Protein 1JNY (pdb70)

Nearest PDB structures (foldseek):
  1jny-assembly2_B  TM=1.002E+00  e=2.853E-99  Saccharolobus solfataricus
  1jny-assembly1_A  TM=9.338E-01  e=2.424E-90  Saccharolobus solfataricus
  4cxg-assembly1_A  TM=5.074E-01  e=2.259E-68  Oryctolagus cuniculus
  5lzx-assembly1_jj  TM=4.985E-01  e=6.423E-43  Homo sapiens
  4d61-assembly1_i  TM=4.847E-01  e=3.762E-45  Homo sapiens

Secondary structure (DSSP, 8-state):
--EEEEEEEESTTSSHHHHHHHHHHHHB---HHHHHHHHHHHHHHT-THHHHHHHHHHHHH--EEE-SS-EEEE-PPSSSTTHHHHHHHTSS--SEEEEEEE-STTHHHHHHSTT-HHHHHHHHHHHTT-TT-EEEEE-GGGSSSTT-HHHHHHHHHHHHHHHHHTT---TT-EEEE-BTTTTBTTTB--SS-TT--S--HHHHHTTPPPPPPGGGSPPBEEEEEEEEETTTEEEEEEE--BS-EETT-EEEEETTTEEEEEEEEEETTEEESEE-TT-EEEEEEESS-GGG--TT-EEE-TTSPPPEESEEEEEEEE---SS-B-TT---EEEETTEEEEEEEEEEEEEE-TTT-SEEEES-S-B-TT-EEEEEEEESS-EE---TTTSGGGTEEEEEETTEEEEEEEEEEEE-/--EEEEEEEESTTSSHHHHHHHHHHHHB---SSHHHHHHHHHHHHS-TTHHHHHHHH--EEE-SS-EEEEEE-TTSTTHHHHHHHSSS--SEEEEEEE-STTHHHHHHSTT-HHHHHHHHHHHHT---EEEEEE-GGGSSSTT-HHHHHHHHHHHHHHHHTTT---TTEEEEE-BTTTTBTTTB--SS-TT--S--HHHHHTT--PPPPGGGSPPBEEEEEEEEETTTEEEEEEE--BS-EETT-EEEEETTTEEEEEEEEEESS-EESEE-TT-EEEEEEESS-GGG--TT-EEEBTTBPPPBEEEEEEEEEE---SS-B-TT--PEEEETTEEEEEEEEEEEEEE-TTT--EEEES-S-B-TT-EEEEEEEESS--B---TTT-GGGTEEEEEETTEEEEEEEEEEEEE-

Sequence (827 aa):
KPHLNLIVIGHVDHGKSTLVGRLLMDRGFIDEKTVKEAEEAAKKLGKESEKFAFLLDRLKEEMRFETKKYFFTIIDAPGHRDFVKNMITGASQADAAILVVSAKKGEYEAGMSVEGQTREHIILAKTMGLDQLIVAVNKMDLTEPPYDEKRYKEIVDQVSKFMRSYGFNTNKVRFVPVVAPSGDNITHKSENMKWYNGPTLEEYLDQLELPPKPVDKPLRIPIQDVYSISGVGTVPVGRVESGVLKVGDKIVFMPAGKVGEVRSIETHHTKMDKAEPGDNIGFNVRGVEKKDIKRGDVVGHPNNPPTVADEFTARIIVVWHPTALANGYTPVLHVHTASVACRVSELVSKLDPRTGQEAEKNPQFLKQGDVAIVKFKPIKPLCVEKYNEFPPLGRFAMRDMGKTVGVGIIVDVKPKPHLNLIVIGHVDHGKSTLVGRLLMDRGFIDEKTVKEAEEAAKKLGKESEKFAFLLDRMRFETKKYFFTIIDAPGHRDFVKNMITGASQADAAILVVSAKKGEYEAGMSVEGQTREHIILAKTMGLDQLIVAVNKMDLTEPPYDEKRYKEIVDQVSKFMRSYGFNTNKVRFVPVVAPSGDNITHKSENMKWYNGPTLEEYLDQLELPPKPVDKPLRIPIQDVYSISGVGTVPVGRVESGVLKVGDKIVFMPAGKVGEVRSIETHHTKMDKAEPGDNIGFNVRGVEKKDIKRGDVVGHPNNPPTVADEFTARIIVVWHPTALANGYTPVLHVHTASVACRVSELVSKLDPRTGQEAEKNPQFLKQGDVAIVKFKPIKPLCVEKYNEFPPLGRFAMRDMGKTVGVGIIVDVKPA

Organism: Saccharolobus solfataricus (strain ATCC 35092 / DSM 1617 / JCM 11322 / P2) (NCBI:txid273057)

Solvent-accessible surface area: 37293 Å² total; per-residue (Å²): 115,54,131,14,41,0,1,5,0,2,26,100,111,3,11,49,84,30,1,20,0,34,0,4,53,37,76,19,128,43,77,126,118,8,31,107,57,0,64,102,10,4,178,165,118,64,125,124,66,32,55,14,48,53,6,49,80,59,41,172,135,171,108,146,0,51,6,125,122,12,58,0,21,18,32,76,19,13,37,85,177,59,8,4,62,40,38,5,43,32,75,32,60,18,74,5,2,0,0,0,0,0,1,83,163,39,42,7,80,46,0,21,47,117,140,3,55,0,65,30,14,0,61,14,0,86,77,40,47,10,63,32,0,1,0,0,0,3,40,0,48,80,6,144,90,81,49,33,63,130,27,20,121,51,0,33,70,71,0,12,105,22,0,120,85,98,50,5,88,32,87,66,7,98,26,0,0,1,7,0,77,48,0,14,4,0,14,81,117,15,157,61,3,149,61,38,142,20,33,4,0,7,61,22,0,11,102,14,100,94,96,95,131,62,50,111,45,50,1,10,0,4,0,67,42,27,104,71,82,114,88,62,26,19,18,0,36,0,106,0,45,5,4,44,0,104,40,34,33,106,0,7,0,36,40,42,35,83,80,3,45,0,100,23,1,67,19,155,168,83,156,68,88,94,0,67,40,45,37,65,2,8,1,7,2,116,73,10,97,68,134,37,0,118,141,7,17,0,0,0,44,51,137,57,56,2,35,34,3,69,27,1,12,0,49,1,5,0,58,44,9,46,42,45,2,43,79,39,35,56,3,60,1,82,2,47,34,6,58,9,31,0,83,0,29,62,6,41,5,58,7,40,67,94,22,8,82,79,63,57,143,95,6,130,93,0,104,98,45,26,3,0,31,0,56,0,71,21,108,116,87,4,1,1,5,54,40,111,78,15,50,60,1,0,65,5,25,0,76,30,16,44,65,42,0,0,24,0,16,2,58,63,13,100,125,120,68,76,3,39,0,2,0,1,1,27,102,113,2,10,24,77,30,0,23,11,37,0,28,41,42,80,14,113,48,100,104,104,19,24,106,76,0,50,82,10,0,111,165,104,56,98,112,76,27,60,28,37,42,23,70,128,212,102,132,1,50,5,120,103,13,68,0,14,17,56,14,12,11,37,107,167,37,0,10,62,33,7,5,40,23,80,8,96,4,26,2,1,0,0,0,0,0,0,77,76,45,49,12,77,50,0,21,48,122,118,2,13,0,56,37,0,0,51,20,1,65,15,21,40,10,60,8,0,1,0,0,0,2,37,0,42,82,5,128,92,83,46,24,65,133,11,19,131,47,0,33,69,70,0,17,91,17,0,128,80,96,52,4,86,36,97,64,14,36,23,0,0,0,4,0,72,47,0,10,4,0,13,77,118,10,127,75,3,138,73,35,127,20,36,5,0,11,58,24,0,18,102,5,62,84,74,89,144,35,62,121,55,45,1,2,0,3,0,69,47,31,108,59,85,110,87,63,25,18,22,0,39,2,99,0,37,0,0,28,0,112,56,33,31,113,0,8,0,36,45,48,38,96,67,5,48,0,85,41,2,84,10,165,168,68,181,70,117,92,0,66,23,46,46,71,3,13,2,8,2,106,74,12,115,53,137,34,0,118,140,9,20,0,0,0,37,57,133,68,59,2,26,20,5,63,30,2,19,0,45,0,5,0,47,38,9,44,43,34,2,44,80,36,37,53,4,58,0,74,1,44,35,6,62,16,18,0,89,0,23,58,6,41,3,54,4,42,64,114,27,8,66,93,58,64,148,91,6,117,78,0,94,100,43,28,2,0,32,0,63,0,74,22,97,94,97,2,2,0,2,42,10,59,82,9,53,51,0,0,63,4,25,0,81,32,17,52,63,37,0,0,25,0,0,1,38,76,10,117,84,93

Foldseek 3Di:
DAEFEEEEAFFPPLQRLLQQLLQCVQFNDDDPVQQVVQVVQCVVVVHPLSSSVSSSVVVVVHFWGDAPAYIYGYDDYFPDFQPVVCCLVVVDAGQAYEYRAELAPPRNCQQCDPPHGSLVVLLVCVLSVRLQYEYEHEPQCRHVPRVDPVSQVVSCVVSQVSCVVNVRPSPNYHYFYAYSSVCDLANDDHPSHPVDPDHRVSVSVVVDDGDDDQQPAFWKWQFQAWDQPVPQGIKTKTFTQGHKAFQQAWKAKPPLRWIWGWHWKDAPPHTDGMHGGPGTIITGTPRDDCVSDDGQIMMTGNVDGFDKFQKFKKWKAQADDPPWAAFQDWFWKCAQRDTFTKTFHFFQAWADSRRRHGDGGGDRIGDHGIIGIIMIGTPDIHGADQCVRRVRRFKIFGDDPNDGRMIIGTHGGDD/DAEFEEEEEEFPPLQRLLQVLLQCVPFNDQPPCLLVVQCVQCVVVVNVLSSSVSSSVVFWGDAPAYIYTHQYYFQDFQRLVCLQVVVGQGQAYEYRAELAPPRNCQQPDPQHLSLVVLVVCLLSQRLAYEYEHEPQQNHVPRVDVVSVVVSVVVVLVSCVVNPRPSPNYHYDYYYRSVCDLANDPHVSNPVDPDHRVSVSVNVRDRDDQQQVAWWKWQFQAWDQDVPQGIKTWTFTQHHKAFQQAWKAKPPLRFIWGWHWKAFPNHTDGMHGGGTTIITGTPRDHSVSDDGQIMMTHNVDGFFKFQKFKKWKAFQDDPAWAAFQDWFFKQAQRDTFTWTFHFFQFWADSRRRHGPGGGDRTGDHGIIGMTMIGTPDTHGADQCNRRVSRFKMFGDDPHDTRMIIGTHGGDGD

InterPro domains:
  IPR000795 Translational (tr)-type GTP-binding domain [PF00009] (4-201)
  IPR000795 Translational (tr)-type GTP-binding domain [PR00315] (8-21)
  IPR000795 Translational (tr)-type GTP-binding domain [PR00315] (67-75)
  IPR000795 Translational (tr)-type GTP-binding domain [PR00315] (87-97)
  IPR000795 Translational (tr)-type GTP-binding domain [PR00315] (103-114)
  IPR000795 Translational (tr)-type GTP-binding domain [PR00315] (147-156)
  IPR000795 Translational (tr)-type GTP-binding domain [PS51722] (4-227)
  IPR004161 Translation elongation factor EFTu-like, domain 2 [PF03144] (247-313)
  IPR004539 Translation elongation factor EF1A, eukaryotic/archaeal [MF_00118_A] (1-430)
  IPR004539 Translation elongation factor EF1A, eukaryotic/archaeal [TIGR00483] (3-431)
  IPR005225 Small GTP-binding domain [TIGR00231] (8-172)
  IPR009000 Translation protein, beta-barrel domain superfamily [SSF50447] (225-321)
  IPR009001 Translation elongation factor EF1A/initiation factor IF2gamma, C-terminal [SSF50465] (324-428)
  IPR027417 P-loop containing nucleoside triphosphate hydrolase [G3DSA:3.40.50.300] (1-225)
  IPR027417 P-loop containing nucleoside triphosphate hydrolase [SSF52540] (1-248)
  IPR031157 Tr-type G domain, conserved site [PS00301] (60-75)
  IPR050100 Translation factor GTPase superfamily members [PTHR23115] (3-428)
  IPR054696 GTP-eEF1A, C-terminal domain [PF22594] (325-424)

B-factor: mean 35.51, std 14.63, range [12.91, 98.7]

CATH classification: 3.40.50.300 (+2 more: 2.40.30.10, 2.40.30.10)

Structure (mmCIF, N/CA/C/O backbone):
data_1JNY
#
_entry.id   1JNY
#
_cell.length_a   62.113
_cell.length_b   113.718
_cell.length_c   80.320
_cell.angle_alpha   90.00
_cell.angle_beta   90.20
_cell.angle_gamma   90.00
#
_symmetry.space_group_name_H-M   'P 1 21 1'
#
loop_
_entity.id
_entity.type
_entity.pdbx_description
1 polymer 'Elongation factor 1-alpha'
2 non-polymer "GUANOSINE-5'-DIPHOSPHATE"
3 water water
#
loop_
_atom_site.group_PDB
_atom_site.id
_atom_site.type_symbol
_atom_site.label_atom_id
_atom_site.label_alt_id
_atom_site.label_comp_id
_atom_site.label_asym_id
_atom_site.label_entity_id
_atom_site.label_seq_id
_atom_site.pdbx_PDB_ins_code
_atom_site.Cartn_x
_atom_site.Cartn_y
_atom_site.Cartn_z
_atom_site.occupancy
_atom_site.B_iso_or_equiv
_atom_site.auth_seq_id
_atom_site.auth_comp_id
_atom_site.auth_asym_id
_atom_site.auth_atom_id
_atom_site.pdbx_PDB_model_num
ATOM 1 N N . LYS A 1 4 ? 31.638 21.909 32.962 1.00 42.53 4 LYS A N 1
ATOM 2 C CA . LYS A 1 4 ? 31.780 22.041 31.474 1.00 40.53 4 LYS A CA 1
ATOM 3 C C . LYS A 1 4 ? 31.403 20.729 30.757 1.00 36.07 4 LYS A C 1
ATOM 4 O O . LYS A 1 4 ? 32.143 19.746 30.810 1.00 36.56 4 LYS A O 1
ATOM 10 N N . PRO A 1 5 ? 30.242 20.714 30.074 1.00 33.05 5 PRO A N 1
ATOM 11 C CA . PRO A 1 5 ? 29.698 19.566 29.334 1.00 33.79 5 PRO A CA 1
ATOM 12 C C . PRO A 1 5 ? 30.643 18.926 28.316 1.00 36.32 5 PRO A C 1
ATOM 13 O O . PRO A 1 5 ? 31.376 19.623 27.615 1.00 39.62 5 PRO A O 1
ATOM 17 N N . HIS A 1 6 ? 30.612 17.598 28.248 1.00 36.57 6 HIS A N 1
ATOM 18 C CA . HIS A 1 6 ? 31.434 16.836 27.317 1.00 38.71 6 HIS A CA 1
ATOM 19 C C . HIS A 1 6 ? 30.563 16.455 26.139 1.00 38.38 6 HIS A C 1
ATOM 20 O O . HIS A 1 6 ? 29.523 15.827 26.327 1.00 39.19 6 HIS A O 1
ATOM 27 N N . LEU A 1 7 ? 30.976 16.830 24.933 1.00 33.17 7 LEU A N 1
ATOM 28 C CA . LEU A 1 7 ? 30.217 16.508 23.741 1.00 28.84 7 LEU A CA 1
ATOM 29 C C . LEU A 1 7 ? 31.053 15.723 22.757 1.00 28.60 7 LEU A C 1
ATOM 30 O O . LEU A 1 7 ? 32.249 15.966 22.628 1.00 29.69 7 LEU A O 1
ATOM 35 N N . ASN A 1 8 ? 30.423 14.769 22.076 1.00 27.29 8 ASN A N 1
ATOM 36 C CA . ASN A 1 8 ? 31.099 13.971 21.056 1.00 29.25 8 ASN A CA 1
ATOM 37 C C . ASN A 1 8 ? 30.882 14.678 19.729 1.00 25.18 8 ASN A C 1
ATOM 38 O O . ASN A 1 8 ? 29.755 15.001 19.365 1.00 22.44 8 ASN A O 1
ATOM 43 N N . LEU A 1 9 ? 31.971 14.895 19.009 1.00 28.13 9 LEU A N 1
ATOM 44 C CA . LEU A 1 9 ? 31.960 15.607 17.740 1.00 28.06 9 LEU A CA 1
ATOM 45 C C . LEU A 1 9 ? 32.328 14.649 16.630 1.00 23.99 9 LEU A C 1
ATOM 46 O O . LEU A 1 9 ? 33.258 13.868 16.760 1.00 25.05 9 LEU A O 1
ATOM 51 N N . ILE A 1 10 ? 31.623 14.745 15.523 1.00 24.96 10 ILE A N 1
ATOM 52 C CA . ILE A 1 10 ? 31.906 13.916 14.374 1.00 27.37 10 ILE A CA 1
ATOM 53 C C . ILE A 1 10 ? 32.180 14.939 13.272 1.00 24.95 10 ILE A C 1
ATOM 54 O O . ILE A 1 10 ? 31.463 15.926 13.166 1.00 24.29 10 ILE A O 1
ATOM 59 N N . VAL A 1 11 ? 33.279 14.778 12.549 1.00 24.04 11 VAL A N 1
ATOM 60 C CA . VAL A 1 11 ? 33.617 15.677 11.450 1.00 22.07 11 VAL A CA 1
ATOM 61 C C . VAL A 1 11 ? 33.380 14.923 10.151 1.00 23.09 11 VAL A C 1
ATOM 62 O O . VAL A 1 11 ? 34.045 13.925 9.869 1.00 24.71 11 VAL A O 1
ATOM 66 N N . ILE A 1 12 ? 32.403 15.380 9.378 1.00 23.23 12 ILE A N 1
ATOM 67 C CA . ILE A 1 12 ? 32.038 14.729 8.127 1.00 24.29 12 ILE A CA 1
ATOM 68 C C . ILE A 1 12 ? 32.318 15.550 6.850 1.00 25.00 12 ILE A C 1
ATOM 69 O O . ILE A 1 12 ? 32.759 16.695 6.922 1.00 23.64 12 ILE A O 1
ATOM 74 N N . GLY A 1 13 ? 32.147 14.926 5.688 1.00 21.55 13 GLY A N 1
ATOM 75 C CA . GLY A 1 13 ? 32.397 15.608 4.428 1.00 20.55 13 GLY A CA 1
ATOM 76 C C . GLY A 1 13 ? 33.104 14.699 3.439 1.00 22.71 13 GLY A C 1
ATOM 77 O O . GLY A 1 13 ? 33.542 13.594 3.792 1.00 24.01 13 GLY A O 1
ATOM 78 N N . HIS A 1 14 ? 33.206 15.154 2.195 1.00 20.85 14 HIS A N 1
ATOM 79 C CA . HIS A 1 14 ? 33.848 14.398 1.126 1.00 20.64 14 HIS A CA 1
ATOM 80 C C . HIS A 1 14 ? 35.370 14.207 1.296 1.00 23.21 14 HIS A C 1
ATOM 81 O O . HIS A 1 14 ? 36.056 15.046 1.887 1.00 20.97 14 HIS A O 1
ATOM 88 N N . VAL A 1 15 ? 35.892 13.122 0.722 1.00 22.17 15 VAL A N 1
ATOM 89 C CA . VAL A 1 15 ? 37.306 12.798 0.795 1.00 18.26 15 VAL A CA 1
ATOM 90 C C . VAL A 1 15 ? 38.135 13.966 0.266 1.00 22.05 15 VAL A C 1
ATOM 91 O O . VAL A 1 15 ? 37.772 14.616 -0.722 1.00 21.26 15 VAL A O 1
ATOM 95 N N . ASP A 1 16 ? 39.200 14.268 1.001 1.00 22.98 16 ASP A N 1
ATOM 96 C CA . ASP A 1 16 ? 40.141 15.338 0.698 1.00 24.72 16 ASP A CA 1
ATOM 97 C C . ASP A 1 16 ? 39.616 16.743 0.805 1.00 24.66 16 ASP A C 1
ATOM 98 O O . ASP A 1 16 ? 40.262 17.680 0.353 1.00 24.33 16 ASP A O 1
ATOM 103 N N . HIS A 1 17 ? 38.462 16.910 1.434 1.00 22.37 17 HIS A N 1
ATOM 104 C CA . HIS A 1 17 ? 37.927 18.253 1.592 1.00 21.63 17 HIS A CA 1
ATOM 105 C C . HIS A 1 17 ? 38.563 19.008 2.758 1.00 19.10 17 HIS A C 1
ATOM 106 O O . HIS A 1 17 ? 38.395 20.220 2.876 1.00 19.42 17 HIS A O 1
ATOM 113 N N . GLY A 1 18 ? 39.257 18.283 3.634 1.00 16.69 18 GLY A N 1
ATOM 114 C CA . GLY A 1 18 ? 39.925 18.916 4.762 1.00 16.61 18 GLY A CA 1
ATOM 115 C C . GLY A 1 18 ? 39.519 18.481 6.166 1.00 19.20 18 GLY A C 1
ATOM 116 O O . GLY A 1 18 ? 39.856 19.162 7.129 1.00 17.50 18 GLY A O 1
ATOM 117 N N . LYS A 1 19 ? 38.854 17.334 6.298 1.00 21.06 19 LYS A N 1
ATOM 118 C CA . LYS A 1 19 ? 38.408 16.838 7.607 1.00 19.78 19 LYS A CA 1
ATOM 119 C C . LYS A 1 19 ? 39.535 16.595 8.609 1.00 22.53 19 LYS A C 1
ATOM 120 O O . LYS A 1 19 ? 39.530 17.151 9.708 1.00 24.05 19 LYS A O 1
ATOM 126 N N . SER A 1 20 ? 40.513 15.780 8.234 1.00 23.66 20 SER A N 1
ATOM 127 C CA . SER A 1 20 ? 41.624 15.493 9.125 1.00 23.66 20 SER A CA 1
ATOM 128 C C . SER A 1 20 ? 42.438 16.742 9.447 1.00 23.84 20 SER A C 1
ATOM 129 O O . SER A 1 20 ? 42.977 16.881 10.554 1.00 22.94 20 SER A O 1
ATOM 132 N N . THR A 1 21 ? 42.541 17.651 8.482 1.00 20.38 21 THR A N 1
ATOM 133 C CA . THR A 1 21 ? 43.285 18.884 8.703 1.00 20.79 21 THR A CA 1
ATOM 134 C C . THR A 1 21 ? 42.558 19.735 9.743 1.00 19.83 21 THR A C 1
ATOM 135 O O . THR A 1 21 ? 43.180 20.223 10.683 1.00 21.71 21 THR A O 1
ATOM 139 N N . LEU A 1 22 ? 41.240 19.880 9.598 1.00 19.98 22 LEU A N 1
ATOM 140 C CA . LEU A 1 22 ? 40.451 20.674 10.548 1.00 22.44 22 LEU A CA 1
ATOM 141 C C . LEU A 1 22 ? 40.546 20.051 11.933 1.00 21.96 22 LEU A C 1
ATOM 142 O O . LEU A 1 22 ? 40.777 20.749 12.915 1.00 22.41 22 LEU A O 1
ATOM 147 N N . VAL A 1 23 ? 40.331 18.737 11.994 1.00 26.31 23 VAL A N 1
ATOM 148 C CA . VAL A 1 23 ? 40.418 17.974 13.237 1.00 26.77 23 VAL A CA 1
ATOM 149 C C . VAL A 1 23 ? 41.789 18.221 13.884 1.00 27.70 23 VAL A C 1
ATOM 150 O O . VAL A 1 23 ? 41.870 18.577 15.063 1.00 31.14 23 VAL A O 1
ATOM 154 N N . GLY A 1 24 ? 42.854 18.043 13.102 1.00 24.36 24 GLY A N 1
ATOM 155 C CA . GLY A 1 24 ? 44.204 18.267 13.596 1.00 22.19 24 GLY A CA 1
ATOM 156 C C . GLY A 1 24 ? 44.426 19.694 14.060 1.00 23.95 24 GLY A C 1
ATOM 157 O O . GLY A 1 24 ? 45.117 19.917 15.055 1.00 25.13 24 GLY A O 1
ATOM 158 N N . ARG A 1 25 ? 43.815 20.658 13.366 1.00 24.65 25 ARG A N 1
ATOM 159 C CA . ARG A 1 25 ? 43.950 22.074 13.714 1.00 24.72 25 ARG A CA 1
ATOM 160 C C . ARG A 1 25 ? 43.298 22.320 15.074 1.00 25.94 25 ARG A C 1
ATOM 161 O O . ARG A 1 25 ? 43.872 22.995 15.931 1.00 27.24 25 ARG A O 1
ATOM 169 N N . LEU A 1 26 ? 42.108 21.752 15.270 1.00 21.56 26 LEU A N 1
ATOM 170 C CA . LEU A 1 26 ? 41.380 21.886 16.531 1.00 22.51 26 LEU A CA 1
ATOM 171 C C . LEU A 1 26 ? 42.130 21.259 17.709 1.00 23.18 26 LEU A C 1
ATOM 172 O O . LEU A 1 26 ? 42.157 21.810 18.808 1.00 23.67 26 LEU A O 1
ATOM 177 N N . LEU A 1 27 ? 42.743 20.108 17.474 1.00 23.58 27 LEU A N 1
ATOM 178 C CA . LEU A 1 27 ? 43.484 19.424 18.512 1.00 23.76 27 LEU A CA 1
ATOM 179 C C . LEU A 1 27 ? 44.744 20.174 18.860 1.00 29.16 27 LEU A C 1
ATOM 180 O O . LEU A 1 27 ? 45.101 20.272 20.032 1.00 35.20 27 LEU A O 1
ATOM 185 N N . MET A 1 28 ? 45.425 20.715 17.856 1.00 28.69 28 MET A N 1
ATOM 186 C CA . MET A 1 28 ? 46.654 21.451 18.114 1.00 29.16 28 MET A CA 1
ATOM 187 C C . MET A 1 28 ? 46.377 22.756 18.854 1.00 30.48 28 MET A C 1
ATOM 188 O O . MET A 1 28 ? 47.101 23.113 19.784 1.00 30.87 28 MET A O 1
ATOM 193 N N . ASP A 1 29 ? 45.323 23.458 18.447 1.00 29.49 29 ASP A N 1
ATOM 194 C CA . ASP A 1 29 ? 44.962 24.742 19.050 1.00 27.38 29 ASP A CA 1
ATOM 195 C C . ASP A 1 29 ? 44.168 24.690 20.354 1.00 29.34 29 ASP A C 1
ATOM 196 O O . ASP A 1 29 ? 44.276 25.608 21.168 1.00 29.40 29 ASP A O 1
ATOM 201 N N . ARG A 1 30 ? 43.354 23.651 20.546 1.00 28.22 30 ARG A N 1
ATOM 202 C CA . ARG A 1 30 ? 42.519 23.546 21.751 1.00 28.66 30 ARG A CA 1
ATOM 203 C C . ARG A 1 30 ? 42.561 22.203 22.487 1.00 29.81 30 ARG A C 1
ATOM 204 O O . ARG A 1 30 ? 41.876 22.018 23.500 1.00 30.85 30 ARG A O 1
ATOM 212 N N . GLY A 1 31 ? 43.371 21.277 21.995 1.00 31.62 31 GLY A N 1
ATOM 213 C CA . GLY A 1 31 ? 43.442 19.960 22.600 1.00 34.33 31 GLY A CA 1
ATOM 214 C C . GLY A 1 31 ? 44.472 19.753 23.684 1.00 36.96 31 GLY A C 1
ATOM 215 O O . GLY A 1 31 ? 44.926 20.695 24.331 1.00 33.97 31 GLY A O 1
ATOM 216 N N . PHE A 1 32 ? 44.862 18.499 23.862 1.00 43.00 32 PHE A N 1
ATOM 217 C CA . PHE A 1 32 ? 45.824 18.153 24.892 1.00 46.83 32 PHE A CA 1
ATOM 218 C C . PHE A 1 32 ? 46.867 17.152 24.381 1.00 49.95 32 PHE A C 1
ATOM 219 O O . PHE A 1 32 ? 46.939 16.014 24.852 1.00 51.11 32 PHE A O 1
ATOM 227 N N . ILE A 1 33 ? 47.664 17.567 23.400 1.00 52.42 33 ILE A N 1
ATOM 228 C CA . ILE A 1 33 ? 48.696 16.686 22.858 1.00 52.63 33 ILE A CA 1
ATOM 229 C C . ILE A 1 33 ? 49.844 16.700 23.867 1.00 50.66 33 ILE A C 1
ATOM 230 O O . ILE A 1 33 ? 50.186 17.751 24.421 1.00 51.50 33 ILE A O 1
ATOM 235 N N . ASP A 1 34 ? 50.410 15.528 24.124 1.00 47.50 34 ASP A N 1
ATOM 236 C CA . ASP A 1 34 ? 51.505 15.387 25.075 1.00 44.96 34 ASP A CA 1
ATOM 237 C C . ASP A 1 34 ? 52.724 16.241 24.739 1.00 44.48 34 ASP A C 1
ATOM 238 O O . ASP A 1 34 ? 53.053 16.430 23.566 1.00 39.55 34 ASP A O 1
ATOM 243 N N . GLU A 1 35 ? 53.392 16.734 25.784 1.00 48.17 35 GLU A N 1
ATOM 244 C CA . GLU A 1 35 ? 54.597 17.564 25.663 1.00 50.41 35 GLU A CA 1
ATOM 245 C C . GLU A 1 35 ? 55.705 16.884 24.873 1.00 48.35 35 GLU A C 1
ATOM 246 O O . GLU A 1 35 ? 56.477 17.552 24.193 1.00 49.92 35 GLU A O 1
ATOM 252 N N . LYS A 1 36 ? 55.827 15.569 25.022 1.00 42.37 36 LYS A N 1
ATOM 253 C CA . LYS A 1 36 ? 56.836 14.816 24.295 1.00 39.68 36 LYS A CA 1
ATOM 254 C C . LYS A 1 36 ? 56.638 15.062 22.794 1.00 41.93 36 LYS A C 1
ATOM 255 O O . LYS A 1 36 ? 57.551 15.533 22.110 1.00 43.06 36 LYS A O 1
ATOM 261 N N . THR A 1 37 ? 55.415 14.837 22.315 1.00 41.84 37 THR A N 1
ATOM 262 C CA . THR A 1 37 ? 55.075 15.030 20.904 1.00 41.97 37 THR A CA 1
ATOM 263 C C . THR A 1 37 ? 55.111 16.497 20.485 1.00 41.37 37 THR A C 1
ATOM 264 O O . THR A 1 37 ? 55.593 16.827 19.403 1.00 42.36 37 THR A O 1
ATOM 268 N N . VAL A 1 38 ? 54.591 17.371 21.337 1.00 42.71 38 VAL A N 1
ATOM 269 C CA . VAL A 1 38 ? 54.584 18.805 21.057 1.00 44.44 38 VAL A CA 1
ATOM 270 C C . VAL A 1 38 ? 56.016 19.328 20.905 1.00 44.09 38 VAL A C 1
ATOM 271 O O . VAL A 1 38 ? 56.359 19.910 19.877 1.00 46.80 38 VAL A O 1
ATOM 275 N N . LYS A 1 39 ? 56.865 19.054 21.890 1.00 43.99 39 LYS A N 1
ATOM 276 C CA . LYS A 1 39 ? 58.263 19.479 21.850 1.00 44.46 39 LYS A CA 1
ATOM 277 C C . LYS A 1 39 ? 58.973 18.919 20.622 1.00 43.24 39 LYS A C 1
ATOM 278 O O . LYS A 1 39 ? 59.736 19.631 19.969 1.00 44.29 39 LYS A O 1
ATOM 284 N N . GLU A 1 40 ? 58.714 17.656 20.294 1.00 40.99 40 GLU A N 1
ATOM 285 C CA . GLU A 1 40 ? 59.323 17.048 19.112 1.00 41.20 40 GLU A CA 1
ATOM 286 C C . GLU A 1 40 ? 58.850 17.745 17.832 1.00 40.49 40 GLU A C 1
ATOM 287 O O . GLU A 1 40 ? 59.589 17.816 16.848 1.00 39.41 40 GLU A O 1
ATOM 293 N N . ALA A 1 41 ? 57.611 18.234 17.839 1.00 38.84 41 ALA A N 1
ATOM 294 C CA . ALA A 1 41 ? 57.056 18.931 16.680 1.00 38.08 41 ALA A CA 1
ATOM 295 C C . ALA A 1 41 ? 57.715 20.297 16.554 1.00 40.00 41 ALA A C 1
ATOM 296 O O . ALA A 1 41 ? 58.129 20.711 15.467 1.00 39.41 41 ALA A O 1
ATOM 298 N N . GLU A 1 42 ? 57.821 20.992 17.680 1.00 40.91 42 GLU A N 1
ATOM 299 C CA . GLU A 1 42 ? 58.430 22.311 17.707 1.00 43.22 42 GLU A CA 1
ATOM 300 C C . GLU A 1 42 ? 59.912 22.223 17.345 1.00 42.34 42 GLU A C 1
ATOM 301 O O . GLU A 1 42 ? 60.451 23.098 16.665 1.00 44.00 42 GLU A O 1
ATOM 307 N N . GLU A 1 43 ? 60.527 21.103 17.710 1.00 43.19 43 GLU A N 1
ATOM 308 C CA . GLU A 1 43 ? 61.925 20.816 17.411 1.00 42.77 43 GLU A CA 1
ATOM 309 C C . GLU A 1 43 ? 62.079 20.623 15.889 1.00 40.65 43 GLU A C 1
ATOM 310 O O . GLU A 1 43 ? 62.976 21.192 15.262 1.00 36.95 43 GLU A O 1
ATOM 316 N N . ALA A 1 44 ? 61.190 19.821 15.303 1.00 39.13 44 ALA A N 1
ATOM 317 C CA . ALA A 1 44 ? 61.191 19.562 13.864 1.00 34.92 44 ALA A CA 1
ATOM 318 C C . ALA A 1 44 ? 61.020 20.872 13.098 1.00 32.21 44 ALA A C 1
ATOM 319 O O . ALA A 1 44 ? 61.658 21.086 12.068 1.00 33.99 44 ALA A O 1
ATOM 321 N N . ALA A 1 45 ? 60.162 21.749 13.604 1.00 31.41 45 ALA A N 1
ATOM 322 C CA . ALA A 1 45 ? 59.928 23.036 12.961 1.00 35.74 45 ALA A CA 1
ATOM 323 C C . ALA A 1 45 ? 61.230 23.828 12.919 1.00 41.49 45 ALA A C 1
ATOM 324 O O . ALA A 1 45 ? 61.579 24.401 11.883 1.00 41.66 45 ALA A O 1
ATOM 326 N N . LYS A 1 46 ? 61.957 23.832 14.038 1.00 46.71 46 LYS A N 1
ATOM 327 C CA . LYS A 1 46 ? 63.230 24.543 14.130 1.00 49.21 46 LYS A CA 1
ATOM 328 C C . LYS A 1 46 ? 64.193 24.051 13.060 1.00 47.38 46 LYS A C 1
ATOM 329 O O . LYS A 1 46 ? 64.657 24.832 12.229 1.00 46.20 46 LYS A O 1
ATOM 335 N N . LYS A 1 47 ? 64.462 22.748 13.066 1.00 46.99 47 LYS A N 1
ATOM 336 C CA . LYS A 1 47 ? 65.372 22.135 12.100 1.00 46.89 47 LYS A CA 1
ATOM 337 C C . LYS A 1 47 ? 65.043 22.530 10.662 1.00 44.35 47 LYS A C 1
ATOM 338 O O . LYS A 1 47 ? 65.941 22.811 9.874 1.00 44.52 47 LYS A O 1
ATOM 344 N N . LEU A 1 48 ? 63.757 22.554 10.321 1.00 44.56 48 LEU A N 1
ATOM 345 C CA . LEU A 1 48 ? 63.327 22.924 8.973 1.00 40.43 48 LEU A CA 1
ATOM 346 C C . LEU A 1 48 ? 63.235 24.425 8.790 1.00 40.60 48 LEU A C 1
ATOM 347 O O . LEU A 1 48 ? 63.264 24.917 7.662 1.00 40.37 48 LEU A O 1
ATOM 352 N N . GLY A 1 49 ? 63.097 25.139 9.902 1.00 42.70 49 GLY A N 1
ATOM 353 C CA . GLY A 1 49 ? 62.980 26.585 9.863 1.00 43.14 49 GLY A CA 1
ATOM 354 C C . GLY A 1 49 ? 61.653 27.010 9.276 1.00 43.84 49 GLY A C 1
ATOM 355 O O . GLY A 1 49 ? 61.581 27.989 8.542 1.00 45.76 49 GLY A O 1
ATOM 356 N N . LYS A 1 50 ? 60.596 26.272 9.593 1.00 45.47 50 LYS A N 1
ATOM 357 C CA . LYS A 1 50 ? 59.266 26.577 9.077 1.00 46.44 50 LYS A CA 1
ATOM 358 C C . LYS A 1 50 ? 58.230 26.298 10.155 1.00 44.99 50 LYS A C 1
ATOM 359 O O . LYS A 1 50 ? 58.106 25.171 10.638 1.00 40.33 50 LYS A O 1
ATOM 365 N N . GLU A 1 51 ? 57.490 27.334 10.530 1.00 45.55 51 GLU A N 1
ATOM 366 C CA . GLU A 1 51 ? 56.470 27.227 11.571 1.00 46.94 51 GLU A CA 1
ATOM 367 C C . GLU A 1 51 ? 55.398 26.176 11.280 1.00 42.10 51 GLU A C 1
ATOM 368 O O . GLU A 1 51 ? 54.996 25.424 12.173 1.00 40.35 51 GLU A O 1
ATOM 374 N N . SER A 1 52 ? 54.955 26.112 10.030 1.00 36.43 52 SER A N 1
ATOM 375 C CA . SER A 1 52 ? 53.928 25.168 9.623 1.00 33.81 52 SER A CA 1
ATOM 376 C C . SER A 1 52 ? 54.338 23.710 9.851 1.00 32.35 52 SER A C 1
ATOM 377 O O . SER A 1 52 ? 53.489 22.815 9.920 1.00 29.66 52 SER A O 1
ATOM 380 N N . GLU A 1 53 ? 55.642 23.475 9.986 1.00 31.27 53 GLU A N 1
ATOM 381 C CA . GLU A 1 53 ? 56.153 22.131 10.217 1.00 32.46 53 GLU A CA 1
ATOM 382 C C . GLU A 1 53 ? 55.678 21.545 11.546 1.00 28.86 53 GLU A C 1
ATOM 383 O O . GLU A 1 53 ? 55.584 20.327 11.682 1.00 29.47 53 GLU A O 1
ATOM 389 N N . LYS A 1 54 ? 55.390 22.398 12.528 1.00 27.83 54 LYS A N 1
ATOM 390 C CA . LYS A 1 54 ? 54.907 21.902 13.818 1.00 30.00 54 LYS A CA 1
ATOM 391 C C . LYS A 1 54 ? 53.587 21.179 13.570 1.00 29.09 54 LYS A C 1
ATOM 392 O O . LYS A 1 54 ? 53.406 20.034 13.997 1.00 27.53 54 LYS A O 1
ATOM 398 N N . PHE A 1 55 ? 52.707 21.838 12.811 1.00 28.89 55 PHE A N 1
ATOM 399 C CA . PHE A 1 55 ? 51.393 21.308 12.460 1.00 26.11 55 PHE A CA 1
ATOM 400 C C . PHE A 1 55 ? 51.509 20.065 11.585 1.00 25.27 55 PHE A C 1
ATOM 401 O O . PHE A 1 55 ? 50.816 19.074 11.811 1.00 24.58 55 PHE A O 1
ATOM 409 N N . ALA A 1 56 ? 52.389 20.127 10.588 1.00 24.82 56 ALA A N 1
ATOM 410 C CA . ALA A 1 56 ? 52.613 19.007 9.683 1.00 24.96 56 ALA A CA 1
ATOM 411 C C . ALA A 1 56 ? 53.100 17.787 10.470 1.00 26.15 56 ALA A C 1
ATOM 412 O O . ALA A 1 56 ? 52.723 16.651 10.177 1.00 26.25 56 ALA A O 1
ATOM 414 N N . PHE A 1 57 ? 53.941 18.033 11.471 1.00 27.23 57 PHE A N 1
ATOM 415 C CA . PHE A 1 57 ? 54.483 16.980 12.321 1.00 28.57 57 PHE A CA 1
ATOM 416 C C . PHE A 1 57 ? 53.357 16.375 13.170 1.00 27.84 57 PHE A C 1
ATOM 417 O O . PHE A 1 57 ? 53.175 15.150 13.209 1.00 24.70 57 PHE A O 1
ATOM 425 N N . LEU A 1 58 ? 52.593 17.244 13.827 1.00 28.76 58 LEU A N 1
ATOM 426 C CA . LEU A 1 58 ? 51.480 16.822 14.667 1.00 29.87 58 LEU A CA 1
ATOM 427 C C . LEU A 1 58 ? 50.468 16.008 13.895 1.00 30.46 58 LEU A C 1
ATOM 428 O O . LEU A 1 58 ? 49.997 14.984 14.395 1.00 31.23 58 LEU A O 1
ATOM 433 N N . LEU A 1 59 ? 50.134 16.459 12.684 1.00 28.00 59 LEU A N 1
ATOM 434 C CA . LEU A 1 59 ? 49.177 15.745 11.843 1.00 28.49 59 LEU A CA 1
ATOM 435 C C . LEU A 1 59 ? 49.579 14.290 11.636 1.00 30.58 59 LEU A C 1
ATOM 436 O O . LEU A 1 59 ? 48.736 13.397 11.709 1.00 31.02 59 LEU A O 1
ATOM 441 N N . ASP A 1 60 ? 50.859 14.047 11.368 1.00 29.83 60 ASP A N 1
ATOM 442 C CA . ASP A 1 60 ? 51.322 12.683 11.183 1.00 29.03 60 ASP A CA 1
ATOM 443 C C . ASP A 1 60 ? 51.255 11.902 12.464 1.00 29.10 60 ASP A C 1
ATOM 444 O O . ASP A 1 60 ? 50.867 10.747 12.447 1.00 33.58 60 ASP A O 1
ATOM 449 N N . ARG A 1 61 ? 51.584 12.533 13.583 1.00 32.08 61 ARG A N 1
ATOM 450 C CA . ARG A 1 61 ? 51.529 11.846 14.870 1.00 37.00 61 ARG A CA 1
ATOM 451 C C . ARG A 1 61 ? 50.084 11.478 15.191 1.00 37.54 61 ARG A C 1
ATOM 452 O O . ARG A 1 61 ? 49.813 10.410 15.751 1.00 35.49 61 ARG A O 1
ATOM 460 N N . LEU A 1 62 ? 49.166 12.370 14.826 1.00 37.45 62 LEU A N 1
ATOM 461 C CA . LEU A 1 62 ? 47.735 12.160 15.034 1.00 36.75 62 LEU A CA 1
ATOM 462 C C . LEU A 1 62 ? 47.274 11.011 14.144 1.00 40.95 62 LEU A C 1
ATOM 463 O O . LEU A 1 62 ? 46.541 10.133 14.591 1.00 43.18 62 LEU A O 1
ATOM 468 N N . LYS A 1 63 ? 47.730 11.013 12.893 1.00 44.70 63 LYS A N 1
ATOM 469 C CA . LYS A 1 63 ? 47.383 9.975 11.929 1.00 48.92 63 LYS A CA 1
ATOM 470 C C . LYS A 1 63 ? 47.890 8.606 12.414 1.00 54.54 63 LYS A C 1
ATOM 471 O O . LYS A 1 63 ? 47.188 7.600 12.294 1.00 55.71 63 LYS A O 1
ATOM 477 N N . GLU A 1 64 ? 49.101 8.575 12.970 1.00 59.67 64 GLU A N 1
ATOM 478 C CA . GLU A 1 64 ? 49.676 7.342 13.500 1.00 65.35 64 GLU A CA 1
ATOM 479 C C . GLU A 1 64 ? 48.858 6.899 14.702 1.00 68.54 64 GLU A C 1
ATOM 480 O O . GLU A 1 64 ? 48.768 5.715 15.002 1.00 70.73 64 GLU A O 1
ATOM 486 N N . GLU A 1 65 ? 48.321 7.873 15.422 1.00 72.93 65 GLU A N 1
ATOM 487 C CA . GLU A 1 65 ? 47.488 7.610 16.580 1.00 76.50 65 GLU A CA 1
ATOM 488 C C . GLU A 1 65 ? 46.132 7.130 16.066 1.00 73.47 65 GLU A C 1
ATOM 489 O O . GLU A 1 65 ? 45.748 5.998 16.416 1.00 71.70 65 GLU A O 1
ATOM 495 N N . MET A 1 77 ? 42.493 12.971 21.184 1.00 47.03 77 MET A N 1
ATOM 496 C CA . MET A 1 77 ? 41.362 13.390 20.295 1.00 46.00 77 MET A CA 1
ATOM 497 C C . MET A 1 77 ? 40.283 14.191 21.001 1.00 39.19 77 MET A C 1
ATOM 498 O O . MET A 1 77 ? 39.124 14.154 20.617 1.00 36.16 77 MET A O 1
ATOM 503 N N . ARG A 1 78 ? 40.684 14.930 22.024 1.00 37.95 78 ARG A N 1
ATOM 504 C CA . ARG A 1 78 ? 39.761 15.764 22.770 1.00 38.37 78 ARG A CA 1
ATOM 505 C C . ARG A 1 78 ? 40.321 17.172 22.801 1.00 33.95 78 ARG A C 1
ATOM 506 O O . ARG A 1 78 ? 41.543 17.363 22.790 1.00 31.83 78 ARG A O 1
ATOM 514 N N . PHE A 1 79 ? 39.426 18.148 22.753 1.00 28.61 79 PHE A N 1
ATOM 515 C CA . PHE A 1 79 ? 39.807 19.547 22.801 1.00 25.50 79 PHE A CA 1
ATOM 516 C C . PHE A 1 79 ? 38.796 20.326 23.628 1.00 26.38 79 PHE A C 1
ATOM 517 O O . PHE A 1 79 ? 37.682 19.855 23.886 1.00 28.10 79 PHE A O 1
ATOM 525 N N . GLU A 1 80 ? 39.176 21.523 24.033 1.00 25.79 80 GLU A N 1
ATOM 526 C CA . GLU A 1 80 ? 38.318 22.317 24.869 1.00 30.85 80 GLU A CA 1
ATOM 527 C C . GLU A 1 80 ? 38.052 23.711 24.333 1.00 29.25 80 GLU A C 1
ATOM 528 O O . GLU A 1 80 ? 38.965 24.388 23.872 1.00 31.85 80 GLU A O 1
ATOM 534 N N . THR A 1 81 ? 36.792 24.129 24.380 1.00 27.40 81 THR A N 1
ATOM 535 C CA . THR A 1 81 ? 36.410 25.465 23.924 1.00 29.95 81 THR A CA 1
ATOM 536 C C . THR A 1 81 ? 35.928 26.230 25.157 1.00 31.62 81 THR A C 1
ATOM 537 O O . THR A 1 81 ? 36.055 25.738 26.277 1.00 37.01 81 THR A O 1
ATOM 541 N N . LYS A 1 82 ? 35.365 27.416 24.968 1.00 29.57 82 LYS A N 1
ATOM 542 C CA . LYS A 1 82 ? 34.886 28.188 26.107 1.00 34.74 82 LYS A CA 1
ATOM 543 C C . LYS A 1 82 ? 33.847 27.440 26.969 1.00 34.85 82 LYS A C 1
ATOM 544 O O . LYS A 1 82 ? 33.994 27.357 28.185 1.00 33.54 82 LYS A O 1
ATOM 550 N N . LYS A 1 83 ? 32.851 26.833 26.328 1.00 36.53 83 LYS A N 1
ATOM 551 C CA . LYS A 1 83 ? 31.764 26.141 27.030 1.00 34.46 83 LYS A CA 1
ATOM 552 C C . LYS A 1 83 ? 31.784 24.626 27.092 1.00 32.49 83 LYS A C 1
ATOM 553 O O . LYS A 1 83 ? 31.080 24.027 27.926 1.00 27.11 83 LYS A O 1
ATOM 559 N N . TYR A 1 84 ? 32.551 23.990 26.214 1.00 27.88 84 TYR A N 1
ATOM 560 C CA . TYR A 1 84 ? 32.531 22.541 26.186 1.00 28.10 84 TYR A CA 1
ATOM 561 C C . TYR A 1 84 ? 33.866 21.851 26.062 1.00 28.82 84 TYR A C 1
ATOM 562 O O . TYR A 1 84 ? 34.901 22.474 25.806 1.00 27.13 84 TYR A O 1
ATOM 571 N N . PHE A 1 85 ? 33.806 20.537 26.245 1.00 31.61 85 PHE A N 1
ATOM 572 C CA . PHE A 1 85 ? 34.944 19.645 26.096 1.00 34.42 85 PHE A CA 1
ATOM 573 C C . PHE A 1 85 ? 34.442 18.790 24.952 1.00 33.26 85 PHE A C 1
ATOM 574 O O . PHE A 1 85 ? 33.328 18.263 25.023 1.00 31.59 85 PHE A O 1
ATOM 582 N N . PHE A 1 86 ? 35.207 18.712 23.872 1.00 29.31 86 PHE A N 1
ATOM 583 C CA . PHE A 1 86 ? 34.785 17.912 22.740 1.00 27.53 86 PHE A CA 1
ATOM 584 C C . PHE A 1 86 ? 35.684 16.719 22.534 1.00 31.56 86 PHE A C 1
ATOM 585 O O . PHE A 1 86 ? 36.910 16.807 22.688 1.00 31.91 86 PHE A O 1
ATOM 593 N N . THR A 1 87 ? 35.057 15.593 22.219 1.00 31.03 87 THR A N 1
ATOM 594 C CA . THR A 1 87 ? 35.782 14.370 21.934 1.00 32.05 87 THR A CA 1
ATOM 595 C C . THR A 1 87 ? 35.408 14.035 20.500 1.00 30.93 87 THR A C 1
ATOM 596 O O . THR A 1 87 ? 34.228 13.882 20.173 1.00 28.12 87 THR A O 1
ATOM 600 N N . ILE A 1 88 ? 36.405 14.020 19.629 1.00 31.40 88 ILE A N 1
ATOM 601 C CA . ILE A 1 88 ? 36.173 13.715 18.231 1.00 31.85 88 ILE A CA 1
ATOM 602 C C . ILE A 1 88 ? 36.090 12.201 18.093 1.00 28.95 88 ILE A C 1
ATOM 603 O O . ILE A 1 88 ? 37.029 11.478 18.413 1.00 30.16 88 ILE A O 1
ATOM 608 N N . ILE A 1 89 ? 34.924 11.735 17.672 1.00 29.77 89 ILE A N 1
ATOM 609 C CA . ILE A 1 89 ? 34.656 10.314 17.529 1.00 31.59 89 ILE A CA 1
ATOM 610 C C . ILE A 1 89 ? 34.695 9.869 16.072 1.00 31.61 89 ILE A C 1
ATOM 611 O O . ILE A 1 89 ? 34.857 10.691 15.159 1.00 28.45 89 ILE A O 1
ATOM 616 N N . ASP A 1 90 ? 34.493 8.570 15.862 1.00 31.59 90 ASP A N 1
ATOM 617 C CA . ASP A 1 90 ? 34.522 7.971 14.536 1.00 31.83 90 ASP A CA 1
ATOM 618 C C . ASP A 1 90 ? 33.487 8.480 13.554 1.00 32.04 90 ASP A C 1
ATOM 619 O O . ASP A 1 90 ? 32.286 8.467 13.817 1.00 29.57 90 ASP A O 1
ATOM 624 N N . ALA A 1 91 ? 33.986 8.947 12.415 1.00 29.51 91 ALA A N 1
ATOM 625 C CA . ALA A 1 91 ? 33.152 9.446 11.336 1.00 27.07 91 ALA A CA 1
ATOM 626 C C . ALA A 1 91 ? 32.854 8.230 10.467 1.00 28.45 91 ALA A C 1
ATOM 627 O O . ALA A 1 91 ? 33.524 7.195 10.612 1.00 29.78 91 ALA A O 1
ATOM 629 N N . PRO A 1 92 ? 31.850 8.319 9.566 1.00 29.14 92 PRO A N 1
ATOM 630 C CA . PRO A 1 92 ? 31.533 7.175 8.702 1.00 30.92 92 PRO A CA 1
ATOM 631 C C . PRO A 1 92 ? 32.758 6.671 7.937 1.00 36.76 92 PRO A C 1
ATOM 632 O O . PRO A 1 92 ? 33.803 7.332 7.903 1.00 42.44 92 PRO A O 1
ATOM 636 N N . GLY A 1 93 ? 32.643 5.494 7.343 1.00 38.58 93 GLY A N 1
ATOM 637 C CA . GLY A 1 93 ? 33.766 4.931 6.621 1.00 39.41 93 GLY A CA 1
ATOM 638 C C . GLY A 1 93 ? 34.662 4.166 7.568 1.00 40.60 93 GLY A C 1
ATOM 639 O O . GLY A 1 93 ? 35.776 3.793 7.221 1.00 42.24 93 GLY A O 1
ATOM 640 N N . HIS A 1 94 ? 34.184 3.933 8.783 1.00 43.50 94 HIS A N 1
ATOM 641 C CA . HIS A 1 94 ? 34.969 3.194 9.760 1.00 47.72 94 HIS A CA 1
ATOM 642 C C . HIS A 1 94 ? 34.314 1.909 10.211 1.00 43.26 94 HIS A C 1
ATOM 643 O O . HIS A 1 94 ? 33.111 1.723 10.047 1.00 41.02 94 HIS A O 1
ATOM 650 N N . ARG A 1 95 ? 35.134 0.998 10.714 1.00 41.04 95 ARG A N 1
ATOM 651 C CA . ARG A 1 95 ? 34.655 -0.283 11.197 1.00 42.66 95 ARG A CA 1
ATOM 652 C C . ARG A 1 95 ? 33.742 -0.076 12.408 1.00 37.76 95 ARG A C 1
ATOM 653 O O . ARG A 1 95 ? 34.082 0.675 13.318 1.00 38.21 95 ARG A O 1
ATOM 661 N N . ASP A 1 96 ? 32.578 -0.723 12.376 1.00 29.96 96 ASP A N 1
ATOM 662 C CA . ASP A 1 96 ? 31.571 -0.669 13.440 1.00 29.66 96 ASP A CA 1
ATOM 663 C C . ASP A 1 96 ? 30.860 0.675 13.582 1.00 27.03 96 ASP A C 1
ATOM 664 O O . ASP A 1 96 ? 30.142 0.885 14.565 1.00 28.53 96 ASP A O 1
ATOM 669 N N . PHE A 1 97 ? 31.004 1.551 12.589 1.00 24.33 97 PHE A N 1
ATOM 670 C CA . PHE A 1 97 ? 30.382 2.870 12.641 1.00 22.66 97 PHE A CA 1
ATOM 671 C C . PHE A 1 97 ? 28.892 2.811 12.993 1.00 23.31 97 PHE A C 1
ATOM 672 O O . PHE A 1 97 ? 28.461 3.406 13.986 1.00 22.04 97 PHE A O 1
ATOM 680 N N . VAL A 1 98 ? 28.111 2.073 12.205 1.00 23.58 98 VAL A N 1
ATOM 681 C CA . VAL A 1 98 ? 26.674 1.965 12.465 1.00 23.73 98 VAL A CA 1
ATOM 682 C C . VAL A 1 98 ? 26.401 1.180 13.756 1.00 23.56 98 VAL A C 1
ATOM 683 O O . VAL A 1 98 ? 25.631 1.619 14.611 1.00 21.63 98 VAL A O 1
ATOM 687 N N . LYS A 1 99 ? 27.078 0.045 13.911 1.00 20.85 99 LYS A N 1
ATOM 688 C CA . LYS A 1 99 ? 26.900 -0.798 15.085 1.00 22.28 99 LYS A CA 1
ATOM 689 C C . LYS A 1 99 ? 27.026 -0.029 16.390 1.00 22.63 99 LYS A C 1
ATOM 690 O O . LYS A 1 99 ? 26.130 -0.080 17.228 1.00 22.80 99 LYS A O 1
ATOM 696 N N . ASN A 1 100 ? 28.138 0.687 16.555 1.00 23.80 100 ASN A N 1
ATOM 697 C CA . ASN A 1 100 ? 28.396 1.449 17.776 1.00 22.91 100 ASN A CA 1
ATOM 698 C C . ASN A 1 100 ? 27.358 2.520 18.062 1.00 21.74 100 ASN A C 1
ATOM 699 O O . ASN A 1 100 ? 27.165 2.912 19.216 1.00 21.29 100 ASN A O 1
ATOM 704 N N . MET A 1 101 ? 26.706 3.018 17.019 1.00 21.93 101 MET A N 1
ATOM 705 C CA . MET A 1 101 ? 25.664 4.009 17.224 1.00 25.12 101 MET A CA 1
ATOM 706 C C . MET A 1 101 ? 24.392 3.287 17.649 1.00 25.16 101 MET A C 1
ATOM 707 O O . MET A 1 101 ? 23.675 3.750 18.534 1.00 22.43 101 MET A O 1
ATOM 712 N N . ILE A 1 102 ? 24.128 2.131 17.037 1.00 22.77 102 ILE A N 1
ATOM 713 C CA . ILE A 1 102 ? 22.953 1.337 17.397 1.00 20.72 102 ILE A CA 1
ATOM 714 C C . ILE A 1 102 ? 23.049 0.875 18.855 1.00 24.52 102 ILE A C 1
ATOM 715 O O . ILE A 1 102 ? 22.075 0.963 19.602 1.00 21.69 102 ILE A O 1
ATOM 720 N N . THR A 1 103 ? 24.228 0.402 19.261 1.00 21.01 103 THR A N 1
ATOM 721 C CA . THR A 1 103 ? 24.419 -0.077 20.620 1.00 21.53 103 THR A CA 1
ATOM 722 C C . THR A 1 103 ? 24.602 1.033 21.652 1.00 22.71 103 THR A C 1
ATOM 723 O O . THR A 1 103 ? 24.469 0.789 22.849 1.00 25.44 103 THR A O 1
ATOM 727 N N . GLY A 1 104 ? 24.927 2.238 21.196 1.00 20.17 104 GLY A N 1
ATOM 728 C CA . GLY A 1 104 ? 25.145 3.333 22.122 1.00 23.27 104 GLY A CA 1
ATOM 729 C C . GLY A 1 104 ? 26.598 3.419 22.562 1.00 26.93 104 GLY A C 1
ATOM 730 O O . GLY A 1 104 ? 26.942 4.236 23.418 1.00 27.06 104 GLY A O 1
ATOM 731 N N . ALA A 1 105 ? 27.462 2.614 21.939 1.00 29.77 105 ALA A N 1
ATOM 732 C CA . ALA A 1 105 ? 28.893 2.594 22.258 1.00 28.39 105 ALA A CA 1
ATOM 733 C C . ALA A 1 105 ? 29.567 3.902 21.864 1.00 32.29 105 ALA A C 1
ATOM 734 O O . ALA A 1 105 ? 30.598 4.261 22.429 1.00 35.56 105 ALA A O 1
ATOM 736 N N . SER A 1 106 ? 28.992 4.601 20.890 1.00 37.40 106 SER A N 1
ATOM 737 C CA . SER A 1 106 ? 29.523 5.885 20.446 1.00 44.23 106 SER A CA 1
ATOM 738 C C . SER A 1 106 ? 28.425 6.642 19.726 1.00 45.17 106 SER A C 1
ATOM 739 O O . SER A 1 106 ? 27.984 6.234 18.650 1.00 51.39 106 SER A O 1
ATOM 742 N N . GLN A 1 107 ? 27.979 7.738 20.325 1.00 41.99 107 GLN A N 1
ATOM 743 C CA . GLN A 1 107 ? 26.931 8.563 19.742 1.00 41.59 107 GLN A CA 1
ATOM 744 C C . GLN A 1 107 ? 27.528 9.942 19.481 1.00 35.48 107 GLN A C 1
ATOM 745 O O . GLN A 1 107 ? 28.343 10.420 20.269 1.00 29.55 107 GLN A O 1
ATOM 751 N N . ALA A 1 108 ? 27.141 10.565 18.371 1.00 33.73 108 ALA A N 1
ATOM 752 C CA . ALA A 1 108 ? 27.617 11.900 18.027 1.00 29.27 108 ALA A CA 1
ATOM 753 C C . ALA A 1 108 ? 26.641 12.926 18.580 1.00 27.60 108 ALA A C 1
ATOM 754 O O . ALA A 1 108 ? 25.441 12.834 18.345 1.00 28.98 108 ALA A O 1
ATOM 756 N N . ASP A 1 109 ? 27.158 13.881 19.344 1.00 28.02 109 ASP A N 1
ATOM 757 C CA . ASP A 1 109 ? 26.342 14.954 19.912 1.00 29.01 109 ASP A CA 1
ATOM 758 C C . ASP A 1 109 ? 26.285 16.154 18.978 1.00 30.30 109 ASP A C 1
ATOM 759 O O . ASP A 1 109 ? 25.307 16.897 18.954 1.00 30.88 109 ASP A O 1
ATOM 764 N N . ALA A 1 110 ? 27.352 16.349 18.218 1.00 29.63 110 ALA A N 1
ATOM 765 C CA . ALA A 1 110 ? 27.424 17.462 17.296 1.00 27.35 110 ALA A CA 1
ATOM 766 C C . ALA A 1 110 ? 28.230 17.028 16.096 1.00 23.93 110 ALA A C 1
ATOM 767 O O . ALA A 1 110 ? 29.026 16.095 16.184 1.00 25.03 110 ALA A O 1
ATOM 769 N N . ALA A 1 111 ? 28.066 17.762 15.001 1.00 24.32 111 ALA A N 1
ATOM 770 C CA . ALA A 1 111 ? 28.761 17.490 13.756 1.00 22.08 111 ALA A CA 1
ATOM 771 C C . ALA A 1 111 ? 29.232 18.749 13.015 1.00 22.19 111 ALA A C 1
ATOM 772 O O . ALA A 1 111 ? 28.610 19.818 13.101 1.00 22.80 111 ALA A O 1
ATOM 774 N N . ILE A 1 112 ? 30.355 18.604 12.314 1.00 20.52 112 ILE A N 1
ATOM 775 C CA . ILE A 1 112 ? 30.923 19.651 11.472 1.00 19.68 112 ILE A CA 1
ATOM 776 C C . ILE A 1 112 ? 31.028 19.006 10.088 1.00 18.57 112 ILE A C 1
ATOM 777 O O . ILE A 1 112 ? 31.619 17.934 9.943 1.00 20.49 112 ILE A O 1
ATOM 782 N N . LEU A 1 113 ? 30.393 19.618 9.097 1.00 18.13 113 LEU A N 1
ATOM 783 C CA . LEU A 1 113 ? 30.437 19.129 7.721 1.00 19.93 113 LEU A CA 1
ATOM 784 C C . LEU A 1 113 ? 31.470 19.989 6.993 1.00 18.36 113 LEU A C 1
ATOM 785 O O . LEU A 1 113 ? 31.297 21.201 6.874 1.00 19.06 113 LEU A O 1
ATOM 790 N N . VAL A 1 114 ? 32.567 19.383 6.560 1.00 17.66 114 VAL A N 1
ATOM 791 C CA . VAL A 1 114 ? 33.603 20.132 5.852 1.00 19.21 114 VAL A CA 1
ATOM 792 C C . VAL A 1 114 ? 33.310 20.097 4.355 1.00 19.15 114 VAL A C 1
ATOM 793 O O . VAL A 1 114 ? 33.135 19.025 3.771 1.00 20.71 114 VAL A O 1
ATOM 797 N N . VAL A 1 115 ? 33.200 21.271 3.745 1.00 17.97 115 VAL A N 1
ATOM 798 C CA . VAL A 1 115 ? 32.904 21.394 2.319 1.00 17.18 115 VAL A CA 1
ATOM 799 C C . VAL A 1 115 ? 34.041 22.172 1.665 1.00 19.99 115 VAL A C 1
ATOM 800 O O . VAL A 1 115 ? 34.380 23.260 2.110 1.00 23.93 115 VAL A O 1
ATOM 804 N N . SER A 1 116 ? 34.670 21.605 0.645 1.00 19.24 116 SER A N 1
ATOM 805 C CA . SER A 1 116 ? 35.752 22.311 -0.017 1.00 15.83 116 SER A CA 1
ATOM 806 C C . SER A 1 116 ? 35.207 23.311 -1.035 1.00 18.15 116 SER A C 1
ATOM 807 O O . SER A 1 116 ? 34.368 22.974 -1.867 1.00 20.36 116 SER A O 1
ATOM 810 N N . ALA A 1 117 ? 35.707 24.542 -0.977 1.00 18.36 117 ALA A N 1
ATOM 811 C CA . ALA A 1 117 ? 35.296 25.597 -1.898 1.00 18.12 117 ALA A CA 1
ATOM 812 C C . ALA A 1 117 ? 36.094 25.535 -3.217 1.00 18.59 117 ALA A C 1
ATOM 813 O O . ALA A 1 117 ? 35.766 26.206 -4.193 1.00 20.35 117 ALA A O 1
ATOM 815 N N . LYS A 1 118 ? 37.168 24.758 -3.229 1.00 20.51 118 LYS A N 1
ATOM 816 C CA . LYS A 1 118 ? 37.998 24.636 -4.420 1.00 21.00 118 LYS A CA 1
ATOM 817 C C . LYS A 1 118 ? 37.183 24.164 -5.625 1.00 24.04 118 LYS A C 1
ATOM 818 O O . LYS A 1 118 ? 36.309 23.296 -5.500 1.00 22.39 118 LYS A O 1
ATOM 824 N N . LYS A 1 119 ? 37.475 24.751 -6.785 1.00 25.54 119 LYS A N 1
ATOM 825 C CA . LYS A 1 119 ? 36.772 24.445 -8.029 1.00 25.93 119 LYS A CA 1
ATOM 826 C C . LYS A 1 119 ? 36.767 22.942 -8.283 1.00 23.55 119 LYS A C 1
ATOM 827 O O . LYS A 1 119 ? 37.780 22.266 -8.084 1.00 21.23 119 LYS A O 1
ATOM 833 N N . GLY A 1 120 ? 35.607 22.411 -8.657 1.00 24.32 120 GLY A N 1
ATOM 834 C CA . GLY A 1 120 ? 35.504 20.985 -8.913 1.00 23.32 120 GLY A CA 1
ATOM 835 C C . GLY A 1 120 ? 35.302 20.150 -7.662 1.00 26.83 120 GLY A C 1
ATOM 836 O O . GLY A 1 120 ? 34.460 19.250 -7.657 1.00 28.22 120 GLY A O 1
ATOM 837 N N . GLU A 1 121 ? 36.050 20.453 -6.601 1.00 25.78 121 GLU A N 1
ATOM 838 C CA . GLU A 1 121 ? 35.946 19.715 -5.350 1.00 25.06 121 GLU A CA 1
ATOM 839 C C . GLU A 1 121 ? 34.563 19.813 -4.718 1.00 26.81 121 GLU A C 1
ATOM 840 O O . GLU A 1 121 ? 33.981 18.787 -4.341 1.00 25.08 121 GLU A O 1
ATOM 846 N N . TYR A 1 122 ? 34.036 21.030 -4.604 1.00 24.60 122 TYR A N 1
ATOM 847 C CA . TYR A 1 122 ? 32.703 21.230 -4.046 1.00 23.24 122 TYR A CA 1
ATOM 848 C C . TYR A 1 122 ? 31.658 20.434 -4.855 1.00 25.86 122 TYR A C 1
ATOM 849 O O . TYR A 1 122 ? 30.758 19.797 -4.299 1.00 23.40 122 TYR A O 1
ATOM 858 N N . GLU A 1 123 ? 31.788 20.495 -6.175 1.00 27.18 123 GLU A N 1
ATOM 859 C CA . GLU A 1 123 ? 30.886 19.814 -7.102 1.00 24.39 123 GLU A CA 1
ATOM 860 C C . GLU A 1 123 ? 30.950 18.293 -6.967 1.00 19.80 123 GLU A C 1
ATOM 861 O O . GLU A 1 123 ? 29.927 17.616 -7.004 1.00 20.20 123 GLU A O 1
ATOM 867 N N . ALA A 1 124 ? 32.158 17.770 -6.815 1.00 20.93 124 ALA A N 1
ATOM 868 C CA . ALA A 1 124 ? 32.360 16.341 -6.630 1.00 22.39 124 ALA A CA 1
ATOM 869 C C . ALA A 1 124 ? 31.665 15.921 -5.330 1.00 21.80 124 ALA A C 1
ATOM 870 O O . ALA A 1 124 ? 30.953 14.927 -5.291 1.00 22.54 124 ALA A O 1
ATOM 872 N N . GLY A 1 125 ? 31.877 16.686 -4.268 1.00 17.72 125 GLY A N 1
ATOM 873 C CA . GLY A 1 125 ? 31.261 16.371 -2.996 1.00 21.00 125 GLY A CA 1
ATOM 874 C C . GLY A 1 125 ? 29.742 16.383 -3.044 1.00 21.75 125 GLY A C 1
ATOM 875 O O . GLY A 1 125 ? 29.093 15.512 -2.459 1.00 23.74 125 GLY A O 1
ATOM 876 N N . MET A 1 126 ? 29.173 17.355 -3.746 1.00 23.76 126 MET A N 1
ATOM 877 C CA . MET A 1 126 ? 27.725 17.481 -3.860 1.00 23.07 126 MET A CA 1
ATOM 878 C C . MET A 1 126 ? 27.102 16.692 -5.010 1.00 26.56 126 MET A C 1
ATOM 879 O O . MET A 1 126 ? 25.887 16.733 -5.216 1.00 27.45 126 MET A O 1
ATOM 884 N N . SER A 1 127 ? 27.929 15.966 -5.755 1.00 28.34 127 SER A N 1
ATOM 885 C CA . SER A 1 127 ? 27.425 15.179 -6.865 1.00 28.60 127 SER A CA 1
ATOM 886 C C . SER A 1 127 ? 26.632 14.006 -6.310 1.00 31.59 127 SER A C 1
ATOM 887 O O . SER A 1 127 ? 26.751 13.660 -5.130 1.00 30.68 127 SER A O 1
ATOM 890 N N . VAL A 1 128 ? 25.822 13.396 -7.166 1.00 33.95 128 VAL A N 1
ATOM 891 C CA . VAL A 1 128 ? 24.987 12.271 -6.769 1.00 35.45 128 VAL A CA 1
ATOM 892 C C . VAL A 1 128 ? 25.730 11.187 -5.983 1.00 33.75 128 VAL A C 1
ATOM 893 O O . VAL A 1 128 ? 25.192 10.630 -5.029 1.00 36.38 128 VAL A O 1
ATOM 897 N N . GLU A 1 129 ? 26.984 10.942 -6.335 1.00 31.10 129 GLU A N 1
ATOM 898 C CA . GLU A 1 129 ? 27.772 9.920 -5.660 1.00 33.66 129 GLU A CA 1
ATOM 899 C C . GLU A 1 129 ? 28.677 10.492 -4.572 1.00 31.36 129 GLU A C 1
ATOM 900 O O . GLU A 1 129 ? 29.385 9.749 -3.885 1.00 30.22 129 GLU A O 1
ATOM 906 N N . GLY A 1 130 ? 28.667 11.814 -4.438 1.00 30.62 130 GLY A N 1
ATOM 907 C CA . GLY A 1 130 ? 29.508 12.489 -3.463 1.00 25.33 130 GLY A CA 1
ATOM 908 C C . GLY A 1 130 ? 29.127 12.333 -2.008 1.00 23.27 130 GLY A C 1
ATOM 909 O O . GLY A 1 130 ? 27.950 12.166 -1.653 1.00 23.36 130 GLY A O 1
ATOM 910 N N . GLN A 1 131 ? 30.133 12.448 -1.147 1.00 20.41 131 GLN A N 1
ATOM 911 C CA . GLN A 1 131 ? 29.909 12.310 0.286 1.00 20.64 131 GLN A CA 1
ATOM 912 C C . GLN A 1 131 ? 29.397 13.535 1.044 1.00 20.02 131 GLN A C 1
ATOM 913 O O . GLN A 1 131 ? 29.006 13.421 2.205 1.00 21.40 131 GLN A O 1
ATOM 919 N N . THR A 1 132 ? 29.361 14.695 0.393 1.00 20.49 132 THR A N 1
ATOM 920 C CA . THR A 1 132 ? 28.819 15.876 1.045 1.00 19.24 132 THR A CA 1
ATOM 921 C C . THR A 1 132 ? 27.313 15.594 1.079 1.00 22.33 132 THR A C 1
ATOM 922 O O . THR A 1 132 ? 26.668 15.655 2.133 1.00 25.66 132 THR A O 1
ATOM 926 N N . ARG A 1 133 ? 26.780 15.186 -0.066 1.00 24.41 133 ARG A N 1
ATOM 927 C CA . ARG A 1 133 ? 25.364 14.858 -0.186 1.00 24.25 133 ARG A CA 1
ATOM 928 C C . ARG A 1 133 ? 25.028 13.667 0.723 1.00 23.75 133 ARG A C 1
ATOM 929 O O . ARG A 1 133 ? 24.060 13.707 1.476 1.00 22.91 133 ARG A O 1
ATOM 937 N N . GLU A 1 134 ? 25.859 12.630 0.695 1.00 23.43 134 GLU A N 1
ATOM 938 C CA . GLU A 1 134 ? 25.645 11.452 1.540 1.00 24.40 134 GLU A CA 1
ATOM 939 C C . GLU A 1 134 ? 25.701 11.761 3.044 1.00 23.42 134 GLU A C 1
ATOM 940 O O . GLU A 1 134 ? 24.865 11.302 3.819 1.00 22.59 134 GLU A O 1
ATOM 946 N N . HIS A 1 135 ? 26.695 12.537 3.460 1.00 21.55 135 HIS A N 1
ATOM 947 C CA . HIS A 1 135 ? 26.845 12.863 4.869 1.00 18.27 135 HIS A CA 1
ATOM 948 C C . HIS A 1 135 ? 25.789 13.822 5.405 1.00 20.55 135 HIS A C 1
ATOM 949 O O . HIS A 1 135 ? 25.470 13.780 6.592 1.00 20.49 135 HIS A O 1
ATOM 956 N N . ILE A 1 136 ? 25.270 14.703 4.548 1.00 18.87 136 ILE A N 1
ATOM 957 C CA . ILE A 1 136 ? 24.208 15.617 4.962 1.00 21.03 136 ILE A CA 1
ATOM 958 C C . ILE A 1 136 ? 22.972 14.747 5.259 1.00 21.48 136 ILE A C 1
ATOM 959 O O . ILE A 1 136 ? 22.310 14.900 6.286 1.00 22.71 136 ILE A O 1
ATOM 964 N N . ILE A 1 137 ? 22.709 13.793 4.376 1.00 22.06 137 ILE A N 1
ATOM 965 C CA . ILE A 1 137 ? 21.580 12.886 4.542 1.00 24.89 137 ILE A CA 1
ATOM 966 C C . ILE A 1 137 ? 21.770 12.050 5.810 1.00 26.14 137 ILE A C 1
ATOM 967 O O . ILE A 1 137 ? 20.828 11.861 6.566 1.00 28.16 137 ILE A O 1
ATOM 972 N N . LEU A 1 138 ? 23.000 11.605 6.069 1.00 27.35 138 LEU A N 1
ATOM 973 C CA . LEU A 1 138 ? 23.309 10.818 7.265 1.00 24.03 138 LEU A CA 1
ATOM 974 C C . LEU A 1 138 ? 23.089 11.671 8.512 1.00 25.72 138 LEU A C 1
ATOM 975 O O . LEU A 1 138 ? 22.521 11.207 9.496 1.00 24.61 138 LEU A O 1
ATOM 980 N N . ALA A 1 139 ? 23.541 12.923 8.466 1.00 26.02 139 ALA A N 1
ATOM 981 C CA . ALA A 1 139 ? 23.380 13.858 9.583 1.00 26.63 139 ALA A CA 1
ATOM 982 C C . ALA A 1 139 ? 21.895 14.025 9.878 1.00 27.18 139 ALA A C 1
ATOM 983 O O . ALA A 1 139 ? 21.494 14.212 11.029 1.00 31.55 139 ALA A O 1
ATOM 985 N N . LYS A 1 140 ? 21.091 13.967 8.822 1.00 27.99 140 LYS A N 1
ATOM 986 C CA . LYS A 1 140 ? 19.644 14.076 8.920 1.00 29.88 140 LYS A CA 1
ATOM 987 C C . LYS A 1 140 ? 19.111 12.894 9.733 1.00 32.22 140 LYS A C 1
ATOM 988 O O . LYS A 1 140 ? 18.451 13.093 10.758 1.00 32.50 140 LYS A O 1
ATOM 994 N N . THR A 1 141 ? 19.436 11.669 9.313 1.00 32.27 141 THR A N 1
ATOM 995 C CA . THR A 1 141 ? 18.954 10.487 10.031 1.00 32.00 141 THR A CA 1
ATOM 996 C C . THR A 1 141 ? 19.550 10.416 11.436 1.00 30.71 141 THR A C 1
ATOM 997 O O . THR A 1 141 ? 18.940 9.854 12.342 1.00 32.88 141 THR A O 1
ATOM 1001 N N . MET A 1 142 ? 20.724 11.007 11.624 1.00 27.98 142 MET A N 1
ATOM 1002 C CA . MET A 1 142 ? 21.356 11.020 12.933 1.00 27.57 142 MET A CA 1
ATOM 1003 C C . MET A 1 142 ? 20.785 12.083 13.867 1.00 28.43 142 MET A C 1
ATOM 1004 O O . MET A 1 142 ? 21.204 12.158 15.015 1.00 26.87 142 MET A O 1
ATOM 1009 N N . GLY A 1 143 ? 19.875 12.926 13.370 1.00 29.22 143 GLY A N 1
ATOM 1010 C CA . GLY A 1 143 ? 19.275 13.965 14.202 1.00 30.94 143 GLY A CA 1
ATOM 1011 C C . GLY A 1 143 ? 20.191 15.137 14.551 1.00 32.95 143 GLY A C 1
ATOM 1012 O O . GLY A 1 143 ? 19.943 15.880 15.513 1.00 31.06 143 GLY A O 1
ATOM 1013 N N . LEU A 1 144 ? 21.217 15.338 13.727 1.00 32.00 144 LEU A N 1
ATOM 1014 C CA . LEU A 1 144 ? 22.189 16.403 13.928 1.00 31.78 144 LEU A CA 1
ATOM 1015 C C . LEU A 1 144 ? 21.712 17.707 13.307 1.00 32.65 144 LEU A C 1
ATOM 1016 O O . LEU A 1 144 ? 22.315 18.224 12.360 1.00 32.40 144 LEU A O 1
ATOM 1021 N N . ASP A 1 145 ? 20.642 18.248 13.881 1.00 30.24 145 ASP A N 1
ATOM 1022 C CA . ASP A 1 145 ? 20.040 19.491 13.413 1.00 36.42 145 ASP A CA 1
ATOM 1023 C C . ASP A 1 145 ? 20.924 20.737 13.619 1.00 35.41 145 ASP A C 1
ATOM 1024 O O . ASP A 1 145 ? 20.688 21.779 13.013 1.00 37.10 145 ASP A O 1
ATOM 1029 N N . GLN A 1 146 ? 21.933 20.649 14.472 1.00 32.07 146 GLN A N 1
ATOM 1030 C CA . GLN A 1 146 ? 22.784 21.809 14.678 1.00 31.75 146 GLN A CA 1
ATOM 1031 C C . GLN A 1 146 ? 24.089 21.704 13.926 1.00 30.04 146 GLN A C 1
ATOM 1032 O O . GLN A 1 146 ? 25.134 22.119 14.423 1.00 31.58 146 GLN A O 1
ATOM 1038 N N . LEU A 1 147 ? 24.012 21.181 12.712 1.00 31.84 147 LEU A N 1
ATOM 1039 C CA . LEU A 1 147 ? 25.180 20.994 11.857 1.00 29.27 147 LEU A CA 1
ATOM 1040 C C . LEU A 1 147 ? 25.939 22.307 11.559 1.00 27.19 147 LEU A C 1
ATOM 1041 O O . LEU A 1 147 ? 25.334 23.335 11.261 1.00 24.83 147 LEU A O 1
ATOM 1046 N N . ILE A 1 148 ? 27.259 22.280 11.732 1.00 22.75 148 ILE A N 1
ATOM 1047 C CA . ILE A 1 148 ? 28.097 23.435 11.444 1.00 18.88 148 ILE A CA 1
ATOM 1048 C C . ILE A 1 148 ? 28.803 23.064 10.154 1.00 17.43 148 ILE A C 1
ATOM 1049 O O . ILE A 1 148 ? 29.456 22.028 10.078 1.00 19.17 148 ILE A O 1
ATOM 1054 N N . VAL A 1 149 ? 28.625 23.886 9.131 1.00 18.73 149 VAL A N 1
ATOM 1055 C CA . VAL A 1 149 ? 29.233 23.674 7.822 1.00 18.38 149 VAL A CA 1
ATOM 1056 C C . VAL A 1 149 ? 30.467 24.559 7.624 1.00 19.04 149 VAL A C 1
ATOM 1057 O O . VAL A 1 149 ? 30.373 25.786 7.556 1.00 19.68 149 VAL A O 1
ATOM 1061 N N . ALA A 1 150 ? 31.626 23.923 7.550 1.00 20.60 150 ALA A N 1
ATOM 1062 C CA . ALA A 1 150 ? 32.883 24.633 7.353 1.00 20.31 150 ALA A CA 1
ATOM 1063 C C . ALA A 1 150 ? 33.242 24.618 5.872 1.00 18.03 150 ALA A C 1
ATOM 1064 O O . ALA A 1 150 ? 33.668 23.580 5.343 1.00 18.45 150 ALA A O 1
ATOM 1066 N N . VAL A 1 151 ? 33.010 25.744 5.198 1.00 18.25 151 VAL A N 1
ATOM 1067 C CA . VAL A 1 151 ? 33.343 25.881 3.779 1.00 16.78 151 VAL A CA 1
ATOM 1068 C C . VAL A 1 151 ? 34.850 26.159 3.763 1.00 17.85 151 VAL A C 1
ATOM 1069 O O . VAL A 1 151 ? 35.321 27.284 3.946 1.00 15.13 151 VAL A O 1
ATOM 1073 N N . ASN A 1 152 ? 35.586 25.068 3.627 1.00 18.03 152 ASN A N 1
ATOM 1074 C CA . ASN A 1 152 ? 37.030 25.036 3.676 1.00 17.73 152 ASN A CA 1
ATOM 1075 C C . ASN A 1 152 ? 37.748 25.361 2.367 1.00 17.30 152 ASN A C 1
ATOM 1076 O O . ASN A 1 152 ? 37.123 25.477 1.314 1.00 18.70 152 ASN A O 1
ATOM 1081 N N . LYS A 1 153 ? 39.066 25.522 2.452 1.00 18.50 153 LYS A N 1
ATOM 1082 C CA . LYS A 1 153 ? 39.908 25.831 1.298 1.00 17.41 153 LYS A CA 1
ATOM 1083 C C . LYS A 1 153 ? 39.493 27.154 0.669 1.00 19.13 153 LYS A C 1
ATOM 1084 O O . LYS A 1 153 ? 39.536 27.310 -0.565 1.00 19.67 153 LYS A O 1
ATOM 1090 N N . MET A 1 154 ? 39.119 28.121 1.513 1.00 15.32 154 MET A N 1
ATOM 1091 C CA . MET A 1 154 ? 38.711 29.430 1.004 1.00 17.46 154 MET A CA 1
ATOM 1092 C C . MET A 1 154 ? 39.877 30.153 0.314 1.00 18.42 154 MET A C 1
ATOM 1093 O O . MET A 1 154 ? 39.677 31.018 -0.545 1.00 17.71 154 MET A O 1
ATOM 1098 N N . ASP A 1 155 ? 41.093 29.765 0.671 1.00 17.52 155 ASP A N 1
ATOM 1099 C CA . ASP A 1 155 ? 42.282 30.337 0.076 1.00 18.02 155 ASP A CA 1
ATOM 1100 C C . ASP A 1 155 ? 42.476 29.848 -1.359 1.00 19.09 155 ASP A C 1
ATOM 1101 O O . ASP A 1 155 ? 43.227 30.448 -2.114 1.00 22.15 155 ASP A O 1
ATOM 1106 N N . LEU A 1 156 ? 41.769 28.795 -1.756 1.00 17.79 156 LEU A N 1
ATOM 1107 C CA . LEU A 1 156 ? 41.944 28.237 -3.103 1.00 18.85 156 LEU A CA 1
ATOM 1108 C C . LEU A 1 156 ? 40.884 28.595 -4.138 1.00 17.57 156 LEU A C 1
ATOM 1109 O O . LEU A 1 156 ? 40.863 28.023 -5.239 1.00 18.39 156 LEU A O 1
ATOM 1114 N N . THR A 1 157 ? 39.977 29.499 -3.769 1.00 21.23 157 THR A N 1
ATOM 1115 C CA . THR A 1 157 ? 38.921 29.957 -4.681 1.00 17.45 157 THR A CA 1
ATOM 1116 C C . THR A 1 157 ? 39.630 30.844 -5.706 1.00 18.86 157 THR A C 1
ATOM 1117 O O . THR A 1 157 ? 40.813 31.163 -5.532 1.00 16.80 157 THR A O 1
ATOM 1121 N N . GLU A 1 158 ? 38.934 31.223 -6.772 1.00 22.37 158 GLU A N 1
ATOM 1122 C CA . GLU A 1 158 ? 39.536 32.066 -7.801 1.00 23.62 158 GLU A CA 1
ATOM 1123 C C . GLU A 1 158 ? 38.712 33.328 -8.016 1.00 20.81 158 GLU A C 1
ATOM 1124 O O . GLU A 1 158 ? 37.609 33.266 -8.551 1.00 21.16 158 GLU A O 1
ATOM 1130 N N . PRO A 1 159 ? 39.200 34.480 -7.524 1.00 19.76 159 PRO A N 1
ATOM 1131 C CA . PRO A 1 159 ? 40.453 34.697 -6.785 1.00 19.20 159 PRO A CA 1
ATOM 1132 C C . PRO A 1 159 ? 40.344 34.148 -5.356 1.00 21.28 159 PRO A C 1
ATOM 1133 O O . PRO A 1 159 ? 39.258 33.758 -4.922 1.00 21.12 159 PRO A O 1
ATOM 1137 N N . PRO A 1 160 ? 41.470 34.065 -4.626 1.00 22.28 160 PRO A N 1
ATOM 1138 C CA . PRO A 1 160 ? 41.417 33.549 -3.257 1.00 22.66 160 PRO A CA 1
ATOM 1139 C C . PRO A 1 160 ? 40.462 34.344 -2.355 1.00 23.44 160 PRO A C 1
ATOM 1140 O O . PRO A 1 160 ? 40.285 35.562 -2.528 1.00 20.16 160 PRO A O 1
ATOM 1144 N N . TYR A 1 161 ? 39.809 33.629 -1.440 1.00 19.51 161 TYR A N 1
ATOM 1145 C CA . TYR A 1 161 ? 38.888 34.226 -0.477 1.00 18.25 161 TYR A CA 1
ATOM 1146 C C . TYR A 1 161 ? 37.697 34.915 -1.150 1.00 21.37 161 TYR A C 1
ATOM 1147 O O . TYR A 1 161 ? 37.230 35.971 -0.704 1.00 21.41 161 TYR A O 1
ATOM 1156 N N . ASP A 1 162 ? 37.164 34.266 -2.182 1.00 18.28 162 ASP A N 1
ATOM 1157 C CA . ASP A 1 162 ? 36.047 34.790 -2.967 1.00 20.06 162 ASP A CA 1
ATOM 1158 C C . ASP A 1 162 ? 34.683 34.654 -2.288 1.00 23.73 162 ASP A C 1
ATOM 1159 O O . ASP A 1 162 ? 34.143 33.549 -2.157 1.00 21.30 162 ASP A O 1
ATOM 1164 N N . GLU A 1 163 ? 34.092 35.784 -1.912 1.00 22.75 163 GLU A N 1
ATOM 1165 C CA . GLU A 1 163 ? 32.792 35.769 -1.259 1.00 24.90 163 GLU A CA 1
ATOM 1166 C C . GLU A 1 163 ? 31.694 35.147 -2.116 1.00 24.17 163 GLU A C 1
ATOM 1167 O O . GLU A 1 163 ? 30.812 34.455 -1.603 1.00 23.18 163 GLU A O 1
ATOM 1173 N N . LYS A 1 164 ? 31.749 35.376 -3.422 1.00 23.38 164 LYS A N 1
ATOM 1174 C CA . LYS A 1 164 ? 30.720 34.841 -4.302 1.00 25.46 164 LYS A CA 1
ATOM 1175 C C . LYS A 1 164 ? 30.703 33.313 -4.288 1.00 25.70 164 LYS A C 1
ATOM 1176 O O . LYS A 1 164 ? 29.627 32.708 -4.239 1.00 25.38 164 LYS A O 1
ATOM 1182 N N . ARG A 1 165 ? 31.886 32.698 -4.318 1.00 20.13 165 ARG A N 1
ATOM 1183 C CA . ARG A 1 165 ? 31.982 31.240 -4.283 1.00 20.82 165 ARG A CA 1
ATOM 1184 C C . ARG A 1 165 ? 31.397 30.721 -2.960 1.00 20.86 165 ARG A C 1
ATOM 1185 O O . ARG A 1 165 ? 30.629 29.753 -2.939 1.00 22.44 165 ARG A O 1
ATOM 1193 N N . TYR A 1 166 ? 31.736 31.393 -1.867 1.00 18.27 166 TYR A N 1
ATOM 1194 C CA . TYR A 1 166 ? 31.231 31.010 -0.560 1.00 19.57 166 TYR A CA 1
ATOM 1195 C C . TYR A 1 166 ? 29.698 31.081 -0.506 1.00 21.40 166 TYR A C 1
ATOM 1196 O O . TYR A 1 166 ? 29.043 30.118 -0.094 1.00 17.61 166 TYR A O 1
ATOM 1205 N N . LYS A 1 167 ? 29.129 32.212 -0.927 1.00 22.17 167 LYS A N 1
ATOM 1206 C CA . LYS A 1 167 ? 27.680 32.398 -0.890 1.00 23.96 167 LYS A CA 1
ATOM 1207 C C . LYS A 1 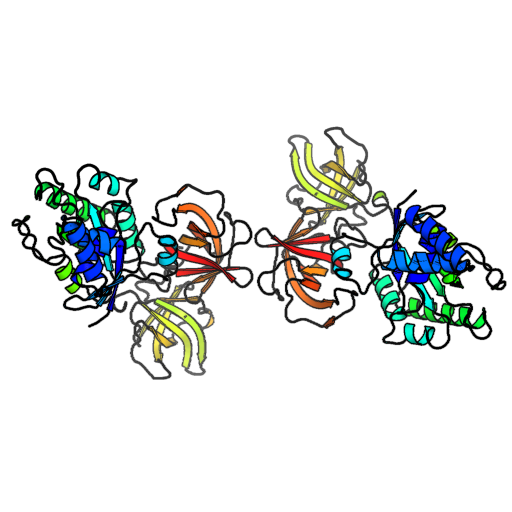167 ? 26.910 31.418 -1.778 1.00 26.43 167 LYS A C 1
ATOM 1208 O O . LYS A 1 167 ? 25.812 30.954 -1.426 1.00 24.64 167 LYS A O 1
ATOM 1214 N N . GLU A 1 168 ? 27.494 31.104 -2.927 1.00 25.62 168 GLU A N 1
ATOM 1215 C CA . GLU A 1 168 ? 26.907 30.172 -3.876 1.00 27.85 168 GLU A CA 1
ATOM 1216 C C . GLU A 1 168 ? 26.809 28.788 -3.203 1.00 24.97 168 GLU A C 1
ATOM 1217 O O . GLU A 1 168 ? 25.765 28.129 -3.237 1.00 20.73 168 GLU A O 1
ATOM 1223 N N . ILE A 1 169 ? 27.892 28.392 -2.540 1.00 24.92 169 ILE A N 1
ATOM 1224 C CA . ILE A 1 169 ? 27.968 27.114 -1.830 1.00 21.87 169 ILE A CA 1
ATOM 1225 C C . ILE A 1 169 ? 26.962 27.061 -0.660 1.00 22.11 169 ILE A C 1
ATOM 1226 O O . ILE A 1 169 ? 26.224 26.083 -0.511 1.00 19.51 169 ILE A O 1
ATOM 1231 N N . VAL A 1 170 ? 26.904 28.130 0.134 1.00 22.47 170 VAL A N 1
ATOM 1232 C CA . VAL A 1 170 ? 25.984 28.193 1.271 1.00 19.32 170 VAL A CA 1
ATOM 1233 C C . VAL A 1 170 ? 24.557 28.069 0.773 1.00 21.86 170 VAL A C 1
ATOM 1234 O O . VAL A 1 170 ? 23.750 27.310 1.326 1.00 20.95 170 VAL A O 1
ATOM 1238 N N . ASP A 1 171 ? 24.260 28.802 -0.294 1.00 23.75 171 ASP A N 1
ATOM 1239 C CA . ASP A 1 171 ? 22.921 28.809 -0.869 1.00 27.45 171 ASP A CA 1
ATOM 1240 C C . ASP A 1 171 ? 22.531 27.422 -1.375 1.00 25.61 171 ASP A C 1
ATOM 1241 O O . ASP A 1 171 ? 21.460 26.910 -1.043 1.00 25.89 171 ASP A O 1
ATOM 1246 N N . GLN A 1 172 ? 23.427 26.803 -2.131 1.00 25.31 172 GLN A N 1
ATOM 1247 C CA . GLN A 1 172 ? 23.179 25.487 -2.683 1.00 27.91 172 GLN A CA 1
ATOM 1248 C C . GLN A 1 172 ? 23.022 24.425 -1.620 1.00 29.52 172 GLN A C 1
ATOM 1249 O O . GLN A 1 172 ? 22.049 23.663 -1.652 1.00 31.58 172 GLN A O 1
ATOM 1255 N N . VAL A 1 173 ? 23.963 24.363 -0.681 1.00 25.74 173 VAL A N 1
ATOM 1256 C CA . VAL A 1 173 ? 23.887 23.371 0.394 1.00 23.51 173 VAL A CA 1
ATOM 1257 C C . VAL A 1 173 ? 22.635 23.608 1.226 1.00 19.99 173 VAL A C 1
ATOM 1258 O O . VAL A 1 173 ? 21.984 22.662 1.629 1.00 21.96 173 VAL A O 1
ATOM 1262 N N . SER A 1 174 ? 22.286 24.871 1.452 1.00 23.67 174 SER A N 1
ATOM 1263 C CA . SER A 1 174 ? 21.090 25.204 2.214 1.00 21.88 174 SER A CA 1
ATOM 1264 C C . SER A 1 174 ? 19.830 24.728 1.496 1.00 23.31 174 SER A C 1
ATOM 1265 O O . SER A 1 174 ? 18.987 24.090 2.119 1.00 24.08 174 SER A O 1
ATOM 1268 N N . LYS A 1 175 ? 19.695 25.026 0.201 1.00 25.58 175 LYS A N 1
ATOM 1269 C CA . LYS A 1 175 ? 18.517 24.585 -0.569 1.00 27.92 175 LYS A CA 1
ATOM 1270 C C . LYS A 1 175 ? 18.437 23.057 -0.571 1.00 29.39 175 LYS A C 1
ATOM 1271 O O . LYS A 1 175 ? 17.364 22.484 -0.334 1.00 29.79 175 LYS A O 1
ATOM 1277 N N . PHE A 1 176 ? 19.584 22.408 -0.782 1.00 26.02 176 PHE A N 1
ATOM 1278 C CA . PHE A 1 176 ? 19.664 20.947 -0.775 1.00 24.81 176 PHE A CA 1
ATOM 1279 C C . PHE A 1 176 ? 19.196 20.416 0.579 1.00 25.79 176 PHE A C 1
ATOM 1280 O O . PHE A 1 176 ? 18.403 19.477 0.652 1.00 24.82 176 PHE A O 1
ATOM 1288 N N . MET A 1 177 ? 19.698 21.015 1.651 1.00 22.97 177 MET A N 1
ATOM 1289 C CA . MET A 1 177 ? 19.337 20.585 2.989 1.00 26.25 177 MET A CA 1
ATOM 1290 C C . MET A 1 177 ? 17.837 20.640 3.181 1.00 30.33 177 MET A C 1
ATOM 1291 O O . MET A 1 177 ? 17.219 19.646 3.588 1.00 32.72 177 MET A O 1
ATOM 1296 N N . ARG A 1 178 ? 17.243 21.774 2.818 1.00 30.28 178 ARG A N 1
ATOM 1297 C CA . ARG A 1 178 ? 15.802 21.945 2.943 1.00 28.07 178 ARG A CA 1
ATOM 1298 C C . ARG A 1 178 ? 15.018 20.943 2.116 1.00 27.33 178 ARG A C 1
ATOM 1299 O O . ARG A 1 178 ? 14.001 20.438 2.578 1.00 33.65 178 ARG A O 1
ATOM 1307 N N . SER A 1 179 ? 15.499 20.607 0.924 1.00 27.73 179 SER A N 1
ATOM 1308 C CA . SER A 1 179 ? 14.786 19.641 0.097 1.00 30.27 179 SER A CA 1
ATOM 1309 C C . SER A 1 179 ? 14.848 18.230 0.710 1.00 34.32 179 SER A C 1
ATOM 1310 O O . SER A 1 179 ? 14.177 17.304 0.238 1.00 32.49 179 SER A O 1
ATOM 1313 N N . TYR A 1 180 ? 15.684 18.052 1.732 1.00 33.13 180 TYR A N 1
ATOM 1314 C CA . TYR A 1 180 ? 15.785 16.760 2.388 1.00 33.50 180 TYR A CA 1
ATOM 1315 C C . TYR A 1 180 ? 15.270 16.789 3.811 1.00 32.82 180 TYR A C 1
ATOM 1316 O O . TYR A 1 180 ? 15.589 15.917 4.621 1.00 36.70 180 TYR A O 1
ATOM 1325 N N . GLY A 1 181 ? 14.451 17.791 4.101 1.00 33.73 181 GLY A N 1
ATOM 1326 C CA . GLY A 1 181 ? 13.852 17.912 5.419 1.00 38.92 181 GLY A CA 1
ATOM 1327 C C . GLY A 1 181 ? 14.741 18.494 6.494 1.00 42.28 181 GLY A C 1
ATOM 1328 O O . GLY A 1 181 ? 14.253 18.908 7.548 1.00 44.22 181 GLY A O 1
ATOM 1329 N N . PHE A 1 182 ? 16.036 18.580 6.206 1.00 44.08 182 PHE A N 1
ATOM 1330 C CA . PHE A 1 182 ? 17.012 19.107 7.146 1.00 42.49 182 PHE A CA 1
ATOM 1331 C C . PHE A 1 182 ? 16.674 20.557 7.505 1.00 41.07 182 PHE A C 1
ATOM 1332 O O . PHE A 1 182 ? 16.915 21.470 6.727 1.00 43.14 182 PHE A O 1
ATOM 1340 N N . ASN A 1 183 ? 16.130 20.738 8.703 1.00 45.70 183 ASN A N 1
ATOM 1341 C CA . ASN A 1 183 ? 15.695 22.029 9.250 1.00 50.69 183 ASN A CA 1
ATOM 1342 C C . ASN A 1 183 ? 16.343 23.331 8.743 1.00 52.90 183 ASN A C 1
ATOM 1343 O O . ASN A 1 183 ? 15.631 24.271 8.377 1.00 55.90 183 ASN A O 1
ATOM 1348 N N . THR A 1 184 ? 17.665 23.444 8.841 1.00 50.45 184 THR A N 1
ATOM 1349 C CA . THR A 1 184 ? 18.367 24.646 8.366 1.00 47.93 184 THR A CA 1
ATOM 1350 C C . THR A 1 184 ? 18.395 25.849 9.324 1.00 49.37 184 THR A C 1
ATOM 1351 O O . THR A 1 184 ? 19.399 26.552 9.399 1.00 43.26 184 THR A O 1
ATOM 1355 N N . ASN A 1 185 ? 17.340 26.052 10.109 1.00 51.25 185 ASN A N 1
ATOM 1356 C CA . ASN A 1 185 ? 17.326 27.194 11.027 1.00 52.07 185 ASN A CA 1
ATOM 1357 C C . ASN A 1 185 ? 18.493 27.185 12.040 1.00 44.41 185 ASN A C 1
ATOM 1358 O O . ASN A 1 185 ? 18.988 28.241 12.424 1.00 42.55 185 ASN A O 1
ATOM 1363 N N . LYS A 1 186 ? 18.966 25.996 12.411 1.00 36.42 186 LYS A N 1
ATOM 1364 C CA . LYS A 1 186 ? 20.068 25.851 13.359 1.00 32.28 186 LYS A CA 1
ATOM 1365 C C . LYS A 1 186 ? 21.403 25.448 12.706 1.00 27.29 186 LYS A C 1
ATOM 1366 O O . LYS A 1 186 ? 22.361 25.117 13.404 1.00 27.82 186 LYS A O 1
ATOM 1372 N N . VAL A 1 187 ? 21.446 25.452 11.376 1.00 25.93 187 VAL A N 1
ATOM 1373 C CA . VAL A 1 187 ? 22.648 25.102 10.615 1.00 24.23 187 VAL A CA 1
ATOM 1374 C C . VAL A 1 187 ? 23.469 26.385 10.490 1.00 26.04 187 VAL A C 1
ATOM 1375 O O . VAL A 1 187 ? 22.930 27.436 10.170 1.00 27.46 187 VAL A O 1
ATOM 1379 N N . ARG A 1 188 ? 24.769 26.302 10.729 1.00 25.64 188 ARG A N 1
ATOM 1380 C CA . ARG A 1 188 ? 25.625 27.482 10.653 1.00 26.18 188 ARG A CA 1
ATOM 1381 C C . ARG A 1 188 ? 26.760 27.240 9.676 1.00 25.68 188 ARG A C 1
ATOM 1382 O O . ARG A 1 188 ? 27.390 26.197 9.740 1.00 27.64 188 ARG A O 1
ATOM 1390 N N . PHE A 1 189 ? 27.027 28.207 8.801 1.00 20.49 189 PHE A N 1
ATOM 1391 C CA . PHE A 1 189 ? 28.108 28.109 7.819 1.00 17.92 189 PHE A CA 1
ATOM 1392 C C . PHE A 1 189 ? 29.216 29.091 8.226 1.00 21.75 189 PHE A C 1
ATOM 1393 O O . PHE A 1 189 ? 28.942 30.106 8.865 1.00 21.82 189 PHE A O 1
ATOM 1401 N N . VAL A 1 190 ? 30.459 28.791 7.867 1.00 20.43 190 VAL A N 1
ATOM 1402 C CA . VAL A 1 190 ? 31.595 29.666 8.174 1.00 18.70 190 VAL A CA 1
ATOM 1403 C C . VAL A 1 190 ? 32.702 29.420 7.142 1.00 19.59 190 VAL A C 1
ATOM 1404 O O . VAL A 1 190 ? 32.972 28.267 6.804 1.00 18.83 190 VAL A O 1
ATOM 1408 N N . PRO A 1 191 ? 33.236 30.495 6.514 1.00 20.38 191 PRO A N 1
ATOM 1409 C CA . PRO A 1 191 ? 34.310 30.372 5.516 1.00 18.21 191 PRO A CA 1
ATOM 1410 C C . PRO A 1 191 ? 35.590 30.142 6.319 1.00 20.97 191 PRO A C 1
ATOM 1411 O O . PRO A 1 191 ? 35.944 30.927 7.207 1.00 21.55 191 PRO A O 1
ATOM 1415 N N . VAL A 1 192 ? 36.338 29.125 5.927 1.00 20.83 192 VAL A N 1
ATOM 1416 C CA . VAL A 1 192 ? 37.463 28.702 6.721 1.00 16.55 192 VAL A CA 1
ATOM 1417 C C . VAL A 1 192 ? 38.696 28.260 5.909 1.00 19.26 192 VAL A C 1
ATOM 1418 O O . VAL A 1 192 ? 38.611 28.071 4.688 1.00 18.40 192 VAL A O 1
ATOM 1422 N N . VAL A 1 193 ? 39.853 28.191 6.574 1.00 17.67 193 VAL A N 1
ATOM 1423 C CA . VAL A 1 193 ? 41.103 27.691 5.973 1.00 18.02 193 VAL A CA 1
ATOM 1424 C C . VAL A 1 193 ? 41.718 26.794 7.062 1.00 20.63 193 VAL A C 1
ATOM 1425 O O . VAL A 1 193 ? 42.353 27.281 7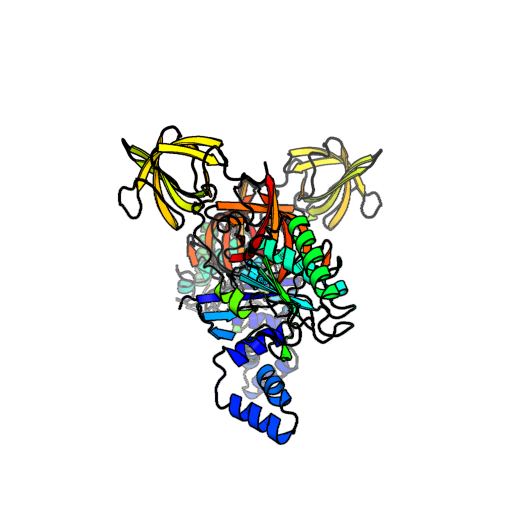.996 1.00 22.14 193 VAL A O 1
ATOM 1429 N N . ALA A 1 194 ? 41.518 25.485 6.939 1.00 18.89 194 ALA A N 1
ATOM 1430 C CA . ALA A 1 194 ? 41.980 24.518 7.933 1.00 21.25 194 ALA A CA 1
ATOM 1431 C C . ALA A 1 194 ? 43.452 24.530 8.361 1.00 22.04 194 ALA A C 1
ATOM 1432 O O . ALA A 1 194 ? 43.747 24.468 9.554 1.00 21.13 194 ALA A O 1
ATOM 1434 N N . PRO A 1 195 ? 44.396 24.579 7.401 1.00 27.14 195 PRO A N 1
ATOM 1435 C CA . PRO A 1 195 ? 45.825 24.593 7.754 1.00 27.25 195 PRO A CA 1
ATOM 1436 C C . PRO A 1 195 ? 46.254 25.734 8.681 1.00 27.64 195 PRO A C 1
ATOM 1437 O O . PRO A 1 195 ? 47.107 25.555 9.549 1.00 30.14 195 PRO A O 1
ATOM 1441 N N . SER A 1 196 ? 45.674 26.908 8.484 1.00 28.36 196 SER A N 1
ATOM 1442 C CA . SER A 1 196 ? 46.039 28.068 9.281 1.00 26.29 196 SER A CA 1
ATOM 1443 C C . SER A 1 196 ? 45.102 28.345 10.448 1.00 27.36 196 SER A C 1
ATOM 1444 O O . SER A 1 196 ? 45.405 29.186 11.294 1.00 27.17 196 SER A O 1
ATOM 1447 N N . GLY A 1 197 ? 43.961 27.666 10.483 1.00 25.21 197 GLY A N 1
ATOM 1448 C CA . GLY A 1 197 ? 43.003 27.903 11.545 1.00 22.84 197 GLY A CA 1
ATOM 1449 C C . GLY A 1 197 ? 42.205 29.176 11.301 1.00 25.15 197 GLY A C 1
ATOM 1450 O O . GLY A 1 197 ? 41.529 29.669 12.212 1.00 25.51 197 GLY A O 1
ATOM 1451 N N . ASP A 1 198 ? 42.266 29.709 10.078 1.00 27.06 198 ASP A N 1
ATOM 1452 C CA . ASP A 1 198 ? 41.543 30.939 9.726 1.00 28.15 198 ASP A CA 1
ATOM 1453 C C . ASP A 1 198 ? 40.046 30.744 9.886 1.00 27.84 198 ASP A C 1
ATOM 1454 O O . ASP A 1 198 ? 39.454 29.875 9.237 1.00 24.12 198 ASP A O 1
ATOM 1459 N N . ASN A 1 199 ? 39.446 31.570 10.735 1.00 24.03 199 ASN A N 1
ATOM 1460 C CA . ASN A 1 199 ? 38.024 31.507 11.024 1.00 23.09 199 ASN A CA 1
ATOM 1461 C C . ASN A 1 199 ? 37.614 30.232 11.739 1.00 22.08 199 ASN A C 1
ATOM 1462 O O . ASN A 1 199 ? 36.420 29.921 11.845 1.00 20.79 199 ASN A O 1
ATOM 1467 N N . ILE A 1 200 ? 38.609 29.508 12.246 1.00 19.27 200 ILE A N 1
ATOM 1468 C CA . ILE A 1 200 ? 38.355 28.298 13.007 1.00 17.86 200 ILE A CA 1
ATOM 1469 C C . ILE A 1 200 ? 38.668 28.608 14.469 1.00 20.02 200 ILE A C 1
ATOM 1470 O O . ILE A 1 200 ? 37.777 28.591 15.308 1.00 23.09 200 ILE A O 1
ATOM 1475 N N . THR A 1 201 ? 39.921 28.935 14.763 1.00 21.72 201 THR A N 1
ATOM 1476 C CA . THR A 1 201 ? 40.318 29.256 16.135 1.00 26.01 201 THR A CA 1
ATOM 1477 C C . THR A 1 201 ? 40.721 30.723 16.320 1.00 28.45 201 THR A C 1
ATOM 1478 O O . THR A 1 201 ? 41.199 31.120 17.383 1.00 28.15 201 THR A O 1
ATOM 1482 N N . HIS A 1 202 ? 40.576 31.504 15.255 1.00 26.95 202 HIS A N 1
ATOM 1483 C CA . HIS A 1 202 ? 40.855 32.937 15.264 1.00 29.04 202 HIS A CA 1
ATOM 1484 C C . HIS A 1 202 ? 40.214 33.528 14.015 1.00 32.15 202 HIS A C 1
ATOM 1485 O O . HIS A 1 202 ? 39.952 32.793 13.051 1.00 31.34 202 HIS A O 1
ATOM 1492 N N . LYS A 1 203 ? 39.897 34.822 14.054 1.00 33.77 203 LYS A N 1
ATOM 1493 C CA . LYS A 1 203 ? 39.276 35.484 12.912 1.00 38.04 203 LYS A CA 1
ATOM 1494 C C . LYS A 1 203 ? 40.266 35.512 11.755 1.00 38.69 203 LYS A C 1
ATOM 1495 O O . LYS A 1 203 ? 41.485 35.398 11.949 1.00 39.25 203 LYS A O 1
ATOM 1501 N N . SER A 1 204 ? 39.734 35.590 10.546 1.00 38.09 204 SER A N 1
ATOM 1502 C CA . SER A 1 204 ? 40.567 35.641 9.365 1.00 37.89 204 SER A CA 1
ATOM 1503 C C . SER A 1 204 ? 40.727 37.090 8.956 1.00 39.48 204 SER A C 1
ATOM 1504 O O . SER A 1 204 ? 39.771 37.866 8.992 1.00 40.86 204 SER A O 1
ATOM 1507 N N . GLU A 1 205 ? 41.938 37.454 8.562 1.00 39.51 205 GLU A N 1
ATOM 1508 C CA . GLU A 1 205 ? 42.187 38.812 8.108 1.00 40.96 205 GLU A CA 1
ATOM 1509 C C . GLU A 1 205 ? 42.074 38.853 6.597 1.00 35.55 205 GLU A C 1
ATOM 1510 O O . GLU A 1 205 ? 42.280 39.895 5.980 1.00 32.56 205 GLU A O 1
ATOM 1516 N N . ASN A 1 206 ? 41.705 37.714 6.017 1.00 31.48 206 ASN A N 1
ATOM 1517 C CA . ASN A 1 206 ? 41.581 37.586 4.577 1.00 29.73 206 ASN A CA 1
ATOM 1518 C C . ASN A 1 206 ? 40.162 37.555 4.067 1.00 29.48 206 ASN A C 1
ATOM 1519 O O . ASN A 1 206 ? 39.932 37.534 2.861 1.00 29.97 206 ASN A O 1
ATOM 1524 N N . MET A 1 207 ? 39.198 37.514 4.966 1.00 26.48 207 MET A N 1
ATOM 1525 C CA . MET A 1 207 ? 37.822 37.469 4.521 1.00 28.50 207 MET A CA 1
ATOM 1526 C C . MET A 1 207 ? 37.046 38.521 5.264 1.00 33.20 207 MET A C 1
ATOM 1527 O O . MET A 1 207 ? 36.183 38.208 6.083 1.00 33.64 207 MET A O 1
ATOM 1532 N N . LYS A 1 208 ? 37.356 39.775 4.951 1.00 34.63 208 LYS A N 1
ATOM 1533 C CA . LYS A 1 208 ? 36.720 40.925 5.589 1.00 36.77 208 LYS A CA 1
ATOM 1534 C C . LYS A 1 208 ? 35.219 40.990 5.321 1.00 31.99 208 LYS A C 1
ATOM 1535 O O . LYS A 1 208 ? 34.473 41.622 6.059 1.00 30.62 208 LYS A O 1
ATOM 1541 N N . TRP A 1 209 ? 34.784 40.323 4.264 1.00 28.63 209 TRP A N 1
ATOM 1542 C CA . TRP A 1 209 ? 33.373 40.298 3.921 1.00 25.33 209 TRP A CA 1
ATOM 1543 C C . TRP A 1 209 ? 32.578 39.404 4.867 1.00 27.04 209 TRP A C 1
ATOM 1544 O O . TRP A 1 209 ? 31.350 39.478 4.919 1.00 29.20 209 TRP A O 1
ATOM 1555 N N . TYR A 1 210 ? 33.271 38.544 5.604 1.00 25.32 210 TYR A N 1
ATOM 1556 C CA . TYR A 1 210 ? 32.593 37.651 6.520 1.00 27.35 210 TYR A CA 1
ATOM 1557 C C . TYR A 1 210 ? 32.501 38.272 7.915 1.00 33.14 210 TYR A C 1
ATOM 1558 O O . TYR A 1 210 ? 33.489 38.323 8.652 1.00 35.96 210 TYR A O 1
ATOM 1567 N N . ASN A 1 211 ? 31.313 38.738 8.275 1.00 37.48 211 ASN A N 1
ATOM 1568 C CA . ASN A 1 211 ? 31.088 39.345 9.584 1.00 42.71 211 ASN A CA 1
ATOM 1569 C C . ASN A 1 211 ? 30.220 38.381 10.390 1.00 43.42 211 ASN A C 1
ATOM 1570 O O . ASN A 1 211 ? 29.057 38.669 10.666 1.00 48.63 211 ASN A O 1
ATOM 1575 N N . GLY A 1 212 ? 30.796 37.240 10.764 1.00 37.93 212 GLY A N 1
ATOM 1576 C CA . GLY A 1 212 ? 30.062 36.235 11.511 1.00 28.89 212 GLY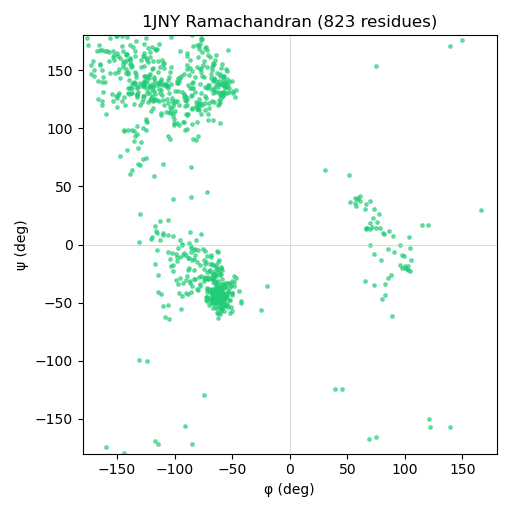 A CA 1
ATOM 1577 C C . GLY A 1 212 ? 30.964 35.521 12.485 1.00 26.30 212 GLY A C 1
ATOM 1578 O O . GLY A 1 212 ? 32.153 35.846 12.577 1.00 26.78 212 GLY A O 1
ATOM 1579 N N . PRO A 1 213 ? 30.431 34.564 13.262 1.00 23.90 213 PRO A N 1
ATOM 1580 C CA . PRO A 1 213 ? 31.218 33.808 14.245 1.00 23.80 213 PRO A CA 1
ATOM 1581 C C . PRO A 1 213 ? 32.282 32.881 13.654 1.00 23.64 213 PRO A C 1
ATOM 1582 O O . PRO A 1 213 ? 32.202 32.438 12.515 1.00 23.06 213 PRO A O 1
ATOM 1586 N N . THR A 1 214 ? 33.279 32.592 14.466 1.00 26.09 214 THR A N 1
ATOM 1587 C CA . THR A 1 214 ? 34.369 31.698 14.114 1.00 26.20 214 THR A CA 1
ATOM 1588 C C . THR A 1 214 ? 33.796 30.280 14.297 1.00 25.69 214 THR A C 1
ATOM 1589 O O . THR A 1 214 ? 32.790 30.119 14.985 1.00 25.22 214 THR A O 1
ATOM 1593 N N . LEU A 1 215 ? 34.412 29.259 13.703 1.00 22.78 215 LEU A N 1
ATOM 1594 C CA . LEU A 1 215 ? 33.906 27.893 13.864 1.00 22.89 215 LEU A CA 1
ATOM 1595 C C . LEU A 1 215 ? 33.812 27.523 15.346 1.00 24.45 215 LEU A C 1
ATOM 1596 O O . LEU A 1 215 ? 32.798 26.985 15.804 1.00 22.88 215 LEU A O 1
ATOM 1601 N N . GLU A 1 216 ? 34.863 27.850 16.093 1.00 23.16 216 GLU A N 1
ATOM 1602 C CA . GLU A 1 216 ? 34.914 27.593 17.529 1.00 25.80 216 GLU A CA 1
ATOM 1603 C C . GLU A 1 216 ? 33.790 28.331 18.244 1.00 25.87 216 GLU A C 1
ATOM 1604 O O . GLU A 1 216 ? 33.177 27.786 19.155 1.00 29.11 216 GLU A O 1
ATOM 1610 N N . GLU A 1 217 ? 33.527 29.574 17.849 1.00 24.66 217 GLU A N 1
ATOM 1611 C CA . GLU A 1 217 ? 32.460 30.342 18.484 1.00 27.36 217 GLU A CA 1
ATOM 1612 C C . GLU A 1 217 ? 31.115 29.665 18.218 1.00 29.35 217 GLU A C 1
ATOM 1613 O O . GLU A 1 217 ? 30.224 29.679 19.075 1.00 29.37 217 GLU A O 1
ATOM 1619 N N . TYR A 1 218 ? 30.985 29.041 17.049 1.00 28.72 218 TYR A N 1
ATOM 1620 C CA . TYR A 1 218 ? 29.762 28.318 16.701 1.00 26.16 218 TYR A CA 1
ATOM 1621 C C . TYR A 1 218 ? 29.651 27.057 17.562 1.00 24.06 218 TYR A C 1
ATOM 1622 O O . TYR A 1 218 ? 28.566 26.715 18.024 1.00 26.49 218 TYR A O 1
ATOM 1631 N N . LEU A 1 219 ? 30.776 26.394 17.823 1.00 23.86 219 LEU A N 1
ATOM 1632 C CA . LEU A 1 219 ? 30.767 25.216 18.688 1.00 25.03 219 LEU A CA 1
ATOM 1633 C C . LEU A 1 219 ? 30.248 25.643 20.072 1.00 27.32 219 LEU A C 1
ATOM 1634 O O . LEU A 1 219 ? 29.471 24.927 20.712 1.00 25.35 219 LEU A O 1
ATOM 1639 N N . ASP A 1 220 ? 30.649 26.832 20.512 1.00 27.93 220 ASP A N 1
ATOM 1640 C CA . ASP A 1 220 ? 30.211 27.349 21.801 1.00 28.42 220 ASP A CA 1
ATOM 1641 C C . ASP A 1 220 ? 28.774 27.837 21.810 1.00 29.88 220 ASP A C 1
ATOM 1642 O O . ASP A 1 220 ? 28.218 28.095 22.882 1.00 31.42 220 ASP A O 1
ATOM 1647 N N . GLN A 1 221 ? 28.192 27.991 20.618 1.00 27.34 221 GLN A N 1
ATOM 1648 C CA . GLN A 1 221 ? 26.801 28.413 20.461 1.00 24.62 221 GLN A CA 1
ATOM 1649 C C . GLN A 1 221 ? 25.885 27.185 20.433 1.00 27.01 221 GLN A C 1
ATOM 1650 O O . GLN A 1 221 ? 24.656 27.313 20.418 1.00 26.97 221 GLN A O 1
ATOM 1656 N N . LEU A 1 222 ? 26.480 25.996 20.367 1.00 26.25 222 LEU A N 1
ATOM 1657 C CA . LEU A 1 222 ? 25.697 24.767 20.323 1.00 29.23 222 LEU A CA 1
ATOM 1658 C C . LEU A 1 222 ? 24.812 24.607 21.563 1.00 30.85 222 LEU A C 1
ATOM 1659 O O . LEU A 1 222 ? 25.236 24.907 22.681 1.00 30.45 222 LEU A O 1
ATOM 1664 N N . GLU A 1 223 ? 23.577 24.155 21.348 1.00 34.20 223 GLU A N 1
ATOM 1665 C CA . GLU A 1 223 ? 22.615 23.935 22.433 1.00 36.05 223 GLU A CA 1
ATOM 1666 C C . GLU A 1 223 ? 22.613 22.478 22.847 1.00 34.41 223 GLU A C 1
ATOM 1667 O O . GLU A 1 223 ? 22.797 21.596 22.013 1.00 36.12 223 GLU A O 1
ATOM 1673 N N . LEU A 1 224 ? 22.457 22.226 24.141 1.00 34.06 224 LEU A N 1
ATOM 1674 C CA . LEU A 1 224 ? 22.404 20.860 24.639 1.00 35.02 224 LEU A CA 1
ATOM 1675 C C . LEU A 1 224 ? 20.990 20.320 24.331 1.00 36.29 224 LEU A C 1
ATOM 1676 O O . LEU A 1 224 ? 20.032 21.091 24.225 1.00 35.41 224 LEU A O 1
ATOM 1681 N N . PRO A 1 225 ? 20.853 19.001 24.128 1.00 36.79 225 PRO A N 1
ATOM 1682 C CA . PRO A 1 225 ? 19.543 18.412 23.829 1.00 40.97 225 PRO A CA 1
ATOM 1683 C C . PRO A 1 225 ? 18.561 18.566 25.000 1.00 42.61 225 PRO A C 1
ATOM 1684 O O . PRO A 1 225 ? 18.962 18.902 26.120 1.00 39.76 225 PRO A O 1
ATOM 1688 N N . PRO A 1 226 ? 17.252 18.390 24.740 1.00 43.07 226 PRO A N 1
ATOM 1689 C CA . PRO A 1 226 ? 16.279 18.522 25.827 1.00 42.74 226 PRO A CA 1
ATOM 1690 C C . PRO A 1 226 ? 16.549 17.554 26.985 1.00 40.72 226 PRO A C 1
ATOM 1691 O O . PRO A 1 226 ? 17.021 16.433 26.787 1.00 37.83 226 PRO A O 1
ATOM 1695 N N . LYS A 1 227 ? 16.299 18.017 28.202 1.00 40.44 227 LYS A N 1
ATOM 1696 C CA . LYS A 1 227 ? 16.504 17.175 29.365 1.00 40.90 227 LYS A CA 1
ATOM 1697 C C . LYS A 1 227 ? 15.275 16.295 29.502 1.00 36.90 227 LYS A C 1
ATOM 1698 O O . LYS A 1 227 ? 14.162 16.742 29.228 1.00 34.55 227 LYS A O 1
ATOM 1704 N N . PRO A 1 228 ? 15.457 15.037 29.938 1.00 33.70 228 PRO A N 1
ATOM 1705 C CA . PRO A 1 228 ? 14.360 14.078 30.129 1.00 30.98 228 PRO A CA 1
ATOM 1706 C C . PRO A 1 228 ? 13.226 14.662 30.981 1.00 26.98 228 PRO A C 1
ATOM 1707 O O . PRO A 1 228 ? 12.056 14.416 30.726 1.00 26.68 228 PRO A O 1
ATOM 1711 N N . VAL A 1 229 ? 13.578 15.482 31.961 1.00 27.97 229 VAL A N 1
ATOM 1712 C CA . VAL A 1 229 ? 12.587 16.082 32.844 1.00 28.76 229 VAL A CA 1
ATOM 1713 C C . VAL A 1 229 ? 11.616 16.971 32.071 1.00 30.28 229 VAL A C 1
ATOM 1714 O O . VAL A 1 229 ? 10.468 17.164 32.483 1.00 30.98 229 VAL A O 1
ATOM 1718 N N . ASP A 1 230 ? 12.063 17.471 30.924 1.00 32.25 230 ASP A N 1
ATOM 1719 C CA . ASP A 1 230 ? 11.243 18.351 30.104 1.00 31.45 230 ASP A CA 1
ATOM 1720 C C . ASP A 1 230 ? 10.427 17.624 29.061 1.00 30.31 230 ASP A C 1
ATOM 1721 O O . ASP A 1 230 ? 9.596 18.232 28.386 1.00 31.05 230 ASP A O 1
ATOM 1726 N N . LYS A 1 231 ? 10.663 16.325 28.925 1.00 25.11 231 LYS A N 1
ATOM 1727 C CA . LYS A 1 231 ? 9.934 15.520 27.954 1.00 23.76 231 LYS A CA 1
ATOM 1728 C C . LYS A 1 231 ? 8.670 14.988 28.622 1.00 24.43 231 LYS A C 1
ATOM 1729 O O . LYS A 1 231 ? 8.535 15.074 29.848 1.00 25.20 231 LYS A O 1
ATOM 1735 N N . PRO A 1 232 ? 7.682 14.532 27.827 1.00 22.30 232 PRO A N 1
ATOM 1736 C CA . PRO A 1 232 ? 6.445 13.994 28.399 1.00 20.89 232 PRO A CA 1
ATOM 1737 C C . PRO A 1 232 ? 6.778 12.875 29.388 1.00 22.04 232 PRO A C 1
ATOM 1738 O O . PRO A 1 232 ? 7.797 12.198 29.243 1.00 20.62 232 PRO A O 1
ATOM 1742 N N . LEU A 1 233 ? 5.947 12.718 30.412 1.00 18.67 233 LEU A N 1
ATOM 1743 C CA . LEU A 1 233 ? 6.155 11.684 31.415 1.00 20.39 233 LEU A CA 1
ATOM 1744 C C . LEU A 1 233 ? 6.098 10.272 30.827 1.00 18.42 233 LEU A C 1
ATOM 1745 O O . LEU A 1 233 ? 5.228 9.971 30.011 1.00 19.03 233 LEU A O 1
ATOM 1750 N N . ARG A 1 234 ? 7.042 9.429 31.239 1.00 20.35 234 ARG A N 1
ATOM 1751 C CA . ARG A 1 234 ? 7.108 8.028 30.812 1.00 18.44 234 ARG A CA 1
ATOM 1752 C C . ARG A 1 234 ? 7.629 7.260 32.001 1.00 17.60 234 ARG A C 1
ATOM 1753 O O . ARG A 1 234 ? 8.692 7.612 32.534 1.00 19.77 234 ARG A O 1
ATOM 1761 N N . ILE A 1 235 ? 6.873 6.254 32.445 1.00 17.83 235 ILE A N 1
ATOM 1762 C CA . ILE A 1 235 ? 7.296 5.417 33.575 1.00 20.94 235 ILE A CA 1
ATOM 1763 C C . ILE A 1 235 ? 7.063 3.940 33.257 1.00 19.44 235 ILE A C 1
ATOM 1764 O O . ILE A 1 235 ? 5.917 3.465 33.310 1.00 20.45 235 ILE A O 1
ATOM 1769 N N . PRO A 1 236 ? 8.113 3.226 32.803 1.00 19.48 236 PRO A N 1
ATOM 1770 C CA . PRO A 1 236 ? 7.933 1.799 32.508 1.00 19.99 236 PRO A CA 1
ATOM 1771 C C . PRO A 1 236 ? 7.648 1.086 33.852 1.00 21.84 236 PRO A C 1
ATOM 1772 O O . PRO A 1 236 ? 8.331 1.338 34.859 1.00 21.62 236 PRO A O 1
ATOM 1776 N N . ILE A 1 237 ? 6.593 0.272 33.882 1.00 24.12 237 ILE A N 1
ATOM 1777 C CA . ILE A 1 237 ? 6.195 -0.464 35.090 1.00 22.05 237 ILE A CA 1
ATOM 1778 C C . ILE A 1 237 ? 7.068 -1.700 35.290 1.00 23.24 237 ILE A C 1
ATOM 1779 O O . ILE A 1 237 ? 7.190 -2.543 34.393 1.00 23.91 237 ILE A O 1
ATOM 1784 N N . GLN A 1 238 ? 7.675 -1.799 36.462 1.00 23.16 238 GLN A N 1
ATOM 1785 C CA . GLN A 1 238 ? 8.527 -2.929 36.799 1.00 25.70 238 GLN A CA 1
ATOM 1786 C C . GLN A 1 238 ? 7.752 -3.990 37.585 1.00 30.37 238 GLN A C 1
ATOM 1787 O O . GLN A 1 238 ? 7.921 -5.195 37.356 1.00 30.50 238 GLN A O 1
ATOM 1793 N N . ASP A 1 239 ? 6.919 -3.538 38.519 1.00 29.66 239 ASP A N 1
ATOM 1794 C CA . ASP A 1 239 ? 6.110 -4.422 39.357 1.00 33.82 239 ASP A CA 1
ATOM 1795 C C . ASP A 1 239 ? 4.816 -3.723 39.728 1.00 36.56 239 ASP A C 1
ATOM 1796 O O . ASP A 1 239 ? 4.691 -2.507 39.607 1.00 38.48 239 ASP A O 1
ATOM 1801 N N . VAL A 1 240 ? 3.838 -4.507 40.158 1.00 34.25 240 VAL A N 1
ATOM 1802 C CA . VAL A 1 240 ? 2.562 -3.960 40.543 1.00 33.32 240 VAL A CA 1
ATOM 1803 C C . VAL A 1 240 ? 2.090 -4.786 41.719 1.00 40.04 240 VAL A C 1
ATOM 1804 O O . VAL A 1 240 ? 2.130 -6.013 41.679 1.00 41.66 240 VAL A O 1
ATOM 1808 N N . TYR A 1 241 ? 1.754 -4.102 42.807 1.00 41.49 241 TYR A N 1
ATOM 1809 C CA . TYR A 1 241 ? 1.318 -4.745 44.030 1.00 41.60 241 TYR A CA 1
ATOM 1810 C C . TYR A 1 241 ? -0.062 -4.249 44.445 1.00 46.78 241 TYR A C 1
ATOM 1811 O O . TYR A 1 241 ? -0.595 -3.288 43.883 1.00 45.60 241 TYR A O 1
ATOM 1820 N N . SER A 1 242 ? -0.650 -4.923 45.421 1.00 51.45 242 SER A N 1
ATOM 1821 C CA . SER A 1 242 ? -1.937 -4.519 45.960 1.00 55.80 242 SER A CA 1
ATOM 1822 C C . SER A 1 242 ? -1.720 -4.638 47.449 1.00 54.69 242 SER A C 1
ATOM 1823 O O . SER A 1 242 ? -1.849 -5.710 48.029 1.00 57.70 242 SER A O 1
ATOM 1826 N N . ILE A 1 243 ? -1.246 -3.552 48.034 1.00 54.71 243 ILE A N 1
ATOM 1827 C CA . ILE A 1 243 ? -0.978 -3.524 49.457 1.00 54.79 243 ILE A CA 1
ATOM 1828 C C . ILE A 1 243 ? -2.316 -3.458 50.184 1.00 56.55 243 ILE A C 1
ATOM 1829 O O . ILE A 1 243 ? -3.159 -2.615 49.862 1.00 54.07 243 ILE A O 1
ATOM 1834 N N . SER A 1 244 ? -2.526 -4.372 51.128 1.00 59.32 244 SER A N 1
ATOM 1835 C CA . SER A 1 244 ? -3.771 -4.406 51.894 1.00 62.09 244 SER A CA 1
ATOM 1836 C C . SER A 1 244 ? -3.972 -3.064 52.609 1.00 60.13 244 SER A C 1
ATOM 1837 O O . SER A 1 244 ? -3.056 -2.560 53.278 1.00 60.83 244 SER A O 1
ATOM 1840 N N . GLY A 1 245 ? -5.144 -2.465 52.415 1.00 56.20 245 GLY A N 1
ATOM 1841 C CA . GLY A 1 245 ? -5.429 -1.183 53.033 1.00 52.91 245 GLY A CA 1
ATOM 1842 C C . GLY A 1 245 ? -4.987 0.009 52.196 1.00 52.46 245 GLY A C 1
ATOM 1843 O O . GLY A 1 245 ? -5.548 1.098 52.332 1.00 50.56 245 GLY A O 1
ATOM 1844 N N . VAL A 1 246 ? -3.980 -0.186 51.342 1.00 48.62 246 VAL A N 1
ATOM 1845 C CA . VAL A 1 246 ? -3.469 0.881 50.477 1.00 44.46 246 VAL A CA 1
ATOM 1846 C C . VAL A 1 246 ? -4.131 0.830 49.101 1.00 42.37 246 VAL A C 1
ATOM 1847 O O . VAL A 1 246 ? -4.711 1.815 48.645 1.00 37.96 246 VAL A O 1
ATOM 1851 N N . GLY A 1 247 ? -4.036 -0.322 48.447 1.00 41.49 247 GLY A N 1
ATOM 1852 C CA . GLY A 1 247 ? -4.620 -0.483 47.127 1.00 41.90 247 GLY A CA 1
ATOM 1853 C C . GLY A 1 247 ? -3.590 -0.869 46.076 1.00 43.04 247 GLY A C 1
ATOM 1854 O O . GLY A 1 247 ? -2.597 -1.553 46.375 1.00 40.32 247 GLY A O 1
ATOM 1855 N N . THR A 1 248 ? -3.847 -0.450 44.837 1.00 41.67 248 THR A N 1
ATOM 1856 C CA . THR A 1 248 ? -2.975 -0.719 43.694 1.00 39.82 248 THR A CA 1
ATOM 1857 C C . THR A 1 248 ? -1.728 0.176 43.697 1.00 33.34 248 THR A C 1
ATOM 1858 O O . THR A 1 248 ? -1.827 1.405 43.665 1.00 30.14 248 THR A O 1
ATOM 1862 N N . VAL A 1 249 ? -0.554 -0.438 43.743 1.00 29.68 249 VAL A N 1
ATOM 1863 C CA . VAL A 1 249 ? 0.671 0.337 43.749 1.00 29.50 249 VAL A CA 1
ATOM 1864 C C . VAL A 1 249 ? 1.764 -0.167 42.809 1.00 30.09 249 VAL A C 1
ATOM 1865 O O . VAL A 1 249 ? 2.488 -1.115 43.118 1.00 28.98 249 VAL A O 1
ATOM 1869 N N . PRO A 1 250 ? 1.806 0.388 41.587 1.00 29.48 250 PRO A N 1
ATOM 1870 C CA . PRO A 1 250 ? 2.820 -0.011 40.617 1.00 24.64 250 PRO A CA 1
ATOM 1871 C C . PRO A 1 250 ? 4.156 0.605 41.016 1.00 22.31 250 PRO A C 1
ATOM 1872 O O . PRO A 1 250 ? 4.205 1.616 41.724 1.00 20.90 250 PRO A O 1
ATOM 1876 N N . VAL A 1 251 ? 5.240 -0.033 40.591 1.00 23.75 251 VAL A N 1
ATOM 1877 C CA . VAL A 1 251 ? 6.595 0.435 40.880 1.00 21.35 251 VAL A CA 1
ATOM 1878 C C . VAL A 1 251 ? 7.359 0.533 39.558 1.00 19.63 251 VAL A C 1
ATOM 1879 O O . VAL A 1 251 ? 7.221 -0.323 38.686 1.00 17.07 251 VAL A O 1
ATOM 1883 N N . GLY A 1 252 ? 8.122 1.604 39.400 1.00 22.44 252 GLY A N 1
ATOM 1884 C CA . GLY A 1 252 ? 8.888 1.796 38.185 1.00 23.16 252 GLY A CA 1
ATOM 1885 C C . GLY A 1 252 ? 9.769 3.022 38.297 1.00 22.86 252 GLY A C 1
ATOM 1886 O O . GLY A 1 252 ? 9.663 3.794 39.251 1.00 23.59 252 GLY A O 1
ATOM 1887 N N . ARG A 1 253 ? 10.637 3.216 37.322 1.00 19.74 253 ARG A N 1
ATOM 1888 C CA . ARG A 1 253 ? 11.523 4.354 37.351 1.00 21.50 253 ARG A CA 1
ATOM 1889 C C . ARG A 1 253 ? 11.046 5.390 36.359 1.00 22.83 253 ARG A C 1
ATOM 1890 O O . ARG A 1 253 ? 10.739 5.064 35.211 1.00 21.87 253 ARG A O 1
ATOM 1898 N N . VAL A 1 254 ? 10.935 6.632 36.817 1.00 22.75 254 VAL A N 1
ATOM 1899 C CA . VAL A 1 254 ? 10.523 7.726 35.947 1.00 21.05 254 VAL A CA 1
ATOM 1900 C C . VAL A 1 254 ? 11.660 7.903 34.963 1.00 22.30 254 VAL A C 1
ATOM 1901 O O . VAL A 1 254 ? 12.822 8.079 35.361 1.00 19.74 254 VAL A O 1
ATOM 1905 N N . GLU A 1 255 ? 11.331 7.804 33.683 1.00 23.36 255 GLU A N 1
ATOM 1906 C CA . GLU A 1 255 ? 12.329 7.941 32.638 1.00 24.71 255 GLU A CA 1
ATOM 1907 C C . GLU A 1 255 ? 12.340 9.350 32.020 1.00 24.08 255 GLU A C 1
ATOM 1908 O O . GLU A 1 255 ? 13.396 9.855 31.606 1.00 21.83 255 GLU A O 1
ATOM 1914 N N . SER A 1 256 ? 11.178 9.993 31.994 1.00 21.61 256 SER A N 1
ATOM 1915 C CA . SER A 1 256 ? 11.049 11.347 31.459 1.00 19.66 256 SER A CA 1
ATOM 1916 C C . SER A 1 256 ? 9.858 12.008 32.140 1.00 19.31 256 SER A C 1
ATOM 1917 O O . SER A 1 256 ? 9.015 11.323 32.714 1.00 19.78 256 SER A O 1
ATOM 1920 N N . GLY A 1 257 ? 9.795 13.332 32.086 1.00 21.73 257 GLY A N 1
ATOM 1921 C CA . GLY A 1 257 ? 8.693 14.038 32.706 1.00 21.32 257 GLY A CA 1
ATOM 1922 C C . GLY A 1 257 ? 8.783 14.099 34.218 1.00 26.54 257 GLY A C 1
ATOM 1923 O O . GLY A 1 257 ? 9.835 13.834 34.817 1.00 29.09 257 GLY A O 1
ATOM 1924 N N . VAL A 1 258 ? 7.667 14.473 34.833 1.00 23.88 258 VAL A N 1
ATOM 1925 C CA . VAL A 1 258 ? 7.559 14.604 36.278 1.00 25.63 258 VAL A CA 1
ATOM 1926 C C . VAL A 1 258 ? 6.189 14.072 36.694 1.00 25.94 258 VAL A C 1
ATOM 1927 O O . VAL A 1 258 ? 5.168 14.332 36.038 1.00 28.86 258 VAL A O 1
ATOM 1931 N N . LEU A 1 259 ? 6.182 13.272 37.747 1.00 23.96 259 LEU A N 1
ATOM 1932 C CA . LEU A 1 259 ? 4.953 12.722 38.264 1.00 22.06 259 LEU A CA 1
ATOM 1933 C C . LEU A 1 259 ? 4.714 13.471 39.564 1.00 26.92 259 LEU A C 1
ATOM 1934 O O . LEU A 1 259 ? 5.646 13.651 40.352 1.00 25.39 259 LEU A O 1
ATOM 1939 N N . LYS A 1 260 ? 3.473 13.883 39.800 1.00 28.49 260 LYS A N 1
ATOM 1940 C CA . LYS A 1 260 ? 3.129 14.617 41.012 1.00 28.33 260 LYS A CA 1
ATOM 1941 C C . LYS A 1 260 ? 1.858 14.051 41.642 1.00 25.37 260 LYS A C 1
ATOM 1942 O O . LYS A 1 260 ? 0.947 13.605 40.939 1.00 24.62 260 LYS A O 1
ATOM 1948 N N . VAL A 1 261 ? 1.808 14.043 42.970 1.00 27.99 261 VAL A N 1
ATOM 1949 C CA . VAL A 1 261 ? 0.638 13.539 43.679 1.00 26.33 261 VAL A CA 1
ATOM 1950 C C . VAL A 1 261 ? -0.567 14.339 43.206 1.00 24.92 261 VAL A C 1
ATOM 1951 O O . VAL A 1 261 ? -0.512 15.573 43.111 1.00 25.39 261 VAL A O 1
ATOM 1955 N N . GLY A 1 262 ? -1.622 13.618 42.856 1.00 23.93 262 GLY A N 1
ATOM 1956 C CA . GLY A 1 262 ? -2.838 14.245 42.377 1.00 30.34 262 GLY A CA 1
ATOM 1957 C C . GLY A 1 262 ? -2.983 14.153 40.867 1.00 34.06 262 GLY A C 1
ATOM 1958 O O . GLY A 1 262 ? -4.089 14.294 40.333 1.00 35.46 262 GLY A O 1
ATOM 1959 N N . ASP A 1 263 ? -1.874 13.894 40.177 1.00 31.00 263 ASP A N 1
ATOM 1960 C CA . ASP A 1 263 ? -1.883 13.787 38.725 1.00 27.72 263 ASP A CA 1
ATOM 1961 C C . ASP A 1 263 ? -2.799 12.705 38.233 1.00 27.62 263 ASP A C 1
ATOM 1962 O O . ASP A 1 263 ? -3.039 11.701 38.913 1.00 27.86 263 ASP A O 1
ATOM 1967 N N . LYS A 1 264 ? -3.304 12.911 37.030 1.00 28.85 264 LYS A N 1
ATOM 1968 C CA . LYS A 1 264 ? -4.107 11.898 36.393 1.00 26.86 264 LYS A CA 1
ATOM 1969 C C . LYS A 1 264 ? -3.040 11.238 35.532 1.00 24.82 264 LYS A C 1
ATOM 1970 O O . LYS A 1 264 ? -2.128 11.922 35.035 1.00 22.03 264 LYS A O 1
ATOM 1976 N N . ILE A 1 265 ? -3.097 9.916 35.427 1.00 26.63 265 ILE A N 1
ATOM 1977 C CA . ILE A 1 265 ? -2.132 9.159 34.619 1.00 27.29 265 ILE A CA 1
ATOM 1978 C C . ILE A 1 265 ? -2.828 8.072 33.826 1.00 26.07 265 ILE A C 1
ATOM 1979 O O . ILE A 1 265 ? -3.914 7.617 34.202 1.00 26.47 265 ILE A O 1
ATOM 1984 N N . VAL A 1 266 ? -2.217 7.671 32.718 1.00 24.15 266 VAL A N 1
ATOM 1985 C CA . VAL A 1 266 ? -2.783 6.606 31.899 1.00 22.87 266 VAL A CA 1
ATOM 1986 C C . VAL A 1 266 ? -1.786 5.446 31.777 1.00 24.30 266 VAL A C 1
ATOM 1987 O O . VAL A 1 266 ? -0.566 5.651 31.649 1.00 23.27 266 VAL A O 1
ATOM 1991 N N . PHE A 1 267 ? -2.310 4.233 31.919 1.00 25.79 267 PHE A N 1
ATOM 1992 C CA . PHE A 1 267 ? -1.521 3.009 31.816 1.00 26.08 267 PHE A CA 1
ATOM 1993 C C . PHE A 1 267 ? -1.730 2.417 30.443 1.00 29.06 267 PHE A C 1
ATOM 1994 O O . PHE A 1 267 ? -2.873 2.171 30.042 1.00 32.60 267 PHE A O 1
ATOM 2002 N N . MET A 1 268 ? -0.642 2.252 29.701 1.00 27.34 268 MET A N 1
ATOM 2003 C CA . MET A 1 268 ? -0.696 1.656 28.375 1.00 24.37 268 MET A CA 1
ATOM 2004 C C . MET A 1 268 ? 0.029 0.314 28.464 1.00 25.38 268 MET A C 1
ATOM 2005 O O . MET A 1 268 ? 0.949 0.150 29.279 1.00 24.15 268 MET A O 1
ATOM 2010 N N . PRO A 1 269 ? -0.331 -0.653 27.599 1.00 28.83 269 PRO A N 1
ATOM 2011 C CA . PRO A 1 269 ? -1.337 -0.608 26.525 1.00 32.07 269 PRO A CA 1
ATOM 2012 C C . PRO A 1 269 ? -2.844 -0.594 26.896 1.00 35.39 269 PRO A C 1
ATOM 2013 O O . PRO A 1 269 ? -3.678 -0.366 26.012 1.00 31.71 269 PRO A O 1
ATOM 2017 N N . ALA A 1 270 ? -3.184 -0.834 28.170 1.00 36.88 270 ALA A N 1
ATOM 2018 C CA . ALA A 1 270 ? -4.583 -0.884 28.638 1.00 34.96 270 ALA A CA 1
ATOM 2019 C C . ALA A 1 270 ? -5.421 0.357 28.359 1.00 35.74 270 ALA A C 1
ATOM 2020 O O . ALA A 1 270 ? -6.618 0.253 28.096 1.00 37.55 270 ALA A O 1
ATOM 2022 N N . GLY A 1 271 ? -4.799 1.526 28.436 1.00 34.61 271 GLY A N 1
ATOM 2023 C CA . GLY A 1 271 ? -5.513 2.765 28.190 1.00 37.84 271 GLY A CA 1
ATOM 2024 C C . GLY A 1 271 ? -6.439 3.120 29.338 1.00 40.16 271 GLY A C 1
ATOM 2025 O O . GLY A 1 271 ? -7.487 3.730 29.142 1.00 41.40 271 GLY A O 1
ATOM 2026 N N . LYS A 1 272 ? -6.065 2.716 30.546 1.00 38.58 272 LYS A N 1
ATOM 2027 C CA . LYS A 1 272 ? -6.880 3.006 31.711 1.00 36.82 272 LYS A CA 1
ATOM 2028 C C . LYS A 1 272 ? -6.315 4.208 32.441 1.00 38.19 272 LYS A C 1
ATOM 2029 O O . LYS A 1 272 ? -5.103 4.320 32.622 1.00 35.59 272 LYS A O 1
ATOM 2035 N N . VAL A 1 273 ? -7.192 5.145 32.784 1.00 38.60 273 VAL A N 1
ATOM 2036 C CA . VAL A 1 273 ? -6.793 6.348 33.492 1.00 36.91 273 VAL A CA 1
ATOM 2037 C C . VAL A 1 273 ? -7.047 6.218 34.994 1.00 36.72 273 VAL A C 1
ATOM 2038 O O . VAL A 1 273 ? -8.071 5.679 35.422 1.00 36.98 273 VAL A O 1
ATOM 2042 N N . GLY A 1 274 ? -6.097 6.714 35.776 1.00 32.37 274 GLY A N 1
ATOM 2043 C CA . GLY A 1 274 ? -6.199 6.672 37.218 1.00 30.15 274 GLY A CA 1
ATOM 2044 C C . GLY A 1 274 ? -5.601 7.942 37.792 1.00 31.02 274 GLY A C 1
ATOM 2045 O O . GLY A 1 274 ? -5.157 8.825 37.038 1.00 29.08 274 GLY A O 1
ATOM 2046 N N . GLU A 1 275 ? -5.604 8.053 39.117 1.00 30.51 275 GLU A N 1
ATOM 2047 C CA . GLU A 1 275 ? -5.056 9.226 39.783 1.00 30.13 275 GLU A CA 1
ATOM 2048 C C . GLU A 1 275 ? -4.034 8.820 40.827 1.00 30.03 275 GLU A C 1
ATOM 2049 O O . GLU A 1 275 ? -4.260 7.886 41.606 1.00 29.70 275 GLU A O 1
ATOM 2055 N N . VAL A 1 276 ? -2.932 9.561 40.860 1.00 28.99 276 VAL A N 1
ATOM 2056 C CA . VAL A 1 276 ? -1.847 9.308 41.796 1.00 30.07 276 VAL A CA 1
ATOM 2057 C C . VAL A 1 276 ? -2.171 9.850 43.181 1.00 29.81 276 VAL A C 1
ATOM 2058 O O . VAL A 1 276 ? -2.276 11.060 43.364 1.00 27.52 276 VAL A O 1
ATOM 2062 N N . ARG A 1 277 ? -2.283 8.957 44.157 1.00 30.88 277 ARG A N 1
ATOM 2063 C CA . ARG A 1 277 ? -2.584 9.371 45.519 1.00 33.99 277 ARG A CA 1
ATOM 2064 C C . ARG A 1 277 ? -1.343 9.545 46.388 1.00 33.24 277 ARG A C 1
ATOM 2065 O O . ARG A 1 277 ? -1.346 10.347 47.313 1.00 34.19 277 ARG A O 1
ATOM 2073 N N . SER A 1 278 ? -0.283 8.800 46.098 1.00 28.39 278 SER A N 1
ATOM 2074 C CA . SER A 1 278 ? 0.947 8.905 46.867 1.00 27.87 278 SER A CA 1
ATOM 2075 C C . SER A 1 278 ? 2.113 8.420 46.023 1.00 28.44 278 SER A C 1
ATOM 2076 O O . SER A 1 278 ? 1.934 7.648 45.082 1.00 24.74 278 SER A O 1
ATOM 2079 N N . ILE A 1 279 ? 3.308 8.857 46.392 1.00 26.61 279 ILE A N 1
ATOM 2080 C CA . ILE A 1 279 ? 4.528 8.500 45.692 1.00 27.82 279 ILE A CA 1
ATOM 2081 C C . ILE A 1 279 ? 5.578 8.255 46.771 1.00 30.03 279 ILE A C 1
ATOM 2082 O O . ILE A 1 279 ? 5.573 8.936 47.803 1.00 26.85 279 ILE A O 1
ATOM 2087 N N . GLU A 1 280 ? 6.430 7.250 46.584 1.00 32.43 280 GLU A N 1
ATOM 2088 C CA . GLU A 1 280 ? 7.492 7.003 47.551 1.00 38.54 280 GLU A CA 1
ATOM 2089 C C . GLU A 1 280 ? 8.757 6.431 46.922 1.00 36.23 280 GLU A C 1
ATOM 2090 O O . GLU A 1 280 ? 8.696 5.529 46.091 1.00 28.71 280 GLU A O 1
ATOM 2096 N N . THR A 1 281 ? 9.877 7.054 47.261 1.00 39.04 281 THR A N 1
ATOM 2097 C CA . THR A 1 281 ? 11.172 6.629 46.826 1.00 44.08 281 THR A CA 1
ATOM 2098 C C . THR A 1 281 ? 11.871 6.316 48.120 1.00 43.08 281 THR A C 1
ATOM 2099 O O . THR A 1 281 ? 11.885 7.132 49.037 1.00 38.48 281 THR A O 1
ATOM 2103 N N . HIS A 1 282 ? 12.348 5.088 48.229 1.00 47.15 282 HIS A N 1
ATOM 2104 C CA . HIS A 1 282 ? 13.083 4.629 49.404 1.00 52.77 282 HIS A CA 1
ATOM 2105 C C . HIS A 1 282 ? 12.249 4.556 50.696 1.00 55.49 282 HIS A C 1
ATOM 2106 O O . HIS A 1 282 ? 12.777 4.816 51.775 1.00 56.61 282 HIS A O 1
ATOM 2113 N N . HIS A 1 283 ? 10.975 4.214 50.630 1.00 57.15 283 HIS A N 1
ATOM 2114 C CA . HIS A 1 283 ? 10.145 4.125 51.841 1.00 61.15 283 HIS A CA 1
ATOM 2115 C C . HIS A 1 283 ? 9.892 5.514 52.435 1.00 57.57 283 HIS A C 1
ATOM 2116 O O . HIS A 1 283 ? 9.708 5.637 53.631 1.00 60.38 283 HIS A O 1
ATOM 2123 N N . THR A 1 284 ? 10.075 6.567 51.653 1.00 51.43 284 THR A N 1
ATOM 2124 C CA . THR A 1 284 ? 9.784 7.915 52.102 1.00 47.36 284 THR A CA 1
ATOM 2125 C C . THR A 1 284 ? 8.879 8.554 51.070 1.00 42.28 284 THR A C 1
ATOM 2126 O O . THR A 1 284 ? 9.155 8.486 49.884 1.00 37.82 284 THR A O 1
ATOM 2130 N N . LYS A 1 285 ? 7.737 9.041 51.538 1.00 41.12 285 LYS A N 1
ATOM 2131 C CA . LYS A 1 285 ? 6.751 9.671 50.681 1.00 41.51 285 LYS A CA 1
ATOM 2132 C C . LYS A 1 285 ? 7.251 10.966 50.081 1.00 37.53 285 LYS A C 1
ATOM 2133 O O . LYS A 1 285 ? 7.973 11.704 50.721 1.00 36.03 285 LYS A O 1
ATOM 2139 N N . MET A 1 286 ? 6.904 11.203 48.824 1.00 36.20 286 MET A N 1
ATOM 2140 C CA . MET A 1 286 ? 7.313 12.405 48.108 1.00 36.62 286 MET A CA 1
ATOM 2141 C C . MET A 1 286 ? 6.097 13.039 47.478 1.00 31.93 286 MET A C 1
ATOM 2142 O O . MET A 1 286 ? 5.098 12.370 47.216 1.00 31.44 286 MET A O 1
ATOM 2147 N N . ASP A 1 287 ? 6.198 14.324 47.181 1.00 32.29 287 ASP A N 1
ATOM 2148 C CA . ASP A 1 287 ? 5.093 14.993 46.520 1.00 30.50 287 ASP A CA 1
ATOM 2149 C C . ASP A 1 287 ? 5.220 14.814 45.004 1.00 29.06 287 ASP A C 1
ATOM 2150 O O . ASP A 1 287 ? 4.215 14.755 44.303 1.00 29.23 287 ASP A O 1
ATOM 2155 N N . LYS A 1 288 ? 6.450 14.718 44.502 1.00 29.68 288 LYS A N 1
ATOM 2156 C CA . LYS A 1 288 ? 6.669 14.553 43.065 1.00 32.55 288 LYS A CA 1
ATOM 2157 C C . LYS A 1 288 ? 7.917 13.724 42.777 1.00 29.88 288 LYS A C 1
ATOM 2158 O O . LYS A 1 288 ? 8.851 13.716 43.572 1.00 31.74 288 LYS A O 1
ATOM 2164 N N . ALA A 1 289 ? 7.907 13.016 41.649 1.00 29.60 289 ALA A N 1
ATOM 2165 C CA . ALA A 1 289 ? 9.027 12.182 41.218 1.00 25.59 289 ALA A CA 1
ATOM 2166 C C . ALA A 1 289 ? 9.584 12.717 39.901 1.00 24.32 289 ALA A C 1
ATOM 2167 O O . ALA A 1 289 ? 8.830 13.132 39.017 1.00 25.70 289 ALA A O 1
ATOM 2169 N N . GLU A 1 290 ? 10.902 12.711 39.768 1.00 25.73 290 GLU A N 1
ATOM 2170 C CA . GLU A 1 290 ? 11.540 13.209 38.556 1.00 26.76 290 GLU A CA 1
ATOM 2171 C C . GLU A 1 290 ? 12.353 12.117 37.873 1.00 26.07 290 GLU A C 1
ATOM 2172 O O . GLU A 1 290 ? 12.549 11.036 38.442 1.00 23.45 290 GLU A O 1
ATOM 2178 N N . PRO A 1 291 ? 12.825 12.367 36.641 1.00 24.39 291 PRO A N 1
ATOM 2179 C CA . PRO A 1 291 ? 13.602 11.333 35.952 1.00 25.27 291 PRO A CA 1
ATOM 2180 C C . PRO A 1 291 ? 14.720 10.737 36.803 1.00 25.50 291 PRO A C 1
ATOM 2181 O O . PRO A 1 291 ? 15.464 11.466 37.471 1.00 24.68 291 PRO A O 1
ATOM 2185 N N . GLY A 1 292 ? 14.789 9.408 36.811 1.00 23.34 292 GLY A N 1
ATOM 2186 C CA . GLY A 1 292 ? 15.812 8.715 37.568 1.00 21.85 292 GLY A CA 1
ATOM 2187 C C . GLY A 1 292 ? 15.311 8.176 38.885 1.00 23.58 292 GLY A C 1
ATOM 2188 O O . GLY A 1 292 ? 15.936 7.299 39.474 1.00 25.52 292 GLY A O 1
ATOM 2189 N N . ASP A 1 293 ? 14.181 8.689 39.356 1.00 24.50 293 ASP A N 1
ATOM 2190 C CA . ASP A 1 293 ? 13.615 8.228 40.619 1.00 25.36 293 ASP A CA 1
ATOM 2191 C C . ASP A 1 293 ? 12.876 6.915 40.468 1.00 26.80 293 ASP A C 1
ATOM 2192 O O . ASP A 1 293 ? 11.927 6.812 39.686 1.00 29.89 293 ASP A O 1
ATOM 2197 N N . ASN A 1 294 ? 13.320 5.910 41.213 1.00 26.74 294 ASN A N 1
ATOM 2198 C CA . ASN A 1 294 ? 12.670 4.620 41.198 1.00 26.32 294 ASN A CA 1
ATOM 2199 C C . ASN A 1 294 ? 11.603 4.753 42.290 1.00 29.84 294 ASN A C 1
ATOM 2200 O O . ASN A 1 294 ? 11.916 4.874 43.480 1.00 28.68 294 ASN A O 1
ATOM 2205 N N . ILE A 1 295 ? 10.340 4.757 41.875 1.00 29.20 295 ILE A N 1
ATOM 2206 C CA . ILE A 1 295 ? 9.240 4.960 42.802 1.00 24.38 295 ILE A CA 1
ATOM 2207 C C . ILE A 1 295 ? 8.132 3.928 42.783 1.00 25.78 295 ILE A C 1
ATOM 2208 O O . ILE A 1 295 ? 7.935 3.184 41.813 1.00 25.23 295 ILE A O 1
ATOM 2213 N N . GLY A 1 296 ? 7.373 3.961 43.870 1.00 27.21 296 GLY A N 1
ATOM 2214 C CA . GLY A 1 296 ? 6.197 3.137 44.041 1.00 25.18 296 GLY A CA 1
ATOM 2215 C C . GLY A 1 296 ? 5.149 4.226 44.186 1.00 26.35 296 GLY A C 1
ATOM 2216 O O . GLY A 1 296 ? 5.417 5.266 44.806 1.00 25.92 296 GLY A O 1
ATOM 2217 N N . PHE A 1 297 ? 4.011 4.075 43.524 1.00 27.47 297 PHE A N 1
ATOM 2218 C CA . PHE A 1 297 ? 2.978 5.084 43.633 1.00 24.66 297 PHE A CA 1
ATOM 2219 C C . PHE A 1 297 ? 1.609 4.445 43.745 1.00 26.05 297 PHE A C 1
ATOM 2220 O O . PHE A 1 297 ? 1.309 3.457 43.084 1.00 28.19 297 PHE A O 1
ATOM 2228 N N . ASN A 1 298 ? 0.811 4.941 44.668 1.00 27.32 298 ASN A N 1
ATOM 2229 C CA . ASN A 1 298 ? -0.522 4.402 44.835 1.00 29.59 298 ASN A CA 1
ATOM 2230 C C . ASN A 1 298 ? -1.432 5.128 43.839 1.00 28.31 298 ASN A C 1
ATOM 2231 O O . ASN A 1 298 ? -1.420 6.355 43.754 1.00 26.45 298 ASN A O 1
ATOM 2236 N N . VAL A 1 299 ? -2.168 4.357 43.050 1.00 30.13 299 VAL A N 1
ATOM 2237 C CA . VAL A 1 299 ? -3.068 4.898 42.037 1.00 31.28 299 VAL A CA 1
ATOM 2238 C C . VAL A 1 299 ? -4.497 4.432 42.298 1.00 31.98 299 VAL A C 1
ATOM 2239 O O . VAL A 1 299 ? -4.726 3.253 42.568 1.00 31.68 299 VAL A O 1
ATOM 2243 N N . ARG A 1 300 ? -5.449 5.352 42.196 1.00 33.00 300 ARG A N 1
ATOM 2244 C CA . ARG A 1 300 ? -6.855 5.018 42.376 1.00 34.74 300 ARG A CA 1
ATOM 2245 C C . ARG A 1 300 ? -7.524 4.964 41.016 1.00 33.66 300 ARG A C 1
ATOM 2246 O O . ARG A 1 300 ? -7.144 5.703 40.107 1.00 30.19 300 ARG A O 1
ATOM 2254 N N . GLY A 1 301 ? -8.526 4.102 40.883 1.00 36.06 301 GLY A N 1
ATOM 2255 C CA . GLY A 1 301 ? -9.272 4.031 39.636 1.00 40.50 301 GLY A CA 1
ATOM 2256 C C . GLY A 1 301 ? -8.837 3.080 38.540 1.00 42.41 301 GLY A C 1
ATOM 2257 O O . GLY A 1 301 ? -9.517 2.974 37.521 1.00 42.06 301 GLY A O 1
ATOM 2258 N N . VAL A 1 302 ? -7.693 2.427 38.710 1.00 46.49 302 VAL A N 1
ATOM 2259 C CA . VAL A 1 302 ? -7.220 1.484 37.705 1.00 47.09 302 VAL A CA 1
ATOM 2260 C C . VAL A 1 302 ? -7.164 0.103 38.346 1.00 49.13 302 VAL A C 1
ATOM 2261 O O . VAL A 1 302 ? -6.655 -0.065 39.463 1.00 45.64 302 VAL A O 1
ATOM 2265 N N . GLU A 1 303 ? -7.763 -0.862 37.657 1.00 53.84 303 GLU A N 1
ATOM 2266 C CA . GLU A 1 303 ? -7.795 -2.242 38.120 1.00 59.67 303 GLU A CA 1
ATOM 2267 C C . GLU A 1 303 ? -6.397 -2.827 37.949 1.00 57.20 303 GLU A C 1
ATOM 2268 O O . GLU A 1 303 ? -5.857 -2.809 36.839 1.00 55.39 303 GLU A O 1
ATOM 2274 N N . LYS A 1 304 ? -5.829 -3.373 39.024 1.00 52.12 304 LYS A N 1
ATOM 2275 C CA . LYS A 1 304 ? -4.493 -3.973 38.965 1.00 51.32 304 LYS A CA 1
ATOM 2276 C C . LYS A 1 304 ? -4.354 -4.932 37.776 1.00 51.53 304 LYS A C 1
ATOM 2277 O O . LYS A 1 304 ? -3.268 -5.136 37.240 1.00 49.54 304 LYS A O 1
ATOM 2283 N N . LYS A 1 305 ? -5.480 -5.502 37.371 1.00 56.12 305 LYS A N 1
ATOM 2284 C CA . LYS A 1 305 ? -5.544 -6.420 36.246 1.00 59.74 305 LYS A CA 1
ATOM 2285 C C . LYS A 1 305 ? -4.991 -5.721 35.012 1.00 59.08 305 LYS A C 1
ATOM 2286 O O . LYS A 1 305 ? -4.224 -6.309 34.255 1.00 63.45 305 LYS A O 1
ATOM 2292 N N . ASP A 1 306 ? -5.368 -4.456 34.832 1.00 54.60 306 ASP A N 1
ATOM 2293 C CA . ASP A 1 306 ? -4.923 -3.655 33.693 1.00 50.24 306 ASP A CA 1
ATOM 2294 C C . ASP A 1 306 ? -3.481 -3.111 33.804 1.00 46.79 306 ASP A C 1
ATOM 2295 O O . ASP A 1 306 ? -3.059 -2.292 32.977 1.00 49.41 306 ASP A O 1
ATOM 2300 N N . ILE A 1 307 ? -2.726 -3.565 34.803 1.00 39.13 307 ILE A N 1
ATOM 2301 C CA . ILE A 1 307 ? -1.360 -3.090 35.008 1.00 33.78 307 ILE A CA 1
ATOM 2302 C C . ILE A 1 307 ? -0.415 -4.265 35.175 1.00 34.06 307 ILE A C 1
ATOM 2303 O O . ILE A 1 307 ? -0.537 -5.033 36.126 1.00 35.09 307 ILE A O 1
ATOM 2308 N N . LYS A 1 308 ? 0.568 -4.366 34.288 1.00 30.77 308 LYS A N 1
ATOM 2309 C CA . LYS A 1 308 ? 1.526 -5.460 34.343 1.00 29.08 308 LYS A CA 1
ATOM 2310 C C . LYS A 1 308 ? 2.912 -4.918 34.045 1.00 29.90 308 LYS A C 1
ATOM 2311 O O . LYS A 1 308 ? 3.045 -3.824 33.475 1.00 29.27 308 LYS A O 1
ATOM 2317 N N . ARG A 1 309 ? 3.939 -5.662 34.459 1.00 25.57 309 ARG A N 1
ATOM 2318 C CA . ARG A 1 309 ? 5.327 -5.288 34.197 1.00 27.97 309 ARG A CA 1
ATOM 2319 C C . ARG A 1 309 ? 5.471 -5.108 32.685 1.00 26.25 309 ARG A C 1
ATOM 2320 O O . ARG A 1 309 ? 4.899 -5.872 31.911 1.00 25.77 309 ARG A O 1
ATOM 2328 N N . GLY A 1 310 ? 6.206 -4.086 32.262 1.00 24.18 310 GLY A N 1
ATOM 2329 C CA . GLY A 1 310 ? 6.358 -3.858 30.839 1.00 21.68 310 GLY A CA 1
ATOM 2330 C C . GLY A 1 310 ? 5.395 -2.810 30.332 1.00 21.51 310 GLY A C 1
ATOM 2331 O O . GLY A 1 310 ? 5.582 -2.278 29.232 1.00 22.30 310 GLY A O 1
ATOM 2332 N N . ASP A 1 311 ? 4.325 -2.561 31.082 1.00 21.91 311 ASP A N 1
ATOM 2333 C CA . ASP A 1 311 ? 3.372 -1.522 30.704 1.00 21.50 311 ASP A CA 1
ATOM 2334 C C . ASP A 1 311 ? 4.072 -0.182 30.953 1.00 20.44 311 ASP A C 1
ATOM 2335 O O . ASP A 1 311 ? 5.115 -0.139 31.616 1.00 18.50 311 ASP A O 1
ATOM 2340 N N . VAL A 1 312 ? 3.504 0.908 30.442 1.00 19.61 312 VAL A N 1
ATOM 2341 C CA . VAL A 1 312 ? 4.101 2.224 30.625 1.00 17.67 312 VAL A CA 1
ATOM 2342 C C . VAL A 1 312 ? 3.068 3.278 31.019 1.00 21.05 312 VAL A C 1
ATOM 2343 O O . VAL A 1 312 ? 1.936 3.285 3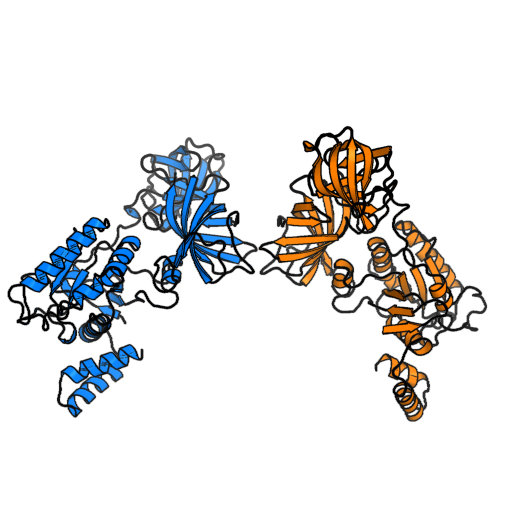0.519 1.00 22.96 312 VAL A O 1
ATOM 2347 N N . VAL A 1 313 ? 3.469 4.153 31.936 1.00 21.24 313 VAL A N 1
ATOM 2348 C CA . VAL A 1 313 ? 2.628 5.234 32.436 1.00 21.83 313 VAL A CA 1
ATOM 2349 C C . VAL A 1 313 ? 3.074 6.564 31.857 1.00 20.69 313 VAL A C 1
ATOM 2350 O O . VAL A 1 313 ? 4.264 6.818 31.709 1.00 24.22 313 VAL A O 1
ATOM 2354 N N . GLY A 1 314 ? 2.099 7.405 31.547 1.00 21.36 314 GLY A N 1
ATOM 2355 C CA . GLY A 1 314 ? 2.355 8.733 31.036 1.00 21.09 314 GLY A CA 1
ATOM 2356 C C . GLY A 1 314 ? 1.173 9.563 31.503 1.00 22.44 314 GLY A C 1
ATOM 2357 O O . GLY A 1 314 ? 0.325 9.068 32.248 1.00 22.67 314 GLY A O 1
ATOM 2358 N N . HIS A 1 315 ? 1.165 10.847 31.177 1.00 23.29 315 HIS A N 1
ATOM 2359 C CA . HIS A 1 315 ? 0.046 11.719 31.525 1.00 25.75 315 HIS A CA 1
ATOM 2360 C C . HIS A 1 315 ? -0.969 11.525 30.394 1.00 29.39 315 HIS A C 1
ATOM 2361 O O . HIS A 1 315 ? -0.584 11.309 29.244 1.00 30.87 315 HIS A O 1
ATOM 2368 N N . PRO A 1 316 ? -2.272 11.658 30.686 1.00 28.90 316 PRO A N 1
ATOM 2369 C CA . PRO A 1 316 ? -3.311 11.475 29.667 1.00 26.85 316 PRO A CA 1
ATOM 2370 C C . PRO A 1 316 ? -3.139 12.196 28.327 1.00 25.96 316 PRO A C 1
ATOM 2371 O O . PRO A 1 316 ? -3.579 11.686 27.302 1.00 28.27 316 PRO A O 1
ATOM 2375 N N . ASN A 1 317 ? -2.529 13.378 28.327 1.00 28.41 317 ASN A N 1
ATOM 2376 C CA . ASN A 1 317 ? -2.324 14.140 27.085 1.00 30.56 317 ASN A CA 1
ATOM 2377 C C . ASN A 1 317 ? -1.223 13.588 26.186 1.00 31.64 317 ASN A C 1
ATOM 2378 O O . ASN A 1 317 ? -1.165 13.916 25.003 1.00 30.01 317 ASN A O 1
ATOM 2383 N N . ASN A 1 318 ? -0.319 12.806 26.770 1.00 30.28 318 ASN A N 1
ATOM 2384 C CA . ASN A 1 318 ? 0.812 12.215 26.050 1.00 34.61 318 ASN A CA 1
ATOM 2385 C C . ASN A 1 318 ? 0.863 10.740 26.417 1.00 32.09 318 ASN A C 1
ATOM 2386 O O . ASN A 1 318 ? 1.780 10.308 27.129 1.00 30.91 318 ASN A O 1
ATOM 2391 N N . PRO A 1 319 ? -0.119 9.948 25.964 1.00 28.80 319 PRO A N 1
ATOM 2392 C CA . PRO A 1 319 ? -0.069 8.528 26.327 1.00 28.98 319 PRO A CA 1
ATOM 2393 C C . PRO A 1 319 ? 1.121 7.796 25.705 1.00 26.78 319 PRO A C 1
ATOM 2394 O O . PRO A 1 319 ? 1.548 8.119 24.594 1.00 26.01 319 PRO A O 1
ATOM 2398 N N . PRO A 1 320 ? 1.729 6.859 26.451 1.00 25.26 320 PRO A N 1
ATOM 2399 C CA . PRO A 1 320 ? 2.862 6.104 25.904 1.00 23.96 320 PRO A CA 1
ATOM 2400 C C . PRO A 1 320 ? 2.428 5.419 24.593 1.00 25.14 320 PRO A C 1
ATOM 2401 O O . PRO A 1 320 ? 1.324 4.881 24.492 1.00 23.10 320 PRO A O 1
ATOM 2405 N N . THR A 1 321 ? 3.264 5.507 23.570 1.00 24.35 321 THR A N 1
ATOM 2406 C CA . THR A 1 321 ? 2.967 4.886 22.288 1.00 24.19 321 THR A CA 1
ATOM 2407 C C . THR A 1 321 ? 2.905 3.359 22.401 1.00 22.57 321 THR A C 1
ATOM 2408 O O . THR A 1 321 ? 3.714 2.738 23.101 1.00 20.35 321 THR A O 1
ATOM 2412 N N . VAL A 1 322 ? 1.910 2.771 21.744 1.00 22.62 322 VAL A N 1
ATOM 2413 C CA . VAL A 1 322 ? 1.742 1.322 21.699 1.00 21.83 322 VAL A CA 1
ATOM 2414 C C . VAL A 1 322 ? 1.982 1.003 20.221 1.00 26.88 322 VAL A C 1
ATOM 2415 O O . VAL A 1 322 ? 1.368 1.611 19.336 1.00 26.79 322 VAL A O 1
ATOM 2419 N N . ALA A 1 323 ? 2.936 0.120 19.956 1.00 24.97 323 ALA A N 1
ATOM 2420 C CA . ALA A 1 323 ? 3.277 -0.229 18.588 1.00 28.82 323 ALA A CA 1
ATOM 2421 C C . ALA A 1 323 ? 2.506 -1.388 17.981 1.00 30.81 323 ALA A C 1
ATOM 2422 O O . ALA A 1 323 ? 2.438 -2.484 18.546 1.00 32.38 323 ALA A O 1
ATOM 2424 N N . ASP A 1 324 ? 1.902 -1.112 16.833 1.00 31.81 324 ASP A N 1
ATOM 2425 C CA . ASP A 1 324 ? 1.191 -2.112 16.056 1.00 32.79 324 ASP A CA 1
ATOM 2426 C C . ASP A 1 324 ? 2.333 -2.740 15.233 1.00 29.58 324 ASP A C 1
ATOM 2427 O O . ASP A 1 324 ? 2.390 -3.949 15.012 1.00 27.21 324 ASP A O 1
ATOM 2432 N N . GLU A 1 325 ? 3.272 -1.881 14.849 1.00 25.88 325 GLU A N 1
ATOM 2433 C CA . GLU A 1 325 ? 4.453 -2.239 14.083 1.00 22.45 325 GLU A CA 1
ATOM 2434 C C . GLU A 1 325 ? 5.512 -1.160 14.362 1.00 21.95 325 GLU A C 1
ATOM 2435 O O . GLU A 1 325 ? 5.176 -0.013 14.667 1.00 24.15 325 GLU A O 1
ATOM 2441 N N . PHE A 1 326 ? 6.780 -1.537 14.356 1.00 20.03 326 PHE A N 1
ATOM 2442 C CA . PHE A 1 326 ? 7.820 -0.542 14.530 1.00 19.88 326 PHE A CA 1
ATOM 2443 C C . PHE A 1 326 ? 8.990 -0.910 13.632 1.00 20.31 326 PHE A C 1
ATOM 2444 O O . PHE A 1 326 ? 9.137 -2.072 13.261 1.00 21.22 326 PHE A O 1
ATOM 2452 N N . THR A 1 327 ? 9.738 0.102 13.199 1.00 20.80 327 THR A N 1
ATOM 2453 C CA . THR A 1 327 ? 10.904 -0.069 12.332 1.00 20.35 327 THR A CA 1
ATOM 2454 C C . THR A 1 327 ? 12.139 0.188 13.202 1.00 21.07 327 THR A C 1
ATOM 2455 O O . THR A 1 327 ? 12.151 1.122 14.012 1.00 22.43 327 THR A O 1
ATOM 2459 N N . ALA A 1 328 ? 13.170 -0.626 13.036 1.00 17.22 328 ALA A N 1
ATOM 2460 C CA . ALA A 1 328 ? 14.377 -0.455 13.821 1.00 18.63 328 ALA A CA 1
ATOM 2461 C C . ALA A 1 328 ? 15.620 -0.656 12.981 1.00 19.03 328 ALA A C 1
ATOM 2462 O O . ALA A 1 328 ? 15.562 -1.275 11.917 1.00 18.82 328 ALA A O 1
ATOM 2464 N N . ARG A 1 329 ? 16.714 -0.045 13.431 1.00 18.95 329 ARG A N 1
ATOM 2465 C CA . ARG A 1 329 ? 18.021 -0.202 12.810 1.00 19.44 329 ARG A CA 1
ATOM 2466 C C . ARG A 1 329 ? 18.684 -1.134 13.806 1.00 17.32 329 ARG A C 1
ATOM 2467 O O . ARG A 1 329 ? 18.792 -0.814 14.997 1.00 17.52 329 ARG A O 1
ATOM 2475 N N . ILE A 1 330 ? 19.052 -2.321 13.335 1.00 18.21 330 ILE A N 1
ATOM 2476 C CA . ILE A 1 330 ? 19.644 -3.328 14.208 1.00 19.43 330 ILE A CA 1
ATOM 2477 C C . ILE A 1 330 ? 20.996 -3.856 13.754 1.00 19.20 330 ILE A C 1
ATOM 2478 O O . ILE A 1 330 ? 21.406 -3.700 12.590 1.00 16.64 330 ILE A O 1
ATOM 2483 N N . ILE A 1 331 ? 21.700 -4.436 14.718 1.00 17.27 331 ILE A N 1
ATOM 2484 C CA . ILE A 1 331 ? 22.969 -5.101 14.480 1.00 16.65 331 ILE A CA 1
ATOM 2485 C C . ILE A 1 331 ? 22.708 -6.547 14.927 1.00 19.11 331 ILE A C 1
ATOM 2486 O O . ILE A 1 331 ? 22.118 -6.773 15.994 1.00 16.38 331 ILE A O 1
ATOM 2491 N N . VAL A 1 332 ? 23.014 -7.512 14.062 1.00 16.86 332 VAL A N 1
ATOM 2492 C CA . VAL A 1 332 ? 22.846 -8.923 14.418 1.00 16.44 332 VAL A CA 1
ATOM 2493 C C . VAL A 1 332 ? 24.176 -9.311 15.055 1.00 15.25 332 VAL A C 1
ATOM 2494 O O . VAL A 1 332 ? 25.167 -9.536 14.368 1.00 19.14 332 VAL A O 1
ATOM 2498 N N . VAL A 1 333 ? 24.202 -9.331 16.377 1.00 13.92 333 VAL A N 1
ATOM 2499 C CA . VAL A 1 333 ? 25.414 -9.637 17.117 1.00 19.42 333 VAL A CA 1
ATOM 2500 C C . VAL A 1 333 ? 25.714 -11.140 17.151 1.00 19.35 333 VAL A C 1
ATOM 2501 O O . VAL A 1 333 ? 26.870 -11.569 17.082 1.00 19.07 333 VAL A O 1
ATOM 2505 N N . TRP A 1 334 ? 24.662 -11.940 17.219 1.00 19.19 334 TRP A N 1
ATOM 2506 C CA . TRP A 1 334 ? 24.834 -13.372 17.300 1.00 21.19 334 TRP A CA 1
ATOM 2507 C C . TRP A 1 334 ? 23.689 -14.147 16.677 1.00 20.16 334 TRP A C 1
ATOM 2508 O O . TRP A 1 334 ? 22.515 -13.945 17.019 1.00 18.27 334 TRP A O 1
ATOM 2519 N N . HIS A 1 335 ? 24.042 -15.033 15.757 1.00 16.82 335 HIS A N 1
ATOM 2520 C CA . HIS A 1 335 ? 23.072 -15.911 15.132 1.00 16.13 335 HIS A CA 1
ATOM 2521 C C . HIS A 1 335 ? 23.851 -17.042 14.475 1.00 17.78 335 HIS A C 1
ATOM 2522 O O . HIS A 1 335 ? 24.659 -16.811 13.590 1.00 20.80 335 HIS A O 1
ATOM 2529 N N . PRO A 1 336 ? 23.588 -18.288 14.891 1.00 20.02 336 PRO A N 1
ATOM 2530 C CA . PRO A 1 336 ? 24.263 -19.474 14.363 1.00 19.98 336 PRO A CA 1
ATOM 2531 C C . PRO A 1 336 ? 24.021 -19.791 12.882 1.00 21.98 336 PRO A C 1
ATOM 2532 O O . PRO A 1 336 ? 24.827 -20.479 12.263 1.00 22.42 336 PRO A O 1
ATOM 2536 N N . THR A 1 337 ? 22.891 -19.356 12.330 1.00 17.48 337 THR A N 1
ATOM 2537 C CA . THR A 1 337 ? 22.606 -19.630 10.930 1.00 17.63 337 THR A CA 1
ATOM 2538 C C . THR A 1 337 ? 22.169 -18.377 10.159 1.00 18.43 337 THR A C 1
ATOM 2539 O O . THR A 1 337 ? 23.007 -17.570 9.752 1.00 22.84 337 THR A O 1
ATOM 2543 N N . ALA A 1 338 ? 20.874 -18.204 9.955 1.00 15.96 338 ALA A N 1
ATOM 2544 C CA . ALA A 1 338 ? 20.374 -17.039 9.250 1.00 19.11 338 ALA A CA 1
ATOM 2545 C C . ALA A 1 338 ? 19.002 -16.710 9.790 1.00 19.16 338 ALA A C 1
ATOM 2546 O O . ALA A 1 338 ? 18.247 -17.586 10.212 1.00 21.29 338 ALA A O 1
ATOM 2548 N N . LEU A 1 339 ? 18.712 -15.420 9.773 1.00 21.55 339 LEU A N 1
ATOM 2549 C CA . LEU A 1 339 ? 17.484 -14.835 10.271 1.00 19.48 339 LEU A CA 1
ATOM 2550 C C . LEU A 1 339 ? 16.657 -14.393 9.069 1.00 19.17 339 LEU A C 1
ATOM 2551 O O . LEU A 1 339 ? 17.172 -13.770 8.146 1.00 20.23 339 LEU A O 1
ATOM 2556 N N . ALA A 1 340 ? 15.364 -14.656 9.103 1.00 21.36 340 ALA A N 1
ATOM 2557 C CA . ALA A 1 340 ? 14.510 -14.269 7.991 1.00 22.60 340 ALA A CA 1
ATOM 2558 C C . ALA A 1 340 ? 13.175 -13.777 8.500 1.00 22.25 340 ALA A C 1
ATOM 2559 O O . ALA A 1 340 ? 12.911 -13.772 9.702 1.00 20.50 340 ALA A O 1
ATOM 2561 N N . ASN A 1 341 ? 12.323 -13.360 7.584 1.00 22.53 341 ASN A N 1
ATOM 2562 C CA . ASN A 1 341 ? 11.007 -12.905 7.969 1.00 27.65 341 ASN A CA 1
ATOM 2563 C C . ASN A 1 341 ? 10.307 -14.020 8.708 1.00 29.50 341 ASN A C 1
ATOM 2564 O O . ASN A 1 341 ? 10.476 -15.196 8.362 1.00 28.31 341 ASN A O 1
ATOM 2569 N N . GLY A 1 342 ? 9.558 -13.655 9.748 1.00 25.00 342 GLY A N 1
ATOM 2570 C CA . GLY A 1 342 ? 8.870 -14.651 10.539 1.00 23.70 342 GLY A CA 1
ATOM 2571 C C . GLY A 1 342 ? 9.628 -14.949 11.820 1.00 23.48 342 GLY A C 1
ATOM 2572 O O . GLY A 1 342 ? 9.044 -15.449 12.783 1.00 27.09 342 GLY A O 1
ATOM 2573 N N . TYR A 1 343 ? 10.920 -14.629 11.852 1.00 25.24 343 TYR A N 1
ATOM 2574 C CA . TYR A 1 343 ? 11.738 -14.855 13.045 1.00 22.98 343 TYR A CA 1
ATOM 2575 C C . TYR A 1 343 ? 11.043 -14.093 14.157 1.00 21.45 343 TYR A C 1
ATOM 2576 O O . TYR A 1 343 ? 10.730 -12.922 14.005 1.00 20.37 343 TYR A O 1
ATOM 2585 N N . THR A 1 344 ? 10.800 -14.761 15.272 1.00 23.60 344 THR A N 1
ATOM 2586 C CA . THR A 1 344 ? 10.087 -14.136 16.362 1.00 23.51 344 THR A CA 1
ATOM 2587 C C . THR A 1 344 ? 10.831 -14.247 17.680 1.00 25.00 344 THR A C 1
ATOM 2588 O O . THR A 1 344 ? 10.468 -15.051 18.532 1.00 29.63 344 THR A O 1
ATOM 2592 N N . PRO A 1 345 ? 11.919 -13.472 17.848 1.00 23.33 345 PRO A N 1
ATOM 2593 C CA . PRO A 1 345 ? 12.667 -13.534 19.110 1.00 21.35 345 PRO A CA 1
ATOM 2594 C C . PRO A 1 345 ? 11.897 -12.753 20.189 1.00 22.32 345 PRO A C 1
ATOM 2595 O O . PRO A 1 345 ? 10.853 -12.148 19.905 1.00 20.26 345 PRO A O 1
ATOM 2599 N N . VAL A 1 346 ? 12.405 -12.773 21.419 1.00 22.53 346 VAL A N 1
ATOM 2600 C CA . VAL A 1 346 ? 11.784 -12.036 22.516 1.00 21.87 346 VAL A CA 1
ATOM 2601 C C . VAL A 1 346 ? 12.580 -10.747 22.630 1.00 23.02 346 VAL A C 1
ATOM 2602 O O . VAL A 1 346 ? 13.806 -10.784 22.742 1.00 25.94 346 VAL A O 1
ATOM 2606 N N . LEU A 1 347 ? 11.898 -9.614 22.525 1.00 19.99 347 LEU A N 1
ATOM 2607 C CA . LEU A 1 347 ? 12.568 -8.328 22.620 1.00 21.21 347 LEU A CA 1
ATOM 2608 C C . LEU A 1 347 ? 12.461 -7.752 24.017 1.00 18.57 347 LEU A C 1
ATOM 2609 O O . LEU A 1 347 ? 11.396 -7.793 24.634 1.00 21.35 347 LEU A O 1
ATOM 2614 N N . HIS A 1 348 ? 13.597 -7.308 24.542 1.00 16.31 348 HIS A N 1
ATOM 2615 C CA . HIS A 1 348 ? 13.665 -6.685 25.853 1.00 18.96 348 HIS A CA 1
ATOM 2616 C C . HIS A 1 348 ? 13.840 -5.188 25.585 1.00 19.57 348 HIS A C 1
ATOM 2617 O O . HIS A 1 348 ? 14.833 -4.769 24.980 1.00 18.27 348 HIS A O 1
ATOM 2624 N N . VAL A 1 349 ? 12.838 -4.398 25.957 1.00 18.67 349 VAL A N 1
ATOM 2625 C CA . VAL A 1 349 ? 12.872 -2.943 25.761 1.00 18.54 349 VAL A CA 1
ATOM 2626 C C . VAL A 1 349 ? 12.306 -2.364 27.046 1.00 18.13 349 VAL A C 1
ATOM 2627 O O . VAL A 1 349 ? 11.255 -2.802 27.518 1.00 19.81 349 VAL A O 1
ATOM 2631 N N . HIS A 1 350 ? 13.011 -1.391 27.618 1.00 21.24 350 HIS A N 1
ATOM 2632 C CA . HIS A 1 350 ? 12.656 -0.814 28.920 1.00 22.30 350 HIS A CA 1
ATOM 2633 C C . HIS A 1 350 ? 12.332 -1.974 29.896 1.00 22.49 350 HIS A C 1
ATOM 2634 O O . HIS A 1 350 ? 13.171 -2.857 30.052 1.00 22.03 350 HIS A O 1
ATOM 2641 N N . THR A 1 351 ? 11.165 -2.021 30.534 1.00 20.39 351 THR A N 1
ATOM 2642 C CA . THR A 1 351 ? 10.872 -3.128 31.457 1.00 21.33 351 THR A CA 1
ATOM 2643 C C . THR A 1 351 ? 10.122 -4.289 30.802 1.00 22.37 351 THR A C 1
ATOM 2644 O O . THR A 1 351 ? 9.792 -5.284 31.459 1.00 21.99 351 THR A O 1
ATOM 2648 N N . ALA A 1 352 ? 9.841 -4.154 29.512 1.00 20.87 352 ALA A N 1
ATOM 2649 C CA . ALA A 1 352 ? 9.095 -5.170 28.789 1.00 20.74 352 ALA A CA 1
ATOM 2650 C C . ALA A 1 352 ? 9.931 -6.277 28.159 1.00 21.89 352 ALA A C 1
ATOM 2651 O O . ALA A 1 352 ? 11.103 -6.089 27.819 1.00 23.22 352 ALA A O 1
ATOM 2653 N N . SER A 1 353 ? 9.282 -7.422 27.975 1.00 24.34 353 SER A N 1
ATOM 2654 C CA . SER A 1 353 ? 9.881 -8.602 27.378 1.00 25.10 353 SER A CA 1
ATOM 2655 C C . SER A 1 353 ? 8.742 -9.209 26.566 1.00 24.72 353 SER A C 1
ATOM 2656 O O . SER A 1 353 ? 7.861 -9.853 27.107 1.00 26.70 353 SER A O 1
ATOM 2659 N N . VAL A 1 354 ? 8.719 -8.921 25.273 1.00 24.67 354 VAL A N 1
ATOM 2660 C CA . VAL A 1 354 ? 7.651 -9.399 24.401 1.00 23.16 354 VAL A CA 1
ATOM 2661 C C . VAL A 1 354 ? 8.206 -9.975 23.098 1.00 22.78 354 VAL A C 1
ATOM 2662 O O . VAL A 1 354 ? 9.131 -9.417 22.505 1.00 22.48 354 VAL A O 1
ATOM 2666 N N . ALA A 1 355 ? 7.639 -11.097 22.665 1.00 22.37 355 ALA A N 1
ATOM 2667 C CA . ALA A 1 355 ? 8.036 -11.741 21.423 1.00 20.21 355 ALA A CA 1
ATOM 2668 C C . ALA A 1 355 ? 7.581 -10.814 20.316 1.00 19.83 355 ALA A C 1
ATOM 2669 O O . ALA A 1 355 ? 6.473 -10.285 20.366 1.00 21.21 355 ALA A O 1
ATOM 2671 N N . CYS A 1 356 ? 8.451 -10.565 19.347 1.00 21.76 356 CYS A N 1
ATOM 2672 C CA . CYS A 1 356 ? 8.116 -9.691 18.237 1.00 19.06 356 CYS A CA 1
ATOM 2673 C C . CYS A 1 356 ? 8.514 -10.380 16.964 1.00 21.59 356 CYS A C 1
ATOM 2674 O O . CYS A 1 356 ? 9.646 -10.837 16.830 1.00 21.79 356 CYS A O 1
ATOM 2677 N N . ARG A 1 357 ? 7.566 -10.488 16.041 1.00 22.32 357 ARG A N 1
ATOM 2678 C CA . ARG A 1 357 ? 7.831 -11.129 14.764 1.00 25.22 357 ARG A CA 1
ATOM 2679 C C . ARG A 1 357 ? 8.441 -10.157 13.748 1.00 22.35 357 ARG A C 1
ATOM 2680 O O . ARG A 1 357 ? 7.931 -9.046 13.556 1.00 21.28 357 ARG A O 1
ATOM 2688 N N . VAL A 1 358 ? 9.562 -10.560 13.148 1.00 22.72 358 VAL A N 1
ATOM 2689 C CA . VAL A 1 358 ? 10.243 -9.766 12.120 1.00 22.16 358 VAL A CA 1
ATOM 2690 C C . VAL A 1 358 ? 9.261 -9.778 10.944 1.00 23.77 358 VAL A C 1
ATOM 2691 O O . VAL A 1 358 ? 9.021 -10.823 10.327 1.00 26.44 358 VAL A O 1
ATOM 2695 N N . SER A 1 359 ? 8.613 -8.649 10.701 1.00 24.14 359 SER A N 1
ATOM 2696 C CA . SER A 1 359 ? 7.637 -8.583 9.626 1.00 24.89 359 SER A CA 1
ATOM 2697 C C . SER A 1 359 ? 8.243 -8.203 8.293 1.00 25.40 359 SER A C 1
ATOM 2698 O O . SER A 1 359 ? 7.663 -8.492 7.251 1.00 27.40 359 SER A O 1
ATOM 2701 N N . GLU A 1 360 ? 9.405 -7.562 8.314 1.00 22.91 360 GLU A N 1
ATOM 2702 C CA . GLU A 1 360 ? 10.048 -7.195 7.067 1.00 22.69 360 GLU A CA 1
ATOM 2703 C C . GLU A 1 360 ? 11.528 -6.909 7.205 1.00 23.16 360 GLU A C 1
ATOM 2704 O O . GLU A 1 360 ? 11.974 -6.370 8.211 1.00 23.27 360 GLU A O 1
ATOM 2710 N N . LEU A 1 361 ? 12.299 -7.363 6.224 1.00 23.51 361 LEU A N 1
ATOM 2711 C CA . LEU A 1 361 ? 13.724 -7.083 6.183 1.00 24.38 361 LEU A CA 1
ATOM 2712 C C . LEU A 1 361 ? 13.786 -6.003 5.106 1.00 27.85 361 LEU A C 1
ATOM 2713 O O . LEU A 1 361 ? 13.833 -6.295 3.911 1.00 30.21 361 LEU A O 1
ATOM 2718 N N . VAL A 1 362 ? 13.682 -4.755 5.543 1.00 26.60 362 VAL A N 1
ATOM 2719 C CA . VAL A 1 362 ? 13.686 -3.614 4.641 1.00 25.09 362 VAL A CA 1
ATOM 2720 C C . VAL A 1 362 ? 14.981 -3.485 3.838 1.00 23.90 362 VAL A C 1
ATOM 2721 O O . VAL A 1 362 ? 14.949 -3.370 2.611 1.00 24.05 362 VAL A O 1
ATOM 2725 N N . SER A 1 363 ? 16.121 -3.479 4.511 1.00 21.91 363 SER A N 1
ATOM 2726 C CA . SER A 1 363 ? 17.369 -3.376 3.789 1.00 24.50 363 SER A CA 1
ATOM 2727 C C . SER A 1 363 ? 18.545 -3.612 4.688 1.00 23.52 363 SER A C 1
ATOM 2728 O O . SER A 1 363 ? 18.435 -3.521 5.903 1.00 22.84 363 SER A O 1
ATOM 2731 N N . LYS A 1 364 ? 19.653 -3.992 4.072 1.00 25.20 364 LYS A N 1
ATOM 2732 C CA . LYS A 1 364 ? 20.896 -4.180 4.786 1.00 27.49 364 LYS A CA 1
ATOM 2733 C C . LYS A 1 364 ? 21.592 -2.846 4.609 1.00 27.13 364 LYS A C 1
ATOM 2734 O O . LYS A 1 364 ? 21.452 -2.196 3.568 1.00 27.96 364 LYS A O 1
ATOM 2740 N N . LEU A 1 365 ? 22.324 -2.436 5.630 1.00 26.47 365 LEU A N 1
ATOM 2741 C CA . LEU A 1 365 ? 23.049 -1.179 5.624 1.00 25.23 365 LEU A CA 1
ATOM 2742 C C . LEU A 1 365 ? 24.534 -1.481 5.524 1.00 24.42 365 LEU A C 1
ATOM 2743 O O . LEU A 1 365 ? 24.988 -2.571 5.884 1.00 21.71 365 LEU A O 1
ATOM 2748 N N . ASP A 1 366 ? 25.282 -0.511 5.019 1.00 24.21 366 ASP A N 1
ATOM 2749 C CA . ASP A 1 366 ? 26.718 -0.621 4.909 1.00 25.42 366 ASP A CA 1
ATOM 2750 C C . ASP A 1 366 ? 27.171 -0.378 6.350 1.00 27.44 366 ASP A C 1
ATOM 2751 O O . ASP A 1 366 ? 26.940 0.701 6.907 1.00 30.43 366 ASP A O 1
ATOM 2756 N N . PRO A 1 367 ? 27.885 -1.342 6.949 1.00 24.37 367 PRO A N 1
ATOM 2757 C CA . PRO A 1 367 ? 28.346 -1.201 8.333 1.00 24.79 367 PRO A CA 1
ATOM 2758 C C . PRO A 1 367 ? 29.266 -0.020 8.634 1.00 26.13 367 PRO A C 1
ATOM 2759 O O . PRO A 1 367 ? 29.340 0.450 9.771 1.00 24.53 367 PRO A O 1
ATOM 2763 N N . ARG A 1 368 ? 29.969 0.449 7.614 1.00 27.23 368 ARG A N 1
ATOM 2764 C CA . ARG A 1 368 ? 30.897 1.551 7.778 1.00 30.82 368 ARG A CA 1
ATOM 2765 C C . ARG A 1 368 ? 30.272 2.922 7.580 1.00 32.17 368 ARG A C 1
ATOM 2766 O O . ARG A 1 368 ? 30.702 3.891 8.191 1.00 34.12 368 ARG A O 1
ATOM 2774 N N . THR A 1 369 ? 29.217 2.992 6.782 1.00 31.12 369 THR A N 1
ATOM 2775 C CA . THR A 1 369 ? 28.611 4.269 6.472 1.00 29.06 369 THR A CA 1
ATOM 2776 C C . THR A 1 369 ? 27.212 4.488 6.981 1.00 33.41 369 THR A C 1
ATOM 2777 O O . THR A 1 369 ? 26.874 5.591 7.400 1.00 39.38 369 THR A O 1
ATOM 2781 N N . GLY A 1 370 ? 26.381 3.459 6.890 1.00 30.93 370 GLY A N 1
ATOM 2782 C CA . GLY A 1 370 ? 25.013 3.603 7.329 1.00 27.88 370 GLY A CA 1
ATOM 2783 C C . GLY A 1 370 ? 24.078 3.721 6.148 1.00 30.01 370 GLY A C 1
ATOM 2784 O O . GLY A 1 370 ? 22.863 3.801 6.325 1.00 32.34 370 GLY A O 1
ATOM 2785 N N . GLN A 1 371 ? 24.622 3.742 4.937 1.00 31.93 371 GLN A N 1
ATOM 2786 C CA . GLN A 1 371 ? 23.762 3.830 3.766 1.00 36.06 371 GLN A CA 1
ATOM 2787 C C . GLN A 1 371 ? 23.298 2.440 3.325 1.00 34.68 371 GLN A C 1
ATOM 2788 O O . GLN A 1 371 ? 23.922 1.430 3.659 1.00 32.21 371 GLN A O 1
ATOM 2794 N N . GLU A 1 372 ? 22.201 2.398 2.581 1.00 36.04 372 GLU A N 1
ATOM 2795 C CA . GLU A 1 372 ? 21.637 1.146 2.089 1.00 42.18 372 GLU A CA 1
ATOM 2796 C C . GLU A 1 372 ? 22.648 0.392 1.243 1.00 41.68 372 GLU A C 1
ATOM 2797 O O . GLU A 1 372 ? 23.376 0.990 0.452 1.00 45.12 372 GLU A O 1
ATOM 2803 N N . ALA A 1 373 ? 22.712 -0.918 1.454 1.00 41.32 373 ALA A N 1
ATOM 2804 C CA . ALA A 1 373 ? 23.636 -1.799 0.747 1.00 38.82 373 ALA A CA 1
ATOM 2805 C C . ALA A 1 373 ? 22.874 -2.723 -0.175 1.00 41.86 373 ALA A C 1
ATOM 2806 O O . ALA A 1 373 ? 23.294 -2.966 -1.311 1.00 46.72 373 ALA A O 1
ATOM 2808 N N . GLU A 1 374 ? 21.760 -3.243 0.333 1.00 36.91 374 GLU A N 1
ATOM 2809 C CA . GLU A 1 374 ? 20.901 -4.158 -0.411 1.00 32.46 374 GLU A CA 1
ATOM 2810 C C . GLU A 1 374 ? 19.458 -3.980 0.036 1.00 32.54 374 GLU A C 1
ATOM 2811 O O . GLU A 1 374 ? 19.163 -4.004 1.238 1.00 33.80 374 GLU A O 1
ATOM 2817 N N . LYS A 1 375 ? 18.565 -3.794 -0.924 1.00 30.06 375 LYS A N 1
ATOM 2818 C CA . LYS A 1 375 ? 17.159 -3.631 -0.631 1.00 30.79 375 LYS A CA 1
ATOM 2819 C C . LYS A 1 375 ? 16.497 -4.998 -0.492 1.00 31.51 375 LYS A C 1
ATOM 2820 O O . LYS A 1 375 ? 16.722 -5.900 -1.293 1.00 28.77 375 LYS A O 1
ATOM 2826 N N . ASN A 1 376 ? 15.682 -5.136 0.543 1.00 28.80 376 ASN A N 1
ATOM 2827 C CA . ASN A 1 376 ? 14.949 -6.362 0.806 1.00 31.60 376 ASN A CA 1
ATOM 2828 C C . ASN A 1 376 ? 15.789 -7.625 0.827 1.00 31.34 376 ASN A C 1
ATOM 2829 O O . ASN A 1 376 ? 15.565 -8.538 0.035 1.00 36.02 376 ASN A O 1
ATOM 2834 N N . PRO A 1 377 ? 16.773 -7.696 1.733 1.00 30.29 377 PRO A N 1
ATOM 2835 C CA . PRO A 1 377 ? 17.594 -8.906 1.788 1.00 26.90 377 PRO A CA 1
ATOM 2836 C C . PRO A 1 377 ? 16.685 -10.084 2.108 1.00 28.21 377 PRO A C 1
ATOM 2837 O O . PRO A 1 377 ? 15.702 -9.948 2.835 1.00 26.14 377 PRO A O 1
ATOM 2841 N N . GLN A 1 378 ? 17.018 -11.240 1.560 1.00 30.65 378 GLN A N 1
ATOM 2842 C CA . GLN A 1 378 ? 16.242 -12.451 1.773 1.00 30.76 378 GLN A CA 1
ATOM 2843 C C . GLN A 1 378 ? 16.428 -12.938 3.219 1.00 29.00 378 GLN A C 1
ATOM 2844 O O . GLN A 1 378 ? 15.516 -13.511 3.810 1.00 28.77 378 GLN A O 1
ATOM 2850 N N . PHE A 1 379 ? 17.592 -12.658 3.800 1.00 22.03 379 PHE A N 1
ATOM 2851 C CA . PHE A 1 379 ? 17.890 -13.056 5.170 1.00 21.65 379 PHE A CA 1
ATOM 2852 C C . PHE A 1 379 ? 19.044 -12.207 5.706 1.00 21.04 379 PHE A C 1
ATOM 2853 O O . PHE A 1 379 ? 19.700 -11.500 4.943 1.00 20.84 379 PHE A O 1
ATOM 2861 N N . LEU A 1 380 ? 19.253 -12.242 7.018 1.00 18.76 380 LEU A N 1
ATOM 2862 C CA . LEU A 1 380 ? 20.358 -11.524 7.636 1.00 19.98 380 LEU A CA 1
ATOM 2863 C C . LEU A 1 380 ? 21.246 -12.557 8.321 1.00 20.67 380 LEU A C 1
ATOM 2864 O O . LEU A 1 380 ? 20.770 -13.613 8.717 1.00 21.45 380 LEU A O 1
ATOM 2869 N N . LYS A 1 381 ? 22.533 -12.265 8.435 1.00 17.44 381 LYS A N 1
ATOM 2870 C CA . LYS A 1 381 ? 23.472 -13.151 9.097 1.00 21.85 381 LYS A CA 1
ATOM 2871 C C . LYS A 1 381 ? 24.191 -12.344 10.161 1.00 21.96 381 LYS A C 1
ATOM 2872 O O . LYS A 1 381 ? 24.121 -11.104 10.180 1.00 19.04 381 LYS A O 1
ATOM 2878 N N . GLN A 1 382 ? 24.850 -13.052 11.066 1.00 19.11 382 GLN A N 1
ATOM 2879 C CA . GLN A 1 382 ? 25.602 -12.424 12.141 1.00 18.63 382 GLN A CA 1
ATOM 2880 C C . GLN A 1 382 ? 26.574 -11.397 11.562 1.00 20.63 382 GLN A C 1
ATOM 2881 O O . GLN A 1 382 ? 27.275 -11.678 10.581 1.00 18.33 382 GLN A O 1
ATOM 2887 N N . GLY A 1 383 ? 26.566 -10.200 12.146 1.00 20.43 383 GLY A N 1
ATOM 2888 C CA . GLY A 1 383 ? 27.432 -9.120 11.702 1.00 18.54 383 GLY A CA 1
ATOM 2889 C C . GLY A 1 383 ? 26.710 -8.082 10.855 1.00 21.40 383 GLY A C 1
ATOM 2890 O O . GLY A 1 383 ? 27.182 -6.949 10.705 1.00 20.13 383 GLY A O 1
ATOM 2891 N N . ASP A 1 384 ? 25.575 -8.473 10.281 1.00 20.72 384 ASP A N 1
ATOM 2892 C CA . ASP A 1 384 ? 24.775 -7.582 9.444 1.00 19.54 384 ASP A CA 1
ATOM 2893 C C . ASP A 1 384 ? 24.124 -6.450 10.226 1.00 23.14 384 ASP A C 1
ATOM 2894 O O . ASP A 1 384 ? 23.718 -6.620 11.390 1.00 19.09 384 ASP A O 1
ATOM 2899 N N . VAL A 1 385 ? 24.002 -5.308 9.559 1.00 21.40 385 VAL A N 1
ATOM 2900 C CA . VAL A 1 385 ? 23.340 -4.135 10.119 1.00 23.24 385 VAL A CA 1
ATOM 2901 C C . VAL A 1 385 ? 22.188 -3.930 9.139 1.00 19.06 385 VAL A C 1
ATOM 2902 O O . VAL A 1 385 ? 22.383 -4.038 7.928 1.00 17.78 385 VAL A O 1
ATOM 2906 N N . ALA A 1 386 ? 20.992 -3.658 9.648 1.00 16.71 386 ALA A N 1
ATOM 2907 C CA . ALA A 1 386 ? 19.842 -3.528 8.773 1.00 16.80 386 ALA A CA 1
ATOM 2908 C C . ALA A 1 386 ? 18.654 -2.749 9.327 1.00 16.82 386 ALA A C 1
ATOM 2909 O O . ALA A 1 386 ? 18.566 -2.486 10.521 1.00 20.13 386 ALA A O 1
ATOM 2911 N N . ILE A 1 387 ? 17.731 -2.403 8.437 1.00 15.92 387 ILE A N 1
ATOM 2912 C CA . ILE A 1 387 ? 16.498 -1.743 8.816 1.00 18.23 387 ILE A CA 1
ATOM 2913 C C . ILE A 1 387 ? 15.501 -2.910 8.755 1.00 23.45 387 ILE A C 1
ATOM 2914 O O . ILE A 1 387 ? 15.388 -3.602 7.726 1.00 21.42 387 ILE A O 1
ATOM 2919 N N . VAL A 1 388 ? 14.824 -3.158 9.873 1.00 21.40 388 VAL A N 1
ATOM 2920 C CA . VAL A 1 388 ? 13.892 -4.268 9.992 1.00 20.88 388 VAL A CA 1
ATOM 2921 C C . VAL A 1 388 ? 12.608 -3.797 10.650 1.00 22.36 388 VAL A C 1
ATOM 2922 O O . VAL A 1 388 ? 12.627 -2.891 11.480 1.00 23.56 388 VAL A O 1
ATOM 2926 N N . LYS A 1 389 ? 11.495 -4.416 10.280 1.00 21.78 389 LYS A N 1
ATOM 2927 C CA . LYS A 1 389 ? 10.202 -4.101 10.865 1.00 20.75 389 LYS A CA 1
ATOM 2928 C C . LYS A 1 389 ? 9.781 -5.271 11.741 1.00 23.22 389 LYS A C 1
ATOM 2929 O O . LYS A 1 389 ? 10.023 -6.436 11.395 1.00 24.34 389 LYS A O 1
ATOM 2935 N N . PHE A 1 390 ? 9.230 -4.945 12.910 1.00 25.32 390 PHE A N 1
ATOM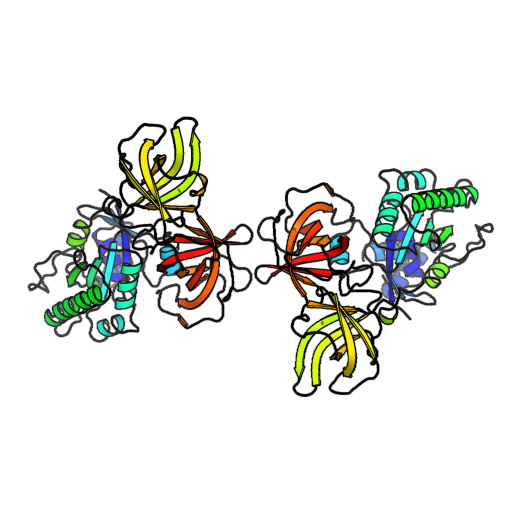 2936 C CA . PHE A 1 390 ? 8.758 -5.923 13.886 1.00 21.96 390 PHE A CA 1
ATOM 2937 C C . PHE A 1 390 ? 7.290 -5.695 14.167 1.00 22.25 390 PHE A C 1
ATOM 2938 O O . PHE A 1 390 ? 6.820 -4.559 14.180 1.00 23.38 390 PHE A O 1
ATOM 2946 N N . LYS A 1 391 ? 6.578 -6.785 14.418 1.00 26.10 391 LYS A N 1
ATOM 2947 C CA . LYS A 1 391 ? 5.161 -6.739 14.757 1.00 28.52 391 LYS A CA 1
ATOM 2948 C C . LYS A 1 391 ? 5.035 -7.484 16.099 1.00 25.74 391 LYS A C 1
ATOM 2949 O O . LYS A 1 391 ? 5.219 -8.712 16.164 1.00 25.95 391 LYS A O 1
ATOM 2955 N N . PRO A 1 392 ? 4.819 -6.736 17.201 1.00 25.59 392 PRO A N 1
ATOM 2956 C CA . PRO A 1 392 ? 4.682 -7.336 18.538 1.00 24.86 392 PRO A CA 1
ATOM 2957 C C . PRO A 1 392 ? 3.565 -8.392 18.569 1.00 26.57 392 PRO A C 1
ATOM 2958 O O . PRO A 1 392 ? 2.503 -8.202 17.966 1.00 26.33 392 PRO A O 1
ATOM 2962 N N . ILE A 1 393 ? 3.822 -9.507 19.243 1.00 27.05 393 ILE A N 1
ATOM 2963 C CA . ILE A 1 393 ? 2.841 -10.586 19.354 1.00 32.46 393 ILE A CA 1
ATOM 2964 C C . ILE A 1 393 ? 1.648 -10.198 20.237 1.00 35.42 393 ILE A C 1
ATOM 2965 O O . ILE A 1 393 ? 0.559 -10.763 20.124 1.00 35.97 393 ILE A O 1
ATOM 2970 N N . LYS A 1 394 ? 1.859 -9.221 21.109 1.00 38.82 394 LYS A N 1
ATOM 2971 C CA . LYS A 1 394 ? 0.808 -8.701 21.979 1.00 44.36 394 LYS A CA 1
ATOM 2972 C C . LYS A 1 394 ? 1.139 -7.210 22.088 1.00 42.50 394 LYS A C 1
ATOM 2973 O O . LYS A 1 394 ? 2.270 -6.813 21.805 1.00 40.85 394 LYS A O 1
ATOM 2979 N N . PRO A 1 395 ? 0.157 -6.360 22.436 1.00 41.02 395 PRO A N 1
ATOM 2980 C CA . PRO A 1 395 ? 0.443 -4.921 22.543 1.00 39.82 395 PRO A CA 1
ATOM 2981 C C . PRO A 1 395 ? 1.717 -4.614 23.335 1.00 34.72 395 PRO A C 1
ATOM 2982 O O . PRO A 1 395 ? 1.939 -5.154 24.423 1.00 32.09 395 PRO A O 1
ATOM 2986 N N . LEU A 1 396 ? 2.540 -3.737 22.773 1.00 29.48 396 LEU A N 1
ATOM 2987 C CA . LEU A 1 396 ? 3.814 -3.369 23.373 1.00 26.09 396 LEU A CA 1
ATOM 2988 C C . LEU A 1 396 ? 4.038 -1.871 23.285 1.00 23.39 396 LEU A C 1
ATOM 2989 O O . LEU A 1 396 ? 3.829 -1.275 22.224 1.00 26.86 396 LEU A O 1
ATOM 2994 N N . CYS A 1 397 ? 4.484 -1.272 24.384 1.00 19.70 397 CYS A N 1
ATOM 2995 C CA . CYS A 1 397 ? 4.764 0.153 24.405 1.00 19.27 397 CYS A CA 1
ATOM 2996 C C . CYS A 1 397 ? 6.210 0.334 24.007 1.00 19.75 397 CYS A C 1
ATOM 2997 O O . CYS A 1 397 ? 7.075 -0.338 24.558 1.00 21.96 397 CYS A O 1
ATOM 3000 N N . VAL A 1 398 ? 6.462 1.180 23.013 1.00 19.16 398 VAL A N 1
ATOM 3001 C CA . VAL A 1 398 ? 7.821 1.510 22.562 1.00 20.75 398 VAL A CA 1
ATOM 3002 C C . VAL A 1 398 ? 7.760 2.919 21.972 1.00 20.40 398 VAL A C 1
ATOM 3003 O O . VAL A 1 398 ? 6.675 3.397 21.626 1.00 23.03 398 VAL A O 1
ATOM 3007 N N . GLU A 1 399 ? 8.908 3.588 21.901 1.00 16.27 399 GLU A N 1
ATOM 3008 C CA . GLU A 1 399 ? 8.996 4.937 21.352 1.00 15.10 399 GLU A CA 1
ATOM 3009 C C . GLU A 1 399 ? 10.187 4.996 20.404 1.00 22.54 399 GLU A C 1
ATOM 3010 O O . GLU A 1 399 ? 11.031 4.089 20.406 1.00 21.34 399 GLU A O 1
ATOM 3016 N N . LYS A 1 400 ? 10.264 6.055 19.600 1.00 21.14 400 LYS A N 1
ATOM 3017 C CA . LYS A 1 400 ? 11.402 6.226 18.711 1.00 20.14 400 LYS A CA 1
ATOM 3018 C C . LYS A 1 400 ? 12.553 6.569 19.639 1.00 18.88 400 LYS A C 1
ATOM 3019 O O . LYS A 1 400 ? 12.408 7.372 20.557 1.00 20.97 400 LYS A O 1
ATOM 3025 N N . TYR A 1 401 ? 13.694 5.945 19.411 1.00 19.41 401 TYR A N 1
ATOM 3026 C CA . TYR A 1 401 ? 14.863 6.181 20.227 1.00 18.56 401 TYR A CA 1
ATOM 3027 C C . TYR A 1 401 ? 15.220 7.652 20.340 1.00 19.82 401 TYR A C 1
ATOM 3028 O O . TYR A 1 401 ? 15.672 8.101 21.391 1.00 20.56 401 TYR A O 1
ATOM 3037 N N . ASN A 1 402 ? 15.043 8.398 19.260 1.00 20.93 402 ASN A N 1
ATOM 3038 C CA . ASN A 1 402 ? 15.393 9.806 19.295 1.00 26.26 402 ASN A CA 1
ATOM 3039 C C . ASN A 1 402 ? 14.407 10.698 20.055 1.00 25.73 402 ASN A C 1
ATOM 3040 O O . ASN A 1 402 ? 14.664 11.891 20.231 1.00 28.12 402 ASN A O 1
ATOM 3045 N N . GLU A 1 403 ? 13.305 10.126 20.531 1.00 24.12 403 GLU A N 1
ATOM 3046 C CA . GLU A 1 403 ? 12.330 10.898 21.308 1.00 25.08 403 GLU A CA 1
ATOM 3047 C C . GLU A 1 403 ? 12.431 10.523 22.792 1.00 24.83 403 GLU A C 1
ATOM 3048 O O . GLU A 1 403 ? 12.589 11.377 23.662 1.00 22.59 403 GLU A O 1
ATOM 3054 N N . PHE A 1 404 ? 12.368 9.232 23.072 1.00 23.10 404 PHE A N 1
ATOM 3055 C CA . PHE A 1 404 ? 12.463 8.736 24.436 1.00 20.80 404 PHE A CA 1
ATOM 3056 C C . PHE A 1 404 ? 13.483 7.608 24.388 1.00 19.06 404 PHE A C 1
ATOM 3057 O O . PHE A 1 404 ? 13.125 6.433 24.300 1.00 17.55 404 PHE A O 1
ATOM 3065 N N . PRO A 1 405 ? 14.778 7.957 24.445 1.00 20.59 405 PRO A N 1
ATOM 3066 C CA . PRO A 1 405 ? 15.878 6.994 24.395 1.00 23.06 405 PRO A CA 1
ATOM 3067 C C . PRO A 1 405 ? 15.694 5.719 25.223 1.00 22.02 405 PRO A C 1
ATOM 3068 O O . PRO A 1 405 ? 15.815 4.613 24.697 1.00 22.78 405 PRO A O 1
ATOM 3072 N N . PRO A 1 406 ? 15.335 5.853 26.512 1.00 20.80 406 PRO A N 1
ATOM 3073 C CA . PRO A 1 406 ? 15.145 4.680 27.373 1.00 19.21 406 PRO A CA 1
ATOM 3074 C C . PRO A 1 406 ? 14.088 3.680 26.930 1.00 20.17 406 PRO A C 1
ATOM 3075 O O . PRO A 1 406 ? 14.097 2.526 27.375 1.00 20.20 406 PRO A O 1
ATOM 3079 N N . LEU A 1 407 ? 13.164 4.130 26.083 1.00 19.00 407 LEU A N 1
ATOM 3080 C CA . LEU A 1 407 ? 12.100 3.282 25.584 1.00 15.22 407 LEU A CA 1
ATOM 3081 C C . LEU A 1 407 ? 12.298 2.971 24.108 1.00 16.23 407 LEU A C 1
ATOM 3082 O O . LEU A 1 407 ? 11.444 2.323 23.490 1.00 19.02 407 LEU A O 1
ATOM 3087 N N . GLY A 1 408 ? 13.453 3.368 23.575 1.00 18.76 408 GLY A N 1
ATOM 3088 C CA . GLY A 1 408 ? 13.739 3.177 22.162 1.00 19.86 408 GLY A CA 1
ATOM 3089 C C . GLY A 1 408 ? 14.864 2.246 21.729 1.00 21.36 408 GLY A C 1
ATOM 3090 O O . GLY A 1 408 ? 15.096 2.113 20.521 1.00 20.15 408 GLY A O 1
ATOM 3091 N N . ARG A 1 409 ? 15.624 1.690 22.676 1.00 18.35 409 ARG A N 1
ATOM 3092 C CA . ARG A 1 409 ? 16.678 0.730 22.348 1.00 16.74 409 ARG A CA 1
ATOM 3093 C C . ARG A 1 409 ? 16.234 -0.618 22.934 1.00 19.71 409 ARG A C 1
ATOM 3094 O O . ARG A 1 409 ? 15.668 -0.676 24.033 1.00 17.78 409 ARG A O 1
ATOM 3102 N N . PHE A 1 410 ? 16.456 -1.694 22.191 1.00 15.40 410 PHE A N 1
ATOM 3103 C CA . PHE A 1 410 ? 16.047 -3.003 22.652 1.00 16.15 410 PHE A CA 1
ATOM 3104 C C . PHE A 1 410 ? 17.077 -4.045 22.287 1.00 21.51 410 PHE A C 1
ATOM 3105 O O . PHE A 1 410 ? 17.926 -3.802 21.428 1.00 19.19 410 PHE A O 1
ATOM 3113 N N . ALA A 1 411 ? 16.973 -5.207 22.933 1.00 22.18 411 ALA A N 1
ATOM 3114 C CA . ALA A 1 411 ? 17.830 -6.357 22.658 1.00 19.24 411 ALA A CA 1
ATOM 3115 C C . ALA A 1 411 ? 16.899 -7.482 22.216 1.00 17.70 411 ALA A C 1
ATOM 3116 O O . ALA A 1 411 ? 15.791 -7.624 22.735 1.00 17.98 411 ALA A O 1
ATOM 3118 N N . MET A 1 412 ? 17.317 -8.215 21.194 1.00 19.00 412 MET A N 1
ATOM 3119 C CA . MET A 1 412 ? 16.572 -9.357 20.678 1.00 19.23 412 MET A CA 1
ATOM 3120 C C . MET A 1 412 ? 17.240 -10.514 21.393 1.00 18.66 412 MET A C 1
ATOM 3121 O O . MET A 1 412 ? 18.458 -10.695 21.288 1.00 21.11 412 MET A O 1
ATOM 3126 N N . ARG A 1 413 ? 16.464 -11.255 22.173 1.00 21.82 413 ARG A N 1
ATOM 3127 C CA . ARG A 1 413 ? 16.996 -12.363 22.949 1.00 20.04 413 ARG A CA 1
ATOM 3128 C C . ARG A 1 413 ? 16.503 -13.703 22.439 1.00 19.19 413 ARG A C 1
ATOM 3129 O O . ARG A 1 413 ? 15.356 -13.815 21.995 1.00 23.34 413 ARG A O 1
ATOM 3137 N N . ASP A 1 414 ? 17.377 -14.707 22.464 1.00 18.77 414 ASP A N 1
ATOM 3138 C CA . ASP A 1 414 ? 17.007 -16.053 22.027 1.00 16.74 414 ASP A CA 1
ATOM 3139 C C . ASP A 1 414 ? 18.025 -17.032 22.570 1.00 16.59 414 ASP A C 1
ATOM 3140 O O . ASP A 1 414 ? 19.214 -16.776 22.490 1.00 18.89 414 ASP A O 1
ATOM 3145 N N . MET A 1 415 ? 17.554 -18.116 23.189 1.00 17.38 415 MET A N 1
ATOM 3146 C CA . MET A 1 415 ? 18.431 -19.141 23.758 1.00 17.58 415 MET A CA 1
ATOM 3147 C C . MET A 1 415 ? 19.432 -18.574 24.777 1.00 17.84 415 MET A C 1
ATOM 3148 O O . MET A 1 415 ? 20.566 -19.049 24.899 1.00 18.97 415 MET A O 1
ATOM 3153 N N . GLY A 1 416 ? 18.982 -17.586 25.543 1.00 18.10 416 GLY A N 1
ATOM 3154 C CA . GLY A 1 416 ? 19.828 -16.961 26.546 1.00 20.11 416 GLY A CA 1
ATOM 3155 C C . GLY A 1 416 ? 20.934 -16.092 25.981 1.00 21.03 416 GLY A C 1
ATOM 3156 O O . GLY A 1 416 ? 21.884 -15.729 26.683 1.00 23.95 416 GLY A O 1
ATOM 3157 N N . LYS A 1 417 ? 20.822 -15.748 24.709 1.00 21.42 417 LYS A N 1
ATOM 3158 C CA . LYS A 1 417 ? 21.830 -14.923 24.069 1.00 20.62 417 LYS A CA 1
ATOM 3159 C C . LYS A 1 417 ? 21.189 -13.675 23.479 1.00 20.60 417 LYS A C 1
ATOM 3160 O O . LYS A 1 417 ? 19.988 -13.640 23.214 1.00 18.44 417 LYS A O 1
ATOM 3166 N N . THR A 1 418 ? 21.997 -12.643 23.294 1.00 22.69 418 THR A N 1
ATOM 3167 C CA . THR A 1 418 ? 21.515 -11.422 22.663 1.00 23.67 418 THR A CA 1
ATOM 3168 C C . THR A 1 418 ? 21.825 -11.600 21.170 1.00 22.21 418 THR A C 1
ATOM 3169 O O . THR A 1 418 ? 23.002 -11.586 20.770 1.00 19.99 418 THR A O 1
ATOM 3173 N N . VAL A 1 419 ? 20.790 -11.879 20.375 1.00 20.79 419 VAL A N 1
ATOM 3174 C CA . VAL A 1 419 ? 20.981 -12.068 18.943 1.00 21.48 419 VAL A CA 1
ATOM 3175 C C . VAL A 1 419 ? 21.149 -10.716 18.266 1.00 22.06 419 VAL A C 1
ATOM 3176 O O . VAL A 1 419 ? 21.823 -10.620 17.238 1.00 21.56 419 VAL A O 1
ATOM 3180 N N . GLY A 1 420 ? 20.581 -9.667 18.857 1.00 17.95 420 GLY A N 1
ATOM 3181 C CA . GLY A 1 420 ? 20.724 -8.364 18.248 1.00 17.76 420 GLY A CA 1
ATOM 3182 C C . GLY A 1 420 ? 20.370 -7.219 19.162 1.00 19.94 420 GLY A C 1
ATOM 3183 O O . GLY A 1 420 ? 19.838 -7.414 20.248 1.00 20.05 420 GLY A O 1
ATOM 3184 N N . VAL A 1 421 ? 20.739 -6.020 18.741 1.00 19.69 421 VAL A N 1
ATOM 3185 C CA . VAL A 1 421 ? 20.434 -4.812 19.485 1.00 18.07 421 VAL A CA 1
ATOM 3186 C C . VAL A 1 421 ? 19.832 -3.892 18.444 1.00 19.60 421 VAL A C 1
ATOM 3187 O O . VAL A 1 421 ? 20.288 -3.873 17.299 1.00 17.93 421 VAL A O 1
ATOM 3191 N N . GLY A 1 422 ? 18.786 -3.165 18.810 1.00 19.84 422 GLY A N 1
ATOM 3192 C CA . GLY A 1 422 ? 18.162 -2.285 17.848 1.00 17.45 422 GLY A CA 1
ATOM 3193 C C . GLY A 1 422 ? 17.776 -0.941 18.411 1.00 18.86 422 GLY A C 1
ATOM 3194 O O . GLY A 1 422 ? 17.626 -0.762 19.620 1.00 18.50 422 GLY A O 1
ATOM 3195 N N . ILE A 1 423 ? 17.622 -0.002 17.494 1.00 17.66 423 ILE A N 1
ATOM 3196 C CA . ILE A 1 423 ? 17.244 1.370 17.769 1.00 21.13 423 ILE A CA 1
ATOM 3197 C C . ILE A 1 423 ? 15.926 1.598 16.994 1.00 18.32 423 ILE A C 1
ATOM 3198 O O . ILE A 1 423 ? 15.848 1.294 15.804 1.00 18.43 423 ILE A O 1
ATOM 3203 N N . ILE A 1 424 ? 14.874 2.050 17.673 1.00 16.71 424 ILE A N 1
ATOM 3204 C CA . ILE A 1 424 ? 13.595 2.270 17.003 1.00 15.36 424 ILE A CA 1
ATOM 3205 C C . ILE A 1 424 ? 13.550 3.608 16.264 1.00 18.35 424 ILE A C 1
ATOM 3206 O O . ILE A 1 424 ? 13.736 4.681 16.852 1.00 18.68 424 ILE A O 1
ATOM 3211 N N . VAL A 1 425 ? 13.357 3.521 14.952 1.00 21.31 425 VAL A N 1
ATOM 3212 C CA . VAL A 1 425 ? 13.302 4.698 14.089 1.00 21.90 425 VAL A CA 1
ATOM 3213 C C . VAL A 1 425 ? 11.886 5.104 13.628 1.00 24.64 425 VAL A C 1
ATOM 3214 O O . VAL A 1 425 ? 11.701 6.207 13.111 1.00 23.07 425 VAL A O 1
ATOM 3218 N N . ASP A 1 426 ? 10.894 4.237 13.830 1.00 20.23 426 ASP A N 1
ATOM 3219 C CA . ASP A 1 426 ? 9.525 4.554 13.440 1.00 20.72 426 ASP A CA 1
ATOM 3220 C C . ASP A 1 426 ? 8.546 3.647 14.148 1.00 20.74 426 ASP A C 1
ATOM 3221 O O . ASP A 1 426 ? 8.860 2.483 14.395 1.00 18.71 426 ASP A O 1
ATOM 3226 N N . VAL A 1 427 ? 7.381 4.185 14.511 1.00 19.88 427 VAL A N 1
ATOM 3227 C CA . VAL A 1 427 ? 6.345 3.376 15.152 1.00 22.79 427 VAL A CA 1
ATOM 3228 C C . VAL A 1 427 ? 5.004 3.640 14.495 1.00 25.22 427 VAL A C 1
ATOM 3229 O O . VAL A 1 427 ? 4.625 4.791 14.269 1.00 23.98 427 VAL A O 1
ATOM 3233 N N . LYS A 1 428 ? 4.334 2.558 14.130 1.00 24.96 428 LYS A N 1
ATOM 3234 C CA . LYS A 1 428 ? 3.011 2.604 13.534 1.00 28.12 428 LYS A CA 1
ATOM 3235 C C . LYS A 1 428 ? 2.077 2.258 14.709 1.00 29.35 428 LYS A C 1
ATOM 3236 O O . LYS A 1 428 ? 2.040 1.117 15.155 1.00 26.92 428 LYS A O 1
ATOM 3242 N N . PRO A 1 429 ? 1.372 3.263 15.271 1.00 31.89 429 PRO A N 1
ATOM 3243 C CA . PRO A 1 429 ? 0.444 3.111 16.403 1.00 34.71 429 PRO A CA 1
ATOM 3244 C C . PRO A 1 429 ? -0.701 2.108 16.219 1.00 34.69 429 PRO A C 1
ATOM 3245 O O . PRO A 1 429 ? -1.132 1.549 17.262 1.00 36.77 429 PRO A O 1
ATOM 3249 N N . LYS B 1 4 ? 28.012 -64.570 4.809 1.00 44.65 4 LYS B N 1
ATOM 3250 C CA . LYS B 1 4 ? 27.309 -64.626 6.129 1.00 44.49 4 LYS B CA 1
ATOM 3251 C C . LYS B 1 4 ? 26.759 -63.251 6.457 1.00 43.84 4 LYS B C 1
ATOM 3252 O O . LYS B 1 4 ? 27.449 -62.249 6.271 1.00 46.04 4 LYS B O 1
ATOM 3258 N N . PRO B 1 5 ? 25.504 -63.180 6.924 1.00 42.32 5 PRO B N 1
ATOM 3259 C CA . PRO B 1 5 ? 24.891 -61.894 7.275 1.00 40.66 5 PRO B CA 1
ATOM 3260 C C . PRO B 1 5 ? 25.595 -61.207 8.454 1.00 38.25 5 PRO B C 1
ATOM 3261 O O . PRO B 1 5 ? 26.314 -61.839 9.237 1.00 37.01 5 PRO B O 1
ATOM 3265 N N . HIS B 1 6 ? 25.411 -59.899 8.554 1.00 38.06 6 HIS B N 1
ATOM 3266 C CA . HIS B 1 6 ? 26.039 -59.136 9.613 1.00 39.32 6 HIS B CA 1
ATOM 3267 C C . HIS B 1 6 ? 25.069 -58.588 10.657 1.00 37.47 6 HIS B C 1
ATOM 3268 O O . HIS B 1 6 ? 24.011 -58.048 10.327 1.00 38.77 6 HIS B O 1
ATOM 3275 N N . LEU B 1 7 ? 25.470 -58.701 11.919 1.00 35.18 7 LEU B N 1
ATOM 3276 C CA . LEU B 1 7 ? 24.690 -58.215 13.053 1.00 32.43 7 LEU B CA 1
ATOM 3277 C C . LEU B 1 7 ? 25.579 -57.350 13.944 1.00 31.64 7 LEU B C 1
ATOM 3278 O O . LEU B 1 7 ? 26.805 -57.519 13.971 1.00 29.46 7 LEU B O 1
ATOM 3283 N N . ASN B 1 8 ? 24.968 -56.409 14.654 1.00 31.25 8 ASN B N 1
ATOM 3284 C CA . ASN B 1 8 ? 25.710 -55.531 15.553 1.00 29.12 8 ASN B CA 1
ATOM 3285 C C . ASN B 1 8 ? 25.255 -55.804 16.971 1.00 27.66 8 ASN B C 1
ATOM 3286 O O . ASN B 1 8 ? 24.064 -55.997 17.224 1.00 25.09 8 ASN B O 1
ATOM 3291 N N . LEU B 1 9 ? 26.211 -55.858 17.887 1.00 28.93 9 LEU B N 1
ATOM 3292 C CA . LEU B 1 9 ? 25.912 -56.122 19.284 1.00 32.52 9 LEU B CA 1
ATOM 3293 C C . LEU B 1 9 ? 26.489 -55.062 20.197 1.00 32.29 9 LEU B C 1
ATOM 3294 O O . LEU B 1 9 ? 27.468 -54.392 19.870 1.00 32.79 9 LEU B O 1
ATOM 3299 N N . ILE B 1 10 ? 25.850 -54.910 21.346 1.00 34.02 10 ILE B N 1
ATOM 3300 C CA . ILE B 1 10 ? 26.332 -54.014 22.379 1.00 35.40 10 ILE B CA 1
ATOM 3301 C C . ILE B 1 10 ? 26.452 -54.963 23.569 1.00 30.33 10 ILE B C 1
ATOM 3302 O O . ILE B 1 10 ? 25.680 -55.916 23.693 1.00 26.60 10 ILE B O 1
ATOM 3307 N N . VAL B 1 11 ? 27.506 -54.802 24.349 1.00 30.31 11 VAL B N 1
ATOM 3308 C CA . VAL B 1 11 ? 27.694 -55.642 25.511 1.00 29.15 11 VAL B CA 1
ATOM 3309 C C . VAL B 1 11 ? 27.437 -54.699 26.672 1.00 31.44 11 VAL B C 1
ATOM 3310 O O . VAL B 1 11 ? 28.042 -53.626 26.773 1.00 29.65 11 VAL B O 1
ATOM 3314 N N . ILE B 1 12 ? 26.443 -55.054 27.471 1.00 30.93 12 ILE B N 1
ATOM 3315 C CA . ILE B 1 12 ? 26.048 -54.270 28.623 1.00 31.55 12 ILE B CA 1
ATOM 3316 C C . ILE B 1 12 ? 26.284 -55.044 29.919 1.00 32.85 12 ILE B C 1
ATOM 3317 O O . ILE B 1 12 ? 26.583 -56.250 29.912 1.00 29.62 12 ILE B O 1
ATOM 3322 N N . GLY B 1 13 ? 26.187 -54.330 31.031 1.00 32.07 13 GLY B N 1
ATOM 3323 C CA . GLY B 1 13 ? 26.388 -54.952 32.321 1.00 34.07 13 GLY B CA 1
ATOM 3324 C C . GLY B 1 13 ? 26.945 -53.922 33.269 1.00 33.85 13 GLY B C 1
ATOM 3325 O O . GLY B 1 13 ? 27.244 -52.798 32.867 1.00 38.03 13 GLY B O 1
ATOM 3326 N N . HIS B 1 14 ? 27.113 -54.319 34.518 1.00 36.76 14 HIS B N 1
ATOM 3327 C CA . HIS B 1 14 ? 27.617 -53.439 35.558 1.00 41.05 14 HIS B CA 1
ATOM 3328 C C . HIS B 1 14 ? 29.136 -53.367 35.451 1.00 41.52 14 HIS B C 1
ATOM 3329 O O . HIS B 1 14 ? 29.769 -54.311 34.963 1.00 43.49 14 HIS B O 1
ATOM 3336 N N . VAL B 1 15 ? 29.717 -52.258 35.904 1.00 40.34 15 VAL B N 1
ATOM 3337 C CA . VAL B 1 15 ? 31.167 -52.076 35.863 1.00 39.07 15 VAL B CA 1
ATOM 3338 C C . VAL B 1 15 ? 31.892 -53.218 36.587 1.00 40.47 15 VAL B C 1
ATOM 3339 O O . VAL B 1 15 ? 31.435 -53.717 37.636 1.00 38.21 15 VAL B O 1
ATOM 3343 N N . ASP B 1 16 ? 32.968 -53.671 35.947 1.00 44.35 16 ASP B N 1
ATOM 3344 C CA . ASP B 1 16 ? 33.824 -54.753 36.420 1.00 46.20 16 ASP B CA 1
ATOM 3345 C C . ASP B 1 16 ? 33.201 -56.127 36.510 1.00 42.55 16 ASP B C 1
ATOM 3346 O O . ASP B 1 16 ? 33.596 -56.955 37.326 1.00 36.46 16 ASP B O 1
ATOM 3351 N N . HIS B 1 17 ? 32.248 -56.383 35.627 1.00 40.38 17 HIS B N 1
ATOM 3352 C CA . HIS B 1 17 ? 31.584 -57.672 35.607 1.00 38.07 17 HIS B CA 1
ATOM 3353 C C . HIS B 1 17 ? 32.160 -58.589 34.532 1.00 37.83 17 HIS B C 1
ATOM 3354 O O . HIS B 1 17 ? 31.854 -59.788 34.500 1.00 34.97 17 HIS B O 1
ATOM 3361 N N . GLY B 1 18 ? 33.029 -58.036 33.685 1.00 36.24 18 GLY B N 1
ATOM 3362 C CA . GLY B 1 18 ? 33.644 -58.838 32.642 1.00 36.61 18 GLY B CA 1
ATOM 3363 C C . GLY B 1 18 ? 33.332 -58.507 31.191 1.00 34.44 18 GLY B C 1
ATOM 3364 O O . GLY B 1 18 ? 33.615 -59.314 30.307 1.00 35.40 18 GLY B O 1
ATOM 3365 N N . LYS B 1 19 ? 32.795 -57.321 30.924 1.00 32.75 19 LYS B N 1
ATOM 3366 C CA . LYS B 1 19 ? 32.472 -56.930 29.551 1.00 32.79 19 LYS B CA 1
ATOM 3367 C C . LYS B 1 19 ? 33.674 -56.918 28.598 1.00 31.26 19 LYS B C 1
ATOM 3368 O O . LYS B 1 19 ? 33.646 -57.570 27.554 1.00 28.73 19 LYS B O 1
ATOM 3374 N N . SER B 1 20 ? 34.726 -56.184 28.947 1.00 32.04 20 SER B N 1
ATOM 3375 C CA . SER B 1 20 ? 35.905 -56.107 28.080 1.00 36.02 20 SER B CA 1
ATOM 3376 C C . SER B 1 20 ? 36.654 -57.437 27.967 1.00 35.58 20 SER B C 1
ATOM 3377 O O . SER B 1 20 ? 37.300 -57.720 26.951 1.00 32.09 20 SER B O 1
ATOM 3380 N N . THR B 1 21 ? 36.565 -58.254 29.009 1.00 31.52 21 THR B N 1
ATOM 3381 C CA . THR B 1 21 ? 37.233 -59.535 28.988 1.00 31.71 21 THR B CA 1
ATOM 3382 C C . THR B 1 21 ? 36.488 -60.437 28.018 1.00 30.10 21 THR B C 1
ATOM 3383 O O . THR B 1 21 ? 37.099 -61.057 27.155 1.00 30.98 21 THR B O 1
ATOM 3387 N N . LEU B 1 22 ? 35.162 -60.446 28.108 1.00 31.62 22 LEU B N 1
ATOM 3388 C CA . LEU B 1 22 ? 34.348 -61.293 27.233 1.00 33.65 22 LEU B CA 1
ATOM 3389 C C . LEU B 1 22 ? 34.519 -60.879 25.781 1.00 30.87 22 LEU B C 1
ATOM 3390 O O . LEU B 1 22 ? 34.732 -61.722 24.915 1.00 34.53 22 LEU B O 1
ATOM 3395 N N . VAL B 1 23 ? 34.464 -59.575 25.533 1.00 30.97 23 VAL B N 1
ATOM 3396 C CA . VAL B 1 23 ? 34.625 -59.038 24.187 1.00 30.65 23 VAL B CA 1
ATOM 3397 C C . VAL B 1 23 ? 36.009 -59.420 23.680 1.00 28.17 23 VAL B C 1
ATOM 3398 O O . VAL B 1 23 ? 36.158 -59.866 22.550 1.00 33.27 23 VAL B O 1
ATOM 3402 N N . GLY B 1 24 ? 37.008 -59.289 24.546 1.00 28.44 24 GLY B N 1
ATOM 3403 C CA . GLY B 1 24 ? 38.369 -59.632 24.180 1.00 26.61 24 GLY B CA 1
ATOM 3404 C C . GLY B 1 24 ? 38.465 -61.093 23.809 1.00 29.31 24 GLY B C 1
ATOM 3405 O O . GLY B 1 24 ? 39.043 -61.440 22.781 1.00 31.57 24 GLY B O 1
ATOM 3406 N N . ARG B 1 25 ? 37.831 -61.944 24.610 1.00 31.96 25 ARG B N 1
ATOM 3407 C CA . ARG B 1 25 ? 37.822 -63.387 24.386 1.00 29.78 25 ARG B CA 1
ATOM 3408 C C . ARG B 1 25 ? 37.263 -63.738 23.010 1.00 33.86 25 ARG B C 1
ATOM 3409 O O . ARG B 1 25 ? 37.861 -64.508 22.256 1.00 34.63 25 ARG B O 1
ATOM 3417 N N . LEU B 1 26 ? 36.085 -63.200 22.710 1.00 32.42 26 LEU B N 1
ATOM 3418 C CA . LEU B 1 26 ? 35.423 -63.442 21.438 1.00 31.40 26 LEU B CA 1
ATOM 3419 C C . LEU B 1 26 ? 36.315 -63.001 20.288 1.00 33.35 26 LEU B C 1
ATOM 3420 O O . LEU B 1 26 ? 36.539 -63.758 19.338 1.00 32.47 26 LEU B O 1
ATOM 3425 N N . LEU B 1 27 ? 36.835 -61.781 20.387 1.00 30.53 27 LEU B N 1
ATOM 3426 C CA . LEU B 1 27 ? 37.683 -61.227 19.345 1.00 31.18 27 LEU B CA 1
ATOM 3427 C C . LEU B 1 27 ? 38.943 -62.049 19.184 1.00 34.00 27 LEU B C 1
ATOM 3428 O O . LEU B 1 27 ? 39.408 -62.283 18.074 1.00 36.71 27 LEU B O 1
ATOM 3433 N N . MET B 1 28 ? 39.463 -62.529 20.302 1.00 37.38 28 MET B N 1
ATOM 3434 C CA . MET B 1 28 ? 40.672 -63.337 20.313 1.00 40.21 28 MET B CA 1
ATOM 3435 C C . MET B 1 28 ? 40.469 -64.695 19.654 1.00 39.68 28 MET B C 1
ATOM 3436 O O . MET B 1 28 ? 41.354 -65.188 18.955 1.00 36.56 28 MET B O 1
ATOM 3441 N N . ASP B 1 29 ? 39.296 -65.289 19.876 1.00 40.44 29 ASP B N 1
ATOM 3442 C CA . ASP B 1 29 ? 38.973 -66.614 19.341 1.00 38.77 29 ASP B CA 1
ATOM 3443 C C . ASP B 1 29 ? 38.355 -66.667 17.940 1.00 36.35 29 ASP B C 1
ATOM 3444 O O . ASP B 1 29 ? 38.721 -67.516 17.138 1.00 34.99 29 ASP B O 1
ATOM 3449 N N . ARG B 1 30 ? 37.419 -65.768 17.655 1.00 34.76 30 ARG B N 1
ATOM 3450 C CA . ARG B 1 30 ? 36.721 -65.748 16.372 1.00 30.33 30 ARG B CA 1
ATOM 3451 C C . ARG B 1 30 ? 36.943 -64.439 15.626 1.00 34.14 30 ARG B C 1
ATOM 3452 O O . ARG B 1 30 ? 36.309 -64.187 14.588 1.00 35.34 30 ARG B O 1
ATOM 3460 N N . GLY B 1 31 ? 37.809 -63.590 16.165 1.00 34.52 31 GLY B N 1
ATOM 3461 C CA . GLY B 1 31 ? 38.040 -62.297 15.559 1.00 35.11 31 GLY B CA 1
ATOM 3462 C C . GLY B 1 31 ? 39.055 -62.289 14.460 1.00 37.37 31 GLY B C 1
ATOM 3463 O O . GLY B 1 31 ? 39.509 -63.336 13.998 1.00 37.44 31 GLY B O 1
ATOM 3464 N N . PHE B 1 32 ? 39.391 -61.086 14.022 1.00 40.62 32 PHE B N 1
ATOM 3465 C CA . PHE B 1 32 ? 40.370 -60.915 12.966 1.00 44.79 32 PHE B CA 1
ATOM 3466 C C . PHE B 1 32 ? 41.536 -60.124 13.524 1.00 49.72 32 PHE B C 1
ATOM 3467 O O . PHE B 1 32 ? 41.890 -59.052 13.042 1.00 49.28 32 PHE B O 1
ATOM 3475 N N . ILE B 1 33 ? 42.122 -60.698 14.568 1.00 60.17 33 ILE B N 1
ATOM 3476 C CA . ILE B 1 33 ? 43.258 -60.120 15.273 1.00 67.87 33 ILE B CA 1
ATOM 3477 C C . ILE B 1 33 ? 44.411 -59.982 14.289 1.00 71.66 33 ILE B C 1
ATOM 3478 O O . ILE B 1 33 ? 44.789 -60.957 13.633 1.00 66.66 33 ILE B O 1
ATOM 3483 N N . ASP B 1 34 ? 44.969 -58.772 14.244 1.00 78.59 34 ASP B N 1
ATOM 3484 C CA . ASP B 1 34 ? 46.088 -58.367 13.383 1.00 84.12 34 ASP B CA 1
ATOM 3485 C C . ASP B 1 34 ? 46.963 -59.485 12.805 1.00 85.34 34 ASP B C 1
ATOM 3486 O O . ASP B 1 34 ? 47.426 -59.379 11.666 1.00 84.80 34 ASP B O 1
ATOM 3491 N N . GLU B 1 35 ? 47.171 -60.548 13.586 1.00 87.12 35 GLU B N 1
ATOM 3492 C CA . GLU B 1 35 ? 48.035 -61.674 13.217 1.00 87.89 35 GLU B CA 1
ATOM 3493 C C . GLU B 1 35 ? 49.396 -61.036 13.424 1.00 86.92 35 GLU B C 1
ATOM 3494 O O . GLU B 1 35 ? 49.501 -59.812 13.389 1.00 89.37 35 GLU B O 1
ATOM 3500 N N . LYS B 1 36 ? 50.422 -61.825 13.716 1.00 83.28 36 LYS B N 1
ATOM 3501 C CA . LYS B 1 36 ? 51.757 -61.279 14.003 1.00 80.83 36 LYS B CA 1
ATOM 3502 C C . LYS B 1 36 ? 51.727 -60.450 15.314 1.00 76.46 36 LYS B C 1
ATOM 3503 O O . LYS B 1 36 ? 52.714 -60.428 16.049 1.00 75.91 36 LYS B O 1
ATOM 3509 N N . THR B 1 37 ? 50.589 -59.813 15.618 1.00 70.30 37 THR B N 1
ATOM 3510 C CA . THR B 1 37 ? 50.382 -59.092 16.873 1.00 64.96 37 THR B CA 1
ATOM 3511 C C . THR B 1 37 ? 50.123 -60.272 17.800 1.00 63.52 37 THR B C 1
ATOM 3512 O O . THR B 1 37 ? 50.502 -60.268 18.971 1.00 63.90 37 THR B O 1
ATOM 3516 N N . VAL B 1 38 ? 49.486 -61.294 17.231 1.00 60.95 38 VAL B N 1
ATOM 3517 C CA . VAL B 1 38 ? 49.209 -62.539 17.926 1.00 60.56 38 VAL B CA 1
ATOM 3518 C C . VAL B 1 38 ? 50.589 -63.056 18.350 1.00 63.42 38 VAL B C 1
ATOM 3519 O O . VAL B 1 38 ? 50.799 -63.409 19.509 1.00 66.97 38 VAL B O 1
ATOM 3523 N N . LYS B 1 39 ? 51.543 -63.015 17.419 1.00 63.65 39 LYS B N 1
ATOM 3524 C CA . LYS B 1 39 ? 52.912 -63.460 17.686 1.00 62.64 39 LYS B CA 1
ATOM 3525 C C . LYS B 1 39 ? 53.592 -62.593 18.747 1.00 59.26 39 LYS B C 1
ATOM 3526 O O . LYS B 1 39 ? 54.329 -63.106 19.582 1.00 56.58 39 LYS B O 1
ATOM 3532 N N . GLU B 1 40 ? 53.318 -61.291 18.731 1.00 58.68 40 GLU B N 1
ATOM 3533 C CA . GLU B 1 40 ? 53.889 -60.377 19.714 1.00 59.15 40 GLU B CA 1
ATOM 3534 C C . GLU B 1 40 ? 53.349 -60.722 21.086 1.00 58.09 40 GLU B C 1
ATOM 3535 O O . GLU B 1 40 ? 54.080 -60.679 22.075 1.00 58.01 40 GLU B O 1
ATOM 3541 N N . ALA B 1 41 ? 52.064 -61.065 21.139 1.00 57.45 41 ALA B N 1
ATOM 3542 C CA . ALA B 1 41 ? 51.411 -61.438 22.388 1.00 57.65 41 ALA B CA 1
ATOM 3543 C C . ALA B 1 41 ? 52.022 -62.740 22.880 1.00 58.55 41 ALA B C 1
ATOM 3544 O O . ALA B 1 41 ? 52.249 -62.923 24.079 1.00 57.23 41 ALA B O 1
ATOM 3546 N N . GLU B 1 42 ? 52.285 -63.640 21.935 1.00 61.29 42 GLU B N 1
ATOM 3547 C CA . GLU B 1 42 ? 52.897 -64.933 22.221 1.00 63.32 42 GLU B CA 1
ATOM 3548 C C . GLU B 1 42 ? 54.331 -64.706 22.714 1.00 62.51 42 GLU B C 1
ATOM 3549 O O . GLU B 1 42 ? 54.790 -65.374 23.638 1.00 59.17 42 GLU B O 1
ATOM 3555 N N . GLU B 1 43 ? 55.021 -63.746 22.103 1.00 63.06 43 GLU B N 1
ATOM 3556 C CA . GLU B 1 43 ? 56.383 -63.400 22.489 1.00 65.15 43 GLU B CA 1
ATOM 3557 C C . GLU B 1 43 ? 56.358 -62.941 23.941 1.00 60.66 43 GLU B C 1
ATOM 3558 O O . GLU B 1 43 ? 57.187 -63.365 24.750 1.00 62.16 43 GLU B O 1
ATOM 3564 N N . ALA B 1 44 ? 55.388 -62.094 24.270 1.00 51.76 44 ALA B N 1
ATOM 3565 C CA . ALA B 1 44 ? 55.247 -61.587 25.624 1.00 47.22 44 ALA B CA 1
ATOM 3566 C C . ALA B 1 44 ? 55.039 -62.747 26.602 1.00 47.90 44 ALA B C 1
ATOM 3567 O O . ALA B 1 44 ? 55.748 -62.859 27.611 1.00 46.77 44 ALA B O 1
ATOM 3569 N N . ALA B 1 45 ? 54.102 -63.635 26.272 1.00 49.31 45 ALA B N 1
ATOM 3570 C CA . ALA B 1 45 ? 53.796 -64.795 27.114 1.00 50.84 45 ALA B CA 1
ATOM 3571 C C . ALA B 1 45 ? 55.041 -65.655 27.364 1.00 52.42 45 ALA B C 1
ATOM 3572 O O . ALA B 1 45 ? 55.229 -66.184 28.463 1.00 49.42 45 ALA B O 1
ATOM 3574 N N . LYS B 1 46 ? 55.895 -65.768 26.346 1.00 57.32 46 LYS B N 1
ATOM 3575 C CA . LYS B 1 46 ? 57.133 -66.542 26.443 1.00 61.27 46 LYS B CA 1
ATOM 3576 C C . LYS B 1 46 ? 58.097 -65.816 27.374 1.00 59.72 46 LYS B C 1
ATOM 3577 O O . LYS B 1 46 ? 58.619 -66.402 28.324 1.00 61.08 46 LYS B O 1
ATOM 3583 N N . LYS B 1 47 ? 58.314 -64.535 27.091 1.00 58.40 47 LYS B N 1
ATOM 3584 C CA . LYS B 1 47 ? 59.197 -63.678 27.877 1.00 56.72 47 LYS B CA 1
ATOM 3585 C C . LYS B 1 47 ? 58.856 -63.775 29.373 1.00 56.84 47 LYS B C 1
ATOM 3586 O O . LYS B 1 47 ? 59.742 -63.901 30.220 1.00 58.85 47 LYS B O 1
ATOM 3592 N N . LEU B 1 48 ? 57.560 -63.747 29.676 1.00 55.09 48 LEU B N 1
ATOM 3593 C CA . LEU B 1 48 ? 57.066 -63.799 31.047 1.00 51.56 48 LEU B CA 1
ATOM 3594 C C . LEU B 1 48 ? 56.841 -65.177 31.635 1.00 53.06 48 LEU B C 1
ATOM 3595 O O . LEU B 1 48 ? 56.550 -65.299 32.823 1.00 55.03 48 LEU B O 1
ATOM 3600 N N . GLY B 1 49 ? 56.886 -66.210 30.812 1.00 55.37 49 GLY B N 1
ATOM 3601 C CA . GLY B 1 49 ? 56.640 -67.536 31.335 1.00 60.80 49 GLY B CA 1
ATOM 3602 C C . GLY B 1 49 ? 55.143 -67.779 31.485 1.00 65.63 49 GLY B C 1
ATOM 3603 O O . GLY B 1 49 ? 54.654 -68.845 31.104 1.00 69.86 49 GLY B O 1
ATOM 3604 N N . LYS B 1 50 ? 54.408 -66.824 32.060 1.00 67.29 50 LYS B N 1
ATOM 3605 C CA . LYS B 1 50 ? 52.960 -66.985 32.219 1.00 65.83 50 LYS B CA 1
ATOM 3606 C C . LYS B 1 50 ? 52.295 -66.881 30.852 1.00 65.66 50 LYS B C 1
ATOM 3607 O O . LYS B 1 50 ? 52.316 -65.829 30.220 1.00 66.67 50 LYS B O 1
ATOM 3613 N N . GLU B 1 51 ? 51.733 -67.989 30.380 1.00 66.04 51 GLU B N 1
ATOM 3614 C CA . GLU B 1 51 ? 51.082 -68.001 29.076 1.00 67.90 51 GLU B CA 1
ATOM 3615 C C . GLU B 1 51 ? 49.779 -67.185 29.032 1.00 64.63 51 GLU B C 1
ATOM 3616 O O . GLU B 1 51 ? 49.328 -66.784 27.955 1.00 65.65 51 GLU B O 1
ATOM 3622 N N . SER B 1 52 ? 49.219 -66.872 30.201 1.00 57.60 52 SER B N 1
ATOM 3623 C CA . SER B 1 52 ? 47.995 -66.067 30.276 1.00 53.46 52 SER B CA 1
ATOM 3624 C C . SER B 1 52 ? 48.293 -64.632 29.826 1.00 50.76 52 SER B C 1
ATOM 3625 O O . SER B 1 52 ? 47.389 -63.808 29.662 1.00 49.37 52 SER B O 1
ATOM 3628 N N . GLU B 1 53 ? 49.580 -64.350 29.648 1.00 47.37 53 GLU B N 1
ATOM 3629 C CA . GLU B 1 53 ? 50.068 -63.055 29.213 1.00 43.16 53 GLU B CA 1
ATOM 3630 C C . GLU B 1 53 ? 49.698 -62.762 27.756 1.00 43.81 53 GLU B C 1
ATOM 3631 O O . GLU B 1 53 ? 49.658 -61.596 27.349 1.00 42.36 53 GLU B O 1
ATOM 3637 N N . LYS B 1 54 ? 49.419 -63.804 26.973 1.00 42.58 54 LYS B N 1
ATOM 3638 C CA . LYS B 1 54 ? 49.026 -63.607 25.582 1.00 41.95 54 LYS B CA 1
ATOM 3639 C C . LYS B 1 54 ? 47.665 -62.907 25.521 1.00 39.75 54 LYS B C 1
ATOM 3640 O O . LYS B 1 54 ? 47.469 -62.004 24.709 1.00 41.26 54 LYS B O 1
ATOM 3646 N N . PHE B 1 55 ? 46.743 -63.301 26.400 1.00 39.72 55 PHE B N 1
ATOM 3647 C CA . PHE B 1 55 ? 45.406 -62.695 26.450 1.00 40.58 55 PHE B CA 1
ATOM 3648 C C . PHE B 1 55 ? 45.505 -61.252 26.944 1.00 40.72 55 PHE B C 1
ATOM 3649 O O . PHE B 1 55 ? 44.963 -60.334 26.323 1.00 39.71 55 PHE B O 1
ATOM 3657 N N . ALA B 1 56 ? 46.195 -61.063 28.068 1.00 41.58 56 ALA B N 1
ATOM 3658 C CA . ALA B 1 56 ? 46.383 -59.735 28.650 1.00 39.74 56 ALA B CA 1
ATOM 3659 C C . ALA B 1 56 ? 46.990 -58.779 27.620 1.00 39.57 56 ALA B C 1
ATOM 3660 O O . ALA B 1 56 ? 46.560 -57.636 27.500 1.00 40.59 56 ALA B O 1
ATOM 3662 N N . PHE B 1 57 ? 47.978 -59.255 26.867 1.00 41.74 57 PHE B N 1
ATOM 3663 C CA . PHE B 1 57 ? 48.630 -58.443 25.844 1.00 43.34 57 PHE B CA 1
ATOM 3664 C C . PHE B 1 57 ? 47.597 -58.013 24.823 1.00 43.99 57 PHE B C 1
ATOM 3665 O O . PHE B 1 57 ? 47.345 -56.824 24.676 1.00 48.35 57 PHE B O 1
ATOM 3673 N N . LEU B 1 58 ? 46.964 -58.992 24.176 1.00 45.88 58 LEU B N 1
ATOM 3674 C CA . LEU B 1 58 ? 45.951 -58.753 23.138 1.00 43.63 58 LEU B CA 1
ATOM 3675 C C . LEU B 1 58 ? 44.782 -57.893 23.590 1.00 41.56 58 LEU B C 1
ATOM 3676 O O . LEU B 1 58 ? 44.223 -57.125 22.809 1.00 42.12 58 LEU B O 1
ATOM 3681 N N . LEU B 1 59 ? 44.426 -58.013 24.859 1.00 40.14 59 LEU B N 1
ATOM 3682 C CA . LEU B 1 59 ? 43.332 -57.240 25.407 1.00 40.57 59 LEU B CA 1
ATOM 3683 C C . LEU B 1 59 ? 43.697 -55.754 25.421 1.00 45.48 59 LEU B C 1
ATOM 3684 O O . LEU B 1 59 ? 42.912 -54.906 24.982 1.00 42.15 59 LEU B O 1
ATOM 3689 N N . ASP B 1 60 ? 44.897 -55.446 25.911 1.00 49.29 60 ASP B N 1
ATOM 3690 C CA . ASP B 1 60 ? 45.361 -54.065 25.992 1.00 52.44 60 ASP B CA 1
ATOM 3691 C C . ASP B 1 60 ? 45.719 -53.497 24.629 1.00 57.31 60 ASP B C 1
ATOM 3692 O O . ASP B 1 60 ? 45.352 -52.370 24.297 1.00 59.67 60 ASP B O 1
ATOM 3697 N N . ARG B 1 61 ? 46.444 -54.284 23.847 1.00 63.78 61 ARG B N 1
ATOM 3698 C CA . ARG B 1 61 ? 46.869 -53.875 22.519 1.00 68.60 61 ARG B CA 1
ATOM 3699 C C . ARG B 1 61 ? 45.790 -54.174 21.479 1.00 67.98 61 ARG B C 1
ATOM 3700 O O . ARG B 1 61 ? 44.679 -53.607 21.626 1.00 65.57 61 ARG B O 1
ATOM 3708 N N . MET B 1 77 ? 35.222 -54.396 18.372 1.00 53.15 77 MET B N 1
ATOM 3709 C CA . MET B 1 77 ? 35.663 -54.776 17.005 1.00 50.81 77 MET B CA 1
ATOM 3710 C C . MET B 1 77 ? 34.744 -55.854 16.388 1.00 48.47 77 MET B C 1
ATOM 3711 O O . MET B 1 77 ? 33.613 -56.036 16.845 1.00 41.51 77 MET B O 1
ATOM 3716 N N . ARG B 1 78 ? 35.255 -56.613 15.418 1.00 47.61 78 ARG B N 1
ATOM 3717 C CA . ARG B 1 78 ? 34.464 -57.619 14.703 1.00 46.26 78 ARG B CA 1
ATOM 3718 C C . ARG B 1 78 ? 34.961 -59.066 14.812 1.00 39.28 78 ARG B C 1
ATOM 3719 O O . ARG B 1 78 ? 36.155 -59.310 14.967 1.00 36.19 78 ARG B O 1
ATOM 3727 N N . PHE B 1 79 ? 34.037 -60.020 14.718 1.00 34.01 79 PHE B N 1
ATOM 3728 C CA . PHE B 1 79 ? 34.384 -61.437 14.764 1.00 29.20 79 PHE B CA 1
ATOM 3729 C C . PHE B 1 79 ? 33.396 -62.279 13.952 1.00 30.44 79 PHE B C 1
ATOM 3730 O O . PHE B 1 79 ? 32.302 -61.818 13.616 1.00 29.24 79 PHE B O 1
ATOM 3738 N N . GLU B 1 80 ? 33.764 -63.521 13.664 1.00 29.31 80 GLU B N 1
ATOM 3739 C CA . GLU B 1 80 ? 32.921 -64.387 12.863 1.00 28.98 80 GLU B CA 1
ATOM 3740 C C . GLU B 1 80 ? 32.525 -65.688 13.571 1.00 29.74 80 GLU B C 1
ATOM 3741 O O . GLU B 1 80 ? 33.346 -66.310 14.230 1.00 30.94 80 GLU B O 1
ATOM 3747 N N . THR B 1 81 ? 31.256 -66.075 13.459 1.00 30.35 81 THR B N 1
ATOM 3748 C CA . THR B 1 81 ? 30.759 -67.325 14.044 1.00 32.03 81 THR B CA 1
ATOM 3749 C C . THR B 1 81 ? 30.292 -68.222 12.875 1.00 35.86 81 THR B C 1
ATOM 3750 O O . THR B 1 81 ? 30.516 -67.891 11.707 1.00 35.45 81 THR B O 1
ATOM 3754 N N . LYS B 1 82 ? 29.591 -69.314 13.177 1.00 38.93 82 LYS B N 1
ATOM 3755 C CA . LYS B 1 82 ? 29.130 -70.231 12.130 1.00 39.02 82 LYS B CA 1
ATOM 3756 C C . LYS B 1 82 ? 28.099 -69.634 11.182 1.00 38.86 82 LYS B C 1
ATOM 3757 O O . LYS B 1 82 ? 28.059 -70.005 10.013 1.00 42.27 82 LYS B O 1
ATOM 3763 N N . LYS B 1 83 ? 27.295 -68.689 11.663 1.00 38.89 83 LYS B N 1
ATOM 3764 C CA . LYS B 1 83 ? 26.246 -68.107 10.827 1.00 41.96 83 LYS B CA 1
ATOM 3765 C C . LYS B 1 83 ? 26.410 -66.631 10.491 1.00 40.79 83 LYS B C 1
ATOM 3766 O O . LYS B 1 83 ? 25.921 -66.163 9.458 1.00 40.17 83 LYS B O 1
ATOM 3772 N N . TYR B 1 84 ? 27.102 -65.892 11.349 1.00 39.57 84 TYR B N 1
ATOM 3773 C CA . TYR B 1 84 ? 27.218 -64.458 11.150 1.00 31.90 84 TYR B CA 1
ATOM 3774 C C . TYR B 1 84 ? 28.597 -63.881 11.303 1.00 32.45 84 TYR B C 1
ATOM 3775 O O . TYR B 1 84 ? 29.544 -64.548 11.722 1.00 29.97 84 TYR B O 1
ATOM 3784 N N . PHE B 1 85 ? 28.643 -62.587 11.014 1.00 34.05 85 PHE B N 1
ATOM 3785 C CA . PHE B 1 85 ? 29.807 -61.741 11.170 1.00 34.40 85 PHE B CA 1
ATOM 3786 C C . PHE B 1 85 ? 29.199 -60.745 12.148 1.00 32.52 85 PHE B C 1
ATOM 3787 O O . PHE B 1 85 ? 28.122 -60.216 11.885 1.00 33.35 85 PHE B O 1
ATOM 3795 N N . PHE B 1 86 ? 29.829 -60.542 13.296 1.00 31.25 86 PHE B N 1
ATOM 3796 C CA . PHE B 1 86 ? 29.320 -59.595 14.285 1.00 29.19 86 PHE B CA 1
ATOM 3797 C C . PHE B 1 86 ? 30.277 -58.417 14.471 1.00 28.44 86 PHE B C 1
ATOM 3798 O O . PHE B 1 86 ? 31.465 -58.519 14.184 1.00 28.16 86 PHE B O 1
ATOM 3806 N N . THR B 1 87 ? 29.746 -57.309 14.968 1.00 30.95 87 THR B N 1
ATOM 3807 C CA . THR B 1 87 ? 30.554 -56.143 15.303 1.00 30.57 87 THR B CA 1
ATOM 3808 C C . THR B 1 87 ? 30.051 -55.680 16.660 1.00 28.10 87 THR B C 1
ATOM 3809 O O . THR B 1 87 ? 28.862 -55.448 16.825 1.00 28.96 87 THR B O 1
ATOM 3813 N N . ILE B 1 88 ? 30.933 -55.636 17.650 1.00 30.96 88 ILE B N 1
ATOM 3814 C CA . ILE B 1 88 ? 30.566 -55.162 18.983 1.00 32.92 88 ILE B CA 1
ATOM 3815 C C . ILE B 1 88 ? 30.729 -53.657 18.842 1.00 38.15 88 ILE B C 1
ATOM 3816 O O . ILE B 1 88 ? 31.852 -53.156 18.779 1.00 38.63 88 ILE B O 1
ATOM 3821 N N . ILE B 1 89 ? 29.602 -52.962 18.717 1.00 42.35 89 ILE B N 1
ATOM 3822 C CA . ILE B 1 89 ? 29.595 -51.521 18.489 1.00 46.20 89 ILE B CA 1
ATOM 3823 C C . ILE B 1 89 ? 29.730 -50.589 19.677 1.00 47.75 89 ILE B C 1
ATOM 3824 O O . ILE B 1 89 ? 30.259 -49.482 19.539 1.00 53.30 89 ILE B O 1
ATOM 3829 N N . ASP B 1 90 ? 29.269 -51.014 20.841 1.00 44.26 90 ASP B N 1
ATOM 3830 C CA . ASP B 1 90 ? 29.343 -50.131 21.989 1.00 45.04 90 ASP B CA 1
ATOM 3831 C C . ASP B 1 90 ? 29.331 -50.952 23.256 1.00 41.11 90 ASP B C 1
ATOM 3832 O O . ASP B 1 90 ? 29.238 -52.181 23.209 1.00 40.81 90 ASP B O 1
ATOM 3837 N N . ALA B 1 91 ? 29.445 -50.256 24.380 1.00 36.45 91 ALA B N 1
ATOM 3838 C CA . ALA B 1 91 ? 29.437 -50.864 25.703 1.00 35.96 91 ALA B CA 1
ATOM 3839 C C . ALA B 1 91 ? 29.408 -49.723 26.705 1.00 35.60 91 ALA B C 1
ATOM 3840 O O . ALA B 1 91 ? 29.908 -48.629 26.417 1.00 35.94 91 ALA B O 1
ATOM 3842 N N . PRO B 1 92 ? 28.746 -49.922 27.853 1.00 36.05 92 PRO B N 1
ATOM 3843 C CA . PRO B 1 92 ? 28.690 -48.863 28.863 1.00 36.98 92 PRO B CA 1
ATOM 3844 C C . PRO B 1 92 ? 30.116 -48.584 29.358 1.00 39.21 92 PRO B C 1
ATOM 3845 O O . PRO B 1 92 ? 30.964 -49.483 29.375 1.00 39.93 92 PRO B O 1
ATOM 3849 N N . GLY B 1 93 ? 30.387 -47.338 29.719 1.00 36.84 93 GLY B N 1
ATOM 3850 C CA . GLY B 1 93 ? 31.698 -46.983 30.208 1.00 36.63 93 GLY B CA 1
ATOM 3851 C C . GLY B 1 93 ? 32.467 -46.215 29.167 1.00 43.21 93 GLY B C 1
ATOM 3852 O O . GLY B 1 93 ? 33.512 -45.632 29.452 1.00 44.99 93 GLY B O 1
ATOM 3853 N N . HIS B 1 94 ? 31.968 -46.233 27.940 1.00 47.68 94 HIS B N 1
ATOM 3854 C CA . HIS B 1 94 ? 32.624 -45.513 26.864 1.00 50.16 94 HIS B CA 1
ATOM 3855 C C . HIS B 1 94 ? 32.039 -44.114 26.753 1.00 45.80 94 HIS B C 1
ATOM 3856 O O . HIS B 1 94 ? 30.864 -43.883 27.069 1.00 37.81 94 HIS B O 1
ATOM 3863 N N . ARG B 1 95 ? 32.877 -43.164 26.369 1.00 46.31 95 ARG B N 1
ATOM 3864 C CA . ARG B 1 95 ? 32.390 -41.812 26.200 1.00 49.13 95 ARG B CA 1
ATOM 3865 C C . ARG B 1 95 ? 31.416 -41.886 25.026 1.00 45.91 95 ARG B C 1
ATOM 3866 O O . ARG B 1 95 ? 31.668 -42.593 24.040 1.00 47.46 95 ARG B O 1
ATOM 3874 N N . ASP B 1 96 ? 30.262 -41.253 25.195 1.00 39.67 96 ASP B N 1
ATOM 3875 C CA . ASP B 1 96 ? 29.221 -41.220 24.173 1.00 34.76 96 ASP B CA 1
ATOM 3876 C C . ASP B 1 96 ? 28.330 -42.452 24.122 1.00 31.16 96 ASP B C 1
ATOM 3877 O O . ASP B 1 96 ? 27.517 -42.568 23.212 1.00 32.66 96 ASP B O 1
ATOM 3882 N N . PHE B 1 97 ? 28.430 -43.349 25.096 1.00 32.36 97 PHE B N 1
ATOM 3883 C CA . PHE B 1 97 ? 27.583 -44.542 25.079 1.00 28.76 97 PHE B CA 1
ATOM 3884 C C . PHE B 1 97 ? 26.090 -44.212 25.043 1.00 30.57 97 PHE B C 1
ATOM 3885 O O . PHE B 1 97 ? 25.359 -44.721 24.186 1.00 31.45 97 PHE B O 1
ATOM 3893 N N . VAL B 1 98 ? 25.636 -43.379 25.979 1.00 29.47 98 VAL B N 1
ATOM 3894 C CA . VAL B 1 98 ? 24.225 -42.991 26.049 1.00 26.96 98 VAL B CA 1
ATOM 3895 C C . VAL B 1 98 ? 23.781 -42.210 24.796 1.00 25.95 98 VAL B C 1
ATOM 3896 O O . VAL B 1 98 ? 22.766 -42.535 24.170 1.00 29.21 98 VAL B O 1
ATOM 3900 N N . LYS B 1 99 ? 24.563 -41.204 24.424 1.00 24.22 99 LYS B N 1
ATOM 3901 C CA . LYS B 1 99 ? 24.297 -40.373 23.250 1.00 27.69 99 LYS B CA 1
ATOM 3902 C C . LYS B 1 99 ? 24.120 -41.221 21.973 1.00 25.65 99 LYS B C 1
ATOM 3903 O O . LYS B 1 99 ? 23.109 -41.115 21.271 1.00 26.28 99 LYS B O 1
ATOM 3909 N N . ASN B 1 100 ? 25.095 -42.078 21.690 1.00 27.39 100 ASN B N 1
ATOM 3910 C CA . ASN B 1 100 ? 25.048 -42.936 20.508 1.00 28.48 100 ASN B CA 1
ATOM 3911 C C . ASN B 1 100 ? 23.820 -43.823 20.445 1.00 26.70 100 ASN B C 1
ATOM 3912 O O . ASN B 1 100 ? 23.311 -44.077 19.363 1.00 27.06 100 ASN B O 1
ATOM 3917 N N . MET B 1 101 ? 23.341 -44.286 21.600 1.00 29.47 101 MET B N 1
ATOM 3918 C CA . MET B 1 101 ? 22.143 -45.119 21.653 1.00 28.43 101 MET B CA 1
ATOM 3919 C C . MET B 1 101 ? 20.905 -44.268 21.356 1.00 28.36 101 MET B C 1
ATOM 3920 O O . MET B 1 101 ? 19.986 -44.717 20.678 1.00 27.09 101 MET B O 1
ATOM 3925 N N . ILE B 1 102 ? 20.889 -43.029 21.844 1.00 28.18 102 ILE B N 1
ATOM 3926 C CA . ILE B 1 102 ? 19.750 -42.132 21.604 1.00 27.60 102 ILE B CA 1
ATOM 3927 C C . ILE B 1 102 ? 19.688 -41.668 20.145 1.00 28.34 102 ILE B C 1
ATOM 3928 O O . ILE B 1 102 ? 18.625 -41.677 19.526 1.00 27.02 102 ILE B O 1
ATOM 3933 N N . THR B 1 103 ? 20.827 -41.245 19.606 1.00 24.11 103 THR B N 1
ATOM 3934 C CA . THR B 1 103 ? 20.857 -40.761 18.241 1.00 22.88 103 THR B CA 1
ATOM 3935 C C . THR B 1 103 ? 20.701 -41.871 17.225 1.00 24.46 103 THR B C 1
ATOM 3936 O O . THR B 1 103 ? 20.270 -41.630 16.104 1.00 25.54 103 THR B O 1
ATOM 3940 N N . GLY B 1 104 ? 21.046 -43.091 17.618 1.00 24.87 104 GLY B N 1
ATOM 3941 C CA . GLY B 1 104 ? 20.970 -44.195 16.686 1.00 22.35 104 GLY B CA 1
ATOM 3942 C C . GLY B 1 104 ? 22.336 -44.414 16.060 1.00 24.51 104 GLY B C 1
ATOM 3943 O O . GLY B 1 104 ? 22.509 -45.313 15.230 1.00 27.16 104 GLY B O 1
ATOM 3944 N N . ALA B 1 105 ? 23.316 -43.598 16.450 1.00 22.52 105 ALA B N 1
ATOM 3945 C CA . ALA B 1 105 ? 24.668 -43.746 15.936 1.00 24.67 105 ALA B CA 1
ATOM 3946 C C . ALA B 1 105 ? 25.165 -45.154 16.293 1.00 31.80 105 ALA B C 1
ATOM 3947 O O . ALA B 1 105 ? 26.103 -45.656 15.683 1.00 34.23 105 ALA B O 1
ATOM 3949 N N . SER B 1 106 ? 24.551 -45.763 17.309 1.00 34.67 106 SER B N 1
ATOM 3950 C CA . SER B 1 106 ? 24.872 -47.122 17.741 1.00 37.79 106 SER B CA 1
ATOM 3951 C C . SER B 1 106 ? 23.574 -47.921 17.828 1.00 42.72 106 SER B C 1
ATOM 3952 O O . SER B 1 106 ? 22.923 -47.956 18.877 1.00 47.47 106 SER B O 1
ATOM 3955 N N . GLN B 1 107 ? 23.179 -48.526 16.712 1.00 44.76 107 GLN B N 1
ATOM 3956 C CA . GLN B 1 107 ? 21.957 -49.319 16.666 1.00 46.57 107 GLN B CA 1
ATOM 3957 C C . GLN B 1 107 ? 22.350 -50.793 16.751 1.00 43.94 107 GLN B C 1
ATOM 3958 O O . GLN B 1 107 ? 22.997 -51.326 15.846 1.00 42.43 107 GLN B O 1
ATOM 3964 N N . ALA B 1 108 ? 22.021 -51.422 17.875 1.00 40.05 108 ALA B N 1
ATOM 3965 C CA . ALA B 1 108 ? 22.326 -52.830 18.095 1.00 34.49 108 ALA B CA 1
ATOM 3966 C C . ALA B 1 108 ? 21.194 -53.703 17.586 1.00 34.23 108 ALA B C 1
ATOM 3967 O O . ALA B 1 108 ? 20.036 -53.282 17.539 1.00 32.92 108 ALA B O 1
ATOM 3969 N N . ASP B 1 109 ? 21.550 -54.917 17.181 1.00 33.02 109 ASP B N 1
ATOM 3970 C CA . ASP B 1 109 ? 20.591 -55.896 16.691 1.00 30.40 109 ASP B CA 1
ATOM 3971 C C . ASP B 1 109 ? 20.303 -56.919 17.793 1.00 32.44 109 ASP B C 1
ATOM 3972 O O . ASP B 1 109 ? 19.321 -57.658 17.723 1.00 32.28 109 ASP B O 1
ATOM 3977 N N . ALA B 1 110 ? 21.187 -56.967 18.789 1.00 29.00 110 ALA B N 1
ATOM 3978 C CA . ALA B 1 110 ? 21.068 -57.882 19.920 1.00 27.39 110 ALA B CA 1
ATOM 3979 C C . ALA B 1 110 ? 22.072 -57.413 20.962 1.00 27.46 110 ALA B C 1
ATOM 3980 O O . ALA B 1 110 ? 22.945 -56.595 20.664 1.00 28.26 110 ALA B O 1
ATOM 3982 N N . ALA B 1 111 ? 21.954 -57.927 22.179 1.00 27.93 111 ALA B N 1
ATOM 3983 C CA . ALA B 1 111 ? 22.855 -57.526 23.248 1.00 26.59 111 ALA B CA 1
ATOM 3984 C C . ALA B 1 111 ? 23.222 -58.680 24.158 1.00 24.40 111 ALA B C 1
ATOM 3985 O O . ALA B 1 111 ? 22.441 -59.610 24.357 1.00 25.42 111 ALA B O 1
ATOM 3987 N N . ILE B 1 112 ? 24.440 -58.637 24.677 1.00 27.07 112 ILE B N 1
ATOM 3988 C CA . ILE B 1 112 ? 24.897 -59.655 25.611 1.00 31.74 112 ILE B CA 1
ATOM 3989 C C . ILE B 1 112 ? 24.984 -58.907 26.930 1.00 31.28 112 ILE B C 1
ATOM 3990 O O . ILE B 1 112 ? 25.612 -57.844 27.003 1.00 28.48 112 ILE B O 1
ATOM 3995 N N . LEU B 1 113 ? 24.287 -59.428 27.932 1.00 31.94 113 LEU B N 1
ATOM 3996 C CA . LEU B 1 113 ? 24.254 -58.836 29.258 1.00 32.18 113 LEU B CA 1
ATOM 3997 C C . LEU B 1 113 ? 25.221 -59.645 30.111 1.00 33.65 113 LEU B C 1
ATOM 3998 O O . LEU B 1 113 ? 24.959 -60.808 30.432 1.00 32.37 113 LEU B O 1
ATOM 4003 N N . VAL B 1 114 ? 26.359 -59.046 30.430 1.00 35.81 114 VAL B N 1
ATOM 4004 C CA . VAL B 1 114 ? 27.359 -59.720 31.240 1.00 39.90 114 VAL B CA 1
ATOM 4005 C C . VAL B 1 114 ? 27.014 -59.535 32.712 1.00 43.64 114 VAL B C 1
ATOM 4006 O O . VAL B 1 114 ? 26.959 -58.405 33.209 1.00 44.89 114 VAL B O 1
ATOM 4010 N N . VAL B 1 115 ? 26.753 -60.642 33.398 1.00 42.59 115 VAL B N 1
ATOM 4011 C CA . VAL B 1 115 ? 26.410 -60.590 34.809 1.00 46.01 115 VAL B CA 1
ATOM 4012 C C . VAL B 1 115 ? 27.409 -61.400 35.632 1.00 46.90 115 VAL B C 1
ATOM 4013 O O . VAL B 1 115 ? 27.500 -62.620 35.485 1.00 47.33 115 VAL B O 1
ATOM 4017 N N . SER B 1 116 ? 28.166 -60.715 36.484 1.00 47.20 116 SER B N 1
ATOM 4018 C CA . SER B 1 116 ? 29.160 -61.367 37.331 1.00 49.79 116 SER B CA 1
ATOM 4019 C C . SER B 1 116 ? 28.504 -62.139 38.479 1.00 50.60 116 SER B C 1
ATOM 4020 O O . SER B 1 116 ? 27.774 -61.550 39.282 1.00 50.39 116 SER B O 1
ATOM 4023 N N . ALA B 1 117 ? 28.773 -63.446 38.545 1.00 49.92 117 ALA B N 1
ATOM 4024 C CA . ALA B 1 117 ? 28.228 -64.323 39.584 1.00 50.10 117 ALA B CA 1
ATOM 4025 C C . ALA B 1 117 ? 29.028 -64.260 40.898 1.00 54.37 117 ALA B C 1
ATOM 4026 O O . ALA B 1 117 ? 28.652 -64.883 41.897 1.00 55.80 117 ALA B O 1
ATOM 4028 N N . LYS B 1 118 ? 30.130 -63.511 40.900 1.00 57.22 118 LYS B N 1
ATOM 4029 C CA . LYS B 1 118 ? 30.958 -63.378 42.097 1.00 56.99 118 LYS B CA 1
ATOM 4030 C C . LYS B 1 118 ? 30.139 -62.761 43.231 1.00 62.06 118 LYS B C 1
ATOM 4031 O O . LYS B 1 118 ? 29.350 -61.828 43.009 1.00 65.20 118 LYS B O 1
ATOM 4037 N N . LYS B 1 119 ? 30.309 -63.302 44.437 1.00 63.57 119 LYS B N 1
ATOM 4038 C CA . LYS B 1 119 ? 29.603 -62.808 45.619 1.00 60.96 119 LYS B CA 1
ATOM 4039 C C . LYS B 1 119 ? 29.831 -61.309 45.778 1.00 58.24 119 LYS B C 1
ATOM 4040 O O . LYS B 1 119 ? 30.942 -60.809 45.580 1.00 54.69 119 LYS B O 1
ATOM 4046 N N . GLY B 1 120 ? 28.765 -60.596 46.123 1.00 59.94 120 GLY B N 1
ATOM 4047 C CA . GLY B 1 120 ? 28.845 -59.155 46.272 1.00 61.93 120 GLY B CA 1
ATOM 4048 C C . GLY B 1 120 ? 28.571 -58.490 44.934 1.00 64.12 120 GLY B C 1
ATOM 4049 O O . GLY B 1 120 ? 27.554 -57.811 44.776 1.00 63.96 120 GLY B O 1
ATOM 4050 N N . GLU B 1 121 ? 29.421 -58.787 43.949 1.00 64.54 121 GLU B N 1
ATOM 4051 C CA . GLU B 1 121 ? 29.331 -58.229 42.596 1.00 61.73 121 GLU B CA 1
ATOM 4052 C C . GLU B 1 121 ? 27.988 -58.351 41.885 1.00 58.73 121 GLU B C 1
ATOM 4053 O O . GLU B 1 121 ? 27.507 -57.371 41.298 1.00 56.40 121 GLU B O 1
ATOM 4059 N N . TYR B 1 122 ? 27.401 -59.546 41.900 1.00 55.91 122 TYR B N 1
ATOM 4060 C CA . TYR B 1 122 ? 26.103 -59.752 41.269 1.00 53.37 122 TYR B CA 1
ATOM 4061 C C . TYR B 1 122 ? 25.103 -58.806 41.914 1.00 53.38 122 TYR B C 1
ATOM 4062 O O . TYR B 1 122 ? 24.465 -57.997 41.245 1.00 51.07 122 TYR B O 1
ATOM 4071 N N . GLU B 1 123 ? 25.005 -58.916 43.234 1.00 56.34 123 GLU B N 1
ATOM 4072 C CA . GLU B 1 123 ? 24.099 -58.119 44.052 1.00 56.68 123 GLU B CA 1
ATOM 4073 C C . GLU B 1 123 ? 24.280 -56.625 43.813 1.00 54.78 123 GLU B C 1
ATOM 4074 O O . GLU B 1 123 ? 23.305 -55.871 43.779 1.00 53.03 123 GLU B O 1
ATOM 4080 N N . ALA B 1 124 ? 25.528 -56.198 43.666 1.00 54.54 124 ALA B N 1
ATOM 4081 C CA . ALA B 1 124 ? 25.817 -54.793 43.404 1.00 59.20 124 ALA B CA 1
ATOM 4082 C C . ALA B 1 124 ? 25.117 -54.389 42.103 1.00 60.58 124 ALA B C 1
ATOM 4083 O O . ALA B 1 124 ? 24.377 -53.403 42.065 1.00 65.33 124 ALA B O 1
ATOM 4085 N N . GLY B 1 125 ? 25.308 -55.187 41.055 1.00 56.40 125 GLY B N 1
ATOM 4086 C CA . GLY B 1 125 ? 24.692 -54.887 39.778 1.00 51.20 125 GLY B CA 1
ATOM 4087 C C . GLY B 1 125 ? 23.173 -54.975 39.731 1.00 48.99 125 GLY B C 1
ATOM 4088 O O . GLY B 1 125 ? 22.544 -54.270 38.941 1.00 47.03 125 GLY B O 1
ATOM 4089 N N . MET B 1 126 ? 22.582 -55.835 40.552 1.00 47.75 126 MET B N 1
ATOM 4090 C CA . MET B 1 126 ? 21.132 -56.017 40.565 1.00 50.71 126 MET B CA 1
ATOM 4091 C C . MET B 1 126 ? 20.294 -55.186 41.537 1.00 52.59 126 MET B C 1
ATOM 4092 O O . MET B 1 126 ? 19.064 -55.224 41.479 1.00 50.40 126 MET B O 1
ATOM 4097 N N . SER B 1 127 ? 20.926 -54.461 42.448 1.00 56.58 127 SER B N 1
ATOM 4098 C CA . SER B 1 127 ? 20.139 -53.664 43.372 1.00 65.14 127 SER B CA 1
ATOM 4099 C C . SER B 1 127 ? 19.644 -52.407 42.662 1.00 66.25 127 SER B C 1
ATOM 4100 O O . SER B 1 127 ? 19.990 -52.161 41.510 1.00 66.25 127 SER B O 1
ATOM 4103 N N . VAL B 1 128 ? 18.870 -51.587 43.362 1.00 67.86 128 VAL B N 1
ATOM 4104 C CA . VAL B 1 128 ? 18.333 -50.370 42.770 1.00 71.33 128 VAL B CA 1
ATOM 4105 C C . VAL B 1 128 ? 19.413 -49.354 42.362 1.00 76.85 128 VAL B C 1
ATOM 4106 O O . VAL B 1 128 ? 19.106 -48.323 41.765 1.00 79.86 128 VAL B O 1
ATOM 4110 N N . GLU B 1 129 ? 20.672 -49.640 42.682 1.00 81.63 129 GLU B N 1
ATOM 4111 C CA . GLU B 1 129 ? 21.774 -48.742 42.328 1.00 85.23 129 GLU B CA 1
ATOM 4112 C C . GLU B 1 129 ? 22.720 -49.429 41.334 1.00 83.96 129 GLU B C 1
ATOM 4113 O O . GLU B 1 129 ? 23.803 -48.910 41.031 1.00 86.38 129 GLU B O 1
ATOM 4119 N N . GLY B 1 130 ? 22.296 -50.581 40.814 1.00 78.45 130 GLY B N 1
ATOM 4120 C CA . GLY B 1 130 ? 23.128 -51.337 39.892 1.00 69.88 130 GLY B CA 1
ATOM 4121 C C . GLY B 1 130 ? 22.785 -51.316 38.414 1.00 62.62 130 GLY B C 1
ATOM 4122 O O . GLY B 1 130 ? 21.618 -51.348 38.010 1.00 60.06 130 GLY B O 1
ATOM 4123 N N . GLN B 1 131 ? 23.830 -51.328 37.595 1.00 55.29 131 GLN B N 1
ATOM 4124 C CA . GLN B 1 131 ? 23.671 -51.307 36.157 1.00 49.26 131 GLN B CA 1
ATOM 4125 C C . GLN B 1 131 ? 23.189 -52.594 35.481 1.00 45.35 131 GLN B C 1
ATOM 4126 O O . GLN B 1 131 ? 22.906 -52.582 34.283 1.00 46.86 131 GLN B O 1
ATOM 4132 N N . THR B 1 132 ? 23.059 -53.690 36.224 1.00 36.18 132 THR B N 1
ATOM 4133 C CA . THR B 1 132 ? 22.556 -54.926 35.620 1.00 35.07 132 THR B CA 1
ATOM 4134 C C . THR B 1 132 ? 21.057 -54.729 35.372 1.00 38.60 132 THR B C 1
ATOM 4135 O O . THR B 1 132 ? 20.545 -54.982 34.274 1.00 38.15 132 THR B O 1
ATOM 4139 N N . ARG B 1 133 ? 20.364 -54.233 36.393 1.00 40.57 133 ARG B N 1
ATOM 4140 C CA . ARG B 1 133 ? 18.936 -54.002 36.279 1.00 40.66 133 ARG B CA 1
ATOM 4141 C C . ARG B 1 133 ? 18.666 -52.768 35.411 1.00 39.54 133 ARG B C 1
ATOM 4142 O O . ARG B 1 133 ? 17.680 -52.709 34.678 1.00 37.62 133 ARG B O 1
ATOM 4150 N N . GLU B 1 134 ? 19.578 -51.808 35.446 1.00 35.72 134 GLU B N 1
ATOM 4151 C CA . GLU B 1 134 ? 19.418 -50.603 34.655 1.00 38.65 134 GLU B CA 1
ATOM 4152 C C . GLU B 1 134 ? 19.633 -50.858 33.162 1.00 36.44 134 GLU B C 1
ATOM 4153 O O . GLU B 1 134 ? 18.935 -50.295 32.312 1.00 35.98 134 GLU B O 1
ATOM 4159 N N . HIS B 1 135 ? 20.627 -51.675 32.835 1.00 34.38 135 HIS B N 1
ATOM 4160 C CA . HIS B 1 135 ? 20.909 -51.972 31.436 1.00 31.76 135 HIS B CA 1
ATOM 4161 C C . HIS B 1 135 ? 19.858 -52.897 30.856 1.00 30.43 135 HIS B C 1
ATOM 4162 O O . HIS B 1 135 ? 19.597 -52.864 29.653 1.00 29.86 135 HIS B O 1
ATOM 4169 N N . ILE B 1 136 ? 19.253 -53.713 31.716 1.00 26.60 136 ILE B N 1
ATOM 4170 C CA . ILE B 1 136 ? 18.190 -54.599 31.289 1.00 27.16 136 ILE B CA 1
ATOM 4171 C C . ILE B 1 136 ? 17.051 -53.684 30.850 1.00 30.01 136 ILE B C 1
ATOM 4172 O O . ILE B 1 136 ? 16.517 -53.793 29.741 1.00 31.83 136 ILE B O 1
ATOM 4177 N N . ILE B 1 137 ? 16.719 -52.740 31.720 1.00 31.93 137 ILE B N 1
ATOM 4178 C CA . ILE B 1 137 ? 15.662 -51.780 31.445 1.00 32.87 137 ILE B CA 1
ATOM 4179 C C . ILE B 1 137 ? 16.034 -51.007 30.191 1.00 34.08 137 ILE B C 1
ATOM 4180 O O . ILE B 1 137 ? 15.179 -50.731 29.351 1.00 36.56 137 ILE B O 1
ATOM 4185 N N . LEU B 1 138 ? 17.315 -50.690 30.047 1.00 31.51 138 LEU B N 1
ATOM 4186 C CA . LEU B 1 138 ? 17.777 -49.969 28.872 1.00 33.63 138 LEU B CA 1
ATOM 4187 C C . LEU B 1 138 ? 17.488 -50.785 27.604 1.00 34.01 138 LEU B C 1
ATOM 4188 O O . LEU B 1 138 ? 16.978 -50.253 26.614 1.00 33.00 138 LEU B O 1
ATOM 4193 N N . ALA B 1 139 ? 17.784 -52.080 27.658 1.00 33.72 139 ALA B N 1
ATOM 4194 C CA . ALA B 1 139 ? 17.537 -52.976 26.534 1.00 33.87 139 ALA B CA 1
ATOM 4195 C C . ALA B 1 139 ? 16.041 -52.957 26.232 1.00 33.95 139 ALA B C 1
ATOM 4196 O O . ALA B 1 139 ? 15.631 -52.963 25.070 1.00 35.98 139 ALA B O 1
ATOM 4198 N N . LYS B 1 140 ? 15.226 -52.907 27.280 1.00 34.62 140 LYS B N 1
ATOM 4199 C CA . LYS B 1 140 ? 13.776 -52.850 27.105 1.00 36.86 140 LYS B CA 1
ATOM 4200 C C . LYS B 1 140 ? 13.407 -51.575 26.336 1.00 35.52 140 LYS B C 1
ATOM 4201 O O . LYS B 1 140 ? 12.702 -51.616 25.321 1.00 33.28 140 LYS B O 1
ATOM 4207 N N . THR B 1 141 ? 13.944 -50.453 26.805 1.00 33.46 141 THR B N 1
ATOM 4208 C CA . THR B 1 141 ? 13.693 -49.146 26.213 1.00 35.73 141 THR B CA 1
ATOM 4209 C C . THR B 1 141 ? 14.089 -49.054 24.746 1.00 34.71 141 THR B C 1
ATOM 4210 O O . THR B 1 141 ? 13.405 -48.406 23.945 1.00 34.77 141 THR B O 1
ATOM 4214 N N . MET B 1 142 ? 15.188 -49.712 24.404 1.00 32.10 142 MET B N 1
ATOM 4215 C CA . MET B 1 142 ? 15.698 -49.708 23.043 1.00 29.61 142 MET B CA 1
ATOM 4216 C C . MET B 1 142 ? 15.070 -50.763 22.143 1.00 29.41 142 MET B C 1
ATOM 4217 O O . MET B 1 142 ? 15.322 -50.782 20.939 1.00 29.44 142 MET B O 1
ATOM 4222 N N . GLY B 1 143 ? 14.251 -51.629 22.733 1.00 30.14 143 GLY B N 1
ATOM 4223 C CA . GLY B 1 143 ? 13.606 -52.681 21.972 1.00 29.83 143 GLY B CA 1
ATOM 4224 C C . GLY B 1 143 ? 14.531 -53.844 21.651 1.00 32.38 143 GLY B C 1
ATOM 4225 O O . GLY B 1 143 ? 14.349 -54.518 20.636 1.00 34.42 143 GLY B O 1
ATOM 4226 N N . LEU B 1 144 ? 15.549 -54.068 22.474 1.00 32.40 144 LEU B N 1
ATOM 4227 C CA . LEU B 1 144 ? 16.457 -55.179 22.226 1.00 34.75 144 LEU B CA 1
ATOM 4228 C C . LEU B 1 144 ? 15.839 -56.442 22.817 1.00 38.75 144 LEU B C 1
ATOM 4229 O O . LEU B 1 144 ? 16.023 -56.766 23.994 1.00 41.41 144 LEU B O 1
ATOM 4234 N N . ASP B 1 145 ? 15.078 -57.118 21.967 1.00 40.10 145 ASP B N 1
ATOM 4235 C CA . ASP B 1 145 ? 14.367 -58.350 22.267 1.00 41.07 145 ASP B CA 1
ATOM 4236 C C . ASP B 1 145 ? 15.340 -59.526 22.487 1.00 38.76 145 ASP B C 1
ATOM 4237 O O . ASP B 1 145 ? 15.189 -60.323 23.420 1.00 35.38 145 ASP B O 1
ATOM 4242 N N . GLN B 1 146 ? 16.307 -59.650 21.586 1.00 35.96 146 GLN B N 1
ATOM 4243 C CA . GLN B 1 146 ? 17.296 -60.720 21.642 1.00 34.29 146 GLN B CA 1
ATOM 4244 C C . GLN B 1 146 ? 18.405 -60.403 22.634 1.00 34.28 146 GLN B C 1
ATOM 4245 O O . GLN B 1 146 ? 19.317 -59.605 22.357 1.00 28.39 146 GLN B O 1
ATOM 4251 N N . LEU B 1 147 ? 18.342 -61.076 23.775 1.00 32.94 147 LEU B N 1
ATOM 4252 C CA . LEU B 1 147 ? 19.301 -60.855 24.839 1.00 34.63 147 LEU B CA 1
ATOM 4253 C C . LEU B 1 147 ? 19.949 -62.158 25.313 1.00 34.74 147 LEU B C 1
ATOM 4254 O O . LEU B 1 147 ? 19.258 -63.156 25.564 1.00 35.85 147 LEU B O 1
ATOM 4259 N N . ILE B 1 148 ? 21.280 -62.172 25.342 1.00 30.30 148 ILE B N 1
ATOM 4260 C CA . ILE B 1 148 ? 22.020 -63.338 25.812 1.00 29.84 148 ILE B CA 1
ATOM 4261 C C . ILE B 1 148 ? 22.683 -62.926 27.124 1.00 28.72 148 ILE B C 1
ATOM 4262 O O . ILE B 1 148 ? 23.550 -62.042 27.153 1.00 27.89 148 ILE B O 1
ATOM 4267 N N . VAL B 1 149 ? 22.208 -63.515 28.217 1.00 28.29 149 VAL B N 1
ATOM 4268 C CA . VAL B 1 149 ? 22.721 -63.214 29.542 1.00 30.68 149 VAL B CA 1
ATOM 4269 C C . VAL B 1 149 ? 23.888 -64.142 29.881 1.00 33.27 149 VAL B C 1
ATOM 4270 O O . VAL B 1 149 ? 23.712 -65.357 30.048 1.00 32.74 149 VAL B O 1
ATOM 4274 N N . ALA B 1 150 ? 25.081 -63.562 29.958 1.00 31.85 150 ALA B N 1
ATOM 4275 C CA . ALA B 1 150 ? 26.284 -64.319 30.257 1.00 31.77 150 ALA B CA 1
ATOM 4276 C C . ALA B 1 150 ? 26.620 -64.191 31.721 1.00 31.89 150 ALA B C 1
ATOM 4277 O O . ALA B 1 150 ? 27.083 -63.135 32.171 1.00 31.29 150 ALA B O 1
ATOM 4279 N N . VAL B 1 151 ? 26.345 -65.252 32.473 1.00 34.13 151 VAL B N 1
ATOM 4280 C CA . VAL B 1 151 ? 26.639 -65.260 33.901 1.00 37.26 151 VAL B CA 1
ATOM 4281 C C . VAL B 1 151 ? 28.125 -65.600 34.040 1.00 35.87 151 VAL B C 1
ATOM 4282 O O . VAL B 1 151 ? 28.519 -66.760 34.098 1.00 31.60 151 VAL B O 1
ATOM 4286 N N . ASN B 1 152 ? 28.927 -64.544 34.036 1.00 38.51 152 ASN B N 1
ATOM 4287 C CA . ASN B 1 152 ? 30.379 -64.595 34.086 1.00 39.14 152 ASN B CA 1
ATOM 4288 C C . ASN B 1 152 ? 31.002 -64.869 35.461 1.00 41.31 152 ASN B C 1
ATOM 4289 O O . ASN B 1 152 ? 30.304 -64.872 36.480 1.00 42.90 152 ASN B O 1
ATOM 4294 N N . LYS B 1 153 ? 32.321 -65.070 35.486 1.00 38.91 153 LYS B N 1
ATOM 4295 C CA . LYS B 1 153 ? 33.071 -65.335 36.721 1.00 38.44 153 LYS B CA 1
ATOM 4296 C C . LYS B 1 153 ? 32.565 -66.556 37.459 1.00 37.75 153 LYS B C 1
ATOM 4297 O O . LYS B 1 153 ? 32.603 -66.597 38.688 1.00 40.26 153 LYS B O 1
ATOM 4303 N N . MET B 1 154 ? 32.094 -67.548 36.708 1.00 37.89 154 MET B N 1
ATOM 4304 C CA . MET B 1 154 ? 31.583 -68.783 37.293 1.00 41.47 154 MET B CA 1
ATOM 4305 C C . MET B 1 154 ? 32.649 -69.536 38.084 1.00 43.53 154 MET B C 1
ATOM 4306 O O . MET B 1 154 ? 32.347 -70.362 38.947 1.00 43.86 154 MET B O 1
ATOM 4311 N N . ASP B 1 155 ? 33.900 -69.244 37.770 1.00 43.49 155 ASP B N 1
ATOM 4312 C CA . ASP B 1 155 ? 35.037 -69.848 38.439 1.00 43.36 155 ASP B CA 1
ATOM 4313 C C . ASP B 1 155 ? 35.218 -69.289 39.856 1.00 46.25 155 ASP B C 1
ATOM 4314 O O . ASP B 1 155 ? 35.647 -70.005 40.766 1.00 45.62 155 ASP B O 1
ATOM 4319 N N . LEU B 1 156 ? 34.818 -68.032 40.047 1.00 48.89 156 LEU B N 1
ATOM 4320 C CA . LEU B 1 156 ? 34.946 -67.353 41.337 1.00 45.67 156 LEU B CA 1
ATOM 4321 C C . LEU B 1 156 ? 33.782 -67.561 42.306 1.00 48.66 156 LEU B C 1
ATOM 4322 O O . LEU B 1 156 ? 33.692 -66.862 43.318 1.00 50.57 156 LEU B O 1
ATOM 4327 N N . THR B 1 157 ? 32.883 -68.495 42.004 1.00 50.48 157 THR B N 1
ATOM 4328 C CA . THR B 1 157 ? 31.753 -68.746 42.897 1.00 53.84 157 THR B CA 1
ATOM 4329 C C . THR B 1 157 ? 32.203 -69.546 44.116 1.00 56.80 157 THR B C 1
ATOM 4330 O O . THR B 1 157 ? 33.377 -69.913 44.226 1.00 57.97 157 THR B O 1
ATOM 4334 N N . GLU B 1 158 ? 31.279 -69.785 45.043 1.00 59.00 158 GLU B N 1
ATOM 4335 C CA . GLU B 1 158 ? 31.583 -70.551 46.245 1.00 61.21 158 GLU B CA 1
ATOM 4336 C C . GLU B 1 158 ? 30.585 -71.689 46.428 1.00 59.54 158 GLU B C 1
ATOM 4337 O O . GLU B 1 158 ? 29.456 -71.463 46.872 1.00 59.30 158 GLU B O 1
ATOM 4343 N N . PRO B 1 159 ? 30.976 -72.924 46.058 1.00 58.76 159 PRO B N 1
ATOM 4344 C CA . PRO B 1 159 ? 32.279 -73.302 45.486 1.00 58.82 159 PRO B CA 1
ATOM 4345 C C . PRO B 1 159 ? 32.365 -72.946 43.984 1.00 58.49 159 PRO B C 1
ATOM 4346 O O . PRO B 1 159 ? 31.357 -72.571 43.375 1.00 57.35 159 PRO B O 1
ATOM 4350 N N . PRO B 1 160 ? 33.576 -73.003 43.389 1.00 58.55 160 PRO B N 1
ATOM 4351 C CA . PRO B 1 160 ? 33.723 -72.678 41.963 1.00 57.10 160 PRO B CA 1
ATOM 4352 C C . PRO B 1 160 ? 32.797 -73.500 41.063 1.00 58.08 160 PRO B C 1
ATOM 4353 O O . PRO B 1 160 ? 32.555 -74.689 41.321 1.00 57.07 160 PRO B O 1
ATOM 4357 N N . TYR B 1 161 ? 32.276 -72.841 40.022 1.00 58.28 161 TYR B N 1
ATOM 4358 C CA . TYR B 1 161 ? 31.359 -73.437 39.035 1.00 54.55 161 TYR B CA 1
ATOM 4359 C C . TYR B 1 161 ? 30.107 -73.963 39.719 1.00 52.49 161 TYR B C 1
ATOM 4360 O O . TYR B 1 161 ? 29.572 -75.031 39.379 1.00 49.14 161 TYR B O 1
ATOM 4369 N N . ASP B 1 162 ? 29.650 -73.163 40.680 1.00 52.28 162 ASP B N 1
ATOM 4370 C CA . ASP B 1 162 ? 28.478 -73.449 41.488 1.00 54.02 162 ASP B CA 1
ATOM 4371 C C . ASP B 1 162 ? 27.172 -73.355 40.693 1.00 55.71 162 ASP B C 1
ATOM 4372 O O . ASP B 1 162 ? 26.817 -72.287 40.187 1.00 58.14 162 ASP B O 1
ATOM 4377 N N . GLU B 1 163 ? 26.455 -74.473 40.594 1.00 53.77 163 GLU B N 1
ATOM 4378 C CA . GLU B 1 163 ? 25.183 -74.509 39.878 1.00 51.69 163 GLU B CA 1
ATOM 4379 C C . GLU B 1 163 ? 24.071 -73.772 40.626 1.00 53.81 163 GLU B C 1
ATOM 4380 O O . GLU B 1 163 ? 23.126 -73.269 40.005 1.00 54.40 163 GLU B O 1
ATOM 4386 N N . LYS B 1 164 ? 24.181 -73.727 41.956 1.00 54.19 164 LYS B N 1
ATOM 4387 C CA . LYS B 1 164 ? 23.192 -73.064 42.813 1.00 54.06 164 LYS B CA 1
ATOM 4388 C C . LYS B 1 164 ? 23.187 -71.573 42.475 1.00 50.19 164 LYS B C 1
ATOM 4389 O O . LYS B 1 164 ? 22.168 -71.031 42.044 1.00 47.08 164 LYS B O 1
ATOM 4395 N N . ARG B 1 165 ? 24.345 -70.937 42.622 1.00 47.54 165 ARG B N 1
ATOM 4396 C CA . ARG B 1 165 ? 24.508 -69.523 42.318 1.00 49.39 165 ARG B CA 1
ATOM 4397 C C . ARG B 1 165 ? 23.954 -69.236 40.914 1.00 52.63 165 ARG B C 1
ATOM 4398 O O . ARG B 1 165 ? 23.239 -68.248 40.708 1.00 54.22 165 ARG B O 1
ATOM 4406 N N . TYR B 1 166 ? 24.236 -70.133 39.968 1.00 52.67 166 TYR B N 1
ATOM 4407 C CA . TYR B 1 166 ? 23.759 -69.981 38.593 1.00 52.24 166 TYR B CA 1
ATOM 4408 C C . TYR B 1 166 ? 22.229 -69.996 38.467 1.00 55.26 166 TYR B C 1
ATOM 4409 O O . TYR B 1 166 ? 21.636 -69.002 38.037 1.00 55.13 166 TYR B O 1
ATOM 4418 N N . LYS B 1 167 ? 21.597 -71.116 38.824 1.00 58.82 167 LYS B N 1
ATOM 4419 C CA . LYS B 1 167 ? 20.138 -71.252 38.732 1.00 62.34 167 LYS B CA 1
ATOM 4420 C C . LYS B 1 167 ? 19.391 -70.141 39.475 1.00 62.88 167 LYS B C 1
ATOM 4421 O O . LYS B 1 167 ? 18.312 -69.714 39.057 1.00 58.10 167 LYS B O 1
ATOM 4427 N N . GLU B 1 168 ? 19.987 -69.681 40.571 1.00 66.37 168 GLU B N 1
ATOM 4428 C CA . GLU B 1 168 ? 19.442 -68.606 41.394 1.00 68.21 168 GLU B CA 1
ATOM 4429 C C . GLU B 1 168 ? 19.363 -67.335 40.547 1.00 65.23 168 GLU B C 1
ATOM 4430 O O . GLU B 1 168 ? 18.279 -66.787 40.335 1.00 64.73 168 GLU B O 1
ATOM 4436 N N . ILE B 1 169 ? 20.518 -66.905 40.039 1.00 60.32 169 ILE B N 1
ATOM 4437 C CA . ILE B 1 169 ? 20.634 -65.705 39.209 1.00 53.41 169 ILE B CA 1
ATOM 4438 C C . ILE B 1 169 ? 19.732 -65.775 37.970 1.00 49.04 169 ILE B C 1
ATOM 4439 O O . ILE B 1 169 ? 19.058 -64.800 37.639 1.00 48.90 169 ILE B O 1
ATOM 4444 N N . VAL B 1 170 ? 19.690 -66.930 37.310 1.00 44.38 170 VAL B N 1
ATOM 4445 C CA . VAL B 1 170 ? 18.842 -67.097 36.131 1.00 43.70 170 VAL B CA 1
ATOM 4446 C C . VAL B 1 170 ? 17.409 -66.812 36.548 1.00 48.28 170 VAL B C 1
ATOM 4447 O O . VAL B 1 170 ? 16.720 -65.998 35.926 1.00 50.69 170 VAL B O 1
ATOM 4451 N N . ASP B 1 171 ? 16.996 -67.436 37.647 1.00 51.27 171 ASP B N 1
ATOM 4452 C CA . ASP B 1 171 ? 15.650 -67.273 38.180 1.00 53.77 171 ASP B CA 1
ATOM 4453 C C . ASP B 1 171 ? 15.331 -65.818 38.535 1.00 52.62 171 ASP B C 1
ATOM 4454 O O . ASP B 1 171 ? 14.366 -65.254 38.015 1.00 50.89 171 ASP B O 1
ATOM 4459 N N . GLN B 1 172 ? 16.144 -65.216 39.403 1.00 52.24 172 GLN B N 1
ATOM 4460 C CA . GLN B 1 172 ? 15.935 -63.831 39.822 1.00 55.43 172 GLN B CA 1
ATOM 4461 C C . GLN B 1 172 ? 15.796 -62.921 38.605 1.00 54.42 172 GLN B C 1
ATOM 4462 O O . GLN B 1 172 ? 14.759 -62.277 38.421 1.00 54.39 172 GLN B O 1
ATOM 4468 N N . VAL B 1 173 ? 16.829 -62.906 37.761 1.00 51.38 173 VAL B N 1
ATOM 4469 C CA . VAL B 1 173 ? 16.850 -62.069 36.568 1.00 44.92 173 VAL B CA 1
ATOM 4470 C C . VAL B 1 173 ? 15.660 -62.311 35.658 1.00 46.01 173 VAL B C 1
ATOM 4471 O O . VAL B 1 173 ? 15.034 -61.353 35.216 1.00 47.90 173 VAL B O 1
ATOM 4475 N N . SER B 1 174 ? 15.323 -63.572 35.405 1.00 45.37 174 SER B N 1
ATOM 4476 C CA . SER B 1 174 ? 14.179 -63.885 34.550 1.00 49.76 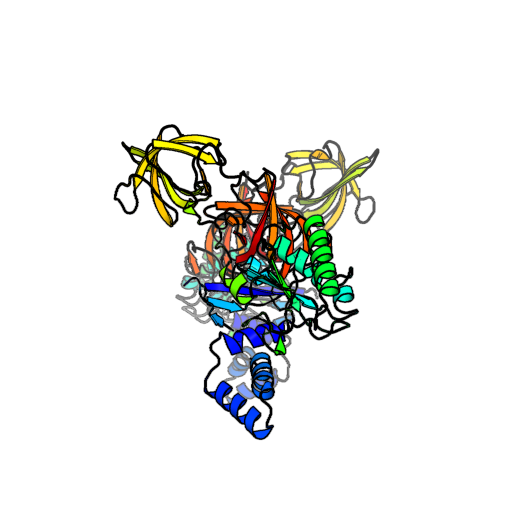174 SER B CA 1
ATOM 4477 C C . SER B 1 174 ? 12.907 -63.228 35.085 1.00 54.91 174 SER B C 1
ATOM 4478 O O . SER B 1 174 ? 12.117 -62.650 34.329 1.00 54.60 174 SER B O 1
ATOM 4481 N N . LYS B 1 175 ? 12.726 -63.305 36.398 1.00 59.66 175 LYS B N 1
ATOM 4482 C CA . LYS B 1 175 ? 11.570 -62.706 37.047 1.00 63.16 175 LYS B CA 1
ATOM 4483 C C . LYS B 1 175 ? 11.629 -61.191 36.892 1.00 60.44 175 LYS B C 1
ATOM 4484 O O . LYS B 1 175 ? 10.686 -60.587 36.377 1.00 61.38 175 LYS B O 1
ATOM 4490 N N . PHE B 1 176 ? 12.750 -60.592 37.293 1.00 55.27 176 PHE B N 1
ATOM 4491 C CA . PHE B 1 176 ? 12.937 -59.148 37.188 1.00 49.96 176 PHE B CA 1
ATOM 4492 C C . PHE B 1 176 ? 12.630 -58.683 35.770 1.00 49.22 176 PHE B C 1
ATOM 4493 O O . PHE B 1 176 ? 12.094 -57.598 35.567 1.00 48.53 176 PHE B O 1
ATOM 4501 N N . MET B 1 177 ? 12.934 -59.525 34.793 1.00 48.94 177 MET B N 1
ATOM 4502 C CA . MET B 1 177 ? 12.681 -59.181 33.407 1.00 51.48 177 MET B CA 1
ATOM 4503 C C . MET B 1 177 ? 11.200 -59.077 33.157 1.00 55.84 177 MET B C 1
ATOM 4504 O O . MET B 1 177 ? 10.718 -58.056 32.657 1.00 57.44 177 MET B O 1
ATOM 4509 N N . ARG B 1 178 ? 10.463 -60.100 33.562 1.00 61.48 178 ARG B N 1
ATOM 4510 C CA . ARG B 1 178 ? 9.023 -60.061 33.398 1.00 66.41 178 ARG B CA 1
ATOM 4511 C C . ARG B 1 178 ? 8.448 -58.972 34.314 1.00 62.78 178 ARG B C 1
ATOM 4512 O O . ARG B 1 178 ? 7.479 -58.306 33.956 1.00 65.05 178 ARG B O 1
ATOM 4520 N N . SER B 1 179 ? 9.139 -58.706 35.420 1.00 59.08 179 SER B N 1
ATOM 4521 C CA . SER B 1 179 ? 8.751 -57.680 36.395 1.00 58.51 179 SER B CA 1
ATOM 4522 C C . SER B 1 179 ? 8.747 -56.281 35.748 1.00 61.77 179 SER B C 1
ATOM 4523 O O . SER B 1 179 ? 8.249 -55.306 36.337 1.00 60.70 179 SER B O 1
ATOM 4526 N N . TYR B 1 180 ? 9.334 -56.191 34.550 1.00 62.20 180 TYR B N 1
ATOM 4527 C CA . TYR B 1 180 ? 9.397 -54.955 33.775 1.00 57.96 180 TYR B CA 1
ATOM 4528 C C . TYR B 1 180 ? 8.937 -55.199 32.347 1.00 58.15 180 TYR B C 1
ATOM 4529 O O . TYR B 1 180 ? 9.368 -54.524 31.421 1.00 61.91 180 TYR B O 1
ATOM 4538 N N . GLY B 1 181 ? 8.092 -56.202 32.167 1.00 57.87 181 GLY B N 1
ATOM 4539 C CA . GLY B 1 181 ? 7.558 -56.486 30.850 1.00 58.72 181 GLY B CA 1
ATOM 4540 C C . GLY B 1 181 ? 8.503 -57.044 29.815 1.00 61.93 181 GLY B C 1
ATOM 4541 O O . GLY B 1 181 ? 8.075 -57.321 28.692 1.00 61.99 181 GLY B O 1
ATOM 4542 N N . PHE B 1 182 ? 9.773 -57.227 30.174 1.00 65.47 182 PHE B N 1
ATOM 4543 C CA . PHE B 1 182 ? 10.757 -57.782 29.241 1.00 65.41 182 PHE B CA 1
ATOM 4544 C C . PHE B 1 182 ? 10.285 -59.182 28.848 1.00 65.70 182 PHE B C 1
ATOM 4545 O O . PHE B 1 182 ? 10.107 -60.045 29.703 1.00 67.95 182 PHE B O 1
ATOM 4553 N N . ASN B 1 183 ? 10.112 -59.398 27.551 1.00 67.78 183 ASN B N 1
ATOM 4554 C CA . ASN B 1 183 ? 9.602 -60.658 27.015 1.00 71.30 183 ASN B CA 1
ATOM 4555 C C . ASN B 1 183 ? 10.096 -62.020 27.519 1.00 73.02 183 ASN B C 1
ATOM 4556 O O . ASN B 1 183 ? 9.311 -62.971 27.572 1.00 75.15 183 ASN B O 1
ATOM 4561 N N . THR B 1 184 ? 11.393 -62.161 27.777 1.00 71.73 184 THR B N 1
ATOM 4562 C CA . THR B 1 184 ? 11.940 -63.436 28.269 1.00 68.86 184 THR B CA 1
ATOM 4563 C C . THR B 1 184 ? 12.030 -64.573 27.242 1.00 68.64 184 THR B C 1
ATOM 4564 O O . THR B 1 184 ? 12.963 -65.369 27.279 1.00 70.20 184 THR B O 1
ATOM 4568 N N . ASN B 1 185 ? 11.077 -64.649 26.323 1.00 68.13 185 ASN B N 1
ATOM 4569 C CA . ASN B 1 185 ? 11.092 -65.700 25.311 1.00 67.52 185 ASN B CA 1
ATOM 4570 C C . ASN B 1 185 ? 12.387 -65.745 24.489 1.00 61.39 185 ASN B C 1
ATOM 4571 O O . ASN B 1 185 ? 12.846 -66.821 24.115 1.00 60.57 185 ASN B O 1
ATOM 4576 N N . LYS B 1 186 ? 12.975 -64.582 24.217 1.00 54.27 186 LYS B N 1
ATOM 4577 C CA . LYS B 1 186 ? 14.204 -64.513 23.435 1.00 50.37 186 LYS B CA 1
ATOM 4578 C C . LYS B 1 186 ? 15.426 -64.196 24.296 1.00 46.77 186 LYS B C 1
ATOM 4579 O O . LYS B 1 186 ? 16.437 -63.696 23.798 1.00 46.97 186 LYS B O 1
ATOM 4585 N N . VAL B 1 187 ? 15.310 -64.449 25.595 1.00 42.53 187 VAL B N 1
ATOM 4586 C CA . VAL B 1 187 ? 16.405 -64.211 26.522 1.00 38.37 187 VAL B CA 1
ATOM 4587 C C . VAL B 1 187 ? 16.946 -65.579 26.902 1.00 40.86 187 VAL B C 1
ATOM 4588 O O . VAL B 1 187 ? 16.195 -66.458 27.322 1.00 38.49 187 VAL B O 1
ATOM 4592 N N . ARG B 1 188 ? 18.245 -65.766 26.713 1.00 42.25 188 ARG B N 1
ATOM 4593 C CA . ARG B 1 188 ? 18.887 -67.034 27.029 1.00 41.95 188 ARG B CA 1
ATOM 4594 C C . ARG B 1 188 ? 20.022 -66.788 28.006 1.00 38.38 188 ARG B C 1
ATOM 4595 O O . ARG B 1 188 ? 20.665 -65.738 27.962 1.00 38.28 188 ARG B O 1
ATOM 4603 N N . PHE B 1 189 ? 20.232 -67.728 28.922 1.00 37.87 189 PHE B N 1
ATOM 4604 C CA . PHE B 1 189 ? 21.297 -67.613 29.927 1.00 36.39 189 PHE B CA 1
ATOM 4605 C C . PHE B 1 189 ? 22.337 -68.718 29.696 1.00 37.60 189 PHE B C 1
ATOM 4606 O O . PHE B 1 189 ? 22.009 -69.814 29.221 1.00 36.35 189 PHE B O 1
ATOM 4614 N N . VAL B 1 190 ? 23.589 -68.418 30.017 1.00 34.50 190 VAL B N 1
ATOM 4615 C CA . VAL B 1 190 ? 24.674 -69.377 29.859 1.00 32.17 190 VAL B CA 1
ATOM 4616 C C . VAL B 1 190 ? 25.739 -69.057 30.906 1.00 33.06 190 VAL B C 1
ATOM 4617 O O . VAL B 1 190 ? 26.071 -67.885 31.108 1.00 33.10 190 VAL B O 1
ATOM 4621 N N . PRO B 1 191 ? 26.158 -70.069 31.698 1.00 36.03 191 PRO B N 1
ATOM 4622 C CA . PRO B 1 191 ? 27.191 -69.895 32.735 1.00 33.71 191 PRO B CA 1
ATOM 4623 C C . PRO B 1 191 ? 28.505 -69.724 31.976 1.00 34.08 191 PRO B C 1
ATOM 4624 O O . PRO B 1 191 ? 28.821 -70.508 31.078 1.00 34.61 191 PRO B O 1
ATOM 4628 N N . VAL B 1 192 ? 29.302 -68.747 32.377 1.00 36.86 192 VAL B N 1
ATOM 4629 C CA . VAL B 1 192 ? 30.506 -68.426 31.636 1.00 36.68 192 VAL B CA 1
ATOM 4630 C C . VAL B 1 192 ? 31.721 -67.964 32.462 1.00 38.86 192 VAL B C 1
ATOM 4631 O O . VAL B 1 192 ? 31.590 -67.496 33.607 1.00 37.63 192 VAL B O 1
ATOM 4635 N N . VAL B 1 193 ? 32.905 -68.160 31.882 1.00 37.58 193 VAL B N 1
ATOM 4636 C CA . VAL B 1 193 ? 34.166 -67.711 32.473 1.00 36.84 193 VAL B CA 1
ATOM 4637 C C . VAL B 1 193 ? 34.867 -67.028 31.288 1.00 37.86 193 VAL B C 1
ATOM 4638 O O . VAL B 1 193 ? 35.385 -67.696 30.380 1.00 36.05 193 VAL B O 1
ATOM 4642 N N . ALA B 1 194 ? 34.822 -65.696 31.285 1.00 37.78 194 ALA B N 1
ATOM 4643 C CA . ALA B 1 194 ? 35.388 -64.864 30.223 1.00 40.41 194 ALA B CA 1
ATOM 4644 C C . ALA B 1 194 ? 36.857 -65.061 29.846 1.00 43.92 194 ALA B C 1
ATOM 4645 O O . ALA B 1 194 ? 37.167 -65.269 28.667 1.00 44.07 194 ALA B O 1
ATOM 4647 N N . PRO B 1 195 ? 37.776 -65.025 30.833 1.00 44.30 195 PRO B N 1
ATOM 4648 C CA . PRO B 1 195 ? 39.212 -65.194 30.564 1.00 44.58 195 PRO B CA 1
ATOM 4649 C C . PRO B 1 195 ? 39.608 -66.455 29.781 1.00 43.13 195 PRO B C 1
ATOM 4650 O O . PRO B 1 195 ? 40.480 -66.409 28.907 1.00 40.28 195 PRO B O 1
ATOM 4654 N N . SER B 1 196 ? 38.969 -67.573 30.114 1.00 42.57 196 SER B N 1
ATOM 4655 C CA . SER B 1 196 ? 39.247 -68.860 29.483 1.00 41.69 196 SER B CA 1
ATOM 4656 C C . SER B 1 196 ? 38.323 -69.223 28.323 1.00 43.75 196 SER B C 1
ATOM 4657 O O . SER B 1 196 ? 38.552 -70.220 27.628 1.00 44.12 196 SER B O 1
ATOM 4660 N N . GLY B 1 197 ? 37.245 -68.460 28.155 1.00 43.40 197 GLY B N 1
ATOM 4661 C CA . GLY B 1 197 ? 36.303 -68.731 27.084 1.00 38.33 197 GLY B CA 1
ATOM 4662 C C . GLY B 1 197 ? 35.408 -69.919 27.371 1.00 36.76 197 GLY B C 1
ATOM 4663 O O . GLY B 1 197 ? 34.818 -70.490 26.445 1.00 33.45 197 GLY B O 1
ATOM 4664 N N . ASP B 1 198 ? 35.304 -70.291 28.647 1.00 40.52 198 ASP B N 1
ATOM 4665 C CA . ASP B 1 198 ? 34.468 -71.417 29.066 1.00 43.16 198 ASP B CA 1
ATOM 4666 C C . ASP B 1 198 ? 33.004 -71.148 28.748 1.00 40.95 198 ASP B C 1
ATOM 4667 O O . ASP B 1 198 ? 32.415 -70.181 29.240 1.00 41.61 198 ASP B O 1
ATOM 4672 N N . ASN B 1 199 ? 32.435 -72.019 27.923 1.00 36.97 199 ASN B N 1
ATOM 4673 C CA . ASN B 1 199 ? 31.054 -71.917 27.490 1.00 37.15 199 ASN B CA 1
ATOM 4674 C C . ASN B 1 199 ? 30.779 -70.706 26.622 1.00 36.55 199 ASN B C 1
ATOM 4675 O O . ASN B 1 199 ? 29.624 -70.352 26.369 1.00 32.85 199 ASN B O 1
ATOM 4680 N N . ILE B 1 200 ? 31.855 -70.090 26.144 1.00 34.48 200 ILE B N 1
ATOM 4681 C CA . ILE B 1 200 ? 31.761 -68.933 25.271 1.00 32.86 200 ILE B CA 1
ATOM 4682 C C . ILE B 1 200 ? 32.098 -69.412 23.867 1.00 32.02 200 ILE B C 1
ATOM 4683 O O . ILE B 1 200 ? 31.224 -69.450 23.001 1.00 33.94 200 ILE B O 1
ATOM 4688 N N . THR B 1 201 ? 33.335 -69.861 23.670 1.00 30.70 201 THR B N 1
ATOM 4689 C CA . THR B 1 201 ? 33.771 -70.349 22.366 1.00 32.07 201 THR B CA 1
ATOM 4690 C C . THR B 1 201 ? 34.135 -71.838 22.369 1.00 34.77 201 THR B C 1
ATOM 4691 O O . THR B 1 201 ? 34.730 -72.345 21.418 1.00 33.72 201 THR B O 1
ATOM 4695 N N . HIS B 1 202 ? 33.779 -72.524 23.453 1.00 39.34 202 HIS B N 1
ATOM 4696 C CA . HIS B 1 202 ? 34.011 -73.966 23.617 1.00 41.50 202 HIS B CA 1
ATOM 4697 C C . HIS B 1 202 ? 33.310 -74.441 24.891 1.00 42.55 202 HIS B C 1
ATOM 4698 O O . HIS B 1 202 ? 33.092 -73.645 25.813 1.00 42.41 202 HIS B O 1
ATOM 4705 N N . LYS B 1 203 ? 32.956 -75.723 24.938 1.00 45.53 203 LYS B N 1
ATOM 4706 C CA . LYS B 1 203 ? 32.303 -76.308 26.110 1.00 51.56 203 LYS B CA 1
ATOM 4707 C C . LYS B 1 203 ? 33.273 -76.161 27.286 1.00 55.47 203 LYS B C 1
ATOM 4708 O O . LYS B 1 203 ? 34.483 -76.342 27.117 1.00 56.59 203 LYS B O 1
ATOM 4714 N N . SER B 1 204 ? 32.739 -75.842 28.465 1.00 58.80 204 SER B N 1
ATOM 4715 C CA . SER B 1 204 ? 33.538 -75.615 29.677 1.00 59.55 204 SER B CA 1
ATOM 4716 C C . SER B 1 204 ? 34.297 -76.782 30.314 1.00 64.03 204 SER B C 1
ATOM 4717 O O . SER B 1 204 ? 35.498 -76.657 30.593 1.00 65.92 204 SER B O 1
ATOM 4720 N N . GLU B 1 205 ? 33.577 -77.867 30.612 1.00 64.93 205 GLU B N 1
ATOM 4721 C CA . GLU B 1 205 ? 34.117 -79.059 31.289 1.00 64.98 205 GLU B CA 1
ATOM 4722 C C . GLU B 1 205 ? 34.092 -78.881 32.812 1.00 60.93 205 GLU B C 1
ATOM 4723 O O . GLU B 1 205 ? 34.006 -79.854 33.556 1.00 57.05 205 GLU B O 1
ATOM 4729 N N . ASN B 1 206 ? 34.189 -77.630 33.259 1.00 57.92 206 ASN B N 1
ATOM 4730 C CA . ASN B 1 206 ? 34.147 -77.277 34.678 1.00 54.79 206 ASN B CA 1
ATOM 4731 C C . ASN B 1 206 ? 32.710 -77.112 35.158 1.00 54.46 206 ASN B C 1
ATOM 4732 O O . ASN B 1 206 ? 32.469 -76.812 36.324 1.00 55.26 206 ASN B O 1
ATOM 4737 N N . MET B 1 207 ? 31.761 -77.250 34.239 1.00 56.07 207 MET B N 1
ATOM 4738 C CA . MET B 1 207 ? 30.344 -77.110 34.560 1.00 57.89 207 MET B CA 1
ATOM 4739 C C . MET B 1 207 ? 29.582 -78.192 33.814 1.00 60.79 207 MET B C 1
ATOM 4740 O O . MET B 1 207 ? 28.716 -77.895 32.992 1.00 64.09 207 MET B O 1
ATOM 4745 N N . LYS B 1 208 ? 29.909 -79.450 34.097 1.00 62.51 208 LYS B N 1
ATOM 4746 C CA . LYS B 1 208 ? 29.255 -80.580 33.434 1.00 64.07 208 LYS B CA 1
ATOM 4747 C C . LYS B 1 208 ? 27.753 -80.675 33.700 1.00 59.81 208 LYS B C 1
ATOM 4748 O O . LYS B 1 208 ? 27.063 -81.522 33.128 1.00 55.29 208 LYS B O 1
ATOM 4754 N N . TRP B 1 209 ? 27.261 -79.816 34.590 1.00 59.69 209 TRP B N 1
ATOM 4755 C CA . TRP B 1 209 ? 25.834 -79.756 34.909 1.00 59.57 209 TRP B CA 1
ATOM 4756 C C . TRP B 1 209 ? 25.096 -78.891 33.875 1.00 59.17 209 TRP B C 1
ATOM 4757 O O . TRP B 1 209 ? 23.865 -78.862 33.835 1.00 62.19 209 TRP B O 1
ATOM 4768 N N . TYR B 1 210 ? 25.859 -78.168 33.060 1.00 55.95 210 TYR B N 1
ATOM 4769 C CA . TYR B 1 210 ? 25.286 -77.327 32.024 1.00 53.09 210 TYR B CA 1
ATOM 4770 C C . TYR B 1 210 ? 25.443 -78.032 30.678 1.00 53.28 210 TYR B C 1
ATOM 4771 O O . TYR B 1 210 ? 26.561 -78.274 30.214 1.00 49.88 210 TYR B O 1
ATOM 4780 N N . ASN B 1 211 ? 24.319 -78.366 30.057 1.00 55.47 211 ASN B N 1
ATOM 4781 C CA . ASN B 1 211 ? 24.344 -79.042 28.764 1.00 59.18 211 ASN B CA 1
ATOM 4782 C C . ASN B 1 211 ? 23.702 -78.199 27.670 1.00 57.34 211 ASN B C 1
ATOM 4783 O O . ASN B 1 211 ? 23.379 -78.697 26.592 1.00 58.35 211 ASN B O 1
ATOM 4788 N N . GLY B 1 212 ? 23.527 -76.915 27.958 1.00 54.03 212 GLY B N 1
ATOM 4789 C CA . GLY B 1 212 ? 22.930 -76.015 26.994 1.00 49.62 212 GLY B CA 1
ATOM 4790 C C . GLY B 1 212 ? 23.956 -75.467 26.019 1.00 45.36 212 GLY B C 1
ATOM 4791 O O . GLY B 1 212 ? 25.145 -75.798 26.109 1.00 44.42 212 GLY B O 1
ATOM 4792 N N . PRO B 1 213 ? 23.521 -74.620 25.072 1.00 40.52 213 PRO B N 1
ATOM 4793 C CA . PRO B 1 213 ? 24.406 -74.021 24.070 1.00 38.89 213 PRO B CA 1
ATOM 4794 C C . PRO B 1 213 ? 25.412 -73.055 24.684 1.00 39.80 213 PRO B C 1
ATOM 4795 O O . PRO B 1 213 ? 25.177 -72.503 25.770 1.00 37.45 213 PRO B O 1
ATOM 4799 N N . THR B 1 214 ? 26.546 -72.879 24.005 1.00 37.50 214 THR B N 1
ATOM 4800 C CA . THR B 1 214 ? 27.563 -71.946 24.473 1.00 34.27 214 THR B CA 1
ATOM 4801 C C . THR B 1 214 ? 27.098 -70.567 24.027 1.00 31.92 214 THR B C 1
ATOM 4802 O O . THR B 1 214 ? 26.146 -70.454 23.254 1.00 32.97 214 THR B O 1
ATOM 4806 N N . LEU B 1 215 ? 27.781 -69.530 24.495 1.00 31.07 215 LEU B N 1
ATOM 4807 C CA . LEU B 1 215 ? 27.467 -68.154 24.130 1.00 30.56 215 LEU B CA 1
ATOM 4808 C C . LEU B 1 215 ? 27.514 -68.073 22.593 1.00 30.33 215 LEU B C 1
ATOM 4809 O O . LEU B 1 215 ? 26.618 -67.516 21.960 1.00 28.73 215 LEU B O 1
ATOM 4814 N N . GLU B 1 216 ? 28.537 -68.679 21.996 1.00 30.88 216 GLU B N 1
ATOM 4815 C CA . GLU B 1 216 ? 28.677 -68.666 20.548 1.00 29.84 216 GLU B CA 1
ATOM 4816 C C . GLU B 1 216 ? 27.496 -69.349 19.859 1.00 28.76 216 GLU B C 1
ATOM 4817 O O . GLU B 1 216 ? 26.963 -68.841 18.872 1.00 28.42 216 GLU B O 1
ATOM 4823 N N . GLU B 1 217 ? 27.081 -70.498 20.372 1.00 30.90 217 GLU B N 1
ATOM 4824 C CA . GLU B 1 217 ? 25.959 -71.214 19.774 1.00 33.39 217 GLU B CA 1
ATOM 4825 C C . GLU B 1 217 ? 24.669 -70.392 19.840 1.00 32.82 217 GLU B C 1
ATOM 4826 O O . GLU B 1 217 ? 23.823 -70.485 18.955 1.00 31.43 217 GLU B O 1
ATOM 4832 N N . TYR B 1 218 ? 24.534 -69.572 20.884 1.00 35.94 218 TYR B N 1
ATOM 4833 C CA . TYR B 1 218 ? 23.363 -68.700 21.054 1.00 32.91 218 TYR B CA 1
ATOM 4834 C C . TYR B 1 218 ? 23.392 -67.547 20.045 1.00 31.37 218 TYR B C 1
ATOM 4835 O O . TYR B 1 218 ? 22.363 -67.156 19.501 1.00 28.98 218 TYR B O 1
ATOM 4844 N N . LEU B 1 219 ? 24.581 -67.012 19.794 1.00 30.64 219 LEU B N 1
ATOM 4845 C CA . LEU B 1 219 ? 24.748 -65.944 18.817 1.00 30.09 219 LEU B CA 1
ATOM 4846 C C . LEU B 1 219 ? 24.297 -66.486 17.458 1.00 30.61 219 LEU B C 1
ATOM 4847 O O . LEU B 1 219 ? 23.632 -65.789 16.688 1.00 30.16 219 LEU B O 1
ATOM 4852 N N . ASP B 1 220 ? 24.641 -67.741 17.181 1.00 31.35 220 ASP B N 1
ATOM 4853 C CA . ASP B 1 220 ? 24.265 -68.386 15.924 1.00 34.46 220 ASP B CA 1
ATOM 4854 C C . ASP B 1 220 ? 22.746 -68.592 15.832 1.00 34.46 220 ASP B C 1
ATOM 4855 O O . ASP B 1 220 ? 22.206 -68.827 14.743 1.00 33.69 220 ASP B O 1
ATOM 4860 N N . GLN B 1 221 ? 22.069 -68.520 16.980 1.00 33.42 221 GLN B N 1
ATOM 4861 C CA . GLN B 1 221 ? 20.616 -68.664 17.033 1.00 34.84 221 GLN B CA 1
ATOM 4862 C C . GLN B 1 221 ? 19.892 -67.325 16.843 1.00 34.43 221 GLN B C 1
ATOM 4863 O O . GLN B 1 221 ? 18.669 -67.286 16.697 1.00 31.68 221 GLN B O 1
ATOM 4869 N N . LEU B 1 222 ? 20.645 -66.230 16.894 1.00 33.63 222 LEU B N 1
ATOM 4870 C CA . LEU B 1 222 ? 20.089 -64.889 16.713 1.00 34.98 222 LEU B CA 1
ATOM 4871 C C . LEU B 1 222 ? 19.408 -64.773 15.346 1.00 38.90 222 LEU B C 1
ATOM 4872 O O . LEU B 1 222 ? 19.763 -65.494 14.409 1.00 35.15 222 LEU B O 1
ATOM 4877 N N . GLU B 1 223 ? 18.448 -63.854 15.235 1.00 42.40 223 GLU B N 1
ATOM 4878 C CA . GLU B 1 223 ? 17.723 -63.625 13.985 1.00 46.03 223 GLU B CA 1
ATOM 4879 C C . GLU B 1 223 ? 17.790 -62.146 13.617 1.00 44.37 223 GLU B C 1
ATOM 4880 O O . GLU B 1 223 ? 17.724 -61.274 14.477 1.00 42.94 223 GLU B O 1
ATOM 4886 N N . LEU B 1 224 ? 17.987 -61.871 12.337 1.00 45.57 224 LEU B N 1
ATOM 4887 C CA . LEU B 1 224 ? 18.066 -60.495 11.857 1.00 46.34 224 LEU B CA 1
ATOM 4888 C C . LEU B 1 224 ? 16.734 -59.875 12.226 1.00 45.82 224 LEU B C 1
ATOM 4889 O O . LEU B 1 224 ? 15.687 -60.455 11.935 1.00 46.08 224 LEU B O 1
ATOM 4894 N N . PRO B 1 225 ? 16.745 -58.741 12.944 1.00 46.57 225 PRO B N 1
ATOM 4895 C CA . PRO B 1 225 ? 15.472 -58.114 13.316 1.00 46.32 225 PRO B CA 1
ATOM 4896 C C . PRO B 1 225 ? 14.564 -58.030 12.078 1.00 46.39 225 PRO B C 1
ATOM 4897 O O . PRO B 1 225 ? 14.989 -57.593 11.001 1.00 47.38 225 PRO B O 1
ATOM 4901 N N . PRO B 1 226 ? 13.338 -58.552 12.194 1.00 43.33 226 PRO B N 1
ATOM 4902 C CA . PRO B 1 226 ? 12.348 -58.567 11.108 1.00 44.73 226 PRO B CA 1
ATOM 4903 C C . PRO B 1 226 ? 11.656 -57.221 10.844 1.00 46.12 226 PRO B C 1
ATOM 4904 O O . PRO B 1 226 ? 11.753 -56.294 11.665 1.00 48.71 226 PRO B O 1
ATOM 4908 N N . LYS B 1 227 ? 10.979 -57.106 9.696 1.00 42.78 227 LYS B N 1
ATOM 4909 C CA . LYS B 1 227 ? 10.240 -55.881 9.382 1.00 41.92 227 LYS B CA 1
ATOM 4910 C C . LYS B 1 227 ? 8.990 -55.921 10.261 1.00 37.34 227 LYS B C 1
ATOM 4911 O O . LYS B 1 227 ? 8.412 -56.987 10.490 1.00 37.19 227 LYS B O 1
ATOM 4917 N N . PRO B 1 228 ? 8.540 -54.760 10.745 1.00 33.14 228 PRO B N 1
ATOM 4918 C CA . PRO B 1 228 ? 7.350 -54.692 11.602 1.00 29.56 228 PRO B CA 1
ATOM 4919 C C . PRO B 1 228 ? 6.019 -54.945 10.898 1.00 29.98 228 PRO B C 1
ATOM 4920 O O . PRO B 1 228 ? 5.054 -54.234 11.153 1.00 30.52 228 PRO B O 1
ATOM 4924 N N . VAL B 1 229 ? 5.949 -55.976 10.057 1.00 32.68 229 VAL B N 1
ATOM 4925 C CA . VAL B 1 229 ? 4.722 -56.307 9.319 1.00 32.61 229 VAL B CA 1
ATOM 4926 C C . VAL B 1 229 ? 3.594 -56.804 10.222 1.00 35.91 229 VAL B C 1
ATOM 4927 O O . VAL B 1 229 ? 2.409 -56.611 9.936 1.00 38.81 229 VAL B O 1
ATOM 4931 N N . ASP B 1 230 ? 3.984 -57.438 11.317 1.00 38.62 230 ASP B N 1
ATOM 4932 C CA . ASP B 1 230 ? 3.063 -57.996 12.303 1.00 43.99 230 ASP B CA 1
ATOM 4933 C C . ASP B 1 230 ? 2.623 -56.966 13.344 1.00 41.34 230 ASP B C 1
ATOM 4934 O O . ASP B 1 230 ? 1.845 -57.275 14.249 1.00 41.42 230 ASP B O 1
ATOM 4939 N N . LYS B 1 231 ? 3.139 -55.750 13.235 1.00 37.98 231 LYS B N 1
ATOM 4940 C CA . LYS B 1 231 ? 2.797 -54.705 14.191 1.00 36.66 231 LYS B CA 1
ATOM 4941 C C . LYS B 1 231 ? 1.662 -53.832 13.666 1.00 34.23 231 LYS B C 1
ATOM 4942 O O . LYS B 1 231 ? 1.309 -53.917 12.484 1.00 33.00 231 LYS B O 1
ATOM 4948 N N . PRO B 1 232 ? 1.050 -53.005 14.548 1.00 32.18 232 PRO B N 1
ATOM 4949 C CA . PRO B 1 232 ? -0.049 -52.136 14.120 1.00 25.86 232 PRO B CA 1
ATOM 4950 C C . PRO B 1 232 ? 0.423 -51.176 13.048 1.00 26.23 232 PRO B C 1
ATOM 4951 O O . PRO B 1 232 ? 1.577 -50.753 13.039 1.00 22.93 232 PRO B O 1
ATOM 4955 N N . LEU B 1 233 ? -0.474 -50.877 12.121 1.00 24.56 233 LEU B N 1
ATOM 4956 C CA . LEU B 1 233 ? -0.176 -49.971 11.035 1.00 24.90 233 LEU B CA 1
ATOM 4957 C C . LEU B 1 233 ? 0.117 -48.560 11.543 1.00 26.07 233 LEU B C 1
ATOM 4958 O O . LEU B 1 233 ? -0.538 -48.073 12.474 1.00 27.53 233 LEU B O 1
ATOM 4963 N N . ARG B 1 234 ? 1.098 -47.920 10.916 1.00 24.35 234 ARG B N 1
ATOM 4964 C CA . ARG B 1 234 ? 1.479 -46.551 11.224 1.00 22.35 234 ARG B CA 1
ATOM 4965 C C . ARG B 1 234 ? 2.012 -45.960 9.936 1.00 21.82 234 ARG B C 1
ATOM 4966 O O . ARG B 1 234 ? 2.964 -46.493 9.366 1.00 22.87 234 ARG B O 1
ATOM 4974 N N . ILE B 1 235 ? 1.360 -44.914 9.436 1.00 24.91 235 ILE B N 1
ATOM 4975 C CA . ILE B 1 235 ? 1.808 -44.241 8.217 1.00 22.77 235 ILE B CA 1
ATOM 4976 C C . ILE B 1 235 ? 1.813 -42.724 8.424 1.00 22.34 235 ILE B C 1
ATOM 4977 O O . ILE B 1 235 ? 0.759 -42.086 8.335 1.00 23.51 235 ILE B O 1
ATOM 4982 N N . PRO B 1 236 ? 2.966 -42.136 8.794 1.00 23.45 236 PRO B N 1
ATOM 4983 C CA . PRO B 1 236 ? 2.997 -40.676 8.984 1.00 23.03 236 PRO B CA 1
ATOM 4984 C C . PRO B 1 236 ? 2.761 -40.006 7.615 1.00 22.42 236 PRO B C 1
ATOM 4985 O O . PRO B 1 236 ? 3.332 -40.413 6.604 1.00 22.88 236 PRO B O 1
ATOM 4989 N N . ILE B 1 237 ? 1.878 -39.018 7.578 1.00 23.90 237 ILE B N 1
ATOM 4990 C CA . ILE B 1 237 ? 1.554 -38.328 6.335 1.00 21.56 237 ILE B CA 1
ATOM 4991 C C . ILE B 1 237 ? 2.570 -37.239 5.948 1.00 22.28 237 ILE B C 1
ATOM 4992 O O . ILE B 1 237 ? 2.845 -36.310 6.720 1.00 23.24 237 ILE B O 1
ATOM 4997 N N . GLN B 1 238 ? 3.140 -37.374 4.757 1.00 22.63 238 GLN B N 1
ATOM 4998 C CA . GLN B 1 238 ? 4.095 -36.395 4.247 1.00 24.27 238 GLN B CA 1
ATOM 4999 C C . GLN B 1 238 ? 3.397 -35.293 3.453 1.00 27.14 238 GLN B C 1
ATOM 5000 O O . GLN B 1 238 ? 3.758 -34.115 3.555 1.00 26.27 238 GLN B O 1
ATOM 5006 N N . ASP B 1 239 ? 2.422 -35.680 2.638 1.00 26.78 239 ASP B N 1
ATOM 5007 C CA . ASP B 1 239 ? 1.674 -34.741 1.806 1.00 28.78 239 ASP B CA 1
ATOM 5008 C C . ASP B 1 239 ? 0.296 -35.294 1.536 1.00 27.50 239 ASP B C 1
ATOM 5009 O O . ASP B 1 239 ? 0.046 -36.481 1.719 1.00 25.31 239 ASP B O 1
ATOM 5014 N N . VAL B 1 240 ? -0.599 -34.424 1.095 1.00 27.43 240 VAL B N 1
ATOM 5015 C CA . VAL B 1 240 ? -1.951 -34.834 0.783 1.00 29.71 240 VAL B CA 1
ATOM 5016 C C . VAL B 1 240 ? -2.397 -34.134 -0.492 1.00 33.11 240 VAL B C 1
ATOM 5017 O O . VAL B 1 240 ? -2.131 -32.952 -0.691 1.00 33.04 240 VAL B O 1
ATOM 5021 N N . TYR B 1 241 ? -3.017 -34.900 -1.384 1.00 38.72 241 TYR B N 1
ATOM 5022 C CA . TYR B 1 241 ? -3.475 -34.386 -2.669 1.00 38.68 241 TYR B CA 1
ATOM 5023 C C . TYR B 1 241 ? -4.940 -34.679 -2.883 1.00 38.27 241 TYR B C 1
ATOM 5024 O O . TYR B 1 241 ? -5.569 -35.384 -2.104 1.00 37.12 241 TYR B O 1
ATOM 5033 N N . SER B 1 242 ? -5.483 -34.124 -3.951 1.00 43.27 242 SER B N 1
ATOM 5034 C CA . SER B 1 242 ? -6.872 -34.338 -4.302 1.00 47.96 242 SER B CA 1
ATOM 5035 C C . SER B 1 242 ? -6.914 -34.379 -5.805 1.00 50.61 242 SER B C 1
ATOM 5036 O O . SER B 1 242 ? -6.838 -33.341 -6.456 1.00 55.99 242 SER B O 1
ATOM 5039 N N . ILE B 1 243 ? -6.929 -35.590 -6.351 1.00 48.58 243 ILE B N 1
ATOM 5040 C CA . ILE B 1 243 ? -6.970 -35.759 -7.791 1.00 49.20 243 ILE B CA 1
ATOM 5041 C C . ILE B 1 243 ? -8.423 -35.684 -8.232 1.00 48.27 243 ILE B C 1
ATOM 5042 O O . ILE B 1 243 ? -9.305 -36.216 -7.554 1.00 46.21 243 ILE B O 1
ATOM 5047 N N . SER B 1 244 ? -8.669 -35.007 -9.350 1.00 48.08 244 SER B N 1
ATOM 5048 C CA . SER B 1 244 ? -10.020 -34.851 -9.896 1.00 47.57 244 SER B CA 1
ATOM 5049 C C . SER B 1 244 ? -10.568 -36.228 -10.262 1.00 46.20 244 SER B C 1
ATOM 5050 O O . SER B 1 244 ? -9.864 -37.029 -10.881 1.00 48.16 244 SER B O 1
ATOM 5053 N N . GLY B 1 245 ? -11.790 -36.526 -9.829 1.00 39.54 245 GLY B N 1
ATOM 5054 C CA . GLY B 1 245 ? -12.379 -37.814 -10.143 1.00 34.13 245 GLY B CA 1
ATOM 5055 C C . GLY B 1 245 ? -11.790 -38.992 -9.382 1.00 34.66 245 GLY B C 1
ATOM 5056 O O . GLY B 1 245 ? -12.276 -40.116 -9.499 1.00 35.66 245 GLY B O 1
ATOM 5057 N N . VAL B 1 246 ? -10.711 -38.769 -8.641 1.00 32.74 246 VAL B N 1
ATOM 5058 C CA . VAL B 1 246 ? -10.107 -39.846 -7.867 1.00 31.50 246 VAL B CA 1
ATOM 5059 C C . VAL B 1 246 ? -10.351 -39.553 -6.389 1.00 29.33 246 VAL B C 1
ATOM 5060 O O . VAL B 1 246 ? -10.895 -40.381 -5.650 1.00 28.76 246 VAL B O 1
ATOM 5064 N N . GLY B 1 247 ? -9.984 -38.351 -5.966 1.00 28.17 247 GLY B N 1
ATOM 5065 C CA . GLY B 1 247 ? -10.207 -37.980 -4.590 1.00 30.04 247 GLY B CA 1
ATOM 5066 C C . GLY B 1 247 ? -8.955 -37.598 -3.830 1.00 31.58 247 GLY B C 1
ATOM 5067 O O . GLY B 1 247 ? -7.928 -37.217 -4.405 1.00 31.87 247 GLY B O 1
ATOM 5068 N N . THR B 1 248 ? -9.055 -37.728 -2.517 1.00 31.98 248 THR B N 1
ATOM 5069 C CA . THR B 1 248 ? -7.979 -37.382 -1.619 1.00 36.20 248 THR B CA 1
ATOM 5070 C C . THR B 1 248 ? -6.943 -38.488 -1.576 1.00 32.93 248 THR B C 1
ATOM 5071 O O . THR B 1 248 ? -7.252 -39.644 -1.272 1.00 29.99 248 THR B O 1
ATOM 5075 N N . VAL B 1 249 ? -5.714 -38.137 -1.909 1.00 31.20 249 VAL B N 1
ATOM 5076 C CA . VAL B 1 249 ? -4.650 -39.109 -1.892 1.00 32.26 249 VAL B CA 1
ATOM 5077 C C . VAL B 1 249 ? -3.463 -38.672 -1.020 1.00 29.06 249 VAL B C 1
ATOM 5078 O O . VAL B 1 249 ? -2.687 -37.789 -1.398 1.00 28.03 249 VAL B O 1
ATOM 5082 N N . PRO B 1 250 ? -3.408 -39.178 0.227 1.00 26.51 250 PRO B N 1
ATOM 5083 C CA . PRO B 1 250 ? -2.314 -38.846 1.144 1.00 25.16 250 PRO B CA 1
ATOM 5084 C C . PRO B 1 250 ? -1.080 -39.622 0.675 1.00 27.05 250 PRO B C 1
ATOM 5085 O O . PRO B 1 250 ? -1.208 -40.631 -0.027 1.00 27.53 250 PRO B O 1
ATOM 5089 N N . VAL B 1 251 ? 0.103 -39.148 1.049 1.00 29.02 251 VAL B N 1
ATOM 5090 C CA . VAL B 1 251 ? 1.368 -39.781 0.668 1.00 27.11 251 VAL B CA 1
ATOM 5091 C C . VAL B 1 251 ? 2.234 -39.903 1.929 1.00 26.38 251 VAL B C 1
ATOM 5092 O O . VAL B 1 251 ? 2.350 -38.953 2.704 1.00 22.75 251 VAL B O 1
ATOM 5096 N N . GLY B 1 252 ? 2.845 -41.063 2.125 1.00 24.42 252 GLY B N 1
ATOM 5097 C CA . GLY B 1 252 ? 3.684 -41.266 3.289 1.00 24.39 252 GLY B CA 1
ATOM 5098 C C . GLY B 1 252 ? 4.344 -42.627 3.238 1.00 24.30 252 GLY B C 1
ATOM 5099 O O . GLY B 1 252 ? 4.094 -43.414 2.330 1.00 24.45 252 GLY B O 1
ATOM 5100 N N . ARG B 1 253 ? 5.170 -42.921 4.227 1.00 22.84 253 ARG B N 1
ATOM 5101 C CA . ARG B 1 253 ? 5.871 -44.191 4.272 1.00 22.97 253 ARG B CA 1
ATOM 5102 C C . ARG B 1 253 ? 5.237 -45.089 5.326 1.00 24.72 253 ARG B C 1
ATOM 5103 O O . ARG B 1 253 ? 4.877 -44.631 6.418 1.00 24.92 253 ARG B O 1
ATOM 5111 N N . VAL B 1 254 ? 5.016 -46.349 4.973 1.00 22.55 254 VAL B N 1
ATOM 5112 C CA . VAL B 1 254 ? 4.459 -47.289 5.931 1.00 24.28 254 VAL B CA 1
ATOM 5113 C C . VAL B 1 254 ? 5.626 -47.570 6.885 1.00 27.14 254 VAL B C 1
ATOM 5114 O O . VAL B 1 254 ? 6.668 -48.088 6.477 1.00 24.40 254 VAL B O 1
ATOM 5118 N N . GLU B 1 255 ? 5.475 -47.179 8.141 1.00 27.80 255 GLU B N 1
ATOM 5119 C CA . GLU B 1 255 ? 6.538 -47.380 9.118 1.00 28.16 255 GLU B CA 1
ATOM 5120 C C . GLU B 1 255 ? 6.340 -48.624 9.974 1.00 26.81 255 GLU B C 1
ATOM 5121 O O . GLU B 1 255 ? 7.266 -49.081 10.637 1.00 30.13 255 GLU B O 1
ATOM 5127 N N . SER B 1 256 ? 5.139 -49.177 9.943 1.00 22.59 256 SER B N 1
ATOM 5128 C CA . SER B 1 256 ? 4.829 -50.354 10.733 1.00 23.78 256 SER B CA 1
ATOM 5129 C C . SER B 1 256 ? 3.537 -50.932 10.176 1.00 25.09 256 SER B C 1
ATOM 5130 O O . SER B 1 256 ? 2.734 -50.205 9.587 1.00 26.09 256 SER B O 1
ATOM 5133 N N . GLY B 1 257 ? 3.336 -52.230 10.365 1.00 23.55 257 GLY B N 1
ATOM 5134 C CA . GLY B 1 257 ? 2.131 -52.863 9.875 1.00 22.60 257 GLY B CA 1
ATOM 5135 C C . GLY B 1 257 ? 2.021 -52.973 8.367 1.00 25.82 257 GLY B C 1
ATOM 5136 O O . GLY B 1 257 ? 2.998 -52.781 7.627 1.00 22.94 257 GLY B O 1
ATOM 5137 N N . VAL B 1 258 ? 0.816 -53.314 7.912 1.00 27.52 258 VAL B N 1
ATOM 5138 C CA . VAL B 1 258 ? 0.537 -53.485 6.491 1.00 27.07 258 VAL B CA 1
ATOM 5139 C C . VAL B 1 258 ? -0.775 -52.796 6.095 1.00 25.09 258 VAL B C 1
ATOM 5140 O O . VAL B 1 258 ? -1.752 -52.779 6.867 1.00 27.35 258 VAL B O 1
ATOM 5144 N N . LEU B 1 259 ? -0.765 -52.154 4.935 1.00 21.53 259 LEU B N 1
ATOM 5145 C CA . LEU B 1 259 ? -1.954 -51.487 4.423 1.00 27.03 259 LEU B CA 1
ATOM 5146 C C . LEU B 1 259 ? -2.430 -52.268 3.197 1.00 30.15 259 LEU B C 1
ATOM 5147 O O . LEU B 1 259 ? -1.652 -52.524 2.271 1.00 25.61 259 LEU B O 1
ATOM 5152 N N . LYS B 1 260 ? -3.713 -52.618 3.179 1.00 32.05 260 LYS B N 1
ATOM 5153 C CA . LYS B 1 260 ? -4.280 -53.365 2.066 1.00 33.81 260 LYS B CA 1
ATOM 5154 C C . LYS B 1 260 ? -5.453 -52.599 1.500 1.00 35.06 260 LYS B C 1
ATOM 5155 O O . LYS B 1 260 ? -6.175 -51.915 2.243 1.00 34.06 260 LYS B O 1
ATOM 5161 N N . VAL B 1 261 ? -5.616 -52.676 0.182 1.00 32.93 261 VAL B N 1
ATOM 5162 C CA . VAL B 1 261 ? -6.731 -52.024 -0.487 1.00 31.13 261 VAL B CA 1
ATOM 5163 C C . VAL B 1 261 ? -7.976 -52.592 0.186 1.00 33.63 261 VAL B C 1
ATOM 5164 O O . VAL B 1 261 ? -8.025 -53.781 0.532 1.00 34.23 261 VAL B O 1
ATOM 5168 N N . GLY B 1 262 ? -8.921 -51.715 0.487 1.00 35.16 262 GLY B N 1
ATOM 5169 C CA . GLY B 1 262 ? -10.141 -52.143 1.136 1.00 34.32 262 GLY B CA 1
ATOM 5170 C C . GLY B 1 262 ? -10.098 -51.931 2.634 1.00 36.87 262 GLY B C 1
ATOM 5171 O O . GLY B 1 262 ? -11.122 -52.074 3.296 1.00 42.44 262 GLY B O 1
ATOM 5172 N N . ASP B 1 263 ? -8.933 -51.573 3.172 1.00 33.07 263 ASP B N 1
ATOM 5173 C CA . ASP B 1 263 ? -8.784 -51.342 4.612 1.00 32.46 263 ASP B CA 1
ATOM 5174 C C . ASP B 1 263 ? -9.521 -50.109 5.121 1.00 30.72 263 ASP B C 1
ATOM 5175 O O . ASP B 1 263 ? -9.620 -49.115 4.419 1.00 33.23 263 ASP B O 1
ATOM 5180 N N . LYS B 1 264 ? -10.070 -50.200 6.327 1.00 31.70 264 LYS B N 1
ATOM 5181 C CA . LYS B 1 264 ? -10.704 -49.058 6.965 1.00 34.58 264 LYS B CA 1
ATOM 5182 C C . LYS B 1 264 ? -9.491 -48.447 7.679 1.00 34.25 264 LYS B C 1
ATOM 5183 O O . LYS B 1 264 ? -8.680 -49.162 8.282 1.00 29.77 264 LYS B O 1
ATOM 5189 N N . ILE B 1 265 ? -9.374 -47.130 7.624 1.00 36.27 265 ILE B N 1
ATOM 5190 C CA . ILE B 1 265 ? -8.221 -46.445 8.177 1.00 37.57 265 ILE B CA 1
ATOM 5191 C C . ILE B 1 265 ? -8.605 -45.237 9.022 1.00 34.48 265 ILE B C 1
ATOM 5192 O O . ILE B 1 265 ? -9.631 -44.604 8.775 1.00 33.04 265 ILE B O 1
ATOM 5197 N N . VAL B 1 266 ? -7.822 -44.962 10.060 1.00 32.00 266 VAL B N 1
ATOM 5198 C CA . VAL B 1 266 ? -8.085 -43.811 10.912 1.00 31.18 266 VAL B CA 1
ATOM 5199 C C . VAL B 1 266 ? -6.927 -42.808 10.884 1.00 30.47 266 VAL B C 1
ATOM 5200 O O . VAL B 1 266 ? -5.763 -43.184 10.980 1.00 27.28 266 VAL B O 1
ATOM 5204 N N . PHE B 1 267 ? -7.268 -41.539 10.693 1.00 30.70 267 PHE B N 1
ATOM 5205 C CA . PHE B 1 267 ? -6.298 -40.459 10.651 1.00 27.71 267 PHE B CA 1
ATOM 5206 C C . PHE B 1 267 ? -6.301 -39.738 11.977 1.00 28.58 267 PHE B C 1
ATOM 5207 O O . PHE B 1 267 ? -7.324 -39.184 12.380 1.00 32.59 267 PHE B O 1
ATOM 5215 N N . MET B 1 268 ? -5.164 -39.737 12.655 1.00 27.05 268 MET B N 1
ATOM 5216 C CA . MET B 1 268 ? -5.046 -39.028 13.913 1.00 27.45 268 MET B CA 1
ATOM 5217 C C . MET B 1 268 ? -4.284 -37.742 13.598 1.00 31.56 268 MET B C 1
ATOM 5218 O O . MET B 1 268 ? -3.479 -37.709 12.666 1.00 29.51 268 MET B O 1
ATOM 5223 N N . PRO B 1 269 ? -4.502 -36.676 14.382 1.00 31.64 269 PRO B N 1
ATOM 5224 C CA . PRO B 1 269 ? -5.397 -36.612 15.540 1.00 33.81 269 PRO B CA 1
ATOM 5225 C C . PRO B 1 269 ? -6.866 -36.352 15.212 1.00 35.92 269 PRO B C 1
ATOM 5226 O O . PRO B 1 269 ? -7.706 -36.353 16.116 1.00 35.92 269 PRO B O 1
ATOM 5230 N N . ALA B 1 270 ? -7.173 -36.117 13.938 1.00 35.55 270 ALA B N 1
ATOM 5231 C CA . ALA B 1 270 ? -8.554 -35.854 13.533 1.00 41.75 270 ALA B CA 1
ATOM 5232 C C . ALA B 1 270 ? -9.554 -36.931 14.001 1.00 42.94 270 ALA B C 1
ATOM 5233 O O . ALA B 1 270 ? -10.708 -36.619 14.311 1.00 40.44 270 ALA B O 1
ATOM 5235 N N . GLY B 1 271 ? -9.099 -38.180 14.073 1.00 41.16 271 GLY B N 1
ATOM 5236 C CA . GLY B 1 271 ? -9.967 -39.269 14.486 1.00 44.18 271 GLY B CA 1
ATOM 5237 C C . GLY B 1 271 ? -10.951 -39.677 13.394 1.00 46.64 271 GLY B C 1
ATOM 5238 O O . GLY B 1 271 ? -11.908 -40.412 13.643 1.00 47.21 271 GLY B O 1
ATOM 5239 N N . LYS B 1 272 ? -10.705 -39.216 12.173 1.00 44.39 272 LYS B N 1
ATOM 5240 C CA . LYS B 1 272 ? -11.571 -39.537 11.054 1.00 40.86 272 LYS B CA 1
ATOM 5241 C C . LYS B 1 272 ? -11.182 -40.878 10.473 1.00 39.02 272 LYS B C 1
ATOM 5242 O O . LYS B 1 272 ? -10.000 -41.180 10.353 1.00 34.29 272 LYS B O 1
ATOM 5248 N N . VAL B 1 273 ? -12.181 -41.673 10.103 1.00 38.93 273 VAL B N 1
ATOM 5249 C CA . VAL B 1 273 ? -11.955 -42.992 9.521 1.00 36.23 273 VAL B CA 1
ATOM 5250 C C . VAL B 1 273 ? -12.346 -42.959 8.041 1.00 37.48 273 VAL B C 1
ATOM 5251 O O . VAL B 1 273 ? -13.133 -42.109 7.619 1.00 41.71 273 VAL B O 1
ATOM 5255 N N . GLY B 1 274 ? -11.769 -43.855 7.249 1.00 32.81 274 GLY B N 1
ATOM 5256 C CA . GLY B 1 274 ? -12.081 -43.901 5.838 1.00 27.36 274 GLY B CA 1
ATOM 5257 C C . GLY B 1 274 ? -11.714 -45.262 5.310 1.00 29.48 274 GLY B C 1
ATOM 5258 O O . GLY B 1 274 ? -11.313 -46.124 6.080 1.00 31.66 274 GLY B O 1
ATOM 5259 N N . GLU B 1 275 ? -11.824 -45.459 4.003 1.00 34.22 275 GLU B N 1
ATOM 5260 C CA . GLU B 1 275 ? -11.489 -46.739 3.404 1.00 36.65 275 GLU B CA 1
ATOM 5261 C C . GLU B 1 275 ? -10.482 -46.559 2.278 1.00 33.63 275 GLU B C 1
ATOM 5262 O O . GLU B 1 275 ? -10.605 -45.635 1.475 1.00 34.77 275 GLU B O 1
ATOM 5268 N N . VAL B 1 276 ? -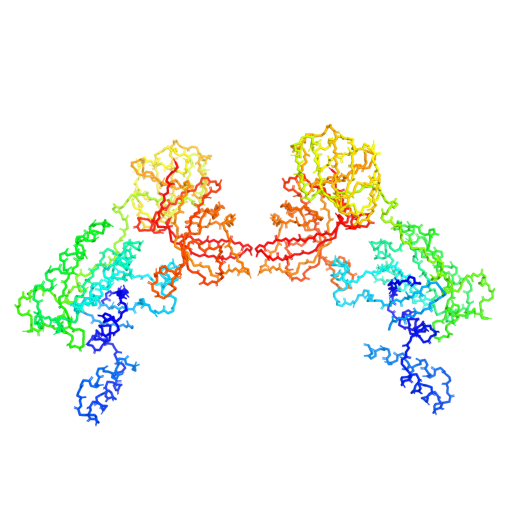9.489 -47.440 2.224 1.00 29.48 276 VAL B N 1
ATOM 5269 C CA . VAL B 1 276 ? -8.470 -47.378 1.191 1.00 31.14 276 VAL B CA 1
ATOM 5270 C C . VAL B 1 276 ? -9.000 -47.975 -0.097 1.00 30.43 276 VAL B C 1
ATOM 5271 O O . VAL B 1 276 ? -9.357 -49.147 -0.144 1.00 30.39 276 VAL B O 1
ATOM 5275 N N . ARG B 1 277 ? -9.085 -47.141 -1.125 1.00 34.22 277 ARG B N 1
ATOM 5276 C CA . ARG B 1 277 ? -9.563 -47.555 -2.433 1.00 37.25 277 ARG B CA 1
ATOM 5277 C C . ARG B 1 277 ? -8.463 -48.147 -3.281 1.00 34.70 277 ARG B C 1
ATOM 5278 O O . ARG B 1 277 ? -8.671 -49.134 -3.983 1.00 35.96 277 ARG B O 1
ATOM 5286 N N . SER B 1 278 ? -7.293 -47.526 -3.222 1.00 31.04 278 SER B N 1
ATOM 5287 C CA . SER B 1 278 ? -6.156 -47.976 -3.997 1.00 27.96 278 SER B CA 1
ATOM 5288 C C . SER B 1 278 ? -4.852 -47.562 -3.312 1.00 30.33 278 SER B C 1
ATOM 5289 O O . SER B 1 278 ? -4.854 -46.725 -2.397 1.00 28.77 278 SER B O 1
ATOM 5292 N N . ILE B 1 279 ? -3.749 -48.145 -3.770 1.00 28.26 279 ILE B N 1
ATOM 5293 C CA . ILE B 1 279 ? -2.417 -47.880 -3.231 1.00 25.58 279 ILE B CA 1
ATOM 5294 C C . ILE B 1 279 ? -1.481 -47.849 -4.436 1.00 28.40 279 ILE B C 1
ATOM 5295 O O . ILE B 1 279 ? -1.709 -48.541 -5.429 1.00 28.43 279 ILE B O 1
ATOM 5300 N N . GLU B 1 280 ? -0.457 -47.010 -4.363 1.00 29.05 280 GLU B N 1
ATOM 5301 C CA . GLU B 1 280 ? 0.516 -46.897 -5.432 1.00 29.97 280 GLU B CA 1
ATOM 5302 C C . GLU B 1 280 ? 1.890 -46.733 -4.795 1.00 29.53 280 GLU B C 1
ATOM 5303 O O . GLU B 1 280 ? 2.065 -45.917 -3.873 1.00 28.43 280 GLU B O 1
ATOM 5309 N N . THR B 1 281 ? 2.845 -47.533 -5.259 1.00 25.56 281 THR B N 1
ATOM 5310 C CA . THR B 1 281 ? 4.215 -47.487 -4.755 1.00 25.31 281 THR B CA 1
ATOM 5311 C C . THR B 1 281 ? 5.125 -47.352 -5.974 1.00 25.39 281 THR B C 1
ATOM 5312 O O . THR B 1 281 ? 5.052 -48.168 -6.873 1.00 26.71 281 THR B O 1
ATOM 5316 N N . HIS B 1 282 ? 5.949 -46.309 -6.024 1.00 29.26 282 HIS B N 1
ATOM 5317 C CA . HIS B 1 282 ? 6.849 -46.090 -7.163 1.00 31.60 282 HIS B CA 1
ATOM 5318 C C . HIS B 1 282 ? 6.070 -46.010 -8.469 1.00 28.32 282 HIS B C 1
ATOM 5319 O O . HIS B 1 282 ? 6.510 -46.537 -9.494 1.00 26.18 282 HIS B O 1
ATOM 5326 N N . HIS B 1 283 ? 4.921 -45.338 -8.415 1.00 26.92 283 HIS B N 1
ATOM 5327 C CA . HIS B 1 283 ? 4.036 -45.173 -9.572 1.00 28.43 283 HIS B CA 1
ATOM 5328 C C . HIS B 1 283 ? 3.578 -46.503 -10.140 1.00 25.93 283 HIS B C 1
ATOM 5329 O O . HIS B 1 283 ? 3.496 -46.673 -11.351 1.00 25.42 283 HIS B O 1
ATOM 5336 N N . THR B 1 284 ? 3.295 -47.447 -9.250 1.00 27.30 284 THR B N 1
ATOM 5337 C CA . THR B 1 284 ? 2.832 -48.765 -9.635 1.00 25.41 284 THR B CA 1
ATOM 5338 C C . THR B 1 284 ? 1.636 -49.090 -8.766 1.00 26.16 284 THR B C 1
ATOM 5339 O O . THR B 1 284 ? 1.692 -48.940 -7.540 1.00 27.37 284 THR B O 1
ATOM 5343 N N . LYS B 1 285 ? 0.545 -49.487 -9.417 1.00 25.46 285 LYS B N 1
ATOM 5344 C CA . LYS B 1 285 ? -0.696 -49.849 -8.750 1.00 27.15 285 LYS B CA 1
ATOM 5345 C C . LYS B 1 285 ? -0.453 -51.114 -7.929 1.00 29.16 285 LYS B C 1
ATOM 5346 O O . LYS B 1 285 ? -0.056 -52.147 -8.486 1.00 31.79 285 LYS B O 1
ATOM 5352 N N . MET B 1 286 ? -0.714 -51.032 -6.621 1.00 30.83 286 MET B N 1
ATOM 5353 C CA . MET B 1 286 ? -0.487 -52.134 -5.677 1.00 31.14 286 MET B CA 1
ATOM 5354 C C . MET B 1 286 ? -1.726 -52.559 -4.880 1.00 28.84 286 MET B C 1
ATOM 5355 O O . MET B 1 286 ? -2.659 -51.777 -4.714 1.00 34.00 286 MET B O 1
ATOM 5360 N N . ASP B 1 287 ? -1.710 -53.783 -4.355 1.00 26.90 287 ASP B N 1
ATOM 5361 C CA . ASP B 1 287 ? -2.810 -54.299 -3.531 1.00 29.32 287 ASP B CA 1
ATOM 5362 C C . ASP B 1 287 ? -2.544 -54.047 -2.057 1.00 28.39 287 ASP B C 1
ATOM 5363 O O . ASP B 1 287 ? -3.472 -53.899 -1.256 1.00 25.61 287 ASP B O 1
ATOM 5368 N N . LYS B 1 288 ? -1.272 -54.090 -1.686 1.00 29.69 288 LYS B N 1
ATOM 5369 C CA . LYS B 1 288 ? -0.892 -53.856 -0.305 1.00 32.03 288 LYS B CA 1
ATOM 5370 C C . LYS B 1 288 ? 0.442 -53.126 -0.256 1.00 31.58 288 LYS B C 1
ATOM 5371 O O . LYS B 1 288 ? 1.133 -52.986 -1.279 1.00 28.31 288 LYS B O 1
ATOM 5377 N N . ALA B 1 289 ? 0.756 -52.608 0.926 1.00 29.56 289 ALA B N 1
ATOM 5378 C CA . ALA B 1 289 ? 1.996 -51.890 1.162 1.00 27.67 289 ALA B CA 1
ATOM 5379 C C . ALA B 1 289 ? 2.543 -52.393 2.495 1.00 29.18 289 ALA B C 1
ATOM 5380 O O . ALA B 1 289 ? 1.781 -52.626 3.447 1.00 27.26 289 ALA B O 1
ATOM 5382 N N . GLU B 1 290 ? 3.855 -52.599 2.537 1.00 29.92 290 GLU B N 1
ATOM 5383 C CA . GLU B 1 290 ? 4.537 -53.091 3.724 1.00 33.46 290 GLU B CA 1
ATOM 5384 C C . GLU B 1 290 ? 5.552 -52.076 4.283 1.00 31.48 290 GLU B C 1
ATOM 5385 O O . GLU B 1 290 ? 5.851 -51.065 3.625 1.00 25.78 290 GLU B O 1
ATOM 5391 N N . PRO B 1 291 ? 6.071 -52.316 5.514 1.00 29.85 291 PRO B N 1
ATOM 5392 C CA . PRO B 1 291 ? 7.030 -51.378 6.103 1.00 27.76 291 PRO B CA 1
ATOM 5393 C C . PRO B 1 291 ? 8.165 -51.007 5.164 1.00 29.77 291 PRO B C 1
ATOM 5394 O O . PRO B 1 291 ? 8.784 -51.871 4.537 1.00 30.59 291 PRO B O 1
ATOM 5398 N N . GLY B 1 292 ? 8.396 -49.703 5.047 1.00 30.01 292 GLY B N 1
ATOM 5399 C CA . GLY B 1 292 ? 9.444 -49.199 4.187 1.00 27.25 292 GLY B CA 1
ATOM 5400 C C . GLY B 1 292 ? 8.895 -48.651 2.887 1.00 25.72 292 GLY B C 1
ATOM 5401 O O . GLY B 1 292 ? 9.536 -47.829 2.236 1.00 25.98 292 GLY B O 1
ATOM 5402 N N . ASP B 1 293 ? 7.701 -49.093 2.506 1.00 26.29 293 ASP B N 1
ATOM 5403 C CA . ASP B 1 293 ? 7.088 -48.621 1.269 1.00 25.22 293 ASP B CA 1
ATOM 5404 C C . ASP B 1 293 ? 6.644 -47.169 1.337 1.00 21.20 293 ASP B C 1
ATOM 5405 O O . ASP B 1 293 ? 5.865 -46.802 2.219 1.00 20.95 293 ASP B O 1
ATOM 5410 N N . ASN B 1 294 ? 7.163 -46.340 0.437 1.00 22.05 294 ASN B N 1
ATOM 5411 C CA . ASN B 1 294 ? 6.736 -44.956 0.376 1.00 26.38 294 ASN B CA 1
ATOM 5412 C C . ASN B 1 294 ? 5.557 -45.015 -0.603 1.00 27.68 294 ASN B C 1
ATOM 5413 O O . ASN B 1 294 ? 5.724 -45.313 -1.793 1.00 26.84 294 ASN B O 1
ATOM 5418 N N . ILE B 1 295 ? 4.362 -44.772 -0.084 1.00 25.01 295 ILE B N 1
ATOM 5419 C CA . ILE B 1 295 ? 3.154 -44.885 -0.876 1.00 25.18 295 ILE B CA 1
ATOM 5420 C C . ILE B 1 295 ? 2.286 -43.648 -1.008 1.00 27.20 295 ILE B C 1
ATOM 5421 O O . ILE B 1 295 ? 2.422 -42.657 -0.288 1.00 26.08 295 ILE B O 1
ATOM 5426 N N . GLY B 1 296 ? 1.382 -43.745 -1.969 1.00 28.02 296 GLY B N 1
ATOM 5427 C CA . GLY B 1 296 ? 0.388 -42.728 -2.205 1.00 26.43 296 GLY B CA 1
ATOM 5428 C C . GLY B 1 296 ? -0.837 -43.621 -2.154 1.00 26.58 296 GLY B C 1
ATOM 5429 O O . GLY B 1 296 ? -0.752 -44.785 -2.569 1.00 26.37 296 GLY B O 1
ATOM 5430 N N . PHE B 1 297 ? -1.931 -43.164 -1.561 1.00 28.51 297 PHE B N 1
ATOM 5431 C CA . PHE B 1 297 ? -3.131 -43.993 -1.519 1.00 30.95 297 PHE B CA 1
ATOM 5432 C C . PHE B 1 297 ? -4.399 -43.156 -1.572 1.00 31.05 297 PHE B C 1
ATOM 5433 O O . PHE B 1 297 ? -4.448 -42.043 -1.063 1.00 31.06 297 PHE B O 1
ATOM 5441 N N . ASN B 1 298 ? -5.401 -43.677 -2.260 1.00 31.03 298 ASN B N 1
ATOM 5442 C CA . ASN B 1 298 ? -6.671 -42.989 -2.383 1.00 29.73 298 ASN B CA 1
ATOM 5443 C C . ASN B 1 298 ? -7.585 -43.453 -1.244 1.00 30.85 298 ASN B C 1
ATOM 5444 O O . ASN B 1 298 ? -7.869 -44.649 -1.102 1.00 28.71 298 ASN B O 1
ATOM 5449 N N . VAL B 1 299 ? -7.994 -42.520 -0.396 1.00 30.76 299 VAL B N 1
ATOM 5450 C CA . VAL B 1 299 ? -8.870 -42.848 0.716 1.00 32.26 299 VAL B CA 1
ATOM 5451 C C . VAL B 1 299 ? -10.237 -42.194 0.488 1.00 38.34 299 VAL B C 1
ATOM 5452 O O . VAL B 1 299 ? -10.330 -41.008 0.145 1.00 34.20 299 VAL B O 1
ATOM 5456 N N . ARG B 1 300 ? -11.288 -42.999 0.630 1.00 40.04 300 ARG B N 1
ATOM 5457 C CA . ARG B 1 300 ? -12.653 -42.534 0.429 1.00 40.61 300 ARG B CA 1
ATOM 5458 C C . ARG B 1 300 ? -13.361 -42.419 1.769 1.00 40.22 300 ARG B C 1
ATOM 5459 O O . ARG B 1 300 ? -13.196 -43.271 2.640 1.00 38.96 300 ARG B O 1
ATOM 5467 N N . GLY B 1 301 ? -14.101 -41.333 1.951 1.00 38.45 301 GLY B N 1
ATOM 5468 C CA . GLY B 1 301 ? -14.836 -41.162 3.183 1.00 39.99 301 GLY B CA 1
ATOM 5469 C C . GLY B 1 301 ? -14.219 -40.184 4.142 1.00 40.94 301 GLY B C 1
ATOM 5470 O O . GLY B 1 301 ? -14.680 -40.035 5.272 1.00 43.95 301 GLY B O 1
ATOM 5471 N N . VAL B 1 302 ? -13.172 -39.508 3.698 1.00 44.96 302 VAL B N 1
ATOM 5472 C CA . VAL B 1 302 ? -12.516 -38.529 4.544 1.00 45.21 302 VAL B CA 1
ATOM 5473 C C . VAL B 1 302 ? -12.144 -37.317 3.687 1.00 45.95 302 VAL B C 1
ATOM 5474 O O . VAL B 1 302 ? -11.624 -37.446 2.570 1.00 42.99 302 VAL B O 1
ATOM 5478 N N . GLU B 1 303 ? -12.529 -36.146 4.175 1.00 49.12 303 GLU B N 1
ATOM 5479 C CA . GLU B 1 303 ? -12.278 -34.891 3.482 1.00 53.29 303 GLU B CA 1
ATOM 5480 C C . GLU B 1 303 ? -10.813 -34.503 3.584 1.00 50.23 303 GLU B C 1
ATOM 5481 O O . GLU B 1 303 ? -10.238 -34.548 4.669 1.00 52.92 303 GLU B O 1
ATOM 5487 N N . LYS B 1 304 ? -10.228 -34.066 2.473 1.00 45.88 304 LYS B N 1
ATOM 5488 C CA . LYS B 1 304 ? -8.825 -33.636 2.431 1.00 43.53 304 LYS B CA 1
ATOM 5489 C C . LYS B 1 304 ? -8.457 -32.681 3.592 1.00 44.22 304 LYS B C 1
ATOM 5490 O O . LYS B 1 304 ? -7.335 -32.672 4.083 1.00 42.70 304 LYS B O 1
ATOM 5496 N N . LYS B 1 305 ? -9.444 -31.928 4.058 1.00 47.59 305 LYS B N 1
ATOM 5497 C CA . LYS B 1 305 ? -9.289 -30.963 5.143 1.00 49.01 305 LYS B CA 1
ATOM 5498 C C . LYS B 1 305 ? -8.825 -31.622 6.433 1.00 47.89 305 LYS B C 1
ATOM 5499 O O . LYS B 1 305 ? -8.116 -31.011 7.228 1.00 50.49 305 LYS B O 1
ATOM 5505 N N . ASP B 1 306 ? -9.271 -32.851 6.664 1.00 46.51 306 ASP B N 1
ATOM 5506 C CA . ASP B 1 306 ? -8.919 -33.577 7.878 1.00 47.42 306 ASP B CA 1
ATOM 5507 C C . ASP B 1 306 ? -7.544 -34.235 7.825 1.00 44.84 306 ASP B C 1
ATOM 5508 O O . ASP B 1 306 ? -7.168 -34.973 8.744 1.00 45.57 306 ASP B O 1
ATOM 5513 N N . ILE B 1 307 ? -6.807 -34.006 6.742 1.00 40.80 307 ILE B N 1
ATOM 5514 C CA . ILE B 1 307 ? -5.478 -34.587 6.607 1.00 36.60 307 ILE B CA 1
ATOM 5515 C C . ILE B 1 307 ? -4.434 -33.508 6.308 1.00 35.81 307 ILE B C 1
ATOM 5516 O O . ILE B 1 307 ? -4.587 -32.708 5.384 1.00 34.54 307 ILE B O 1
ATOM 5521 N N . LYS B 1 308 ? -3.372 -33.513 7.108 1.00 34.25 308 LYS B N 1
ATOM 5522 C CA . LYS B 1 308 ? -2.266 -32.577 6.989 1.00 30.83 308 LYS B CA 1
ATOM 5523 C C . LYS B 1 308 ? -0.986 -33.367 7.215 1.00 30.09 308 LYS B C 1
ATOM 5524 O O . LYS B 1 308 ? -1.008 -34.445 7.811 1.00 30.16 308 LYS B O 1
ATOM 5530 N N . ARG B 1 309 ? 0.133 -32.813 6.768 1.00 28.98 309 ARG B N 1
ATOM 5531 C CA . ARG B 1 309 ? 1.433 -33.438 6.969 1.00 28.23 309 ARG B CA 1
ATOM 5532 C C . ARG B 1 309 ? 1.664 -33.505 8.476 1.00 28.41 309 ARG B C 1
ATOM 5533 O O . ARG B 1 309 ? 1.362 -32.538 9.193 1.00 25.83 309 ARG B O 1
ATOM 5541 N N . GLY B 1 310 ? 2.187 -34.635 8.954 1.00 28.68 310 GLY B N 1
ATOM 5542 C CA . GLY B 1 310 ? 2.454 -34.799 10.379 1.00 26.57 310 GLY B CA 1
ATOM 5543 C C . GLY B 1 310 ? 1.439 -35.697 11.056 1.00 23.41 310 GLY B C 1
ATOM 5544 O O . GLY B 1 310 ? 1.686 -36.254 12.126 1.00 24.66 310 GLY B O 1
ATOM 5545 N N . ASP B 1 311 ? 0.269 -35.791 10.441 1.00 24.92 311 ASP B N 1
ATOM 5546 C CA . ASP B 1 311 ? -0.804 -36.637 10.936 1.00 25.44 311 ASP B CA 1
ATOM 5547 C C . ASP B 1 311 ? -0.339 -38.077 10.720 1.00 24.87 311 ASP B C 1
ATOM 5548 O O . ASP B 1 311 ? 0.569 -38.327 9.921 1.00 23.23 311 ASP B O 1
ATOM 5553 N N . VAL B 1 312 ? -0.953 -39.022 11.421 1.00 24.91 312 VAL B N 1
ATOM 5554 C CA . VAL B 1 312 ? -0.567 -40.416 11.284 1.00 23.49 312 VAL B CA 1
ATOM 5555 C C . VAL B 1 312 ? -1.803 -41.295 11.050 1.00 25.66 312 VAL B C 1
ATOM 5556 O O . VAL B 1 312 ? -2.861 -41.089 11.659 1.00 23.39 312 VAL B O 1
ATOM 5560 N N . VAL B 1 313 ? -1.668 -42.218 10.103 1.00 24.72 313 VAL B N 1
ATOM 5561 C CA . VAL B 1 313 ? -2.715 -43.164 9.745 1.00 26.04 313 VAL B CA 1
ATOM 5562 C C . VAL B 1 313 ? -2.463 -44.502 10.439 1.00 29.29 313 VAL B C 1
ATOM 5563 O O . VAL B 1 313 ? -1.314 -44.943 10.568 1.00 25.73 313 VAL B O 1
ATOM 5567 N N . GLY B 1 314 ? -3.543 -45.125 10.898 1.00 28.88 314 GLY B N 1
ATOM 5568 C CA . GLY B 1 314 ? -3.461 -46.419 11.544 1.00 27.26 314 GLY B CA 1
ATOM 5569 C C . GLY B 1 314 ? -4.775 -47.126 11.265 1.00 29.81 314 GLY B C 1
ATOM 5570 O O . GLY B 1 314 ? -5.627 -46.608 10.533 1.00 27.53 314 GLY B O 1
ATOM 5571 N N . HIS B 1 315 ? -4.917 -48.345 11.763 1.00 29.49 315 HIS B N 1
ATOM 5572 C CA . HIS B 1 315 ? -6.161 -49.075 11.595 1.00 28.10 315 HIS B CA 1
ATOM 5573 C C . HIS B 1 315 ? -7.025 -48.643 12.765 1.00 29.76 315 HIS B C 1
ATOM 5574 O O . HIS B 1 315 ? -6.520 -48.396 13.859 1.00 29.07 315 HIS B O 1
ATOM 5581 N N . PRO B 1 316 ? -8.340 -48.552 12.560 1.00 32.35 316 PRO B N 1
ATOM 5582 C CA . PRO B 1 316 ? -9.251 -48.140 13.632 1.00 33.75 316 PRO B CA 1
ATOM 5583 C C . PRO B 1 316 ? -9.059 -48.917 14.946 1.00 37.51 316 PRO B C 1
ATOM 5584 O O . PRO B 1 316 ? -9.230 -48.369 16.038 1.00 36.26 316 PRO B O 1
ATOM 5588 N N . ASN B 1 317 ? -8.654 -50.177 14.830 1.00 44.42 317 ASN B N 1
ATOM 5589 C CA . ASN B 1 317 ? -8.428 -51.040 15.993 1.00 52.46 317 ASN B CA 1
ATOM 5590 C C . ASN B 1 317 ? -7.247 -50.646 16.885 1.00 50.50 317 ASN B C 1
ATOM 5591 O O . ASN B 1 317 ? -7.221 -50.985 18.066 1.00 49.09 317 ASN B O 1
ATOM 5596 N N . ASN B 1 318 ? -6.273 -49.938 16.323 1.00 47.29 318 ASN B N 1
ATOM 5597 C CA . ASN B 1 318 ? -5.101 -49.492 17.077 1.00 43.57 318 ASN B CA 1
ATOM 5598 C C . ASN B 1 318 ? -4.693 -48.157 16.466 1.00 38.29 318 ASN B C 1
ATOM 5599 O O . ASN B 1 318 ? -3.749 -48.061 15.671 1.00 35.59 318 ASN B O 1
ATOM 5604 N N . PRO B 1 319 ? -5.447 -47.106 16.797 1.00 34.57 319 PRO B N 1
ATOM 5605 C CA . PRO B 1 319 ? -5.157 -45.780 16.262 1.00 34.85 319 PRO B CA 1
ATOM 5606 C C . PRO B 1 319 ? -3.845 -45.191 16.767 1.00 33.86 319 PRO B C 1
ATOM 5607 O O . PRO B 1 319 ? -3.366 -45.540 17.854 1.00 33.98 319 PRO B O 1
ATOM 5611 N N . PRO B 1 320 ? -3.204 -44.345 15.940 1.00 31.36 320 PRO B N 1
ATOM 5612 C CA . PRO B 1 320 ? -1.944 -43.712 16.330 1.00 28.93 320 PRO B CA 1
ATOM 5613 C C . PRO B 1 320 ? -2.126 -42.924 17.633 1.00 27.87 320 PRO B C 1
ATOM 5614 O O . PRO B 1 320 ? -3.144 -42.257 17.829 1.00 29.48 320 PRO B O 1
ATOM 5618 N N . THR B 1 321 ? -1.162 -43.042 18.536 1.00 23.68 321 THR B N 1
ATOM 5619 C CA . THR B 1 321 ? -1.211 -42.341 19.809 1.00 25.75 321 THR B CA 1
ATOM 5620 C C . THR B 1 321 ? -1.007 -40.810 19.673 1.00 29.40 321 THR B C 1
ATOM 5621 O O . THR B 1 321 ? -0.173 -40.345 18.889 1.00 27.56 321 THR B O 1
ATOM 5625 N N . VAL B 1 322 ? -1.804 -40.035 20.407 1.00 29.68 322 VAL B N 1
ATOM 5626 C CA . VAL B 1 322 ? -1.687 -38.578 20.422 1.00 28.24 322 VAL B CA 1
ATOM 5627 C C . VAL B 1 322 ? -1.279 -38.233 21.860 1.00 27.65 322 VAL B C 1
ATOM 5628 O O . VAL B 1 322 ? -1.945 -38.623 22.825 1.00 26.31 322 VAL B O 1
ATOM 5632 N N . ALA B 1 323 ? -0.172 -37.515 22.000 1.00 29.18 323 ALA B N 1
ATOM 5633 C CA . ALA B 1 323 ? 0.366 -37.197 23.316 1.00 29.62 323 ALA B CA 1
ATOM 5634 C C . ALA B 1 323 ? -0.013 -35.886 23.976 1.00 33.07 323 ALA B C 1
ATOM 5635 O O . ALA B 1 323 ? 0.069 -34.817 23.368 1.00 34.90 323 ALA B O 1
ATOM 5637 N N . ASP B 1 324 ? -0.424 -35.990 25.236 1.00 33.89 324 ASP B N 1
ATOM 5638 C CA . ASP B 1 324 ? -0.747 -34.832 26.059 1.00 34.98 324 ASP B CA 1
ATOM 5639 C C . ASP B 1 324 ? 0.611 -34.462 26.631 1.00 32.67 324 ASP B C 1
ATOM 5640 O O . ASP B 1 324 ? 0.915 -33.292 26.856 1.00 33.65 324 ASP B O 1
ATOM 5645 N N . GLU B 1 325 ? 1.428 -35.488 26.847 1.00 27.73 325 GLU B N 1
ATOM 5646 C CA . GLU B 1 325 ? 2.755 -35.318 27.390 1.00 24.32 325 GLU B CA 1
ATOM 5647 C C . GLU B 1 325 ? 3.533 -36.583 27.102 1.00 26.92 325 GLU B C 1
ATOM 5648 O O . GLU B 1 325 ? 2.947 -37.656 26.976 1.00 28.85 325 GLU B O 1
ATOM 5654 N N . PHE B 1 326 ? 4.843 -36.465 26.947 1.00 24.70 326 PHE B N 1
ATOM 5655 C CA . PHE B 1 326 ? 5.660 -37.647 26.731 1.00 23.59 326 PHE B CA 1
ATOM 5656 C C . PHE B 1 326 ? 7.020 -37.491 27.418 1.00 23.72 326 PHE B C 1
ATOM 5657 O O . PHE B 1 326 ? 7.440 -36.369 27.714 1.00 21.35 326 PHE B O 1
ATOM 5665 N N . THR B 1 327 ? 7.628 -38.621 27.785 1.00 23.77 327 THR B N 1
ATOM 5666 C CA . THR B 1 327 ? 8.939 -38.646 28.438 1.00 24.14 327 THR B CA 1
ATOM 5667 C C . THR B 1 327 ? 9.978 -39.114 27.414 1.00 24.44 327 THR B C 1
ATOM 5668 O O . THR B 1 327 ? 9.745 -40.082 26.674 1.00 22.00 327 THR B O 1
ATOM 5672 N N . ALA B 1 328 ? 11.125 -38.443 27.389 1.00 23.84 328 ALA B N 1
ATOM 5673 C CA . ALA B 1 328 ? 12.170 -38.775 26.443 1.00 21.13 328 ALA B CA 1
ATOM 5674 C C . ALA B 1 328 ? 13.562 -38.779 27.058 1.00 23.55 328 ALA B C 1
ATOM 5675 O O . ALA B 1 328 ? 13.817 -38.136 28.084 1.00 23.66 328 ALA B O 1
ATOM 5677 N N . ARG B 1 329 ? 14.439 -39.572 26.454 1.00 23.71 329 ARG B N 1
ATOM 5678 C CA . ARG B 1 329 ? 15.826 -39.654 26.870 1.00 26.81 329 ARG B CA 1
ATOM 5679 C C . ARG B 1 329 ? 16.524 -38.834 25.757 1.00 26.71 329 ARG B C 1
ATOM 5680 O O . ARG B 1 329 ? 16.476 -39.207 24.578 1.00 23.16 329 ARG B O 1
ATOM 5688 N N . ILE B 1 330 ? 17.087 -37.680 26.117 1.00 23.51 330 ILE B N 1
ATOM 5689 C CA . ILE B 1 330 ? 17.706 -36.795 25.129 1.00 20.81 330 ILE B CA 1
ATOM 5690 C C . ILE B 1 330 ? 19.173 -36.490 25.358 1.00 23.21 330 ILE B C 1
ATOM 5691 O O . ILE B 1 330 ? 19.701 -36.687 26.462 1.00 23.81 330 ILE B O 1
ATOM 5696 N N . ILE B 1 331 ? 19.819 -36.020 24.290 1.00 21.10 331 ILE B N 1
ATOM 5697 C CA . ILE B 1 331 ? 21.207 -35.571 24.316 1.00 19.99 331 ILE B CA 1
ATOM 5698 C C . ILE B 1 331 ? 21.114 -34.138 23.791 1.00 21.30 331 ILE B C 1
ATOM 5699 O O . ILE B 1 331 ? 20.402 -33.881 22.807 1.00 19.45 331 ILE B O 1
ATOM 5704 N N . VAL B 1 332 ? 21.728 -33.199 24.505 1.00 19.94 332 VAL B N 1
ATOM 5705 C CA . VAL B 1 332 ? 21.727 -31.805 24.075 1.00 19.51 332 VAL B CA 1
ATOM 5706 C C . VAL B 1 332 ? 22.981 -31.672 23.228 1.00 18.73 332 VAL B C 1
ATOM 5707 O O . VAL B 1 332 ? 24.084 -31.578 23.748 1.00 22.28 332 VAL B O 1
ATOM 5711 N N . VAL B 1 333 ? 22.815 -31.745 21.914 1.00 21.65 333 VAL B N 1
ATOM 5712 C CA . VAL B 1 333 ? 23.947 -31.654 20.999 1.00 20.32 333 VAL B CA 1
ATOM 5713 C C . VAL B 1 333 ? 24.421 -30.220 20.786 1.00 22.97 333 VAL B C 1
ATOM 5714 O O . VAL B 1 333 ? 25.608 -29.990 20.532 1.00 22.72 333 VAL B O 1
ATOM 5718 N N . TRP B 1 334 ? 23.503 -29.261 20.927 1.00 21.79 334 TRP B N 1
ATOM 5719 C CA . TRP B 1 334 ? 23.837 -27.859 20.745 1.00 20.58 334 TRP B CA 1
ATOM 5720 C C . TRP B 1 334 ? 22.955 -26.880 21.515 1.00 21.96 334 TRP B C 1
ATOM 5721 O O . TRP B 1 334 ? 21.737 -26.865 21.350 1.00 20.51 334 TRP B O 1
ATOM 5732 N N . HIS B 1 335 ? 23.589 -26.046 22.337 1.00 23.15 335 HIS B N 1
ATOM 5733 C CA . HIS B 1 335 ? 22.903 -24.986 23.085 1.00 22.44 335 HIS B CA 1
ATOM 5734 C C . HIS B 1 335 ? 23.956 -23.992 23.559 1.00 23.37 335 HIS B C 1
ATOM 5735 O O . HIS B 1 335 ? 24.896 -24.365 24.258 1.00 26.71 335 HIS B O 1
ATOM 5742 N N . PRO B 1 336 ? 23.797 -22.706 23.199 1.00 23.80 336 PRO B N 1
ATOM 5743 C CA . PRO B 1 336 ? 24.731 -21.639 23.576 1.00 22.43 336 PRO B CA 1
ATOM 5744 C C . PRO B 1 336 ? 24.828 -21.343 25.072 1.00 23.80 336 PRO B C 1
ATOM 5745 O O . PRO B 1 336 ? 25.879 -20.936 25.548 1.00 27.39 336 PRO B O 1
ATOM 5749 N N . THR B 1 337 ? 23.722 -21.478 25.798 1.00 22.57 337 THR B N 1
ATOM 5750 C CA . THR B 1 337 ? 23.716 -21.220 27.237 1.00 22.15 337 THR B CA 1
ATOM 5751 C C . THR B 1 337 ? 23.200 -22.438 28.026 1.00 24.00 337 THR B C 1
ATOM 5752 O O . THR B 1 337 ? 23.937 -23.396 28.212 1.00 25.52 337 THR B O 1
ATOM 5756 N N . ALA B 1 338 ? 21.939 -22.427 28.445 1.00 23.62 338 ALA B N 1
ATOM 5757 C CA . ALA B 1 338 ? 21.363 -23.550 29.182 1.00 25.21 338 ALA B CA 1
ATOM 5758 C C . ALA B 1 338 ? 19.866 -23.573 28.912 1.00 26.57 338 ALA B C 1
ATOM 5759 O O . ALA B 1 338 ? 19.265 -22.532 28.629 1.00 26.97 338 ALA B O 1
ATOM 5761 N N . LEU B 1 339 ? 19.282 -24.765 28.894 1.00 26.46 339 LEU B N 1
ATOM 5762 C CA . LEU B 1 339 ? 17.856 -24.887 28.665 1.00 25.32 339 LEU B CA 1
ATOM 5763 C C . LEU B 1 339 ? 17.170 -25.364 29.936 1.00 25.41 339 LEU B C 1
ATOM 5764 O O . LEU B 1 339 ? 17.634 -26.275 30.630 1.00 25.74 339 LEU B O 1
ATOM 5769 N N . ALA B 1 340 ? 16.090 -24.692 30.275 1.00 27.45 340 ALA B N 1
ATOM 5770 C CA . ALA B 1 340 ? 15.356 -25.031 31.469 1.00 30.13 340 ALA B CA 1
ATOM 5771 C C . ALA B 1 340 ? 13.909 -25.313 31.142 1.00 28.83 340 ALA B C 1
ATOM 5772 O O . ALA B 1 340 ? 13.480 -25.215 29.984 1.00 27.95 340 ALA B O 1
ATOM 5774 N N . ASN B 1 341 ? 13.171 -25.680 32.182 1.00 29.66 341 ASN B N 1
ATOM 5775 C CA . ASN B 1 341 ? 11.748 -25.956 32.094 1.00 30.92 341 ASN B CA 1
ATOM 5776 C C . ASN B 1 341 ? 11.069 -24.800 31.370 1.00 28.26 341 ASN B C 1
ATOM 5777 O O . ASN B 1 341 ? 11.437 -23.645 31.579 1.00 25.88 341 ASN B O 1
ATOM 5782 N N . GLY B 1 342 ? 10.100 -25.109 30.515 1.00 26.02 342 GLY B N 1
ATOM 5783 C CA . GLY B 1 342 ? 9.400 -24.070 29.784 1.00 25.30 342 GLY B CA 1
ATOM 5784 C C . GLY B 1 342 ? 9.956 -23.834 28.395 1.00 24.30 342 GLY B C 1
ATOM 5785 O O . GLY B 1 342 ? 9.310 -23.178 27.574 1.00 26.01 342 GLY B O 1
ATOM 5786 N N . TYR B 1 343 ? 11.174 -24.309 28.146 1.00 25.98 343 TYR B N 1
ATOM 5787 C CA . TYR B 1 343 ? 11.800 -24.170 26.831 1.00 24.20 343 TYR B CA 1
ATOM 5788 C C . TYR B 1 343 ? 10.848 -24.837 25.835 1.00 22.11 343 TYR B C 1
ATOM 5789 O O . TYR B 1 343 ? 10.405 -25.964 26.057 1.00 22.35 343 TYR B O 1
ATOM 5798 N N . THR B 1 344 ? 10.523 -24.145 24.751 1.00 20.58 344 THR B N 1
ATOM 5799 C CA . THR B 1 344 ? 9.587 -24.698 23.779 1.00 21.21 344 THR B CA 1
ATOM 5800 C C . THR B 1 344 ? 10.157 -24.747 22.368 1.00 21.51 344 THR B C 1
ATOM 5801 O O . THR B 1 344 ? 9.816 -23.925 21.520 1.00 25.38 344 THR B O 1
ATOM 5805 N N . PRO B 1 345 ? 11.069 -25.693 22.109 1.00 22.01 345 PRO B N 1
ATOM 5806 C CA . PRO B 1 345 ? 11.646 -25.789 20.770 1.00 19.96 345 PRO B CA 1
ATOM 5807 C C . PRO B 1 345 ? 10.652 -26.493 19.838 1.00 20.22 345 PRO B C 1
ATOM 5808 O O . PRO B 1 345 ? 9.609 -26.991 20.288 1.00 23.11 345 PRO B O 1
ATOM 5812 N N . VAL B 1 346 ? 10.949 -26.500 18.543 1.00 21.19 346 VAL B N 1
ATOM 5813 C CA . VAL B 1 346 ? 10.101 -27.193 17.575 1.00 22.29 346 VAL B CA 1
ATOM 5814 C C . VAL B 1 346 ? 10.692 -28.598 17.496 1.00 22.89 346 VAL B C 1
ATOM 5815 O O . VAL B 1 346 ? 11.906 -28.749 17.345 1.00 22.37 346 VAL B O 1
ATOM 5819 N N . LEU B 1 347 ? 9.857 -29.618 17.664 1.00 18.67 347 LEU B N 1
ATOM 5820 C CA . LEU B 1 347 ? 10.342 -30.987 17.587 1.00 18.43 347 LEU B CA 1
ATOM 5821 C C . LEU B 1 347 ? 9.949 -31.592 16.257 1.00 16.91 347 LEU B C 1
ATOM 5822 O O . LEU B 1 347 ? 8.858 -31.347 15.754 1.00 18.99 347 LEU B O 1
ATOM 5827 N N . HIS B 1 348 ? 10.873 -32.326 15.660 1.00 18.11 348 HIS B N 1
ATOM 5828 C CA . HIS B 1 348 ? 10.614 -33.004 14.401 1.00 19.78 348 HIS B CA 1
ATOM 5829 C C . HIS B 1 348 ? 10.606 -34.488 14.705 1.00 19.34 348 HIS B C 1
ATOM 5830 O O . HIS B 1 348 ? 11.628 -35.037 15.124 1.00 20.17 348 HIS B O 1
ATOM 5837 N N . VAL B 1 349 ? 9.438 -35.108 14.575 1.00 19.86 349 VAL B N 1
ATOM 5838 C CA . VAL B 1 349 ? 9.280 -36.548 14.801 1.00 22.11 349 VAL B CA 1
ATOM 5839 C C . VAL B 1 349 ? 8.613 -37.000 13.510 1.00 22.76 349 VAL B C 1
ATOM 5840 O O . VAL B 1 349 ? 7.627 -36.380 13.091 1.00 21.56 349 VAL B O 1
ATOM 5844 N N . HIS B 1 350 ? 9.053 -38.127 12.953 1.00 19.78 350 HIS B N 1
ATOM 5845 C CA . HIS B 1 350 ? 8.528 -38.632 11.689 1.00 20.19 350 HIS B CA 1
ATOM 5846 C C . HIS B 1 350 ? 8.290 -37.435 10.747 1.00 23.10 350 HIS B C 1
ATOM 5847 O O . HIS B 1 350 ? 9.217 -36.651 10.545 1.00 24.36 350 HIS B O 1
ATOM 5854 N N . THR B 1 351 ? 7.081 -37.238 10.220 1.00 23.12 351 THR B N 1
ATOM 5855 C CA . THR B 1 351 ? 6.830 -36.114 9.323 1.00 20.85 351 THR B CA 1
ATOM 5856 C C . THR B 1 351 ? 6.296 -34.863 10.006 1.00 21.71 351 THR B C 1
ATOM 5857 O O . THR B 1 351 ? 6.036 -33.859 9.347 1.00 21.81 351 THR B O 1
ATOM 5861 N N . ALA B 1 352 ? 6.112 -34.929 11.318 1.00 20.26 352 ALA B N 1
ATOM 5862 C CA . ALA B 1 352 ? 5.589 -33.804 12.072 1.00 20.50 352 ALA B CA 1
ATOM 5863 C C . ALA B 1 352 ? 6.647 -32.795 12.551 1.00 20.36 352 ALA B C 1
ATOM 5864 O O . ALA B 1 352 ? 7.807 -33.140 12.795 1.00 16.99 352 ALA B O 1
ATOM 5866 N N . SER B 1 353 ? 6.200 -31.551 12.705 1.00 23.18 353 SER B N 1
ATOM 5867 C CA . SER B 1 353 ? 7.015 -30.442 13.177 1.00 22.82 353 SER B CA 1
ATOM 5868 C C . SER B 1 353 ? 6.077 -29.642 14.096 1.00 21.35 353 SER B C 1
ATOM 5869 O O . SER B 1 353 ? 5.228 -28.888 13.637 1.00 22.36 353 SER B O 1
ATOM 5872 N N . VAL B 1 354 ? 6.193 -29.860 15.394 1.00 20.25 354 VAL B N 1
ATOM 5873 C CA . VAL B 1 354 ? 5.333 -29.201 16.371 1.00 21.09 354 VAL B CA 1
ATOM 5874 C C . VAL B 1 354 ? 6.163 -28.735 17.574 1.00 25.09 354 VAL B C 1
ATOM 5875 O O . VAL B 1 354 ? 7.063 -29.438 18.034 1.00 25.87 354 VAL B O 1
ATOM 5879 N N . ALA B 1 355 ? 5.884 -27.533 18.058 1.00 25.76 355 ALA B N 1
ATOM 5880 C CA . ALA B 1 355 ? 6.601 -26.995 19.204 1.00 23.85 355 ALA B CA 1
ATOM 5881 C C . ALA B 1 355 ? 6.149 -27.774 20.422 1.00 23.23 355 ALA B C 1
ATOM 5882 O O . ALA B 1 355 ? 4.958 -28.048 20.569 1.00 22.04 355 ALA B O 1
ATOM 5884 N N . CYS B 1 356 ? 7.095 -28.129 21.285 1.00 24.26 356 CYS B N 1
ATOM 5885 C CA . CYS B 1 356 ? 6.783 -28.860 22.505 1.00 23.86 356 CYS B CA 1
ATOM 5886 C C . CYS B 1 356 ? 7.493 -28.206 23.661 1.00 22.56 356 CYS B C 1
ATOM 5887 O O . CYS B 1 356 ? 8.699 -27.957 23.603 1.00 25.22 356 CYS B O 1
ATOM 5890 N N . ARG B 1 357 ? 6.739 -27.913 24.708 1.00 21.04 357 ARG B N 1
ATOM 5891 C CA . ARG B 1 357 ? 7.309 -27.276 25.873 1.00 23.50 357 ARG B CA 1
ATOM 5892 C C . ARG B 1 357 ? 7.916 -28.303 26.815 1.00 25.36 357 ARG B C 1
ATOM 5893 O O . ARG B 1 357 ? 7.334 -29.365 27.056 1.00 27.09 357 ARG B O 1
ATOM 5901 N N . VAL B 1 358 ? 9.116 -28.007 27.299 1.00 28.63 358 VAL B N 1
ATOM 5902 C CA . VAL B 1 358 ? 9.803 -28.862 28.257 1.00 26.88 358 VAL B CA 1
ATOM 5903 C C . VAL B 1 358 ? 9.004 -28.692 29.559 1.00 29.81 358 VAL B C 1
ATOM 5904 O O . VAL B 1 358 ? 9.027 -27.621 30.187 1.00 29.08 358 VAL B O 1
ATOM 5908 N N . SER B 1 359 ? 8.243 -29.724 29.910 1.00 26.30 359 SER B N 1
ATOM 5909 C CA . SER B 1 359 ? 7.407 -29.692 31.091 1.00 25.52 359 SER B CA 1
ATOM 5910 C C . SER B 1 359 ? 8.134 -30.126 32.328 1.00 29.79 359 SER B C 1
ATOM 5911 O O . SER B 1 359 ? 7.703 -29.813 33.440 1.00 29.94 359 SER B O 1
ATOM 5914 N N . GLU B 1 360 ? 9.236 -30.846 32.153 1.00 30.40 360 GLU B N 1
ATOM 5915 C CA . GLU B 1 360 ? 9.994 -31.299 33.305 1.00 32.39 360 GLU B CA 1
ATOM 5916 C C . GLU B 1 360 ? 11.373 -31.831 32.981 1.00 30.35 360 GLU B C 1
ATOM 5917 O O . GLU B 1 360 ? 11.571 -32.505 31.975 1.00 28.95 360 GLU B O 1
ATOM 5923 N N . LEU B 1 361 ? 12.327 -31.498 33.838 1.00 26.36 361 LEU B N 1
ATOM 5924 C CA . LEU B 1 361 ? 13.692 -31.980 33.716 1.00 28.61 361 LEU B CA 1
ATOM 5925 C C . LEU B 1 361 ? 13.752 -33.014 34.839 1.00 28.67 361 LEU B C 1
ATOM 5926 O O . LEU B 1 361 ? 13.960 -32.678 36.006 1.00 27.62 361 LEU B O 1
ATOM 5931 N N . VAL B 1 362 ? 13.483 -34.263 34.484 1.00 28.46 362 VAL B N 1
ATOM 5932 C CA . VAL B 1 362 ? 13.469 -35.356 35.449 1.00 27.45 362 VAL B CA 1
ATOM 5933 C C . VAL B 1 362 ? 14.838 -35.706 36.040 1.00 30.42 362 VAL B C 1
ATOM 5934 O O . VAL B 1 362 ? 14.966 -35.811 37.261 1.00 29.67 362 VAL B O 1
ATOM 5938 N N . SER B 1 363 ? 15.857 -35.864 35.192 1.00 30.36 363 SER B N 1
ATOM 5939 C CA . SER B 1 363 ? 17.190 -36.214 35.671 1.00 30.84 363 SER B CA 1
ATOM 5940 C C . SER B 1 363 ? 18.262 -36.118 34.612 1.00 29.50 363 SER B C 1
ATOM 5941 O O . SER B 1 363 ? 18.009 -36.361 33.440 1.00 31.60 363 SER B O 1
ATOM 5944 N N . LYS B 1 364 ? 19.474 -35.814 35.045 1.00 28.08 364 LYS B N 1
ATOM 5945 C CA . LYS B 1 364 ? 20.613 -35.733 34.147 1.00 28.52 364 LYS B CA 1
ATOM 5946 C C . LYS B 1 364 ? 21.223 -37.128 34.298 1.00 29.91 364 LYS B C 1
ATOM 5947 O O . LYS B 1 364 ? 21.164 -37.715 35.386 1.00 32.05 364 LYS B O 1
ATOM 5953 N N . LEU B 1 365 ? 21.748 -37.681 33.210 1.00 26.43 365 LEU B N 1
ATOM 5954 C CA . LEU B 1 365 ? 22.324 -39.023 33.208 1.00 24.39 365 LEU B CA 1
ATOM 5955 C C . LEU B 1 365 ? 23.837 -38.988 33.035 1.00 28.38 365 LEU B C 1
ATOM 5956 O O . LEU B 1 365 ? 24.392 -38.002 32.561 1.00 30.82 365 LEU B O 1
ATOM 5961 N N . ASP B 1 366 ? 24.494 -40.070 33.444 1.00 28.24 366 ASP B N 1
ATOM 5962 C CA . ASP B 1 366 ? 25.941 -40.240 33.309 1.00 29.38 366 ASP B CA 1
ATOM 5963 C C . ASP B 1 366 ? 26.053 -40.640 31.831 1.00 28.40 366 ASP B C 1
ATOM 5964 O O . ASP B 1 366 ? 25.570 -41.703 31.444 1.00 32.83 366 ASP B O 1
ATOM 5969 N N . PRO B 1 367 ? 26.763 -39.853 31.008 1.00 27.46 367 PRO B N 1
ATOM 5970 C CA . PRO B 1 367 ? 26.910 -40.140 29.575 1.00 28.32 367 PRO B CA 1
ATOM 5971 C C . PRO B 1 367 ? 27.615 -41.449 29.214 1.00 34.73 367 PRO B C 1
ATOM 5972 O O . PRO B 1 367 ? 27.550 -41.909 28.059 1.00 34.87 367 PRO B O 1
ATOM 5976 N N . ARG B 1 368 ? 28.292 -42.033 30.197 1.00 34.47 368 ARG B N 1
ATOM 5977 C 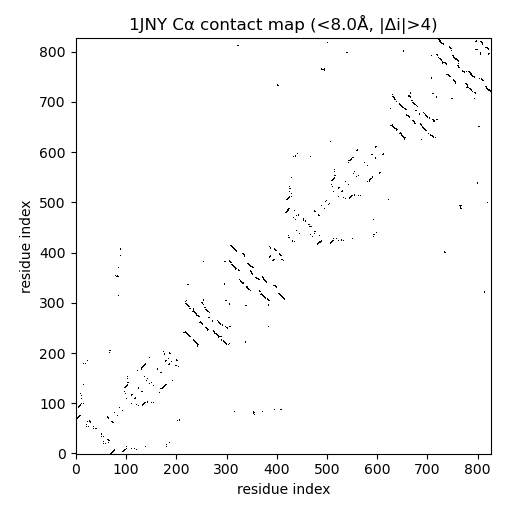CA . ARG B 1 368 ? 29.018 -43.275 30.002 1.00 36.75 368 ARG B CA 1
ATOM 5978 C C . ARG B 1 368 ? 28.273 -44.529 30.437 1.00 35.27 368 ARG B C 1
ATOM 5979 O O . ARG B 1 368 ? 28.388 -45.567 29.791 1.00 35.99 368 ARG B O 1
ATOM 5987 N N . THR B 1 369 ? 27.475 -44.433 31.493 1.00 34.32 369 THR B N 1
ATOM 5988 C CA . THR B 1 369 ? 26.778 -45.612 31.998 1.00 35.50 369 THR B CA 1
ATOM 5989 C C . THR B 1 369 ? 25.261 -45.560 31.948 1.00 36.30 369 THR B C 1
ATOM 5990 O O . THR B 1 369 ? 24.593 -46.587 32.106 1.00 36.83 369 THR B O 1
ATOM 5994 N N . GLY B 1 370 ? 24.715 -44.362 31.794 1.00 33.10 370 GLY B N 1
ATOM 5995 C CA . GLY B 1 370 ? 23.275 -44.227 31.748 1.00 30.28 370 GLY B CA 1
ATOM 5996 C C . GLY B 1 370 ? 22.654 -44.113 33.123 1.00 29.16 370 GLY B C 1
ATOM 5997 O O . GLY B 1 370 ? 21.440 -43.954 33.234 1.00 31.70 370 GLY B O 1
ATOM 5998 N N . GLN B 1 371 ? 23.450 -44.217 34.183 1.00 30.58 371 GLN B N 1
ATOM 5999 C CA . GLN B 1 371 ? 22.851 -44.083 35.503 1.00 35.86 371 GLN B CA 1
ATOM 6000 C C . GLN B 1 371 ? 22.573 -42.611 35.823 1.00 37.35 371 GLN B C 1
ATOM 6001 O O . GLN B 1 371 ? 23.215 -41.708 35.272 1.00 33.87 371 GLN B O 1
ATOM 6007 N N . GLU B 1 372 ? 21.565 -42.367 36.653 1.00 37.99 372 GLU B N 1
ATOM 6008 C CA . GLU B 1 372 ? 21.219 -41.002 37.021 1.00 39.61 372 GLU B CA 1
ATOM 6009 C C . GLU B 1 372 ? 22.409 -40.312 37.680 1.00 37.64 372 GLU B C 1
ATOM 6010 O O . GLU B 1 372 ? 23.049 -40.872 38.577 1.00 38.19 372 GLU B O 1
ATOM 6016 N N . ALA B 1 373 ? 22.743 -39.131 37.176 1.00 34.54 373 ALA B N 1
ATOM 6017 C CA . ALA B 1 373 ? 23.839 -38.343 37.716 1.00 32.47 373 ALA B CA 1
ATOM 6018 C C . ALA B 1 373 ? 23.307 -37.220 38.609 1.00 33.91 373 ALA B C 1
ATOM 6019 O O . ALA B 1 373 ? 24.026 -36.725 39.466 1.00 40.77 373 ALA B O 1
ATOM 6021 N N . GLU B 1 374 ? 22.054 -36.824 38.415 1.00 31.79 374 GLU B N 1
ATOM 6022 C CA . GLU B 1 374 ? 21.453 -35.761 39.207 1.00 32.13 374 GLU B CA 1
ATOM 6023 C C . GLU B 1 374 ? 19.942 -35.726 39.027 1.00 30.89 374 GLU B C 1
ATOM 6024 O O . GLU B 1 374 ? 19.445 -35.677 37.904 1.00 31.21 374 GLU B O 1
ATOM 6030 N N . LYS B 1 375 ? 19.214 -35.789 40.136 1.00 34.47 375 LYS B N 1
ATOM 6031 C CA . LYS B 1 375 ? 17.754 -35.742 40.119 1.00 35.10 375 LYS B CA 1
ATOM 6032 C C . LYS B 1 375 ? 17.356 -34.290 39.895 1.00 34.39 375 LYS B C 1
ATOM 6033 O O . LYS B 1 375 ? 18.082 -33.372 40.284 1.00 31.59 375 LYS B O 1
ATOM 6039 N N . ASN B 1 376 ? 16.224 -34.098 39.229 1.00 38.48 376 ASN B N 1
ATOM 6040 C CA . ASN B 1 376 ? 15.680 -32.775 38.922 1.00 38.17 376 ASN B CA 1
ATOM 6041 C C . ASN B 1 376 ? 16.689 -31.640 38.720 1.00 37.62 376 ASN B C 1
ATOM 6042 O O . ASN B 1 376 ? 16.722 -30.676 39.503 1.00 34.78 376 ASN B O 1
ATOM 6047 N N . PRO B 1 377 ? 17.539 -31.741 37.676 1.00 34.18 377 PRO B N 1
ATOM 6048 C CA . PRO B 1 377 ? 18.508 -30.669 37.445 1.00 31.24 377 PRO B CA 1
ATOM 6049 C C . PRO B 1 377 ? 17.770 -29.365 37.054 1.00 33.17 377 PRO B C 1
ATOM 6050 O O . PRO B 1 377 ? 16.723 -29.383 36.402 1.00 29.83 377 PRO B O 1
ATOM 6054 N N . GLN B 1 378 ? 18.294 -28.240 37.524 1.00 34.75 378 GLN B N 1
ATOM 6055 C CA . GLN B 1 378 ? 17.708 -26.925 37.280 1.00 34.66 378 GLN B CA 1
ATOM 6056 C C . GLN B 1 378 ? 17.742 -26.522 35.800 1.00 32.80 378 GLN B C 1
ATOM 6057 O O . GLN B 1 378 ? 16.913 -25.737 35.347 1.00 33.40 378 GLN B O 1
ATOM 6063 N N . PHE B 1 379 ? 18.694 -27.062 35.050 1.00 28.89 379 PHE B N 1
ATOM 6064 C CA . PHE B 1 379 ? 18.806 -26.759 33.632 1.00 29.36 379 PHE B CA 1
ATOM 6065 C C . PHE B 1 379 ? 19.741 -27.762 32.963 1.00 29.08 379 PHE B C 1
ATOM 6066 O O . PHE B 1 379 ? 20.406 -28.562 33.638 1.00 24.75 379 PHE B O 1
ATOM 6074 N N . LEU B 1 380 ? 19.798 -27.706 31.637 1.00 28.21 380 LEU B N 1
ATOM 6075 C CA . LEU B 1 380 ? 20.677 -28.577 30.860 1.00 27.57 380 LEU B CA 1
ATOM 6076 C C . LEU B 1 380 ? 21.639 -27.715 30.031 1.00 28.61 380 LEU B C 1
ATOM 6077 O O . LEU B 1 380 ? 21.291 -26.610 29.600 1.00 31.25 380 LEU B O 1
ATOM 6082 N N . LYS B 1 381 ? 22.852 -28.227 29.840 1.00 28.76 381 LYS B N 1
ATOM 6083 C CA . LYS B 1 381 ? 23.911 -27.575 29.073 1.00 26.95 381 LYS B CA 1
ATOM 6084 C C . LYS B 1 381 ? 24.218 -28.455 27.864 1.00 26.47 381 LYS B C 1
ATOM 6085 O O . LYS B 1 381 ? 23.845 -29.634 27.827 1.00 27.03 381 LYS B O 1
ATOM 6091 N N . GLN B 1 382 ? 24.964 -27.908 26.915 1.00 21.89 382 GLN B N 1
ATOM 6092 C CA . GLN B 1 382 ? 25.350 -28.648 25.731 1.00 24.41 382 GLN B CA 1
ATOM 6093 C C . GLN B 1 382 ? 26.172 -29.863 26.153 1.00 25.98 382 GLN B C 1
ATOM 6094 O O . GLN B 1 382 ? 27.092 -29.744 26.959 1.00 26.99 382 GLN B O 1
ATOM 6100 N N . GLY B 1 383 ? 25.804 -31.031 25.642 1.00 24.01 383 GLY B N 1
ATOM 6101 C CA . GLY B 1 383 ? 26.515 -32.253 25.963 1.00 22.26 383 GLY B CA 1
ATOM 6102 C C . GLY B 1 383 ? 25.841 -33.089 27.035 1.00 21.68 383 GLY B C 1
ATOM 6103 O O . GLY B 1 383 ? 26.233 -34.230 27.297 1.00 22.83 383 GLY B O 1
ATOM 6104 N N . ASP B 1 384 ? 24.834 -32.526 27.679 1.00 22.49 384 ASP B N 1
ATOM 6105 C CA . ASP B 1 384 ? 24.137 -33.265 28.719 1.00 24.48 384 ASP B CA 1
ATOM 6106 C C . ASP B 1 384 ? 23.204 -34.298 28.121 1.00 25.84 384 ASP B C 1
ATOM 6107 O O . ASP B 1 384 ? 22.631 -34.073 27.052 1.00 25.00 384 ASP B O 1
ATOM 6112 N N . VAL B 1 385 ? 23.087 -35.439 28.799 1.00 24.44 385 VAL B N 1
ATOM 6113 C CA . VAL B 1 385 ? 22.162 -36.498 28.409 1.00 24.71 385 VAL B CA 1
ATOM 6114 C C . VAL B 1 385 ? 21.172 -36.481 29.580 1.00 28.07 385 VAL B C 1
ATOM 6115 O O . VAL B 1 385 ? 21.591 -36.368 30.733 1.00 32.90 385 VAL B O 1
ATOM 6119 N N . ALA B 1 386 ? 19.870 -36.514 29.306 1.00 27.48 386 ALA B N 1
ATOM 6120 C CA . ALA B 1 386 ? 18.895 -36.423 30.391 1.00 24.02 386 ALA B CA 1
ATOM 6121 C C . ALA B 1 386 ? 17.532 -37.009 30.057 1.00 23.85 386 ALA B C 1
ATOM 6122 O O . ALA B 1 386 ? 17.248 -37.319 28.905 1.00 23.60 386 ALA B O 1
ATOM 6124 N N . ILE B 1 387 ? 16.717 -37.208 31.091 1.00 23.07 387 ILE B N 1
ATOM 6125 C CA . ILE B 1 387 ? 15.353 -37.689 30.925 1.00 23.61 387 ILE B CA 1
ATOM 6126 C C . ILE B 1 387 ? 14.537 -36.416 31.095 1.00 23.88 387 ILE B C 1
ATOM 6127 O O . ILE B 1 387 ? 14.679 -35.696 32.094 1.00 21.61 387 ILE B O 1
ATOM 6132 N N . VAL B 1 388 ? 13.688 -36.138 30.116 1.00 27.25 388 VAL B N 1
ATOM 6133 C CA . VAL B 1 388 ? 12.891 -34.919 30.093 1.00 27.58 388 VAL B CA 1
ATOM 6134 C C . VAL B 1 388 ? 11.465 -35.221 29.645 1.00 27.27 388 VAL B C 1
ATOM 6135 O O . VAL B 1 388 ? 11.231 -36.199 28.933 1.00 30.24 388 VAL B O 1
ATOM 6139 N N . LYS B 1 389 ? 10.515 -34.401 30.084 1.00 24.21 389 LYS B N 1
ATOM 6140 C CA . LYS B 1 389 ? 9.118 -34.557 29.682 1.00 22.97 389 LYS B CA 1
ATOM 6141 C C . LYS B 1 389 ? 8.780 -33.366 28.805 1.00 22.40 389 LYS B C 1
ATOM 6142 O O . LYS B 1 389 ? 9.263 -32.255 29.058 1.00 23.65 389 LYS B O 1
ATOM 6148 N N . PHE B 1 390 ? 8.001 -33.614 27.754 1.00 23.93 390 PHE B N 1
ATOM 6149 C CA . PHE B 1 390 ? 7.579 -32.584 26.800 1.00 23.02 390 PHE B CA 1
ATOM 6150 C C . PHE B 1 390 ? 6.060 -32.599 26.694 1.00 24.33 390 PHE B C 1
ATOM 6151 O O . PHE B 1 390 ? 5.435 -33.664 26.720 1.00 23.01 390 PHE B O 1
ATOM 6159 N N . LYS B 1 391 ? 5.473 -31.422 26.520 1.00 24.76 391 LYS B N 1
ATOM 6160 C CA . LYS B 1 391 ? 4.032 -31.303 26.350 1.00 25.13 391 LYS B CA 1
ATOM 6161 C C . LYS B 1 391 ? 3.813 -30.541 25.046 1.00 24.81 391 LYS B C 1
ATOM 6162 O O . LYS B 1 391 ? 4.139 -29.357 24.953 1.00 24.62 391 LYS B O 1
ATOM 6168 N N . PRO B 1 392 ? 3.353 -31.235 23.991 1.00 26.28 392 PRO B N 1
ATOM 6169 C CA . PRO B 1 392 ? 3.092 -30.624 22.679 1.00 24.80 392 PRO B CA 1
ATOM 6170 C C . PRO B 1 392 ? 2.141 -29.429 22.804 1.00 26.19 392 PRO B C 1
ATOM 6171 O O . PRO B 1 392 ? 1.155 -29.501 23.528 1.00 29.16 392 PRO B O 1
ATOM 6175 N N . ILE B 1 393 ? 2.459 -28.333 22.122 1.00 29.51 393 ILE B N 1
ATOM 6176 C CA . ILE B 1 393 ? 1.647 -27.114 22.139 1.00 31.60 393 ILE B CA 1
ATOM 6177 C C . ILE B 1 393 ? 0.382 -27.305 21.290 1.00 33.82 393 ILE B C 1
ATOM 6178 O O . ILE B 1 393 ? -0.640 -26.652 21.505 1.00 35.75 393 ILE B O 1
ATOM 6183 N N . LYS B 1 394 ? 0.492 -28.157 20.281 1.00 37.03 394 LYS B N 1
ATOM 6184 C CA . LYS B 1 394 ? -0.604 -28.480 19.376 1.00 38.00 394 LYS B CA 1
ATOM 6185 C C . LYS B 1 394 ? -0.671 -30.009 19.416 1.00 38.00 394 LYS B C 1
ATOM 6186 O O . LYS B 1 394 ? 0.279 -30.666 19.858 1.00 35.01 394 LYS B O 1
ATOM 6192 N N . PRO B 1 395 ? -1.792 -30.596 18.978 1.00 38.72 395 PRO B N 1
ATOM 6193 C CA . PRO B 1 395 ? -1.923 -32.059 18.985 1.00 39.20 395 PRO B CA 1
ATOM 6194 C C . PRO B 1 395 ? -0.755 -32.696 18.218 1.00 38.83 395 PRO B C 1
ATOM 6195 O O . PRO B 1 395 ? -0.448 -32.287 17.096 1.00 39.86 395 PRO B O 1
ATOM 6199 N N . LEU B 1 396 ? -0.100 -33.677 18.830 1.00 33.68 396 LEU B N 1
ATOM 6200 C CA . LEU B 1 396 ? 1.043 -34.327 18.208 1.00 27.19 396 LEU B CA 1
ATOM 6201 C C . LEU B 1 396 ? 1.013 -35.837 18.382 1.00 28.31 396 LEU B C 1
ATOM 6202 O O . LEU B 1 396 ? 0.836 -36.343 19.496 1.00 25.75 396 LEU B O 1
ATOM 6207 N N . CYS B 1 397 ? 1.192 -36.549 17.271 1.00 25.99 397 CYS B N 1
ATOM 6208 C CA . CYS B 1 397 ? 1.215 -38.003 17.278 1.00 23.27 397 CYS B CA 1
ATOM 6209 C C . CYS B 1 397 ? 2.633 -38.488 17.506 1.00 23.53 397 CYS B C 1
ATOM 6210 O O . CYS B 1 397 ? 3.525 -38.162 16.722 1.00 24.37 397 CYS B O 1
ATOM 6213 N N . VAL B 1 398 ? 2.849 -39.241 18.584 1.00 26.32 398 VAL B N 1
ATOM 6214 C CA . VAL B 1 398 ? 4.161 -39.822 18.907 1.00 23.21 398 VAL B CA 1
ATOM 6215 C C . VAL B 1 398 ? 3.953 -41.210 19.510 1.00 27.34 398 VAL B C 1
ATOM 6216 O O . VAL B 1 398 ? 2.867 -41.523 20.007 1.00 24.99 398 VAL B O 1
ATOM 6220 N N . GLU B 1 399 ? 4.976 -42.049 19.435 1.00 25.35 399 GLU B N 1
ATOM 6221 C CA . GLU B 1 399 ? 4.883 -43.392 19.982 1.00 25.76 399 GLU B CA 1
ATOM 6222 C C . GLU B 1 399 ? 6.137 -43.664 20.766 1.00 26.36 399 GLU B C 1
ATOM 6223 O O . GLU B 1 399 ? 7.130 -42.953 20.609 1.00 23.28 399 GLU B O 1
ATOM 6229 N N . LYS B 1 400 ? 6.076 -44.670 21.634 1.00 28.63 400 LYS B N 1
ATOM 6230 C CA . LYS B 1 400 ? 7.243 -45.092 22.404 1.00 31.58 400 LYS B CA 1
ATOM 6231 C C . LYS B 1 400 ? 8.221 -45.659 21.362 1.00 31.19 400 LYS B C 1
ATOM 6232 O O . LYS B 1 400 ? 7.801 -46.337 20.400 1.00 27.08 400 LYS B O 1
ATOM 6238 N N . TYR B 1 401 ? 9.510 -45.373 21.539 1.00 25.18 401 TYR B N 1
ATOM 6239 C CA . TYR B 1 401 ? 10.521 -45.846 20.610 1.00 26.40 401 TYR B CA 1
ATOM 6240 C C . TYR B 1 401 ? 10.493 -47.360 20.458 1.00 29.74 401 TYR B C 1
ATOM 6241 O O . TYR B 1 401 ? 10.509 -47.858 19.333 1.00 33.21 401 TYR B O 1
ATOM 6250 N N . ASN B 1 402 ? 10.423 -48.090 21.572 1.00 29.77 402 ASN B N 1
ATOM 6251 C CA . ASN B 1 402 ? 10.416 -49.547 21.499 1.00 29.97 402 ASN B CA 1
ATOM 6252 C C . ASN B 1 402 ? 9.207 -50.160 20.783 1.00 32.70 402 ASN B C 1
ATOM 6253 O O . ASN B 1 402 ? 9.289 -51.288 20.304 1.00 38.77 402 ASN B O 1
ATOM 6258 N N . GLU B 1 403 ? 8.115 -49.409 20.649 1.00 28.62 403 GLU B N 1
ATOM 6259 C CA . GLU B 1 403 ? 6.936 -49.918 19.953 1.00 24.66 403 GLU B CA 1
ATOM 6260 C C . GLU B 1 403 ? 6.938 -49.517 18.484 1.00 26.32 403 GLU B C 1
ATOM 6261 O O . GLU B 1 403 ? 6.621 -50.326 17.629 1.00 28.54 403 GLU B O 1
ATOM 6267 N N . PHE B 1 404 ? 7.265 -48.263 18.189 1.00 28.29 404 PHE B N 1
ATOM 6268 C CA . PHE B 1 404 ? 7.293 -47.774 16.800 1.00 27.89 404 PHE B CA 1
ATOM 6269 C C . PHE B 1 404 ? 8.489 -46.827 16.654 1.00 27.56 404 PHE B C 1
ATOM 6270 O O . PHE B 1 404 ? 8.325 -45.606 16.688 1.00 25.72 404 PHE B O 1
ATOM 6278 N N . PRO B 1 405 ? 9.705 -47.383 16.465 1.00 27.02 405 PRO B N 1
ATOM 6279 C CA . PRO B 1 405 ? 10.955 -46.620 16.317 1.00 27.46 405 PRO B CA 1
ATOM 6280 C C . PRO B 1 405 ? 10.892 -45.361 15.427 1.00 26.83 405 PRO B C 1
ATOM 6281 O O . PRO B 1 405 ? 11.276 -44.271 15.864 1.00 27.26 405 PRO B O 1
ATOM 6285 N N . PRO B 1 406 ? 10.317 -45.473 14.214 1.00 23.96 406 PRO B N 1
ATOM 6286 C CA . PRO B 1 406 ? 10.249 -44.283 13.360 1.00 23.93 406 PRO B CA 1
ATOM 6287 C C . PRO B 1 406 ? 9.386 -43.146 13.927 1.00 21.84 406 PRO B C 1
ATOM 6288 O O . PRO B 1 406 ? 9.468 -42.008 13.465 1.00 23.90 406 PRO B O 1
ATOM 6292 N N . LEU B 1 407 ? 8.526 -43.450 14.893 1.00 18.29 407 LEU B N 1
ATOM 6293 C CA . LEU B 1 407 ? 7.680 -42.426 15.494 1.00 17.52 407 LEU B CA 1
ATOM 6294 C C . LEU B 1 407 ? 8.110 -42.146 16.934 1.00 16.88 407 LEU B C 1
ATOM 6295 O O . LEU B 1 407 ? 7.432 -41.427 17.657 1.00 19.15 407 LEU B O 1
ATOM 6300 N N . GLY B 1 408 ? 9.252 -42.698 17.327 1.00 19.08 408 GLY B N 1
ATOM 6301 C CA . GLY B 1 408 ? 9.743 -42.524 18.676 1.00 19.69 408 GLY B CA 1
ATOM 6302 C C . GLY B 1 408 ? 11.106 -41.861 18.814 1.00 21.22 408 GLY B C 1
ATOM 6303 O O . GLY B 1 408 ? 11.672 -41.844 19.909 1.00 20.90 408 GLY B O 1
ATOM 6304 N N . ARG B 1 409 ? 11.676 -41.409 17.700 1.00 21.89 409 ARG B N 1
ATOM 6305 C CA . ARG B 1 409 ? 12.950 -40.694 17.719 1.00 24.02 409 ARG B CA 1
ATOM 6306 C C . ARG B 1 409 ? 12.681 -39.310 17.124 1.00 25.53 409 ARG B C 1
ATOM 6307 O O . ARG B 1 409 ? 12.017 -39.184 16.091 1.00 21.52 409 ARG B O 1
ATOM 6315 N N . PHE B 1 410 ? 13.167 -38.270 17.798 1.00 27.67 410 PHE B N 1
ATOM 6316 C CA . PHE B 1 410 ? 12.932 -36.899 17.357 1.00 22.05 410 PHE B CA 1
ATOM 6317 C C . PHE B 1 410 ? 14.141 -35.993 17.489 1.00 20.03 410 PHE B C 1
ATOM 6318 O O . PHE B 1 410 ? 15.144 -36.341 18.107 1.00 18.37 410 PHE B O 1
ATOM 6326 N N . ALA B 1 411 ? 14.014 -34.800 16.935 1.00 21.27 411 ALA B N 1
ATOM 6327 C CA . ALA B 1 411 ? 15.069 -33.814 17.016 1.00 20.16 411 ALA B CA 1
ATOM 6328 C C . ALA B 1 411 ? 14.427 -32.508 17.430 1.00 19.05 411 ALA B C 1
ATOM 6329 O O . ALA B 1 411 ? 13.335 -32.175 16.964 1.00 19.54 411 ALA B O 1
ATOM 6331 N N . MET B 1 412 ? 15.078 -31.841 18.376 1.00 19.80 412 MET B N 1
ATOM 6332 C CA . MET B 1 412 ? 14.673 -30.535 18.879 1.00 21.66 412 MET B CA 1
ATOM 6333 C C . MET B 1 412 ? 15.426 -29.527 17.980 1.00 21.96 412 MET B C 1
ATOM 6334 O O . MET B 1 412 ? 16.652 -29.594 17.851 1.00 19.14 412 MET B O 1
ATOM 6339 N N . ARG B 1 413 ? 14.689 -28.624 17.343 1.00 21.25 413 ARG B N 1
ATOM 6340 C CA . ARG B 1 413 ? 15.274 -27.641 16.434 1.00 21.27 413 ARG B CA 1
ATOM 6341 C C . ARG B 1 413 ? 15.061 -26.222 16.914 1.00 19.75 413 ARG B C 1
ATOM 6342 O O . ARG B 1 413 ? 14.004 -25.898 17.450 1.00 21.72 413 ARG B O 1
ATOM 6350 N N . ASP B 1 414 ? 16.050 -25.368 16.689 1.00 20.07 414 ASP B N 1
ATOM 6351 C CA . ASP B 1 414 ? 15.950 -23.972 17.076 1.00 19.41 414 ASP B CA 1
ATOM 6352 C C . ASP B 1 414 ? 17.013 -23.213 16.323 1.00 20.04 414 ASP B C 1
ATOM 6353 O O . ASP B 1 414 ? 18.100 -23.754 16.111 1.00 20.53 414 ASP B O 1
ATOM 6358 N N . MET B 1 415 ? 16.666 -22.009 15.857 1.00 16.02 415 MET B N 1
ATOM 6359 C CA . MET B 1 415 ? 17.584 -21.133 15.120 1.00 15.45 415 MET B CA 1
ATOM 6360 C C . MET B 1 415 ? 18.273 -21.793 13.934 1.00 18.03 415 MET B C 1
ATOM 6361 O O . MET B 1 415 ? 19.432 -21.510 13.631 1.00 17.72 415 MET B O 1
ATOM 6366 N N . GLY B 1 416 ? 17.530 -22.658 13.251 1.00 20.60 416 GLY B N 1
ATOM 6367 C CA . GLY B 1 416 ? 18.053 -23.333 12.078 1.00 18.15 416 GLY B CA 1
ATOM 6368 C C . GLY B 1 416 ? 18.930 -24.537 12.324 1.00 21.83 416 GLY B C 1
ATOM 6369 O O . GLY B 1 416 ? 19.582 -25.023 11.394 1.00 23.44 416 GLY B O 1
ATOM 6370 N N . LYS B 1 417 ? 18.992 -24.999 13.567 1.00 19.29 417 LYS B N 1
ATOM 6371 C CA . LYS B 1 417 ? 19.787 -26.172 13.872 1.00 21.90 417 LYS B CA 1
ATOM 6372 C C . LYS B 1 417 ? 19.232 -27.064 14.957 1.00 19.98 417 LYS B C 1
ATOM 6373 O O . LYS B 1 417 ? 18.245 -26.741 15.605 1.00 19.99 417 LYS B O 1
ATOM 6379 N N . THR B 1 418 ? 19.857 -28.225 15.095 1.00 21.48 418 THR B N 1
ATOM 6380 C CA . THR B 1 418 ? 19.448 -29.211 16.070 1.00 18.43 418 THR B CA 1
ATOM 6381 C C . THR B 1 418 ? 20.044 -28.971 17.432 1.00 19.49 418 THR B C 1
ATOM 6382 O O . THR B 1 418 ? 21.268 -28.995 17.608 1.00 19.90 418 THR B O 1
ATOM 6386 N N . VAL B 1 419 ? 19.158 -28.702 18.380 1.00 17.76 419 VAL B N 1
ATOM 6387 C CA . VAL B 1 419 ? 19.533 -28.484 19.761 1.00 18.71 419 VAL B CA 1
ATOM 6388 C C . VAL B 1 419 ? 19.739 -29.844 20.434 1.00 20.28 419 VAL B C 1
ATOM 6389 O O . VAL B 1 419 ? 20.686 -30.040 21.204 1.00 19.91 419 VAL B O 1
ATOM 6393 N N . GLY B 1 420 ? 18.898 -30.812 20.094 1.00 17.07 420 GLY B N 1
ATOM 6394 C CA . GLY B 1 420 ? 19.055 -32.117 20.707 1.00 21.43 420 GLY B CA 1
ATOM 6395 C C . GLY B 1 420 ? 18.336 -33.229 19.975 1.00 22.46 420 GLY B C 1
ATOM 6396 O O . GLY B 1 420 ? 17.531 -32.973 19.069 1.00 20.72 420 GLY B O 1
ATOM 6397 N N . VAL B 1 421 ? 18.655 -34.465 20.345 1.00 19.76 421 VAL B N 1
ATOM 6398 C CA . VAL B 1 421 ? 18.019 -35.638 19.752 1.00 20.41 421 VAL B CA 1
ATOM 6399 C C . VAL B 1 421 ? 17.454 -36.471 20.909 1.00 20.26 421 VAL B C 1
ATOM 6400 O O . VAL B 1 421 ? 18.081 -36.569 21.969 1.00 21.14 421 VAL B O 1
ATOM 6404 N N . GLY B 1 422 ? 16.266 -37.041 20.721 1.00 22.25 422 GLY B N 1
ATOM 6405 C CA . GLY B 1 422 ? 15.667 -37.842 21.771 1.00 22.57 422 GLY B CA 1
ATOM 6406 C C . GLY B 1 422 ? 14.928 -39.103 21.346 1.00 23.33 422 GLY B C 1
ATOM 6407 O O . GLY B 1 422 ? 14.522 -39.264 20.190 1.00 20.90 422 GLY B O 1
ATOM 6408 N N . ILE B 1 423 ? 14.790 -40.011 22.306 1.00 24.67 423 ILE B N 1
ATOM 6409 C CA . ILE B 1 423 ? 14.079 -41.282 22.142 1.00 27.89 423 ILE B CA 1
ATOM 6410 C C . ILE B 1 423 ? 12.914 -41.174 23.132 1.00 25.24 423 ILE B C 1
ATOM 6411 O O . ILE B 1 423 ? 13.117 -40.832 24.310 1.00 24.67 423 ILE B O 1
ATOM 6416 N N . ILE B 1 424 ? 11.697 -41.365 22.637 1.00 21.92 424 ILE B N 1
ATOM 6417 C CA . ILE B 1 424 ? 10.514 -41.287 23.476 1.00 22.65 424 ILE B CA 1
ATOM 6418 C C . ILE B 1 424 ? 10.347 -42.590 24.236 1.00 24.51 424 ILE B C 1
ATOM 6419 O O . ILE B 1 424 ? 10.222 -43.661 23.640 1.00 25.45 424 ILE B O 1
ATOM 6424 N N . VAL B 1 425 ? 10.401 -42.496 25.558 1.00 26.57 425 VAL B N 1
ATOM 6425 C CA . VAL B 1 425 ? 10.308 -43.670 26.414 1.00 28.71 425 VAL B CA 1
ATOM 6426 C C . VAL B 1 425 ? 8.962 -43.923 27.093 1.00 28.85 425 VAL B C 1
ATOM 6427 O O . VAL B 1 425 ? 8.786 -44.963 27.721 1.00 30.81 425 VAL B O 1
ATOM 6431 N N . ASP B 1 426 ? 8.030 -42.980 26.976 1.00 28.63 426 ASP B N 1
ATOM 6432 C CA . ASP B 1 426 ? 6.698 -43.111 27.564 1.00 30.32 426 ASP B CA 1
ATOM 6433 C C . ASP B 1 426 ? 5.809 -41.998 27.039 1.00 28.22 426 ASP B C 1
ATOM 6434 O O . ASP B 1 426 ? 6.267 -40.883 26.856 1.00 29.46 426 ASP B O 1
ATOM 6439 N N . VAL B 1 427 ? 4.534 -42.295 26.836 1.00 26.85 427 VAL B N 1
ATOM 6440 C CA . VAL B 1 427 ? 3.586 -41.316 26.323 1.00 27.21 427 VAL B CA 1
ATOM 6441 C C . VAL B 1 427 ? 2.310 -41.304 27.167 1.00 33.07 427 VAL B C 1
ATOM 6442 O O . VAL B 1 427 ? 1.759 -42.365 27.479 1.00 32.00 427 VAL B O 1
ATOM 6446 N N . LYS B 1 428 ? 1.881 -40.109 27.573 1.00 35.85 428 LYS B N 1
ATOM 6447 C CA . LYS B 1 428 ? 0.641 -39.922 28.325 1.00 36.12 428 LYS B CA 1
ATOM 6448 C C . LYS B 1 428 ? -0.367 -39.436 27.271 1.00 36.47 428 LYS B C 1
ATOM 6449 O O . LYS B 1 428 ? -0.309 -38.287 26.814 1.00 34.16 428 LYS B O 1
ATOM 6455 N N . PRO B 1 429 ? -1.259 -40.337 26.819 1.00 36.67 429 PRO B N 1
ATOM 6456 C CA . PRO B 1 429 ? -2.305 -40.115 25.810 1.00 38.34 429 PRO B CA 1
ATOM 6457 C C . PRO B 1 429 ? -3.277 -38.988 26.073 1.00 41.50 429 PRO B C 1
ATOM 6458 O O . PRO B 1 429 ? -3.566 -38.649 27.207 1.00 45.60 429 PRO B O 1
ATOM 6462 N N . ALA B 1 430 ? -3.786 -38.406 25.003 1.00 42.96 430 ALA B N 1
ATOM 6463 C CA . ALA B 1 430 ? -4.741 -37.324 25.143 1.00 46.78 430 ALA B CA 1
ATOM 6464 C C . ALA B 1 430 ? -6.154 -37.804 24.858 1.00 49.13 430 ALA B C 1
ATOM 6465 O O . ALA B 1 430 ? -6.868 -38.039 25.847 1.00 53.50 430 ALA B O 1
#

Radius of gyration: 39.41 Å; Cα contacts (8 Å, |Δi|>4): 2022; chains: 2; bounding box: 80×122×63 Å